Protein 5JXL (pdb70)

Nearest PDB structures (foldseek):
  5jxl-assembly1_A-1  TM=1.001E+00  e=0.000E+00  Campylobacter jejuni subsp. jejuni 81116
  5az4-assembly4_D  TM=7.753E-01  e=3.774E-95  Campylobacter jejuni
  7cgo-assembly1_DQ  TM=7.565E-01  e=6.227E-22  Salmonella enterica subsp. enterica serovar Typhimurium str. LT2
  7nvg-assembly1_q2  TM=7.091E-01  e=1.002E-09  Salmonella enterica subsp. enterica serovar Typhimurium
  7cbm-assembly1_S  TM=6.917E-01  e=1.172E-09  Salmonella enterica subsp. enterica serovar Typhimurium str. LT2

B-factor: mean 70.0, std 0.0, range [70.0, 70.0]

InterPro domains:
  IPR001444 Flagellar basal body rod protein, N-terminal [PF00460] (7-34)
  IPR010930 Flagellar basal-body/hook protein, C-terminal domain [PF06429] (806-849)
  IPR011491 Flagellar hook protein FlgE, D2 domain [PF07559] (609-729)
  IPR012835 Flagellar hook FlgE [TIGR02489] (1-851)
  IPR020013 Flagellar hook-basal body protein, FlgE/F/G [TIGR03506] (3-324)
  IPR020013 Flagellar hook-basal body protein, FlgE/F/G [TIGR03506] (607-832)
  IPR037058 Flagellar hook protein FlgE superfamily [G3DSA:2.60.98.20] (575-730)
  IPR037925 Flagellar hook-basal body protein, FlgE/F/G-like [SSF117143] (90-280)
  IPR037925 Flagellar hook-basal body protein, FlgE/F/G-like [SSF117143] (528-811)
  IPR053967 Flagellar hook protein FlgE/F/G-like, D1 domain [PF22692] (94-155)

Radius of gyration: 58.25 Å; Cα contacts (8 Å, |Δi|>4): 1998; chains: 1; bounding box: 127×55×197 Å

Structure (mmCIF, N/CA/C/O backbone):
data_5JXL
#
_entry.id   5JXL
#
_cell.length_a   1
_cell.length_b   1
_cell.length_c   1
_cell.angle_alpha   90.00
_cell.angle_beta   90.00
_cell.angle_gamma   90.00
#
_symmetry.space_group_name_H-M   'P 1'
#
loop_
_atom_site.group_PDB
_atom_site.id
_atom_site.type_symbol
_atom_site.label_atom_id
_atom_site.label_alt_id
_atom_site.label_comp_id
_atom_site.label_asym_id
_atom_site.label_entity_id
_atom_site.label_seq_id
_atom_site.pdbx_PDB_ins_code
_atom_site.Cartn_x
_atom_site.Cartn_y
_atom_site.Cartn_z
_atom_site.occupancy
_atom_site.B_iso_or_equiv
_atom_site.auth_seq_id
_atom_site.auth_comp_id
_atom_site.auth_asym_id
_atom_site.auth_atom_id
_atom_site.pdbx_PDB_model_num
ATOM 1 N N . MET A 1 1 ? 10.425 21.590 -79.838 1.00 70.00 1 MET A N 1
ATOM 2 C CA . MET A 1 1 ? 11.874 21.707 -79.928 1.00 70.00 1 MET A CA 1
ATOM 3 C C . MET A 1 1 ? 12.447 22.650 -78.879 1.00 70.00 1 MET A C 1
ATOM 4 O O . MET A 1 1 ? 13.327 22.272 -78.116 1.00 70.00 1 MET A O 1
ATOM 9 N N . ARG A 1 2 ? 11.953 23.880 -78.851 1.00 70.00 2 ARG A N 1
ATOM 10 C CA . ARG A 1 2 ? 12.411 24.882 -77.895 1.00 70.00 2 ARG A CA 1
ATOM 11 C C . ARG A 1 2 ? 12.076 24.504 -76.454 1.00 70.00 2 ARG A C 1
ATOM 12 O O . ARG A 1 2 ? 12.909 24.580 -75.529 1.00 70.00 2 ARG A O 1
ATOM 20 N N . SER A 1 3 ? 10.838 24.066 -76.281 1.00 70.00 3 SER A N 1
ATOM 21 C CA . SER A 1 3 ? 10.334 23.687 -74.979 1.00 70.00 3 SER A CA 1
ATOM 22 C C . SER A 1 3 ? 11.075 22.476 -74.457 1.00 70.00 3 SER A C 1
ATOM 23 O O . SER A 1 3 ? 11.173 22.273 -73.254 1.00 70.00 3 SER A O 1
ATOM 26 N N . LEU A 1 4 ? 11.586 21.662 -75.369 1.00 70.00 4 LEU A N 1
ATOM 27 C CA . LEU A 1 4 ? 12.375 20.515 -74.972 1.00 70.00 4 LEU A CA 1
ATOM 28 C C . LEU A 1 4 ? 13.666 20.960 -74.310 1.00 70.00 4 LEU A C 1
ATOM 29 O O . LEU A 1 4 ? 14.079 20.401 -73.293 1.00 70.00 4 LEU A O 1
ATOM 34 N N . TRP A 1 5 ? 14.298 21.984 -74.863 1.00 70.00 5 TRP A N 1
ATOM 35 C CA . TRP A 1 5 ? 15.542 22.439 -74.278 1.00 70.00 5 TRP A CA 1
ATOM 36 C C . TRP A 1 5 ? 15.297 23.091 -72.939 1.00 70.00 5 TRP A C 1
ATOM 37 O O . TRP A 1 5 ? 16.013 22.821 -71.972 1.00 70.00 5 TRP A O 1
ATOM 48 N N . SER A 1 6 ? 14.276 23.933 -72.858 1.00 70.00 6 SER A N 1
ATOM 49 C CA . SER A 1 6 ? 14.019 24.572 -71.575 1.00 70.00 6 SER A CA 1
ATOM 50 C C . SER A 1 6 ? 13.667 23.521 -70.530 1.00 70.00 6 SER A C 1
ATOM 51 O O . SER A 1 6 ? 14.060 23.609 -69.355 1.00 70.00 6 SER A O 1
ATOM 54 N N . GLY A 1 7 ? 12.971 22.489 -70.986 1.00 70.00 7 GLY A N 1
ATOM 55 C CA . GLY A 1 7 ? 12.517 21.445 -70.098 1.00 70.00 7 GLY A CA 1
ATOM 56 C C . GLY A 1 7 ? 13.647 20.604 -69.555 1.00 70.00 7 GLY A C 1
ATOM 57 O O . GLY A 1 7 ? 13.653 20.280 -68.376 1.00 70.00 7 GLY A O 1
ATOM 58 N N . VAL A 1 8 ? 14.612 20.255 -70.396 1.00 70.00 8 VAL A N 1
ATOM 59 C CA . VAL A 1 8 ? 15.755 19.509 -69.890 1.00 70.00 8 VAL A CA 1
ATOM 60 C C . VAL A 1 8 ? 16.593 20.411 -68.984 1.00 70.00 8 VAL A C 1
ATOM 61 O O . VAL A 1 8 ? 17.224 19.947 -68.022 1.00 70.00 8 VAL A O 1
ATOM 65 N N . SER A 1 9 ? 16.560 21.712 -69.263 1.00 70.00 9 SER A N 1
ATOM 66 C CA . SER A 1 9 ? 17.293 22.667 -68.447 1.00 70.00 9 SER A CA 1
ATOM 67 C C . SER A 1 9 ? 16.825 22.658 -67.011 1.00 70.00 9 SER A C 1
ATOM 68 O O . SER A 1 9 ? 17.627 22.528 -66.074 1.00 70.00 9 SER A O 1
ATOM 71 N N . GLY A 1 10 ? 15.514 22.756 -66.834 1.00 70.00 10 GLY A N 1
ATOM 72 C CA . GLY A 1 10 ? 14.981 22.779 -65.486 1.00 70.00 10 GLY A CA 1
ATOM 73 C C . GLY A 1 10 ? 15.282 21.472 -64.788 1.00 70.00 10 GLY A C 1
ATOM 74 O O . GLY A 1 10 ? 15.465 21.410 -63.565 1.00 70.00 10 GLY A O 1
ATOM 75 N N . LEU A 1 11 ? 15.366 20.422 -65.588 1.00 70.00 11 LEU A N 1
ATOM 76 C CA . LEU A 1 11 ? 15.551 19.091 -65.066 1.00 70.00 11 LEU A CA 1
ATOM 77 C C . LEU A 1 11 ? 16.931 18.965 -64.435 1.00 70.00 11 LEU A C 1
ATOM 78 O O . LEU A 1 11 ? 17.057 18.571 -63.268 1.00 70.00 11 LEU A O 1
ATOM 83 N N . GLN A 1 12 ? 17.973 19.337 -65.176 1.00 70.00 12 GLN A N 1
ATOM 84 C CA . GLN A 1 12 ? 19.308 19.262 -64.586 1.00 70.00 12 GLN A CA 1
ATOM 85 C C . GLN A 1 12 ? 19.465 20.265 -63.456 1.00 70.00 12 GLN A C 1
ATOM 86 O O . GLN A 1 12 ? 20.227 20.024 -62.520 1.00 70.00 12 GLN A O 1
ATOM 92 N N . ALA A 1 13 ? 18.744 21.381 -63.523 1.00 70.00 13 ALA A N 1
ATOM 93 C CA . ALA A 1 13 ? 18.829 22.349 -62.435 1.00 70.00 13 ALA A CA 1
ATOM 94 C C . ALA A 1 13 ? 18.367 21.714 -61.131 1.00 70.00 13 ALA A C 1
ATOM 95 O O . ALA A 1 13 ? 19.069 21.761 -60.104 1.00 70.00 13 ALA A O 1
ATOM 97 N N . HIS A 1 14 ? 17.198 21.086 -61.179 1.00 70.00 14 HIS A N 1
ATOM 98 C CA . HIS A 1 14 ? 16.676 20.421 -59.996 1.00 70.00 14 HIS A CA 1
ATOM 99 C C . HIS A 1 14 ? 17.574 19.279 -59.557 1.00 70.00 14 HIS A C 1
ATOM 100 O O . HIS A 1 14 ? 17.684 18.994 -58.366 1.00 70.00 14 HIS A O 1
ATOM 107 N N . GLN A 1 15 ? 18.241 18.647 -60.514 1.00 70.00 15 GLN A N 1
ATOM 108 C CA . GLN A 1 15 ? 19.232 17.642 -60.161 1.00 70.00 15 GLN A CA 1
ATOM 109 C C . GLN A 1 15 ? 20.323 18.237 -59.282 1.00 70.00 15 GLN A C 1
ATOM 110 O O . GLN A 1 15 ? 20.668 17.688 -58.223 1.00 70.00 15 GLN A O 1
ATOM 116 N N . VAL A 1 16 ? 20.833 19.390 -59.698 1.00 70.00 16 VAL A N 1
ATOM 117 C CA . VAL A 1 16 ? 21.906 20.032 -58.958 1.00 70.00 16 VAL A CA 1
ATOM 118 C C . VAL A 1 16 ? 21.457 20.416 -57.568 1.00 70.00 16 VAL A C 1
ATOM 119 O O . VAL A 1 16 ? 22.215 20.294 -56.615 1.00 70.00 16 VAL A O 1
ATOM 123 N N . ALA A 1 17 ? 20.212 20.855 -57.437 1.00 70.00 17 ALA A N 1
ATOM 124 C CA . ALA A 1 17 ? 19.721 21.188 -56.103 1.00 70.00 17 ALA A CA 1
ATOM 125 C C . ALA A 1 17 ? 19.615 19.940 -55.230 1.00 70.00 17 ALA A C 1
ATOM 126 O O . ALA A 1 17 ? 19.923 19.958 -54.024 1.00 70.00 17 ALA A O 1
ATOM 128 N N . MET A 1 18 ? 19.211 18.842 -55.855 1.00 70.00 18 MET A N 1
ATOM 129 C CA . MET A 1 18 ? 19.075 17.591 -55.132 1.00 70.00 18 MET A CA 1
ATOM 130 C C . MET A 1 18 ? 20.404 17.106 -54.597 1.00 70.00 18 MET A C 1
ATOM 131 O O . MET A 1 18 ? 20.463 16.546 -53.511 1.00 70.00 18 MET A O 1
ATOM 136 N N . ASP A 1 19 ? 21.481 17.339 -55.338 1.00 70.00 19 ASP A N 1
ATOM 137 C CA . ASP A 1 19 ? 22.778 16.874 -54.858 1.00 70.00 19 ASP A CA 1
ATOM 138 C C . ASP A 1 19 ? 23.206 17.575 -53.580 1.00 70.00 19 ASP A C 1
ATOM 139 O O . ASP A 1 19 ? 23.680 16.944 -52.633 1.00 70.00 19 ASP A O 1
ATOM 144 N N . VAL A 1 20 ? 23.013 18.884 -53.547 1.00 70.00 20 VAL A N 1
ATOM 145 C CA . VAL A 1 20 ? 23.430 19.667 -52.400 1.00 70.00 20 VAL A CA 1
ATOM 146 C C . VAL A 1 20 ? 22.593 19.284 -51.203 1.00 70.00 20 VAL A C 1
ATOM 147 O O . VAL A 1 20 ? 23.108 19.098 -50.091 1.00 70.00 20 VAL A O 1
ATOM 151 N N . GLU A 1 21 ? 21.297 19.120 -51.440 1.00 70.00 21 GLU A N 1
ATOM 152 C CA . GLU A 1 21 ? 20.420 18.715 -50.355 1.00 70.00 21 GLU A CA 1
ATOM 153 C C . GLU A 1 21 ? 20.781 17.341 -49.816 1.00 70.00 21 GLU A C 1
ATOM 154 O O . GLU A 1 21 ? 20.708 17.078 -48.604 1.00 70.00 21 GLU A O 1
ATOM 160 N N . GLY A 1 22 ? 21.220 16.484 -50.726 1.00 70.00 22 GLY A N 1
ATOM 161 C CA . GLY A 1 22 ? 21.590 15.135 -50.372 1.00 70.00 22 GLY A CA 1
ATOM 162 C C . GLY A 1 22 ? 22.816 15.161 -49.501 1.00 70.00 22 GLY A C 1
ATOM 163 O O . GLY A 1 22 ? 22.919 14.383 -48.563 1.00 70.00 22 GLY A O 1
ATOM 164 N N . ASN A 1 23 ? 23.735 16.078 -49.781 1.00 70.00 23 ASN A N 1
ATOM 165 C CA . ASN A 1 23 ? 24.898 16.218 -48.918 1.00 70.00 23 ASN A CA 1
ATOM 166 C C . ASN A 1 23 ? 24.531 16.702 -47.537 1.00 70.00 23 ASN A C 1
ATOM 167 O O . ASN A 1 23 ? 24.954 16.113 -46.533 1.00 70.00 23 ASN A O 1
ATOM 172 N N . ASN A 1 24 ? 23.723 17.756 -47.489 1.00 70.00 24 ASN A N 1
ATOM 173 C CA . ASN A 1 24 ? 23.305 18.301 -46.206 1.00 70.00 24 ASN A CA 1
ATOM 174 C C . ASN A 1 24 ? 22.688 17.255 -45.311 1.00 70.00 24 ASN A C 1
ATOM 175 O O . ASN A 1 24 ? 23.045 17.147 -44.147 1.00 70.00 24 ASN A O 1
ATOM 180 N N . ILE A 1 25 ? 21.748 16.485 -45.841 1.00 70.00 25 ILE A N 1
ATOM 181 C CA . ILE A 1 25 ? 21.182 15.424 -45.025 1.00 70.00 25 ILE A CA 1
ATOM 182 C C . ILE A 1 25 ? 22.208 14.343 -44.730 1.00 70.00 25 ILE A C 1
ATOM 183 O O . ILE A 1 25 ? 22.208 13.757 -43.652 1.00 70.00 25 ILE A O 1
ATOM 188 N N . SER A 1 26 ? 23.110 14.108 -45.674 1.00 70.00 26 SER A N 1
ATOM 189 C CA . SER A 1 26 ? 24.049 13.006 -45.538 1.00 70.00 26 SER A CA 1
ATOM 190 C C . SER A 1 26 ? 24.973 13.196 -44.366 1.00 70.00 26 SER A C 1
ATOM 191 O O . SER A 1 26 ? 25.329 12.232 -43.705 1.00 70.00 26 SER A O 1
ATOM 194 N N . ASN A 1 27 ? 25.357 14.431 -44.081 1.00 70.00 27 ASN A N 1
ATOM 195 C CA . ASN A 1 27 ? 26.216 14.610 -42.919 1.00 70.00 27 ASN A CA 1
ATOM 196 C C . ASN A 1 27 ? 25.617 15.521 -41.861 1.00 70.00 27 ASN A C 1
ATOM 197 O O . ASN A 1 27 ? 26.126 16.588 -41.553 1.00 70.00 27 ASN A O 1
ATOM 202 N N . VAL A 1 28 ? 24.501 15.057 -41.321 1.00 70.00 28 VAL A N 1
ATOM 203 C CA . VAL A 1 28 ? 24.021 15.460 -40.016 1.00 70.00 28 VAL A CA 1
ATOM 204 C C . VAL A 1 28 ? 25.010 14.849 -39.034 1.00 70.00 28 VAL A C 1
ATOM 205 O O . VAL A 1 28 ? 25.722 13.918 -39.401 1.00 70.00 28 VAL A O 1
ATOM 209 N N . ASN A 1 29 ? 25.111 15.410 -37.832 1.00 70.00 29 ASN A N 1
ATOM 210 C CA . ASN A 1 29 ? 25.888 14.833 -36.732 1.00 70.00 29 ASN A CA 1
ATOM 211 C C . ASN A 1 29 ? 27.378 15.096 -36.823 1.00 70.00 29 ASN A C 1
ATOM 212 O O . ASN A 1 29 ? 28.058 15.110 -35.804 1.00 70.00 29 ASN A O 1
ATOM 217 N N . THR A 1 30 ? 27.901 15.281 -38.028 1.00 70.00 30 THR A N 1
ATOM 218 C CA . THR A 1 30 ? 29.296 15.661 -38.145 1.00 70.00 30 THR A CA 1
ATOM 219 C C . THR A 1 30 ? 29.491 17.017 -37.489 1.00 70.00 30 THR A C 1
ATOM 220 O O . THR A 1 30 ? 28.696 17.929 -37.676 1.00 70.00 30 THR A O 1
ATOM 224 N N . THR A 1 31 ? 30.533 17.126 -36.675 1.00 70.00 31 THR A N 1
ATOM 225 C CA . THR A 1 31 ? 30.767 18.337 -35.905 1.00 70.00 31 THR A CA 1
ATOM 226 C C . THR A 1 31 ? 31.210 19.496 -36.777 1.00 70.00 31 THR A C 1
ATOM 227 O O . THR A 1 31 ? 32.014 19.330 -37.686 1.00 70.00 31 THR A O 1
ATOM 231 N N . GLY A 1 32 ? 30.686 20.678 -36.490 1.00 70.00 32 GLY A N 1
ATOM 232 C CA . GLY A 1 32 ? 31.180 21.886 -37.113 1.00 70.00 32 GLY A CA 1
ATOM 233 C C . GLY A 1 32 ? 30.671 22.110 -38.517 1.00 70.00 32 GLY A C 1
ATOM 234 O O . GLY A 1 32 ? 31.107 23.028 -39.196 1.00 70.00 32 GLY A O 1
ATOM 235 N N . PHE A 1 33 ? 29.759 21.265 -38.967 1.00 70.00 33 PHE A N 1
ATOM 236 C CA . PHE A 1 33 ? 29.234 21.397 -40.314 1.00 70.00 33 PHE A CA 1
ATOM 237 C C . PHE A 1 33 ? 28.287 22.578 -40.462 1.00 70.00 33 PHE A C 1
ATOM 238 O O . PHE A 1 33 ? 27.529 22.892 -39.553 1.00 70.00 33 PHE A O 1
ATOM 246 N N . LYS A 1 34 ? 28.335 23.216 -41.626 1.00 70.00 34 LYS A N 1
ATOM 247 C CA . LYS A 1 34 ? 27.449 24.323 -41.965 1.00 70.00 34 LYS A CA 1
ATOM 248 C C . LYS A 1 34 ? 26.794 24.050 -43.306 1.00 70.00 34 LYS A C 1
ATOM 249 O O . LYS A 1 34 ? 27.480 23.864 -44.302 1.00 70.00 34 LYS A O 1
ATOM 255 N N . TYR A 1 35 ? 25.468 24.008 -43.340 1.00 70.00 35 TYR A N 1
ATOM 256 C CA . TYR A 1 35 ? 24.785 23.568 -44.548 1.00 70.00 35 TYR A CA 1
ATOM 257 C C . TYR A 1 35 ? 24.734 24.643 -45.622 1.00 70.00 35 TYR A C 1
ATOM 258 O O . TYR A 1 35 ? 24.818 25.829 -45.331 1.00 70.00 35 TYR A O 1
ATOM 267 N N . SER A 1 36 ? 24.599 24.211 -46.870 1.00 70.00 36 SER A N 1
ATOM 268 C CA . SER A 1 36 ? 24.514 25.121 -48.003 1.00 70.00 36 SER A CA 1
ATOM 269 C C . SER A 1 36 ? 23.168 25.027 -48.702 1.00 70.00 36 SER A C 1
ATOM 270 O O . SER A 1 36 ? 22.365 24.151 -48.395 1.00 70.00 36 SER A O 1
ATOM 273 N N . ARG A 1 37 ? 22.918 25.927 -49.649 1.00 70.00 37 ARG A N 1
ATOM 274 C CA . ARG A 1 37 ? 21.709 25.826 -50.465 1.00 70.00 37 ARG A CA 1
ATOM 275 C C . ARG A 1 37 ? 21.893 26.353 -51.882 1.00 70.00 37 ARG A C 1
ATOM 276 O O . ARG A 1 37 ? 22.654 27.290 -52.117 1.00 70.00 37 ARG A O 1
ATOM 284 N N . ALA A 1 38 ? 21.196 25.722 -52.821 1.00 70.00 38 ALA A N 1
ATOM 285 C CA . ALA A 1 38 ? 21.246 26.083 -54.232 1.00 70.00 38 ALA A CA 1
ATOM 286 C C . ALA A 1 38 ? 20.394 27.301 -54.547 1.00 70.00 38 ALA A C 1
ATOM 287 O O . ALA A 1 38 ? 19.423 27.574 -53.850 1.00 70.00 38 ALA A O 1
ATOM 289 N N . ASP A 1 39 ? 20.737 28.015 -55.615 1.00 70.00 39 ASP A N 1
ATOM 290 C CA . ASP A 1 39 ? 19.979 29.192 -56.029 1.00 70.00 39 ASP A CA 1
ATOM 291 C C . ASP A 1 39 ? 19.786 29.244 -57.539 1.00 70.00 39 ASP A C 1
ATOM 292 O O . ASP A 1 39 ? 20.696 28.923 -58.290 1.00 70.00 39 ASP A O 1
ATOM 297 N N . PHE A 1 40 ? 18.609 29.675 -57.983 1.00 70.00 40 PHE A N 1
ATOM 298 C CA . PHE A 1 40 ? 18.274 29.657 -59.403 1.00 70.00 40 PHE A CA 1
ATOM 299 C C . PHE A 1 40 ? 18.066 31.039 -60.002 1.00 70.00 40 PHE A C 1
ATOM 300 O O . PHE A 1 40 ? 17.630 31.959 -59.321 1.00 70.00 40 PHE A O 1
ATOM 308 N N . GLY A 1 41 ? 18.356 31.167 -61.291 1.00 70.00 41 GLY A N 1
ATOM 309 C CA . GLY A 1 41 ? 18.109 32.399 -62.015 1.00 70.00 41 GLY A CA 1
ATOM 310 C C . GLY A 1 41 ? 17.789 32.125 -63.469 1.00 70.00 41 GLY A C 1
ATOM 311 O O . GLY A 1 41 ? 18.329 31.195 -64.057 1.00 70.00 41 GLY A O 1
ATOM 312 N N . THR A 1 42 ? 16.913 32.933 -64.052 1.00 70.00 42 THR A N 1
ATOM 313 C CA . THR A 1 42 ? 16.444 32.701 -65.412 1.00 70.00 42 THR A CA 1
ATOM 314 C C . THR A 1 42 ? 17.505 32.928 -66.480 1.00 70.00 42 THR A C 1
ATOM 315 O O . THR A 1 42 ? 18.364 33.787 -66.339 1.00 70.00 42 THR A O 1
ATOM 319 N N . MET A 1 43 ? 17.431 32.144 -67.549 1.00 70.00 43 MET A N 1
ATOM 320 C CA . MET A 1 43 ? 18.281 32.320 -68.720 1.00 70.00 43 MET A CA 1
ATOM 321 C C . MET A 1 43 ? 17.795 33.487 -69.573 1.00 70.00 43 MET A C 1
ATOM 322 O O . MET A 1 43 ? 16.636 33.884 -69.483 1.00 70.00 43 MET A O 1
ATOM 327 N N . PHE A 1 44 ? 18.688 34.031 -70.396 1.00 70.00 44 PHE A N 1
ATOM 328 C CA . PHE A 1 44 ? 18.367 35.164 -71.259 1.00 70.00 44 PHE A CA 1
ATOM 329 C C . PHE A 1 44 ? 17.192 34.841 -72.166 1.00 70.00 44 PHE A C 1
ATOM 330 O O . PHE A 1 44 ? 17.095 33.747 -72.697 1.00 70.00 44 PHE A O 1
ATOM 338 N N . SER A 1 45 ? 16.299 35.805 -72.338 1.00 70.00 45 SER A N 1
ATOM 339 C CA . SER A 1 45 ? 15.095 35.611 -73.127 1.00 70.00 45 SER A CA 1
ATOM 340 C C . SER A 1 45 ? 15.207 36.179 -74.528 1.00 70.00 45 SER A C 1
ATOM 341 O O . SER A 1 45 ? 15.636 37.312 -74.699 1.00 70.00 45 SER A O 1
ATOM 344 N N . GLN A 1 46 ? 14.806 35.406 -75.529 1.00 70.00 46 GLN A N 1
ATOM 345 C CA . GLN A 1 46 ? 14.701 35.931 -76.888 1.00 70.00 46 GLN A CA 1
ATOM 346 C C . GLN A 1 46 ? 13.603 36.965 -77.001 1.00 70.00 46 GLN A C 1
ATOM 347 O O . GLN A 1 46 ? 12.505 36.731 -76.528 1.00 70.00 46 GLN A O 1
ATOM 353 N N . THR A 1 47 ? 13.878 38.082 -77.665 1.00 70.00 47 THR A N 1
ATOM 354 C CA . THR A 1 47 ? 12.874 39.128 -77.835 1.00 70.00 47 THR A CA 1
ATOM 355 C C . THR A 1 47 ? 12.466 39.250 -79.286 1.00 70.00 47 THR A C 1
ATOM 356 O O . THR A 1 47 ? 13.156 39.886 -80.073 1.00 70.00 47 THR A O 1
ATOM 360 N N . VAL A 1 48 ? 11.344 38.644 -79.637 1.00 70.00 48 VAL A N 1
ATOM 361 C CA . VAL A 1 48 ? 10.889 38.635 -81.013 1.00 70.00 48 VAL A CA 1
ATOM 362 C C . VAL A 1 48 ? 10.541 40.032 -81.516 1.00 70.00 48 VAL A C 1
ATOM 363 O O . VAL A 1 48 ? 10.738 40.342 -82.687 1.00 70.00 48 VAL A O 1
ATOM 367 N N . LYS A 1 49 ? 10.056 40.889 -80.628 1.00 70.00 49 LYS A N 1
ATOM 368 C CA . LYS A 1 49 ? 9.682 42.239 -81.021 1.00 70.00 49 LYS A CA 1
ATOM 369 C C . LYS A 1 49 ? 9.936 43.263 -79.925 1.00 70.00 49 LYS A C 1
ATOM 370 O O . LYS A 1 49 ? 10.101 42.919 -78.763 1.00 70.00 49 LYS A O 1
ATOM 376 N N . ILE A 1 50 ? 9.965 44.528 -80.315 1.00 70.00 50 ILE A N 1
ATOM 377 C CA . ILE A 1 50 ? 10.256 45.626 -79.408 1.00 70.00 50 ILE A CA 1
ATOM 378 C C . ILE A 1 50 ? 8.970 46.316 -78.955 1.00 70.00 50 ILE A C 1
ATOM 379 O O . ILE A 1 50 ? 7.995 46.362 -79.699 1.00 70.00 50 ILE A O 1
ATOM 384 N N . ALA A 1 51 ? 8.966 46.844 -77.734 1.00 70.00 51 ALA A N 1
ATOM 385 C CA . ALA A 1 51 ? 7.859 47.657 -77.245 1.00 70.00 51 ALA A CA 1
ATOM 386 C C . ALA A 1 51 ? 7.811 48.991 -77.972 1.00 70.00 51 ALA A C 1
ATOM 387 O O . ALA A 1 51 ? 8.837 49.495 -78.413 1.00 70.00 51 ALA A O 1
ATOM 389 N N . THR A 1 52 ? 6.618 49.562 -78.099 1.00 70.00 52 THR A N 1
ATOM 390 C CA . THR A 1 52 ? 6.437 50.790 -78.872 1.00 70.00 52 THR A CA 1
ATOM 391 C C . THR A 1 52 ? 5.525 51.812 -78.205 1.00 70.00 52 THR A C 1
ATOM 392 O O . THR A 1 52 ? 4.506 51.459 -77.624 1.00 70.00 52 THR A O 1
ATOM 396 N N . ALA A 1 53 ? 5.895 53.084 -78.321 1.00 70.00 53 ALA A N 1
ATOM 397 C CA . ALA A 1 53 ? 5.103 54.191 -77.799 1.00 70.00 53 ALA A CA 1
ATOM 398 C C . ALA A 1 53 ? 3.884 54.464 -78.671 1.00 70.00 53 ALA A C 1
ATOM 399 O O . ALA A 1 53 ? 3.903 54.184 -79.864 1.00 70.00 53 ALA A O 1
ATOM 401 N N . PRO A 1 54 ? 2.814 55.004 -78.073 1.00 70.00 54 PRO A N 1
ATOM 402 C CA . PRO A 1 54 ? 1.618 55.323 -78.853 1.00 70.00 54 PRO A CA 1
ATOM 403 C C . PRO A 1 54 ? 1.907 56.339 -79.940 1.00 70.00 54 PRO A C 1
ATOM 404 O O . PRO A 1 54 ? 2.690 57.253 -79.714 1.00 70.00 54 PRO A O 1
ATOM 408 N N . THR A 1 55 ? 1.273 56.193 -81.095 1.00 70.00 55 THR A N 1
ATOM 409 C CA . THR A 1 55 ? 1.561 57.060 -82.231 1.00 70.00 55 THR A CA 1
ATOM 410 C C . THR A 1 55 ? 0.320 57.632 -82.896 1.00 70.00 55 THR A C 1
ATOM 411 O O . THR A 1 55 ? -0.328 58.527 -82.358 1.00 70.00 55 THR A O 1
ATOM 415 N N . ASP A 1 56 ? 0.001 57.121 -84.080 1.00 70.00 56 ASP A N 1
ATOM 416 C CA . ASP A 1 56 ? -1.081 57.672 -84.882 1.00 70.00 56 ASP A CA 1
ATOM 417 C C . ASP A 1 56 ? -2.440 57.121 -84.490 1.00 70.00 56 ASP A C 1
ATOM 418 O O . ASP A 1 56 ? -3.047 56.361 -85.238 1.00 70.00 56 ASP A O 1
ATOM 423 N N . GLY A 1 57 ? -2.924 57.521 -83.320 1.00 70.00 57 GLY A N 1
ATOM 424 C CA . GLY A 1 57 ? -4.233 57.099 -82.866 1.00 70.00 57 GLY A CA 1
ATOM 425 C C . GLY A 1 57 ? -4.229 55.713 -82.255 1.00 70.00 57 GLY A C 1
ATOM 426 O O . GLY A 1 57 ? -5.283 55.126 -82.021 1.00 70.00 57 GLY A O 1
ATOM 427 N N . ARG A 1 58 ? -3.040 55.178 -82.010 1.00 70.00 58 ARG A N 1
ATOM 428 C CA . ARG A 1 58 ? -2.920 53.876 -81.381 1.00 70.00 58 ARG A CA 1
ATOM 429 C C . ARG A 1 58 ? -2.331 54.026 -79.992 1.00 70.00 58 ARG A C 1
ATOM 430 O O . ARG A 1 58 ? -1.737 55.050 -79.680 1.00 70.00 58 ARG A O 1
ATOM 438 N N . GLY A 1 59 ? -2.513 53.013 -79.154 1.00 70.00 59 GLY A N 1
ATOM 439 C CA . GLY A 1 59 ? -1.870 52.980 -77.856 1.00 70.00 59 GLY A CA 1
ATOM 440 C C . GLY A 1 59 ? -0.504 52.333 -77.946 1.00 70.00 59 GLY A C 1
ATOM 441 O O . GLY A 1 59 ? -0.056 51.974 -79.030 1.00 70.00 59 GLY A O 1
ATOM 442 N N . GLY A 1 60 ? 0.155 52.167 -76.806 1.00 70.00 60 GLY A N 1
ATOM 443 C CA . GLY A 1 60 ? 1.460 51.537 -76.773 1.00 70.00 60 GLY A CA 1
ATOM 444 C C . GLY A 1 60 ? 1.333 50.032 -76.861 1.00 70.00 60 GLY A C 1
ATOM 445 O O . GLY A 1 60 ? 0.224 49.506 -76.902 1.00 70.00 60 GLY A O 1
ATOM 446 N N . SER A 1 61 ? 2.461 49.331 -76.902 1.00 70.00 61 SER A N 1
ATOM 447 C CA . SER A 1 61 ? 2.433 47.875 -76.986 1.00 70.00 61 SER A CA 1
ATOM 448 C C . SER A 1 61 ? 3.562 47.237 -76.198 1.00 70.00 61 SER A C 1
ATOM 449 O O . SER A 1 61 ? 4.674 47.752 -76.158 1.00 70.00 61 SER A O 1
ATOM 452 N N . ASN A 1 62 ? 3.263 46.105 -75.577 1.00 70.00 62 ASN A N 1
ATOM 453 C CA . ASN A 1 62 ? 4.213 45.414 -74.731 1.00 70.00 62 ASN A CA 1
ATOM 454 C C . ASN A 1 62 ? 5.273 44.703 -75.552 1.00 70.00 62 ASN A C 1
ATOM 455 O O . ASN A 1 62 ? 5.003 44.274 -76.667 1.00 70.00 62 ASN A O 1
ATOM 460 N N . PRO A 1 63 ? 6.488 44.581 -75.007 1.00 70.00 63 PRO A N 1
ATOM 461 C CA . PRO A 1 63 ? 7.542 43.809 -75.666 1.00 70.00 63 PRO A CA 1
ATOM 462 C C . PRO A 1 63 ? 7.134 42.350 -75.776 1.00 70.00 63 PRO A C 1
ATOM 463 O O . PRO A 1 63 ? 6.444 41.859 -74.893 1.00 70.00 63 PRO A O 1
ATOM 467 N N . LEU A 1 64 ? 7.550 41.666 -76.834 1.00 70.00 64 LEU A N 1
ATOM 468 C CA . LEU A 1 64 ? 7.073 40.313 -77.085 1.00 70.00 64 LEU A CA 1
ATOM 469 C C . LEU A 1 64 ? 8.216 39.314 -77.001 1.00 70.00 64 LEU A C 1
ATOM 470 O O . LEU A 1 64 ? 8.628 38.757 -78.010 1.00 70.00 64 LEU A O 1
ATOM 475 N N . GLN A 1 65 ? 8.764 39.101 -75.811 1.00 70.00 65 GLN A N 1
ATOM 476 C CA . GLN A 1 65 ? 9.856 38.154 -75.695 1.00 70.00 65 GLN A CA 1
ATOM 477 C C . GLN A 1 65 ? 9.326 36.821 -75.211 1.00 70.00 65 GLN A C 1
ATOM 478 O O . GLN A 1 65 ? 8.297 36.764 -74.554 1.00 70.00 65 GLN A O 1
ATOM 484 N N . ILE A 1 66 ? 10.027 35.748 -75.546 1.00 70.00 66 ILE A N 1
ATOM 485 C CA . ILE A 1 66 ? 9.613 34.423 -75.115 1.00 70.00 66 ILE A CA 1
ATOM 486 C C . ILE A 1 66 ? 10.095 34.122 -73.707 1.00 70.00 66 ILE A C 1
ATOM 487 O O . ILE A 1 66 ? 9.312 34.155 -72.763 1.00 70.00 66 ILE A O 1
ATOM 492 N N . GLY A 1 67 ? 11.383 33.844 -73.557 1.00 70.00 67 GLY A N 1
ATOM 493 C CA . GLY A 1 67 ? 11.919 33.463 -72.267 1.00 70.00 67 GLY A CA 1
ATOM 494 C C . GLY A 1 67 ? 12.172 31.977 -72.211 1.00 70.00 67 GLY A C 1
ATOM 495 O O . GLY A 1 67 ? 11.235 31.184 -72.225 1.00 70.00 67 GLY A O 1
ATOM 496 N N . LEU A 1 68 ? 13.439 31.596 -72.128 1.00 70.00 68 LEU A N 1
ATOM 497 C CA . LEU A 1 68 ? 13.817 30.201 -72.299 1.00 70.00 68 LEU A CA 1
ATOM 498 C C . LEU A 1 68 ? 14.783 29.665 -71.245 1.00 70.00 68 LEU A C 1
ATOM 499 O O . LEU A 1 68 ? 15.925 30.075 -71.172 1.00 70.00 68 LEU A O 1
ATOM 504 N N . GLY A 1 69 ? 14.297 28.762 -70.402 1.00 70.00 69 GLY A N 1
ATOM 505 C CA . GLY A 1 69 ? 15.160 28.010 -69.510 1.00 70.00 69 GLY A CA 1
ATOM 506 C C . GLY A 1 69 ? 15.491 28.626 -68.166 1.00 70.00 69 GLY A C 1
ATOM 507 O O . GLY A 1 69 ? 15.199 29.786 -67.910 1.00 70.00 69 GLY A O 1
ATOM 508 N N . VAL A 1 70 ? 16.130 27.822 -67.320 1.00 70.00 70 VAL A N 1
ATOM 509 C CA . VAL A 1 70 ? 16.475 28.170 -65.946 1.00 70.00 70 VAL A CA 1
ATOM 510 C C . VAL A 1 70 ? 17.805 27.510 -65.607 1.00 70.00 70 VAL A C 1
ATOM 511 O O . VAL A 1 70 ? 18.097 26.431 -66.103 1.00 70.00 70 VAL A O 1
ATOM 515 N N . SER A 1 71 ? 18.611 28.146 -64.765 1.00 70.00 71 SER A N 1
ATOM 516 C CA . SER A 1 71 ? 19.929 27.621 -64.437 1.00 70.00 71 SER A CA 1
ATOM 517 C C . SER A 1 71 ? 20.384 28.049 -63.050 1.00 70.00 71 SER A C 1
ATOM 518 O O . SER A 1 71 ? 19.821 28.970 -62.470 1.00 70.00 71 SER A O 1
ATOM 521 N N . VAL A 1 72 ? 21.405 27.381 -62.525 1.00 70.00 72 VAL A N 1
ATOM 522 C CA . VAL A 1 72 ? 21.876 27.646 -61.169 1.00 70.00 72 VAL A CA 1
ATOM 523 C C . VAL A 1 72 ? 22.844 28.817 -61.073 1.00 70.00 72 VAL A C 1
ATOM 524 O O . VAL A 1 72 ? 23.936 28.774 -61.629 1.00 70.00 72 VAL A O 1
ATOM 528 N N . SER A 1 73 ? 22.452 29.850 -60.340 1.00 70.00 73 SER A N 1
ATOM 529 C CA . SER A 1 73 ? 23.296 31.024 -60.185 1.00 70.00 73 SER A CA 1
ATOM 530 C C . SER A 1 73 ? 24.429 30.787 -59.201 1.00 70.00 73 SER A C 1
ATOM 531 O O . SER A 1 73 ? 25.582 31.082 -59.502 1.00 70.00 73 SER A O 1
ATOM 534 N N . SER A 1 74 ? 24.099 30.253 -58.030 1.00 70.00 74 SER A N 1
ATOM 535 C CA . SER A 1 74 ? 25.107 30.007 -57.008 1.00 70.00 74 SER A CA 1
ATOM 536 C C . SER A 1 74 ? 24.616 29.162 -55.845 1.00 70.00 74 SER A C 1
ATOM 537 O O . SER A 1 74 ? 23.427 29.117 -55.559 1.00 70.00 74 SER A O 1
ATOM 540 N N . THR A 1 75 ? 25.545 28.488 -55.178 1.00 70.00 75 THR A N 1
ATOM 541 C CA . THR A 1 75 ? 25.285 27.926 -53.861 1.00 70.00 75 THR A CA 1
ATOM 542 C C . THR A 1 75 ? 25.633 28.976 -52.823 1.00 70.00 75 THR A C 1
ATOM 543 O O . THR A 1 75 ? 26.407 29.883 -53.105 1.00 70.00 75 THR A O 1
ATOM 547 N N . THR A 1 76 ? 25.064 28.873 -51.628 1.00 70.00 76 THR A N 1
ATOM 548 C CA . THR A 1 76 ? 25.534 29.697 -50.518 1.00 70.00 76 THR A CA 1
ATOM 549 C C . THR A 1 76 ? 25.681 28.853 -49.263 1.00 70.00 76 THR A C 1
ATOM 550 O O . THR A 1 76 ? 24.789 28.074 -48.931 1.00 70.00 76 THR A O 1
ATOM 554 N N . ARG A 1 77 ? 26.814 28.988 -48.581 1.00 70.00 77 ARG A N 1
ATOM 555 C CA . ARG A 1 77 ? 26.990 28.380 -47.272 1.00 70.00 77 ARG A CA 1
ATOM 556 C C . ARG A 1 77 ? 26.285 29.244 -46.245 1.00 70.00 77 ARG A C 1
ATOM 557 O O . ARG A 1 77 ? 26.146 30.443 -46.446 1.00 70.00 77 ARG A O 1
ATOM 565 N N . ILE A 1 78 ? 25.843 28.653 -45.144 1.00 70.00 78 ILE A N 1
ATOM 566 C CA . ILE A 1 78 ? 25.194 29.416 -44.089 1.00 70.00 78 ILE A CA 1
ATOM 567 C C . ILE A 1 78 ? 25.860 29.143 -42.750 1.00 70.00 78 ILE A C 1
ATOM 568 O O . ILE A 1 78 ? 26.078 27.995 -42.398 1.00 70.00 78 ILE A O 1
ATOM 573 N N . HIS A 1 79 ? 26.166 30.196 -41.999 1.00 70.00 79 HIS A N 1
ATOM 574 C CA . HIS A 1 79 ? 26.967 30.060 -40.783 1.00 70.00 79 HIS A CA 1
ATOM 575 C C . HIS A 1 79 ? 26.282 30.431 -39.471 1.00 70.00 79 HIS A C 1
ATOM 576 O O . HIS A 1 79 ? 26.846 31.171 -38.676 1.00 70.00 79 HIS A O 1
ATOM 583 N N . SER A 1 80 ? 25.079 29.931 -39.233 1.00 70.00 80 SER A N 1
ATOM 584 C CA . SER A 1 80 ? 24.468 30.091 -37.923 1.00 70.00 80 SER A CA 1
ATOM 585 C C . SER A 1 80 ? 25.113 29.150 -36.913 1.00 70.00 80 SER A C 1
ATOM 586 O O . SER A 1 80 ? 25.615 28.094 -37.276 1.00 70.00 80 SER A O 1
ATOM 589 N N . GLN A 1 81 ? 25.116 29.552 -35.650 1.00 70.00 81 GLN A N 1
ATOM 590 C CA . GLN A 1 81 ? 25.717 28.761 -34.584 1.00 70.00 81 GLN A CA 1
ATOM 591 C C . GLN A 1 81 ? 24.982 27.445 -34.375 1.00 70.00 81 GLN A C 1
ATOM 592 O O . GLN A 1 81 ? 23.757 27.401 -34.420 1.00 70.00 81 GLN A O 1
ATOM 598 N N . GLY A 1 82 ? 25.732 26.370 -34.150 1.00 70.00 82 GLY A N 1
ATOM 599 C CA . GLY A 1 82 ? 25.141 25.063 -33.912 1.00 70.00 82 GLY A CA 1
ATOM 600 C C . GLY A 1 82 ? 24.877 24.753 -32.453 1.00 70.00 82 GLY A C 1
ATOM 601 O O . GLY A 1 82 ? 25.306 25.487 -31.571 1.00 70.00 82 GLY A O 1
ATOM 602 N N . SER A 1 83 ? 24.167 23.659 -32.198 1.00 70.00 83 SER A N 1
ATOM 603 C CA . SER A 1 83 ? 23.935 23.216 -30.830 1.00 70.00 83 SER A CA 1
ATOM 604 C C . SER A 1 83 ? 25.175 22.539 -30.267 1.00 70.00 83 SER A C 1
ATOM 605 O O . SER A 1 83 ? 25.979 21.984 -31.008 1.00 70.00 83 SER A O 1
ATOM 608 N N . VAL A 1 84 ? 25.319 22.589 -28.950 1.00 70.00 84 VAL A N 1
ATOM 609 C CA . VAL A 1 84 ? 26.493 22.060 -28.270 1.00 70.00 84 VAL A CA 1
ATOM 610 C C . VAL A 1 84 ? 26.140 20.813 -27.474 1.00 70.00 84 VAL A C 1
ATOM 611 O O . VAL A 1 84 ? 25.025 20.699 -26.977 1.00 70.00 84 VAL A O 1
ATOM 615 N N . GLN A 1 85 ? 27.068 19.869 -27.357 1.00 70.00 85 GLN A N 1
ATOM 616 C CA . GLN A 1 85 ? 26.920 18.847 -26.332 1.00 70.00 85 GLN A CA 1
ATOM 617 C C . GLN A 1 85 ? 28.224 18.672 -25.576 1.00 70.00 85 GLN A C 1
ATOM 618 O O . GLN A 1 85 ? 29.307 18.827 -26.132 1.00 70.00 85 GLN A O 1
ATOM 624 N N . THR A 1 86 ? 28.109 18.356 -24.295 1.00 70.00 86 THR A N 1
ATOM 625 C CA . THR A 1 86 ? 29.275 18.121 -23.464 1.00 70.00 86 THR A CA 1
ATOM 626 C C . THR A 1 86 ? 29.900 16.776 -23.768 1.00 70.00 86 THR A C 1
ATOM 627 O O . THR A 1 86 ? 29.232 15.869 -24.249 1.00 70.00 86 THR A O 1
ATOM 631 N N . THR A 1 87 ? 31.194 16.659 -23.506 1.00 70.00 87 THR A N 1
ATOM 632 C CA . THR A 1 87 ? 31.875 15.379 -23.607 1.00 70.00 87 THR A CA 1
ATOM 633 C C . THR A 1 87 ? 32.639 15.121 -22.319 1.00 70.00 87 THR A C 1
ATOM 634 O O . THR A 1 87 ? 32.559 15.915 -21.386 1.00 70.00 87 THR A O 1
ATOM 638 N N . ASP A 1 88 ? 33.369 14.013 -22.254 1.00 70.00 88 ASP A N 1
ATOM 639 C CA . ASP A 1 88 ? 34.167 13.722 -21.070 1.00 70.00 88 ASP A CA 1
ATOM 640 C C . ASP A 1 88 ? 35.652 13.958 -21.291 1.00 70.00 88 ASP A C 1
ATOM 641 O O . ASP A 1 88 ? 36.455 13.784 -20.381 1.00 70.00 88 ASP A O 1
ATOM 646 N N . LYS A 1 89 ? 36.016 14.350 -22.503 1.00 70.00 89 LYS A N 1
ATOM 647 C CA . LYS A 1 89 ? 37.406 14.632 -22.811 1.00 70.00 89 LYS A CA 1
ATOM 648 C C . LYS A 1 89 ? 37.671 16.119 -22.613 1.00 70.00 89 LYS A C 1
ATOM 649 O O . LYS A 1 89 ? 37.009 16.947 -23.220 1.00 70.00 89 LYS A O 1
ATOM 655 N N . ASN A 1 90 ? 38.621 16.458 -21.750 1.00 70.00 90 ASN A N 1
ATOM 656 C CA . ASN A 1 90 ? 38.875 17.855 -21.415 1.00 70.00 90 ASN A CA 1
ATOM 657 C C . ASN A 1 90 ? 39.380 18.683 -22.576 1.00 70.00 90 ASN A C 1
ATOM 658 O O . ASN A 1 90 ? 39.124 19.876 -22.653 1.00 70.00 90 ASN A O 1
ATOM 663 N N . THR A 1 91 ? 40.095 18.042 -23.485 1.00 70.00 91 THR A N 1
ATOM 664 C CA . THR A 1 91 ? 40.761 18.755 -24.559 1.00 70.00 91 THR A CA 1
ATOM 665 C C . THR A 1 91 ? 39.984 18.761 -25.873 1.00 70.00 91 THR A C 1
ATOM 666 O O . THR A 1 91 ? 40.468 18.293 -26.895 1.00 70.00 91 THR A O 1
ATOM 670 N N . ASP A 1 92 ? 38.783 19.325 -25.852 1.00 70.00 92 ASP A N 1
ATOM 671 C CA . ASP A 1 92 ? 37.971 19.387 -27.059 1.00 70.00 92 ASP A CA 1
ATOM 672 C C . ASP A 1 92 ? 37.072 20.616 -27.099 1.00 70.00 92 ASP A C 1
ATOM 673 O O . ASP A 1 92 ? 35.856 20.506 -27.116 1.00 70.00 92 ASP A O 1
ATOM 678 N N . VAL A 1 93 ? 37.679 21.790 -27.129 1.00 70.00 93 VAL A N 1
ATOM 679 C CA . VAL A 1 93 ? 36.930 23.035 -27.060 1.00 70.00 93 VAL A CA 1
ATOM 680 C C . VAL A 1 93 ? 36.063 23.299 -28.280 1.00 70.00 93 VAL A C 1
ATOM 681 O O . VAL A 1 93 ? 36.346 22.821 -29.371 1.00 70.00 93 VAL A O 1
ATOM 685 N N . ALA A 1 94 ? 34.990 24.053 -28.075 1.00 70.00 94 ALA A N 1
ATOM 686 C CA . ALA A 1 94 ? 34.160 24.532 -29.170 1.00 70.00 94 ALA A CA 1
ATOM 687 C C . ALA A 1 94 ? 33.931 26.022 -29.006 1.00 70.00 94 ALA A C 1
ATOM 688 O O . ALA A 1 94 ? 33.519 26.468 -27.939 1.00 70.00 94 ALA A O 1
ATOM 690 N N . ILE A 1 95 ? 34.204 26.795 -30.052 1.00 70.00 95 ILE A N 1
ATOM 691 C CA . ILE A 1 95 ? 34.157 28.242 -29.938 1.00 70.00 95 ILE A CA 1
ATOM 692 C C . ILE A 1 95 ? 32.705 28.658 -29.803 1.00 70.00 95 ILE A C 1
ATOM 693 O O . ILE A 1 95 ? 31.815 27.968 -30.288 1.00 70.00 95 ILE A O 1
ATOM 698 N N . ASN A 1 96 ? 32.461 29.772 -29.128 1.00 70.00 96 ASN A N 1
ATOM 699 C CA . ASN A 1 96 ? 31.098 30.179 -28.831 1.00 70.00 96 ASN A CA 1
ATOM 700 C C . ASN A 1 96 ? 30.774 31.552 -29.381 1.00 70.00 96 ASN A C 1
ATOM 701 O O . ASN A 1 96 ? 30.416 32.458 -28.640 1.00 70.00 96 ASN A O 1
ATOM 706 N N . GLY A 1 97 ? 30.900 31.702 -30.690 1.00 70.00 97 GLY A N 1
ATOM 707 C CA . GLY A 1 97 ? 30.612 32.967 -31.328 1.00 70.00 97 GLY A CA 1
ATOM 708 C C . GLY A 1 97 ? 31.067 32.982 -32.768 1.00 70.00 97 GLY A C 1
ATOM 709 O O . GLY A 1 97 ? 30.306 32.643 -33.667 1.00 70.00 97 GLY A O 1
ATOM 710 N N . ASP A 1 98 ? 32.320 33.358 -32.987 1.00 70.00 98 ASP A N 1
ATOM 711 C CA . ASP A 1 98 ? 32.840 33.508 -34.335 1.00 70.00 98 ASP A CA 1
ATOM 712 C C . ASP A 1 98 ? 34.354 33.323 -34.339 1.00 70.00 98 ASP A C 1
ATOM 713 O O . ASP A 1 98 ? 35.000 33.423 -33.302 1.00 70.00 98 ASP A O 1
ATOM 718 N N . GLY A 1 99 ? 34.914 33.053 -35.510 1.00 70.00 99 GLY A N 1
ATOM 719 C CA . GLY A 1 99 ? 36.332 32.790 -35.631 1.00 70.00 99 GLY A CA 1
ATOM 720 C C . GLY A 1 99 ? 36.624 31.310 -35.707 1.00 70.00 99 GLY A C 1
ATOM 721 O O . GLY A 1 99 ? 35.810 30.496 -35.294 1.00 70.00 99 GLY A O 1
ATOM 722 N N . PHE A 1 100 ? 37.788 30.963 -36.240 1.00 70.00 100 PHE A N 1
ATOM 723 C CA . PHE A 1 100 ? 38.106 29.577 -36.548 1.00 70.00 100 PHE A CA 1
ATOM 724 C C . PHE A 1 100 ? 39.429 29.161 -35.918 1.00 70.00 100 PHE A C 1
ATOM 725 O O . PHE A 1 100 ? 40.245 30.009 -35.579 1.00 70.00 100 PHE A O 1
ATOM 733 N N . PHE A 1 101 ? 39.630 27.857 -35.743 1.00 70.00 101 PHE A N 1
ATOM 734 C CA . PHE A 1 101 ? 40.940 27.299 -35.406 1.00 70.00 101 PHE A CA 1
ATOM 735 C C . PHE A 1 101 ? 41.861 27.263 -36.618 1.00 70.00 101 PHE A C 1
ATOM 736 O O . PHE A 1 101 ? 41.399 27.048 -37.732 1.00 70.00 101 PHE A O 1
ATOM 744 N N . MET A 1 102 ? 43.162 27.439 -36.414 1.00 70.00 102 MET A N 1
ATOM 745 C CA . MET A 1 102 ? 44.115 27.250 -37.503 1.00 70.00 102 MET A CA 1
ATOM 746 C C . MET A 1 102 ? 44.816 25.911 -37.383 1.00 70.00 102 MET A C 1
ATOM 747 O O . MET A 1 102 ? 45.059 25.436 -36.282 1.00 70.00 102 MET A O 1
ATOM 752 N N . VAL A 1 103 ? 45.151 25.308 -38.516 1.00 70.00 103 VAL A N 1
ATOM 753 C CA . VAL A 1 103 ? 45.982 24.111 -38.536 1.00 70.00 103 VAL A CA 1
ATOM 754 C C . VAL A 1 103 ? 46.909 24.190 -39.728 1.00 70.00 103 VAL A C 1
ATOM 755 O O . VAL A 1 103 ? 46.681 24.979 -40.637 1.00 70.00 103 VAL A O 1
ATOM 759 N N . SER A 1 104 ? 47.959 23.384 -39.723 1.00 70.00 104 SER A N 1
ATOM 760 C CA . SER A 1 104 ? 48.836 23.304 -40.873 1.00 70.00 104 SER A CA 1
ATOM 761 C C . SER A 1 104 ? 49.579 21.994 -40.881 1.00 70.00 104 SER A C 1
ATOM 762 O O . SER A 1 104 ? 49.879 21.437 -39.833 1.00 70.00 104 SER A O 1
ATOM 765 N N . ASP A 1 105 ? 49.868 21.505 -42.075 1.00 70.00 105 ASP A N 1
ATOM 766 C CA . ASP A 1 105 ? 50.617 20.276 -42.237 1.00 70.00 105 ASP A CA 1
ATOM 767 C C . ASP A 1 105 ? 52.111 20.517 -42.092 1.00 70.00 105 ASP A C 1
ATOM 768 O O . ASP A 1 105 ? 52.890 19.581 -41.946 1.00 70.00 105 ASP A O 1
ATOM 773 N N . ASP A 1 106 ? 52.504 21.785 -42.114 1.00 70.00 106 ASP A N 1
ATOM 774 C CA . ASP A 1 106 ? 53.913 22.148 -42.126 1.00 70.00 106 ASP A CA 1
ATOM 775 C C . ASP A 1 106 ? 54.328 22.916 -40.891 1.00 70.00 106 ASP A C 1
ATOM 776 O O . ASP A 1 106 ? 53.965 22.569 -39.770 1.00 70.00 106 ASP A O 1
ATOM 781 N N . GLY A 1 107 ? 55.118 23.958 -41.116 1.00 70.00 107 GLY A N 1
ATOM 782 C CA . GLY A 1 107 ? 55.492 24.877 -40.065 1.00 70.00 107 GLY A CA 1
ATOM 783 C C . GLY A 1 107 ? 54.455 25.967 -39.925 1.00 70.00 107 GLY A C 1
ATOM 784 O O . GLY A 1 107 ? 54.590 26.862 -39.097 1.00 70.00 107 GLY A O 1
ATOM 785 N N . GLY A 1 108 ? 53.410 25.889 -40.739 1.00 70.00 108 GLY A N 1
ATOM 786 C CA . GLY A 1 108 ? 52.357 26.883 -40.703 1.00 70.00 108 GLY A CA 1
ATOM 787 C C . GLY A 1 108 ? 52.270 27.727 -41.955 1.00 70.00 108 GLY A C 1
ATOM 788 O O . GLY A 1 108 ? 51.541 28.718 -41.997 1.00 70.00 108 GLY A O 1
ATOM 789 N N . LEU A 1 109 ? 53.009 27.335 -42.983 1.00 70.00 109 LEU A N 1
ATOM 790 C CA . LEU A 1 109 ? 53.006 28.074 -44.233 1.00 70.00 109 LEU A CA 1
ATOM 791 C C . LEU A 1 109 ? 51.646 28.037 -44.925 1.00 70.00 109 LEU A C 1
ATOM 792 O O . LEU A 1 109 ? 51.297 28.949 -45.668 1.00 70.00 109 LEU A O 1
ATOM 797 N N . THR A 1 110 ? 50.879 26.984 -44.670 1.00 70.00 110 THR A N 1
ATOM 798 C CA . THR A 1 110 ? 49.580 26.814 -45.309 1.00 70.00 110 THR A CA 1
ATOM 799 C C . THR A 1 110 ? 48.488 26.532 -44.293 1.00 70.00 110 THR A C 1
ATOM 800 O O . THR A 1 110 ? 48.132 25.380 -44.070 1.00 70.00 110 THR A O 1
ATOM 804 N N . ASN A 1 111 ? 47.955 27.578 -43.680 1.00 70.00 111 ASN A N 1
ATOM 805 C CA . ASN A 1 111 ? 46.935 27.403 -42.663 1.00 70.00 111 ASN A CA 1
ATOM 806 C C . ASN A 1 111 ? 45.599 26.937 -43.219 1.00 70.00 111 ASN A C 1
ATOM 807 O O . ASN A 1 111 ? 45.227 27.290 -44.331 1.00 70.00 111 ASN A O 1
ATOM 812 N N . TYR A 1 112 ? 44.884 26.141 -42.434 1.00 70.00 112 TYR A N 1
ATOM 813 C CA . TYR A 1 112 ? 43.525 25.741 -42.763 1.00 70.00 112 TYR A CA 1
ATOM 814 C C . TYR A 1 112 ? 42.627 26.035 -41.587 1.00 70.00 112 TYR A C 1
ATOM 815 O O . TYR A 1 112 ? 43.026 25.856 -40.443 1.00 70.00 112 TYR A O 1
ATOM 824 N N . LEU A 1 113 ? 41.411 26.482 -41.862 1.00 70.00 113 LEU A N 1
ATOM 825 C CA . LEU A 1 113 ? 40.523 26.902 -40.792 1.00 70.00 113 LEU A CA 1
ATOM 826 C C . LEU A 1 113 ? 39.406 25.898 -40.547 1.00 70.00 113 LEU A C 1
ATOM 827 O O . LEU A 1 113 ? 38.864 25.330 -41.486 1.00 70.00 113 LEU A O 1
ATOM 832 N N . THR A 1 114 ? 39.070 25.688 -39.276 1.00 70.00 114 THR A N 1
ATOM 833 C CA . THR A 1 114 ? 38.047 24.723 -38.876 1.00 70.00 114 THR A CA 1
ATOM 834 C C . THR A 1 114 ? 37.263 25.198 -37.670 1.00 70.00 114 THR A C 1
ATOM 835 O O . THR A 1 114 ? 37.751 26.008 -36.889 1.00 70.00 114 THR A O 1
ATOM 839 N N . ARG A 1 115 ? 36.047 24.691 -37.510 1.00 70.00 115 ARG A N 1
ATOM 840 C CA . ARG A 1 115 ? 35.302 24.927 -36.283 1.00 70.00 115 ARG A CA 1
ATOM 841 C C . ARG A 1 115 ? 35.176 23.667 -35.446 1.00 70.00 115 ARG A C 1
ATOM 842 O O . ARG A 1 115 ? 34.685 23.711 -34.326 1.00 70.00 115 ARG A O 1
ATOM 850 N N . SER A 1 116 ? 35.615 22.543 -35.996 1.00 70.00 116 SER A N 1
ATOM 851 C CA . SER A 1 116 ? 35.656 21.300 -35.241 1.00 70.00 116 SER A CA 1
ATOM 852 C C . SER A 1 116 ? 36.809 21.331 -34.255 1.00 70.00 116 SER A C 1
ATOM 853 O O . SER A 1 116 ? 37.799 22.014 -34.485 1.00 70.00 116 SER A O 1
ATOM 856 N N . GLY A 1 117 ? 36.691 20.595 -33.158 1.00 70.00 117 GLY A N 1
ATOM 857 C CA . GLY A 1 117 ? 37.741 20.600 -32.158 1.00 70.00 117 GLY A CA 1
ATOM 858 C C . GLY A 1 117 ? 37.924 19.304 -31.400 1.00 70.00 117 GLY A C 1
ATOM 859 O O . GLY A 1 117 ? 37.662 19.237 -30.206 1.00 70.00 117 GLY A O 1
ATOM 860 N N . ASP A 1 118 ? 38.384 18.272 -32.093 1.00 70.00 118 ASP A N 1
ATOM 861 C CA . ASP A 1 118 ? 38.693 17.007 -31.447 1.00 70.00 118 ASP A CA 1
ATOM 862 C C . ASP A 1 118 ? 40.174 16.900 -31.173 1.00 70.00 118 ASP A C 1
ATOM 863 O O . ASP A 1 118 ? 40.813 15.936 -31.579 1.00 70.00 118 ASP A O 1
ATOM 868 N N . PHE A 1 119 ? 40.722 17.891 -30.490 1.00 70.00 119 PHE A N 1
ATOM 869 C CA . PHE A 1 119 ? 42.157 17.949 -30.274 1.00 70.00 119 PHE A CA 1
ATOM 870 C C . PHE A 1 119 ? 42.630 16.885 -29.295 1.00 70.00 119 PHE A C 1
ATOM 871 O O . PHE A 1 119 ? 41.908 16.524 -28.374 1.00 70.00 119 PHE A O 1
ATOM 879 N N . LYS A 1 120 ? 43.843 16.379 -29.503 1.00 70.00 120 LYS A N 1
ATOM 880 C CA . LYS A 1 120 ? 44.384 15.324 -28.655 1.00 70.00 120 LYS A CA 1
ATOM 881 C C . LYS A 1 120 ? 45.898 15.201 -28.794 1.00 70.00 120 LYS A C 1
ATOM 882 O O . LYS A 1 120 ? 46.450 15.466 -29.856 1.00 70.00 120 LYS A O 1
ATOM 888 N N . LEU A 1 121 ? 46.569 14.824 -27.710 1.00 70.00 121 LEU A N 1
ATOM 889 C CA . LEU A 1 121 ? 48.012 14.604 -27.738 1.00 70.00 121 LEU A CA 1
ATOM 890 C C . LEU A 1 121 ? 48.405 13.287 -28.379 1.00 70.00 121 LEU A C 1
ATOM 891 O O . LEU A 1 121 ? 47.661 12.315 -28.325 1.00 70.00 121 LEU A O 1
ATOM 896 N N . ASP A 1 122 ? 49.590 13.257 -28.973 1.00 70.00 122 ASP A N 1
ATOM 897 C CA . ASP A 1 122 ? 50.157 12.019 -29.481 1.00 70.00 122 ASP A CA 1
ATOM 898 C C . ASP A 1 122 ? 51.122 11.427 -28.473 1.00 70.00 122 ASP A C 1
ATOM 899 O O . ASP A 1 122 ? 51.259 11.938 -27.366 1.00 70.00 122 ASP A O 1
ATOM 904 N N . ALA A 1 123 ? 51.786 10.342 -28.852 1.00 70.00 123 ALA A N 1
ATOM 905 C CA . ALA A 1 123 ? 52.842 9.797 -28.018 1.00 70.00 123 ALA A CA 1
ATOM 906 C C . ALA A 1 123 ? 53.941 10.835 -27.920 1.00 70.00 123 ALA A C 1
ATOM 907 O O . ALA A 1 123 ? 54.637 10.949 -26.914 1.00 70.00 123 ALA A O 1
ATOM 909 N N . TYR A 1 124 ? 54.078 11.601 -28.990 1.00 70.00 124 TYR A N 1
ATOM 910 C CA . TYR A 1 124 ? 54.993 12.723 -29.043 1.00 70.00 124 TYR A CA 1
ATOM 911 C C . TYR A 1 124 ? 54.260 13.973 -28.603 1.00 70.00 124 TYR A C 1
ATOM 912 O O . TYR A 1 124 ? 53.043 13.956 -28.457 1.00 70.00 124 TYR A O 1
ATOM 921 N N . GLY A 1 125 ? 54.989 15.057 -28.382 1.00 70.00 125 GLY A N 1
ATOM 922 C CA . GLY A 1 125 ? 54.402 16.212 -27.730 1.00 70.00 125 GLY A CA 1
ATOM 923 C C . GLY A 1 125 ? 53.395 17.026 -28.517 1.00 70.00 125 GLY A C 1
ATOM 924 O O . GLY A 1 125 ? 52.593 17.743 -27.928 1.00 70.00 125 GLY A O 1
ATOM 925 N N . ASN A 1 126 ? 53.428 16.909 -29.838 1.00 70.00 126 ASN A N 1
ATOM 926 C CA . ASN A 1 126 ? 52.593 17.725 -30.713 1.00 70.00 126 ASN A CA 1
ATOM 927 C C . ASN A 1 126 ? 51.102 17.543 -30.467 1.00 70.00 126 ASN A C 1
ATOM 928 O O . ASN A 1 126 ? 50.651 16.453 -30.163 1.00 70.00 126 ASN A O 1
ATOM 933 N N . PHE A 1 127 ? 50.348 18.629 -30.600 1.00 70.00 127 PHE A N 1
ATOM 934 C CA . PHE A 1 127 ? 48.960 18.678 -30.158 1.00 70.00 127 PHE A CA 1
ATOM 935 C C . PHE A 1 127 ? 48.028 18.611 -31.363 1.00 70.00 127 PHE A C 1
ATOM 936 O O . PHE A 1 127 ? 47.789 19.610 -32.025 1.00 70.00 127 PHE A O 1
ATOM 944 N N . VAL A 1 128 ? 47.501 17.422 -31.638 1.00 70.00 128 VAL A N 1
ATOM 945 C CA . VAL A 1 128 ? 46.946 17.099 -32.951 1.00 70.00 128 VAL A CA 1
ATOM 946 C C . VAL A 1 128 ? 45.443 16.833 -32.950 1.00 70.00 128 VAL A C 1
ATOM 947 O O . VAL A 1 128 ? 44.918 16.266 -31.997 1.00 70.00 128 VAL A O 1
ATOM 951 N N . ASN A 1 129 ? 44.752 17.229 -34.018 1.00 70.00 129 ASN A N 1
ATOM 952 C CA . ASN A 1 129 ? 43.353 16.855 -34.201 1.00 70.00 129 ASN A CA 1
ATOM 953 C C . ASN A 1 129 ? 43.212 15.471 -34.824 1.00 70.00 129 ASN A C 1
ATOM 954 O O . ASN A 1 129 ? 44.148 14.679 -34.803 1.00 70.00 129 ASN A O 1
ATOM 959 N N . ASN A 1 130 ? 42.042 15.172 -35.373 1.00 70.00 130 ASN A N 1
ATOM 960 C CA . ASN A 1 130 ? 41.874 13.942 -36.138 1.00 70.00 130 ASN A CA 1
ATOM 961 C C . ASN A 1 130 ? 42.690 13.960 -37.416 1.00 70.00 130 ASN A C 1
ATOM 962 O O . ASN A 1 130 ? 42.682 14.946 -38.148 1.00 70.00 130 ASN A O 1
ATOM 967 N N . ALA A 1 131 ? 43.370 12.857 -37.694 1.00 70.00 131 ALA A N 1
ATOM 968 C CA . ALA A 1 131 ? 44.101 12.693 -38.943 1.00 70.00 131 ALA A CA 1
ATOM 969 C C . ALA A 1 131 ? 45.115 13.794 -39.237 1.00 70.00 131 ALA A C 1
ATOM 970 O O . ALA A 1 131 ? 44.889 14.635 -40.101 1.00 70.00 131 ALA A O 1
ATOM 972 N N . GLY A 1 132 ? 46.226 13.793 -38.513 1.00 70.00 132 GLY A N 1
ATOM 973 C CA . GLY A 1 132 ? 47.401 14.519 -38.950 1.00 70.00 132 GLY A CA 1
ATOM 974 C C . GLY A 1 132 ? 47.729 15.898 -38.413 1.00 70.00 132 GLY A C 1
ATOM 975 O O . GLY A 1 132 ? 48.648 16.045 -37.619 1.00 70.00 132 GLY A O 1
ATOM 976 N N . PHE A 1 133 ? 46.991 16.907 -38.852 1.00 70.00 133 PHE A N 1
ATOM 977 C CA . PHE A 1 133 ? 47.451 18.288 -38.752 1.00 70.00 133 PHE A CA 1
ATOM 978 C C . PHE A 1 133 ? 47.651 18.779 -37.328 1.00 70.00 133 PHE A C 1
ATOM 979 O O . PHE A 1 133 ? 46.896 18.430 -36.431 1.00 70.00 133 PHE A O 1
ATOM 987 N N . VAL A 1 134 ? 48.685 19.591 -37.134 1.00 70.00 134 VAL A N 1
ATOM 988 C CA . VAL A 1 134 ? 49.024 20.129 -35.824 1.00 70.00 134 VAL A CA 1
ATOM 989 C C . VAL A 1 134 ? 48.480 21.530 -35.628 1.00 70.00 134 VAL A C 1
ATOM 990 O O . VAL A 1 134 ? 48.792 22.429 -36.399 1.00 70.00 134 VAL A O 1
ATOM 994 N N . VAL A 1 135 ? 47.683 21.727 -34.588 1.00 70.00 135 VAL A N 1
ATOM 995 C CA . VAL A 1 135 ? 47.053 23.019 -34.378 1.00 70.00 135 VAL A CA 1
ATOM 996 C C . VAL A 1 135 ? 48.067 24.110 -34.046 1.00 70.00 135 VAL A C 1
ATOM 997 O O . VAL A 1 135 ? 48.997 23.898 -33.282 1.00 70.00 135 VAL A O 1
ATOM 1001 N N . GLN A 1 136 ? 47.877 25.274 -34.652 1.00 70.00 136 GLN A N 1
ATOM 1002 C CA . GLN A 1 136 ? 48.731 26.435 -34.454 1.00 70.00 136 GLN A CA 1
ATOM 1003 C C . GLN A 1 136 ? 48.462 27.151 -33.140 1.00 70.00 136 GLN A C 1
ATOM 1004 O O . GLN A 1 136 ? 47.384 27.034 -32.573 1.00 70.00 136 GLN A O 1
ATOM 1010 N N . GLY A 1 137 ? 49.452 27.890 -32.658 1.00 70.00 137 GLY A N 1
ATOM 1011 C CA . GLY A 1 137 ? 49.342 28.636 -31.419 1.00 70.00 137 GLY A CA 1
ATOM 1012 C C . GLY A 1 137 ? 50.745 28.936 -30.954 1.00 70.00 137 GLY A C 1
ATOM 1013 O O . GLY A 1 137 ? 51.650 29.020 -31.775 1.00 70.00 137 GLY A O 1
ATOM 1014 N N . TRP A 1 138 ? 50.953 29.086 -29.652 1.00 70.00 138 TRP A N 1
ATOM 1015 C CA . TRP A 1 138 ? 52.320 29.286 -29.181 1.00 70.00 138 TRP A CA 1
ATOM 1016 C C . TRP A 1 138 ? 52.649 28.791 -27.777 1.00 70.00 138 TRP A C 1
ATOM 1017 O O . TRP A 1 138 ? 51.814 28.775 -26.874 1.00 70.00 138 TRP A O 1
ATOM 1028 N N . ASN A 1 139 ? 53.911 28.397 -27.638 1.00 70.00 139 ASN A N 1
ATOM 1029 C CA . ASN A 1 139 ? 54.440 27.671 -26.495 1.00 70.00 139 ASN A CA 1
ATOM 1030 C C . ASN A 1 139 ? 55.031 28.577 -25.422 1.00 70.00 139 ASN A C 1
ATOM 1031 O O . ASN A 1 139 ? 55.375 29.719 -25.703 1.00 70.00 139 ASN A O 1
ATOM 1036 N N . ILE A 1 140 ? 55.147 28.080 -24.194 1.00 70.00 140 ILE A N 1
ATOM 1037 C CA . ILE A 1 140 ? 55.732 28.880 -23.119 1.00 70.00 140 ILE A CA 1
ATOM 1038 C C . ILE A 1 140 ? 57.250 28.906 -23.151 1.00 70.00 140 ILE A C 1
ATOM 1039 O O . ILE A 1 140 ? 57.890 27.981 -23.643 1.00 70.00 140 ILE A O 1
ATOM 1044 N N . ASN A 1 141 ? 57.813 29.977 -22.608 1.00 70.00 141 ASN A N 1
ATOM 1045 C CA . ASN A 1 141 ? 59.250 30.091 -22.413 1.00 70.00 141 ASN A CA 1
ATOM 1046 C C . ASN A 1 141 ? 59.648 29.860 -20.966 1.00 70.00 141 ASN A C 1
ATOM 1047 O O . ASN A 1 141 ? 59.339 30.674 -20.098 1.00 70.00 141 ASN A O 1
ATOM 1052 N N . TRP A 1 142 ? 60.348 28.761 -20.706 1.00 70.00 142 TRP A N 1
ATOM 1053 C CA . TRP A 1 142 ? 60.656 28.382 -19.335 1.00 70.00 142 TRP A CA 1
ATOM 1054 C C . TRP A 1 142 ? 61.562 29.344 -18.606 1.00 70.00 142 TRP A C 1
ATOM 1055 O O . TRP A 1 142 ? 61.540 29.403 -17.380 1.00 70.00 142 TRP A O 1
ATOM 1066 N N . ASP A 1 143 ? 62.371 30.083 -19.347 1.00 70.00 143 ASP A N 1
ATOM 1067 C CA . ASP A 1 143 ? 63.260 31.034 -18.713 1.00 70.00 143 ASP A CA 1
ATOM 1068 C C . ASP A 1 143 ? 62.438 32.097 -17.994 1.00 70.00 143 ASP A C 1
ATOM 1069 O O . ASP A 1 143 ? 62.818 32.568 -16.927 1.00 70.00 143 ASP A O 1
ATOM 1074 N N . ASP A 1 144 ? 61.293 32.447 -18.569 1.00 70.00 144 ASP A N 1
ATOM 1075 C CA . ASP A 1 144 ? 60.431 33.467 -17.982 1.00 70.00 144 ASP A CA 1
ATOM 1076 C C . ASP A 1 144 ? 59.179 32.904 -17.328 1.00 70.00 144 ASP A C 1
ATOM 1077 O O . ASP A 1 144 ? 58.493 33.613 -16.598 1.00 70.00 144 ASP A O 1
ATOM 1082 N N . GLN A 1 145 ? 58.901 31.632 -17.593 1.00 70.00 145 GLN A N 1
ATOM 1083 C CA . GLN A 1 145 ? 57.663 30.983 -17.180 1.00 70.00 145 GLN A CA 1
ATOM 1084 C C . GLN A 1 145 ? 56.471 31.706 -17.797 1.00 70.00 145 GLN A C 1
ATOM 1085 O O . GLN A 1 145 ? 55.408 31.759 -17.190 1.00 70.00 145 GLN A O 1
ATOM 1091 N N . THR A 1 146 ? 56.638 32.266 -18.993 1.00 70.00 146 THR A N 1
ATOM 1092 C CA . THR A 1 146 ? 55.593 33.112 -19.574 1.00 70.00 146 THR A CA 1
ATOM 1093 C C . THR A 1 146 ? 55.287 32.823 -21.035 1.00 70.00 146 THR A C 1
ATOM 1094 O O . THR A 1 146 ? 56.189 32.597 -21.838 1.00 70.00 146 THR A O 1
ATOM 1098 N N . ILE A 1 147 ? 54.002 32.850 -21.374 1.00 70.00 147 ILE A N 1
ATOM 1099 C CA . ILE A 1 147 ? 53.556 32.770 -22.759 1.00 70.00 147 ILE A CA 1
ATOM 1100 C C . ILE A 1 147 ? 53.811 34.108 -23.448 1.00 70.00 147 ILE A C 1
ATOM 1101 O O . ILE A 1 147 ? 53.744 35.155 -22.811 1.00 70.00 147 ILE A O 1
ATOM 1106 N N . ASP A 1 148 ? 54.092 34.081 -24.746 1.00 70.00 148 ASP A N 1
ATOM 1107 C CA . ASP A 1 148 ? 54.428 35.303 -25.467 1.00 70.00 148 ASP A CA 1
ATOM 1108 C C . ASP A 1 148 ? 53.539 35.480 -26.686 1.00 70.00 148 ASP A C 1
ATOM 1109 O O . ASP A 1 148 ? 53.964 35.222 -27.807 1.00 70.00 148 ASP A O 1
ATOM 1114 N N . SER A 1 149 ? 52.317 35.942 -26.469 1.00 70.00 149 SER A N 1
ATOM 1115 C CA . SER A 1 149 ? 51.280 35.877 -27.489 1.00 70.00 149 SER A CA 1
ATOM 1116 C C . SER A 1 149 ? 51.541 36.699 -28.742 1.00 70.00 149 SER A C 1
ATOM 1117 O O . SER A 1 149 ? 51.027 36.380 -29.811 1.00 70.00 149 SER A O 1
ATOM 1120 N N . SER A 1 150 ? 52.333 37.752 -28.612 1.00 70.00 150 SER A N 1
ATOM 1121 C CA . SER A 1 150 ? 52.449 38.765 -29.657 1.00 70.00 150 SER A CA 1
ATOM 1122 C C . SER A 1 150 ? 53.010 38.284 -30.991 1.00 70.00 150 SER A C 1
ATOM 1123 O O . SER A 1 150 ? 52.688 38.836 -32.034 1.00 70.00 150 SER A O 1
ATOM 1126 N N . ARG A 1 151 ? 53.853 37.264 -30.958 1.00 70.00 151 ARG A N 1
ATOM 1127 C CA . ARG A 1 151 ? 54.517 36.791 -32.166 1.00 70.00 151 ARG A CA 1
ATOM 1128 C C . ARG A 1 151 ? 53.694 35.777 -32.957 1.00 70.00 151 ARG A C 1
ATOM 1129 O O . ARG A 1 151 ? 52.674 35.287 -32.481 1.00 70.00 151 ARG A O 1
ATOM 1137 N N . THR A 1 152 ? 54.138 35.476 -34.174 1.00 70.00 152 THR A N 1
ATOM 1138 C CA . THR A 1 152 ? 53.418 34.554 -35.041 1.00 70.00 152 THR A CA 1
ATOM 1139 C C . THR A 1 152 ? 53.356 33.161 -34.442 1.00 70.00 152 THR A C 1
ATOM 1140 O O . THR A 1 152 ? 54.305 32.712 -33.803 1.00 70.00 152 THR A O 1
ATOM 1144 N N . PRO A 1 153 ? 52.228 32.475 -34.641 1.00 70.00 153 PRO A N 1
ATOM 1145 C CA . PRO A 1 153 ? 52.007 31.133 -34.109 1.00 70.00 153 PRO A CA 1
ATOM 1146 C C . PRO A 1 153 ? 52.968 30.090 -34.657 1.00 70.00 153 PRO A C 1
ATOM 1147 O O . PRO A 1 153 ? 53.354 30.162 -35.816 1.00 70.00 153 PRO A O 1
ATOM 1151 N N . GLN A 1 154 ? 53.344 29.131 -33.820 1.00 70.00 154 GLN A N 1
ATOM 1152 C CA . GLN A 1 154 ? 54.082 27.959 -34.267 1.00 70.00 154 GLN A CA 1
ATOM 1153 C C . GLN A 1 154 ? 53.212 26.744 -34.042 1.00 70.00 154 GLN A C 1
ATOM 1154 O O . GLN A 1 154 ? 52.095 26.867 -33.557 1.00 70.00 154 GLN A O 1
ATOM 1160 N N . ASN A 1 155 ? 53.716 25.569 -34.387 1.00 70.00 155 ASN A N 1
ATOM 1161 C CA . ASN A 1 155 ? 53.058 24.353 -33.955 1.00 70.00 155 ASN A CA 1
ATOM 1162 C C . ASN A 1 155 ? 53.128 24.255 -32.449 1.00 70.00 155 ASN A C 1
ATOM 1163 O O . ASN A 1 155 ? 54.158 24.558 -31.859 1.00 70.00 155 ASN A O 1
ATOM 1168 N N . ILE A 1 156 ? 52.038 23.845 -31.820 1.00 70.00 156 ILE A N 1
ATOM 1169 C CA . ILE A 1 156 ? 52.073 23.586 -30.395 1.00 70.00 156 ILE A CA 1
ATOM 1170 C C . ILE A 1 156 ? 52.922 22.357 -30.139 1.00 70.00 156 ILE A C 1
ATOM 1171 O O . ILE A 1 156 ? 52.832 21.380 -30.870 1.00 70.00 156 ILE A O 1
ATOM 1176 N N . PHE A 1 157 ? 53.752 22.402 -29.106 1.00 70.00 157 PHE A N 1
ATOM 1177 C CA . PHE A 1 157 ? 54.545 21.242 -28.749 1.00 70.00 157 PHE A CA 1
ATOM 1178 C C . PHE A 1 157 ? 54.651 21.103 -27.251 1.00 70.00 157 PHE A C 1
ATOM 1179 O O . PHE A 1 157 ? 55.385 21.838 -26.600 1.00 70.00 157 PHE A O 1
ATOM 1187 N N . ILE A 1 158 ? 53.908 20.151 -26.709 1.00 70.00 158 ILE A N 1
ATOM 1188 C CA . ILE A 1 158 ? 53.922 19.895 -25.284 1.00 70.00 158 ILE A CA 1
ATOM 1189 C C . ILE A 1 158 ? 54.522 18.529 -25.044 1.00 70.00 158 ILE A C 1
ATOM 1190 O O . ILE A 1 158 ? 53.800 17.539 -25.005 1.00 70.00 158 ILE A O 1
ATOM 1195 N N . ASP A 1 159 ? 55.839 18.469 -24.890 1.00 70.00 159 ASP A N 1
ATOM 1196 C CA . ASP A 1 159 ? 56.508 17.191 -24.730 1.00 70.00 159 ASP A CA 1
ATOM 1197 C C . ASP A 1 159 ? 55.983 16.526 -23.480 1.00 70.00 159 ASP A C 1
ATOM 1198 O O . ASP A 1 159 ? 56.005 17.122 -22.417 1.00 70.00 159 ASP A O 1
ATOM 1203 N N . PRO A 1 160 ? 55.522 15.278 -23.599 1.00 70.00 160 PRO A N 1
ATOM 1204 C CA . PRO A 1 160 ? 54.831 14.606 -22.496 1.00 70.00 160 PRO A CA 1
ATOM 1205 C C . PRO A 1 160 ? 55.691 14.500 -21.249 1.00 70.00 160 PRO A C 1
ATOM 1206 O O . PRO A 1 160 ? 55.169 14.505 -20.141 1.00 70.00 160 PRO A O 1
ATOM 1210 N N . GLY A 1 161 ? 56.998 14.397 -21.431 1.00 70.00 161 GLY A N 1
ATOM 1211 C CA . GLY A 1 161 ? 57.899 14.331 -20.303 1.00 70.00 161 GLY A CA 1
ATOM 1212 C C . GLY A 1 161 ? 58.520 15.673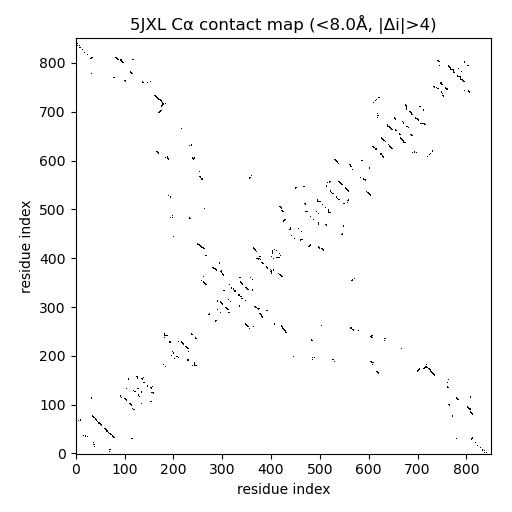 -19.983 1.00 70.00 161 GLY A C 1
ATOM 1213 O O . GLY A 1 161 ? 59.742 15.800 -19.960 1.00 70.00 161 GLY A O 1
ATOM 1214 N N . MET A 1 162 ? 57.689 16.681 -19.741 1.00 70.00 162 MET A N 1
ATOM 1215 C CA . MET A 1 162 ? 58.215 17.975 -19.352 1.00 70.00 162 MET A CA 1
ATOM 1216 C C . MET A 1 162 ? 58.928 17.808 -18.037 1.00 70.00 162 MET A C 1
ATOM 1217 O O . MET A 1 162 ? 58.525 17.006 -17.201 1.00 70.00 162 MET A O 1
ATOM 1222 N N . HIS A 1 163 ? 60.005 18.555 -17.862 1.00 70.00 163 HIS A N 1
ATOM 1223 C CA . HIS A 1 163 ? 60.800 18.449 -16.663 1.00 70.00 163 HIS A CA 1
ATOM 1224 C C . HIS A 1 163 ? 61.230 19.824 -16.212 1.00 70.00 163 HIS A C 1
ATOM 1225 O O . HIS A 1 163 ? 61.884 20.548 -16.953 1.00 70.00 163 HIS A O 1
ATOM 1232 N N . ILE A 1 164 ? 60.851 20.194 -14.999 1.00 70.00 164 ILE A N 1
ATOM 1233 C CA . ILE A 1 164 ? 61.267 21.472 -14.457 1.00 70.00 164 ILE A CA 1
ATOM 1234 C C . ILE A 1 164 ? 62.511 21.311 -13.607 1.00 70.00 164 ILE A C 1
ATOM 1235 O O . ILE A 1 164 ? 62.499 20.588 -12.615 1.00 70.00 164 ILE A O 1
ATOM 1240 N N . PRO A 1 165 ? 63.597 21.976 -14.000 1.00 70.00 165 PRO A N 1
ATOM 1241 C CA . PRO A 1 165 ? 64.782 21.989 -13.143 1.00 70.00 165 PRO A CA 1
ATOM 1242 C C . PRO A 1 165 ? 64.475 22.670 -11.821 1.00 70.00 165 PRO A C 1
ATOM 1243 O O . PRO A 1 165 ? 63.697 23.618 -11.797 1.00 70.00 165 PRO A O 1
ATOM 1247 N N . ALA A 1 166 ? 65.073 22.193 -10.739 1.00 70.00 166 ALA A N 1
ATOM 1248 C CA . ALA A 1 166 ? 64.840 22.789 -9.433 1.00 70.00 166 ALA A CA 1
ATOM 1249 C C . ALA A 1 166 ? 65.443 24.178 -9.364 1.00 70.00 166 ALA A C 1
ATOM 1250 O O . ALA A 1 166 ? 66.529 24.411 -9.882 1.00 70.00 166 ALA A O 1
ATOM 1252 N N . ALA A 1 167 ? 64.744 25.097 -8.716 1.00 70.00 167 ALA A N 1
ATOM 1253 C CA . ALA A 1 167 ? 65.277 26.436 -8.539 1.00 70.00 167 ALA A CA 1
ATOM 1254 C C . ALA A 1 167 ? 66.090 26.523 -7.260 1.00 70.00 167 ALA A C 1
ATOM 1255 O O . ALA A 1 167 ? 65.614 26.181 -6.183 1.00 70.00 167 ALA A O 1
ATOM 1257 N N . LYS A 1 168 ? 67.325 26.982 -7.393 1.00 70.00 168 LYS A N 1
ATOM 1258 C CA . LYS A 1 168 ? 68.193 27.211 -6.255 1.00 70.00 168 LYS A CA 1
ATOM 1259 C C . LYS A 1 168 ? 67.626 28.312 -5.384 1.00 70.00 168 LYS A C 1
ATOM 1260 O O . LYS A 1 168 ? 67.165 29.327 -5.895 1.00 70.00 168 LYS A O 1
ATOM 1266 N N . SER A 1 169 ? 67.652 28.128 -4.074 1.00 70.00 169 SER A N 1
ATOM 1267 C CA . SER A 1 169 ? 67.329 29.229 -3.186 1.00 70.00 169 SER A CA 1
ATOM 1268 C C . SER A 1 169 ? 68.473 30.213 -3.259 1.00 70.00 169 SER A C 1
ATOM 1269 O O . SER A 1 169 ? 69.623 29.805 -3.331 1.00 70.00 169 SER A O 1
ATOM 1272 N N . THR A 1 170 ? 68.179 31.505 -3.247 1.00 70.00 170 THR A N 1
ATOM 1273 C CA . THR A 1 170 ? 69.241 32.497 -3.363 1.00 70.00 170 THR A CA 1
ATOM 1274 C C . THR A 1 170 ? 69.223 33.491 -2.221 1.00 70.00 170 THR A C 1
ATOM 1275 O O . THR A 1 170 ? 70.181 34.232 -2.021 1.00 70.00 170 THR A O 1
ATOM 1279 N N . GLU A 1 171 ? 68.128 33.508 -1.472 1.00 70.00 171 GLU A N 1
ATOM 1280 C CA . GLU A 1 171 ? 67.954 34.486 -0.410 1.00 70.00 171 GLU A CA 1
ATOM 1281 C C . GLU A 1 171 ? 67.267 33.850 0.776 1.00 70.00 171 GLU A C 1
ATOM 1282 O O . GLU A 1 171 ? 66.517 32.894 0.616 1.00 70.00 171 GLU A O 1
ATOM 1288 N N . VAL A 1 172 ? 67.527 34.371 1.969 1.00 70.00 172 VAL A N 1
ATOM 1289 C CA . VAL A 1 172 ? 66.882 33.869 3.174 1.00 70.00 172 VAL A CA 1
ATOM 1290 C C . VAL A 1 172 ? 66.467 35.033 4.068 1.00 70.00 172 VAL A C 1
ATOM 1291 O O . VAL A 1 172 ? 67.217 35.990 4.237 1.00 70.00 172 VAL A O 1
ATOM 1295 N N . ALA A 1 173 ? 65.277 34.947 4.653 1.00 70.00 173 ALA A N 1
ATOM 1296 C CA . ALA A 1 173 ? 64.766 36.032 5.476 1.00 70.00 173 ALA A CA 1
ATOM 1297 C C . ALA A 1 173 ? 64.285 35.551 6.841 1.00 70.00 173 ALA A C 1
ATOM 1298 O O . ALA A 1 173 ? 63.811 34.428 6.981 1.00 70.00 173 ALA A O 1
ATOM 1300 N N . ILE A 1 174 ? 64.403 36.425 7.837 1.00 70.00 174 ILE A N 1
ATOM 1301 C CA . ILE A 1 174 ? 64.006 36.139 9.214 1.00 70.00 174 ILE A CA 1
ATOM 1302 C C . ILE A 1 174 ? 63.485 37.388 9.912 1.00 70.00 174 ILE A C 1
ATOM 1303 O O . ILE A 1 174 ? 63.956 38.487 9.640 1.00 70.00 174 ILE A O 1
ATOM 1308 N N . LYS A 1 175 ? 62.512 37.235 10.807 1.00 70.00 175 LYS A N 1
ATOM 1309 C CA . LYS A 1 175 ? 62.198 38.323 11.721 1.00 70.00 175 LYS A CA 1
ATOM 1310 C C . LYS A 1 175 ? 62.102 37.781 13.147 1.00 70.00 175 LYS A C 1
ATOM 1311 O O . LYS A 1 175 ? 61.390 36.827 13.412 1.00 70.00 175 LYS A O 1
ATOM 1317 N N . ALA A 1 176 ? 62.847 38.376 14.070 1.00 70.00 176 ALA A N 1
ATOM 1318 C CA . ALA A 1 176 ? 62.921 37.820 15.413 1.00 70.00 176 ALA A CA 1
ATOM 1319 C C . ALA A 1 176 ? 63.261 38.850 16.474 1.00 70.00 176 ALA A C 1
ATOM 1320 O O . ALA A 1 176 ? 64.103 39.718 16.268 1.00 70.00 176 ALA A O 1
ATOM 1322 N N . ASN A 1 177 ? 62.587 38.753 17.613 1.00 70.00 177 ASN A N 1
ATOM 1323 C CA . ASN A 1 177 ? 62.942 39.546 18.777 1.00 70.00 177 ASN A CA 1
ATOM 1324 C C . ASN A 1 177 ? 64.109 38.917 19.510 1.00 70.00 177 ASN A C 1
ATOM 1325 O O . ASN A 1 177 ? 64.304 37.713 19.439 1.00 70.00 177 ASN A O 1
ATOM 1330 N N . LEU A 1 178 ? 64.888 39.726 20.213 1.00 70.00 178 LEU A N 1
ATOM 1331 C CA . LEU A 1 178 ? 65.976 39.203 21.030 1.00 70.00 178 LEU A CA 1
ATOM 1332 C C . LEU A 1 178 ? 66.030 39.907 22.375 1.00 70.00 178 LEU A C 1
ATOM 1333 O O . LEU A 1 178 ? 66.221 41.117 22.434 1.00 70.00 178 LEU A O 1
ATOM 1338 N N . ASN A 1 179 ? 65.875 39.161 23.462 1.00 70.00 179 ASN A N 1
ATOM 1339 C CA . ASN A 1 179 ? 65.743 39.809 24.757 1.00 70.00 179 ASN A CA 1
ATOM 1340 C C . ASN A 1 179 ? 67.063 40.320 25.296 1.00 70.00 179 ASN A C 1
ATOM 1341 O O . ASN A 1 179 ? 67.903 39.575 25.790 1.00 70.00 179 ASN A O 1
ATOM 1346 N N . SER A 1 180 ? 67.222 41.628 25.182 1.00 70.00 180 SER A N 1
ATOM 1347 C CA . SER A 1 180 ? 68.363 42.327 25.733 1.00 70.00 180 SER A CA 1
ATOM 1348 C C . SER A 1 180 ? 68.176 42.558 27.223 1.00 70.00 180 SER A C 1
ATOM 1349 O O . SER A 1 180 ? 69.089 42.990 27.917 1.00 70.00 180 SER A O 1
ATOM 1352 N N . GLY A 1 181 ? 66.988 42.242 27.715 1.00 70.00 181 GLY A N 1
ATOM 1353 C CA . GLY A 1 181 ? 66.617 42.571 29.074 1.00 70.00 181 GLY A CA 1
ATOM 1354 C C . GLY A 1 181 ? 67.192 41.636 30.112 1.00 70.00 181 GLY A C 1
ATOM 1355 O O . GLY A 1 181 ? 67.990 40.759 29.801 1.00 70.00 181 GLY A O 1
ATOM 1356 N N . LEU A 1 182 ? 66.795 41.854 31.358 1.00 70.00 182 LEU A N 1
ATOM 1357 C CA . LEU A 1 182 ? 67.404 41.200 32.504 1.00 70.00 182 LEU A CA 1
ATOM 1358 C C . LEU A 1 182 ? 66.859 39.824 32.865 1.00 70.00 182 LEU A C 1
ATOM 1359 O O . LEU A 1 182 ? 67.403 39.163 33.742 1.00 70.00 182 LEU A O 1
ATOM 1364 N N . ASN A 1 183 ? 65.796 39.380 32.210 1.00 70.00 183 ASN A N 1
ATOM 1365 C CA . ASN A 1 183 ? 65.142 38.161 32.664 1.00 70.00 183 ASN A CA 1
ATOM 1366 C C . ASN A 1 183 ? 65.025 37.055 31.634 1.00 70.00 183 ASN A C 1
ATOM 1367 O O . ASN A 1 183 ? 63.927 36.672 31.255 1.00 70.00 183 ASN A O 1
ATOM 1372 N N . ILE A 1 184 ? 66.156 36.527 31.197 1.00 70.00 184 ILE A N 1
ATOM 1373 C CA . ILE A 1 184 ? 66.127 35.345 30.361 1.00 70.00 184 ILE A CA 1
ATOM 1374 C C . ILE A 1 184 ? 65.753 34.165 31.245 1.00 70.00 184 ILE A C 1
ATOM 1375 O O . ILE A 1 184 ? 65.964 34.195 32.457 1.00 70.00 184 ILE A O 1
ATOM 1380 N N . GLY A 1 185 ? 65.171 33.136 30.651 1.00 70.00 185 GLY A N 1
ATOM 1381 C CA . GLY A 1 185 ? 64.853 31.942 31.400 1.00 70.00 185 GLY A CA 1
ATOM 1382 C C . GLY A 1 185 ? 65.223 30.713 30.608 1.00 70.00 185 GLY A C 1
ATOM 1383 O O . GLY A 1 185 ? 64.529 30.355 29.658 1.00 70.00 185 GLY A O 1
ATOM 1384 N N . THR A 1 186 ? 66.320 30.070 30.994 1.00 70.00 186 THR A N 1
ATOM 1385 C CA . THR A 1 186 ? 66.804 28.865 30.324 1.00 70.00 186 THR A CA 1
ATOM 1386 C C . THR A 1 186 ? 66.982 29.077 28.833 1.00 70.00 186 THR A C 1
ATOM 1387 O O . THR A 1 186 ? 66.852 28.146 28.045 1.00 70.00 186 THR A O 1
ATOM 1391 N N . SER A 1 187 ? 67.271 30.313 28.452 1.00 70.00 187 SER A N 1
ATOM 1392 C CA . SER A 1 187 ? 67.618 30.634 27.082 1.00 70.00 187 SER A CA 1
ATOM 1393 C C . SER A 1 187 ? 69.075 31.038 27.063 1.00 70.00 187 SER A C 1
ATOM 1394 O O . SER A 1 187 ? 69.467 31.966 26.363 1.00 70.00 187 SER A O 1
ATOM 1397 N N . SER A 1 188 ? 69.875 30.331 27.849 1.00 70.00 188 SER A N 1
ATOM 1398 C CA . SER A 1 188 ? 71.213 30.781 28.177 1.00 70.00 188 SER A CA 1
ATOM 1399 C C . SER A 1 188 ? 72.297 30.059 27.408 1.00 70.00 188 SER A C 1
ATOM 1400 O O . SER A 1 188 ? 72.057 29.441 26.377 1.00 70.00 188 SER A O 1
ATOM 1403 N N . ARG A 1 189 ? 73.507 30.169 27.936 1.00 70.00 189 ARG A N 1
ATOM 1404 C CA . ARG A 1 189 ? 74.643 29.378 27.509 1.00 70.00 189 ARG A CA 1
ATOM 1405 C C . ARG A 1 189 ? 75.679 29.494 28.609 1.00 70.00 189 ARG A C 1
ATOM 1406 O O . ARG A 1 189 ? 75.708 30.485 29.316 1.00 70.00 189 ARG A O 1
ATOM 1414 N N . ASN A 1 190 ? 76.526 28.489 28.763 1.00 70.00 190 ASN A N 1
ATOM 1415 C CA . ASN A 1 190 ? 77.618 28.580 29.713 1.00 70.00 190 ASN A CA 1
ATOM 1416 C C . ASN A 1 190 ? 78.658 29.594 29.262 1.00 70.00 190 ASN A C 1
ATOM 1417 O O . ASN A 1 190 ? 78.852 29.796 28.068 1.00 70.00 190 ASN A O 1
ATOM 1422 N N . LEU A 1 191 ? 79.318 30.230 30.221 1.00 70.00 191 LEU A N 1
ATOM 1423 C CA . LEU A 1 191 ? 80.368 31.198 29.935 1.00 70.00 191 LEU A CA 1
ATOM 1424 C C . LEU A 1 191 ? 81.556 30.498 29.285 1.00 70.00 191 LEU A C 1
ATOM 1425 O O . LEU A 1 191 ? 81.766 29.308 29.497 1.00 70.00 191 LEU A O 1
ATOM 1430 N N . TYR A 1 192 ? 82.311 31.223 28.469 1.00 70.00 192 TYR A N 1
ATOM 1431 C CA . TYR A 1 192 ? 83.437 30.648 27.734 1.00 70.00 192 TYR A CA 1
ATOM 1432 C C . TYR A 1 192 ? 84.588 30.206 28.636 1.00 70.00 192 TYR A C 1
ATOM 1433 O O . TYR A 1 192 ? 84.897 30.864 29.619 1.00 70.00 192 TYR A O 1
ATOM 1442 N N . ALA A 1 193 ? 85.230 29.098 28.287 1.00 70.00 193 ALA A N 1
ATOM 1443 C CA . ALA A 1 193 ? 86.356 28.577 29.062 1.00 70.00 193 ALA A CA 1
ATOM 1444 C C . ALA A 1 193 ? 87.600 29.456 28.950 1.00 70.00 193 ALA A C 1
ATOM 1445 O O . ALA A 1 193 ? 87.820 30.088 27.921 1.00 70.00 193 ALA A O 1
ATOM 1447 N N . LEU A 1 194 ? 88.415 29.487 30.004 1.00 70.00 194 LEU A N 1
ATOM 1448 C CA . LEU A 1 194 ? 89.665 30.250 29.984 1.00 70.00 194 LEU A CA 1
ATOM 1449 C C . LEU A 1 194 ? 90.873 29.488 30.515 1.00 70.00 194 LEU A C 1
ATOM 1450 O O . LEU A 1 194 ? 91.332 29.728 31.628 1.00 70.00 194 LEU A O 1
ATOM 1455 N N . ASP A 1 195 ? 91.387 28.569 29.707 1.00 70.00 195 ASP A N 1
ATOM 1456 C CA . ASP A 1 195 ? 92.604 27.845 30.046 1.00 70.00 195 ASP A CA 1
ATOM 1457 C C . ASP A 1 195 ? 93.822 28.758 30.063 1.00 70.00 195 ASP A C 1
ATOM 1458 O O . ASP A 1 195 ? 94.748 28.550 30.841 1.00 70.00 195 ASP A O 1
ATOM 1463 N N . SER A 1 196 ? 93.807 29.780 29.211 1.00 70.00 196 SER A N 1
ATOM 1464 C CA . SER A 1 196 ? 95.005 30.572 28.959 1.00 70.00 196 SER A CA 1
ATOM 1465 C C . SER A 1 196 ? 95.471 31.281 30.208 1.00 70.00 196 SER A C 1
ATOM 1466 O O . SER A 1 196 ? 94.663 31.717 31.025 1.00 70.00 196 SER A O 1
ATOM 1469 N N . VAL A 1 197 ? 96.784 31.371 30.363 1.00 70.00 197 VAL A N 1
ATOM 1470 C CA . VAL A 1 197 ? 97.349 32.169 31.426 1.00 70.00 197 VAL A CA 1
ATOM 1471 C C . VAL A 1 197 ? 97.074 33.637 31.125 1.00 70.00 197 VAL A C 1
ATOM 1472 O O . VAL A 1 197 ? 96.611 34.370 31.997 1.00 70.00 197 VAL A O 1
ATOM 1476 N N . HIS A 1 198 ? 97.331 34.041 29.883 1.00 70.00 198 HIS A N 1
ATOM 1477 C CA . HIS A 1 198 ? 96.918 35.336 29.356 1.00 70.00 198 HIS A CA 1
ATOM 1478 C C . HIS A 1 198 ? 97.336 35.484 27.900 1.00 70.00 198 HIS A C 1
ATOM 1479 O O . HIS A 1 198 ? 98.473 35.843 27.614 1.00 70.00 198 HIS A O 1
ATOM 1486 N N . GLY A 1 199 ? 96.413 35.227 26.982 1.00 70.00 199 GLY A N 1
ATOM 1487 C CA . GLY A 1 199 ? 96.724 35.333 25.571 1.00 70.00 199 GLY A CA 1
ATOM 1488 C C . GLY A 1 199 ? 97.523 34.154 25.063 1.00 70.00 199 GLY A C 1
ATOM 1489 O O . GLY A 1 199 ? 98.203 34.242 24.043 1.00 70.00 199 GLY A O 1
ATOM 1490 N N . TRP A 1 200 ? 97.450 33.051 25.797 1.00 70.00 200 TRP A N 1
ATOM 1491 C CA . TRP A 1 200 ? 98.187 31.843 25.459 1.00 70.00 200 TRP A CA 1
ATOM 1492 C C . TRP A 1 200 ? 97.402 30.575 25.684 1.00 70.00 200 TRP A C 1
ATOM 1493 O O . TRP A 1 200 ? 97.231 30.154 26.819 1.00 70.00 200 TRP A O 1
ATOM 1504 N N . ASN A 1 201 ? 96.953 29.938 24.612 1.00 70.00 201 ASN A N 1
ATOM 1505 C CA . ASN A 1 201 ? 96.394 28.611 24.766 1.00 70.00 201 ASN A CA 1
ATOM 1506 C C . ASN A 1 201 ? 97.488 27.697 25.277 1.00 70.00 201 ASN A C 1
ATOM 1507 O O . ASN A 1 201 ? 98.643 27.834 24.889 1.00 70.00 201 ASN A O 1
ATOM 1512 N N . THR A 1 202 ? 97.141 26.794 26.180 1.00 70.00 202 THR A N 1
ATOM 1513 C CA . THR A 1 202 ? 98.115 25.836 26.662 1.00 70.00 202 THR A CA 1
ATOM 1514 C C . THR A 1 202 ? 98.028 24.567 25.839 1.00 70.00 202 THR A C 1
ATOM 1515 O O . THR A 1 202 ? 98.952 23.760 25.834 1.00 70.00 202 THR A O 1
ATOM 1519 N N . LYS A 1 203 ? 96.907 24.394 25.147 1.00 70.00 203 LYS A N 1
ATOM 1520 C CA . LYS A 1 203 ? 96.755 23.288 24.215 1.00 70.00 203 LYS A CA 1
ATOM 1521 C C . LYS A 1 203 ? 97.676 23.544 23.046 1.00 70.00 203 LYS A C 1
ATOM 1522 O O . LYS A 1 203 ? 98.843 23.157 23.062 1.00 70.00 203 LYS A O 1
ATOM 1528 N N . THR A 1 204 ? 97.140 24.199 22.025 1.00 70.00 204 THR A N 1
ATOM 1529 C CA . THR A 1 204 ? 97.984 24.789 21.011 1.00 70.00 204 THR A CA 1
ATOM 1530 C C . THR A 1 204 ? 98.786 25.819 21.758 1.00 70.00 204 THR A C 1
ATOM 1531 O O . THR A 1 204 ? 98.229 26.558 22.550 1.00 70.00 204 THR A O 1
ATOM 1535 N N . GLN A 1 205 ? 100.084 25.887 21.526 1.00 70.00 205 GLN A N 1
ATOM 1536 C CA . GLN A 1 205 ? 100.877 26.821 22.302 1.00 70.00 205 GLN A CA 1
ATOM 1537 C C . GLN A 1 205 ? 101.181 28.086 21.533 1.00 70.00 205 GLN A C 1
ATOM 1538 O O . GLN A 1 205 ? 102.068 28.838 21.897 1.00 70.00 205 GLN A O 1
ATOM 1544 N N . ARG A 1 206 ? 100.452 28.312 20.451 1.00 70.00 206 ARG A N 1
ATOM 1545 C CA . ARG A 1 206 ? 100.553 29.578 19.749 1.00 70.00 206 ARG A CA 1
ATOM 1546 C C . ARG A 1 206 ? 100.016 30.706 20.620 1.00 70.00 206 ARG A C 1
ATOM 1547 O O . ARG A 1 206 ? 99.064 30.522 21.370 1.00 70.00 206 ARG A O 1
ATOM 1555 N N . ALA A 1 207 ? 100.640 31.869 20.523 1.00 70.00 207 ALA A N 1
ATOM 1556 C CA . ALA A 1 207 ? 100.206 33.028 21.281 1.00 70.00 207 ALA A CA 1
ATOM 1557 C C . ALA A 1 207 ? 99.168 33.828 20.526 1.00 70.00 207 ALA A C 1
ATOM 1558 O O . ALA A 1 207 ? 99.510 34.690 19.722 1.00 70.00 207 ALA A O 1
ATOM 1560 N N . GLU A 1 208 ? 97.898 33.544 20.774 1.00 70.00 208 GLU A N 1
ATOM 1561 C CA . GLU A 1 208 ? 96.843 34.407 20.274 1.00 70.00 208 GLU A CA 1
ATOM 1562 C C . GLU A 1 208 ? 96.116 35.058 21.434 1.00 70.00 208 GLU A C 1
ATOM 1563 O O . GLU A 1 208 ? 95.452 34.395 22.226 1.00 70.00 208 GLU A O 1
ATOM 1569 N N . ASP A 1 209 ? 96.277 36.371 21.530 1.00 70.00 209 ASP A N 1
ATOM 1570 C CA . ASP A 1 209 ? 95.742 37.134 22.643 1.00 70.00 209 ASP A CA 1
ATOM 1571 C C . ASP A 1 209 ? 94.232 37.272 22.577 1.00 70.00 209 ASP A C 1
ATOM 1572 O O . ASP A 1 209 ? 93.647 37.374 21.507 1.00 70.00 209 ASP A O 1
ATOM 1577 N N . GLU A 1 210 ? 93.621 37.279 23.749 1.00 70.00 210 GLU A N 1
ATOM 1578 C CA . GLU A 1 210 ? 92.179 37.290 23.894 1.00 70.00 210 GLU A CA 1
ATOM 1579 C C . GLU A 1 210 ? 91.648 38.728 23.868 1.00 70.00 210 GLU A C 1
ATOM 1580 O O . GLU A 1 210 ? 92.439 39.666 23.783 1.00 70.00 210 GLU A O 1
ATOM 1586 N N . ASN A 1 211 ? 90.322 38.880 23.886 1.00 70.00 211 ASN A N 1
ATOM 1587 C CA . ASN A 1 211 ? 89.623 40.167 23.952 1.00 70.00 211 ASN A CA 1
ATOM 1588 C C . ASN A 1 211 ? 89.597 40.895 22.623 1.00 70.00 211 ASN A C 1
ATOM 1589 O O . ASN A 1 211 ? 89.155 42.036 22.542 1.00 70.00 211 ASN A O 1
ATOM 1594 N N . ASP A 1 212 ? 90.060 40.227 21.577 1.00 70.00 212 ASP A N 1
ATOM 1595 C CA . ASP A 1 212 ? 90.161 40.844 20.267 1.00 70.00 212 ASP A CA 1
ATOM 1596 C C . ASP A 1 212 ? 88.801 41.121 19.642 1.00 70.00 212 ASP A C 1
ATOM 1597 O O . ASP A 1 212 ? 88.679 41.987 18.778 1.00 70.00 212 ASP A O 1
ATOM 1602 N N . THR A 1 213 ? 87.789 40.382 20.090 1.00 70.00 213 THR A N 1
ATOM 1603 C CA . THR A 1 213 ? 86.468 40.386 19.466 1.00 70.00 213 THR A CA 1
ATOM 1604 C C . THR A 1 213 ? 86.674 40.028 17.993 1.00 70.00 213 THR A C 1
ATOM 1605 O O . THR A 1 213 ? 86.121 40.641 17.085 1.00 70.00 213 THR A O 1
ATOM 1609 N N . GLY A 1 214 ? 87.518 39.028 17.784 1.00 70.00 214 GLY A N 1
ATOM 1610 C CA . GLY A 1 214 ? 87.859 38.541 16.466 1.00 70.00 214 GLY A CA 1
ATOM 1611 C C . GLY A 1 214 ? 88.816 37.395 16.680 1.00 70.00 214 GLY A C 1
ATOM 1612 O O . GLY A 1 214 ? 89.223 37.147 17.815 1.00 70.00 214 GLY A O 1
ATOM 1613 N N . THR A 1 215 ? 89.183 36.705 15.606 1.00 70.00 215 THR A N 1
ATOM 1614 C CA . THR A 1 215 ? 90.036 35.518 15.688 1.00 70.00 215 THR A CA 1
ATOM 1615 C C . THR A 1 215 ? 89.492 34.537 16.711 1.00 70.00 215 THR A C 1
ATOM 1616 O O . THR A 1 215 ? 90.245 33.986 17.510 1.00 70.00 215 THR A O 1
ATOM 1620 N N . THR A 1 216 ? 88.179 34.339 16.690 1.00 70.00 216 THR A N 1
ATOM 1621 C CA . THR A 1 216 ? 87.531 33.427 17.615 1.00 70.00 216 THR A CA 1
ATOM 1622 C C . THR A 1 216 ? 88.127 32.051 17.413 1.00 70.00 216 THR A C 1
ATOM 1623 O O . THR A 1 216 ? 88.424 31.665 16.286 1.00 70.00 216 THR A O 1
ATOM 1627 N N . GLN A 1 217 ? 88.328 31.313 18.495 1.00 70.00 217 GLN A N 1
ATOM 1628 C CA . GLN A 1 217 ? 89.012 30.042 18.363 1.00 70.00 217 GLN A CA 1
ATOM 1629 C C . GLN A 1 217 ? 88.307 28.873 19.037 1.00 70.00 217 GLN A C 1
ATOM 1630 O O . GLN A 1 217 ? 87.677 29.001 20.084 1.00 70.00 217 GLN A O 1
ATOM 1636 N N . PHE A 1 218 ? 88.439 27.729 18.379 1.00 70.00 218 PHE A N 1
ATOM 1637 C CA . PHE A 1 218 ? 87.631 26.542 18.600 1.00 70.00 218 PHE A CA 1
ATOM 1638 C C . PHE A 1 218 ? 88.375 25.413 19.289 1.00 70.00 218 PHE A C 1
ATOM 1639 O O . PHE A 1 218 ? 89.596 25.443 19.400 1.00 70.00 218 PHE A O 1
ATOM 1647 N N . TYR A 1 219 ? 87.629 24.418 19.754 1.00 70.00 219 TYR A N 1
ATOM 1648 C CA . TYR A 1 219 ? 88.230 23.180 20.226 1.00 70.00 219 TYR A CA 1
ATOM 1649 C C . TYR A 1 219 ? 87.188 22.072 20.138 1.00 70.00 219 TYR A C 1
ATOM 1650 O O . TYR A 1 219 ? 85.991 22.333 20.268 1.00 70.00 219 TYR A O 1
ATOM 1659 N N . THR A 1 220 ? 87.632 20.845 19.886 1.00 70.00 220 THR A N 1
ATOM 1660 C CA . THR A 1 220 ? 86.754 19.691 20.009 1.00 70.00 220 THR A CA 1
ATOM 1661 C C . THR A 1 220 ? 86.413 19.458 21.474 1.00 70.00 220 THR A C 1
ATOM 1662 O O . THR A 1 220 ? 87.283 19.531 22.336 1.00 70.00 220 THR A O 1
ATOM 1666 N N . THR A 1 221 ? 85.152 19.151 21.755 1.00 70.00 221 THR A N 1
ATOM 1667 C CA . THR A 1 221 ? 84.699 19.075 23.138 1.00 70.00 221 THR A CA 1
ATOM 1668 C C . THR A 1 221 ? 84.788 17.669 23.705 1.00 70.00 221 THR A C 1
ATOM 1669 O O . THR A 1 221 ? 85.232 16.741 23.030 1.00 70.00 221 THR A O 1
ATOM 1673 N N . SER A 1 222 ? 84.357 17.521 24.953 1.00 70.00 222 SER A N 1
ATOM 1674 C CA . SER A 1 222 ? 84.422 16.244 25.645 1.00 70.00 222 SER A CA 1
ATOM 1675 C C . SER A 1 222 ? 83.576 15.202 24.925 1.00 70.00 222 SER A C 1
ATOM 1676 O O . SER A 1 222 ? 83.836 14.005 25.018 1.00 70.00 222 SER A O 1
ATOM 1679 N N . LYS A 1 223 ? 82.558 15.659 24.210 1.00 70.00 223 LYS A N 1
ATOM 1680 C CA . LYS A 1 223 ? 81.823 14.777 23.325 1.00 70.00 223 LYS A CA 1
ATOM 1681 C C . LYS A 1 223 ? 82.559 14.702 22.000 1.00 70.00 223 LYS A C 1
ATOM 1682 O O . LYS A 1 223 ? 83.517 13.946 21.860 1.00 70.00 223 LYS A O 1
ATOM 1688 N N . ASN A 1 224 ? 82.122 15.499 21.034 1.00 70.00 224 ASN A N 1
ATOM 1689 C CA . ASN A 1 224 ? 82.831 15.590 19.766 1.00 70.00 224 ASN A CA 1
ATOM 1690 C C . ASN A 1 224 ? 82.542 16.899 19.043 1.00 70.00 224 ASN A C 1
ATOM 1691 O O . ASN A 1 224 ? 83.215 17.246 18.075 1.00 70.00 224 ASN A O 1
ATOM 1696 N N . SER A 1 225 ? 81.539 17.624 19.520 1.00 70.00 225 SER A N 1
ATOM 1697 C CA . SER A 1 225 ? 81.132 18.869 18.889 1.00 70.00 225 SER A CA 1
ATOM 1698 C C . SER A 1 225 ? 82.225 19.918 18.982 1.00 70.00 225 SER A C 1
ATOM 1699 O O . SER A 1 225 ? 82.968 19.963 19.954 1.00 70.00 225 SER A O 1
ATOM 1702 N N . VAL A 1 226 ? 82.335 20.749 17.955 1.00 70.00 226 VAL A N 1
ATOM 1703 C CA . VAL A 1 226 ? 83.292 21.843 17.964 1.00 70.00 226 VAL A CA 1
ATOM 1704 C C . VAL A 1 226 ? 82.702 23.051 18.672 1.00 70.00 226 VAL A C 1
ATOM 1705 O O . VAL A 1 226 ? 81.581 23.439 18.371 1.00 70.00 226 VAL A O 1
ATOM 1709 N N . GLU A 1 227 ? 83.441 23.657 19.599 1.00 70.00 227 GLU A N 1
ATOM 1710 C CA . GLU A 1 227 ? 82.925 24.855 20.266 1.00 70.00 227 GLU A CA 1
ATOM 1711 C C . GLU A 1 227 ? 83.956 25.923 20.617 1.00 70.00 227 GLU A C 1
ATOM 1712 O O . GLU A 1 227 ? 85.162 25.684 20.618 1.00 70.00 227 GLU A O 1
ATOM 1718 N N . VAL A 1 228 ? 83.436 27.115 20.892 1.00 70.00 228 VAL A N 1
ATOM 1719 C CA . VAL A 1 228 ? 84.227 28.300 21.205 1.00 70.00 228 VAL A CA 1
ATOM 1720 C C . VAL A 1 228 ? 84.968 28.190 22.537 1.00 70.00 228 VAL A C 1
ATOM 1721 O O . VAL A 1 228 ? 84.455 27.630 23.502 1.00 70.00 228 VAL A O 1
ATOM 1725 N N . THR A 1 229 ? 86.180 28.731 22.575 1.00 70.00 229 THR A N 1
ATOM 1726 C CA . THR A 1 229 ? 86.974 28.772 23.790 1.00 70.00 229 THR A CA 1
ATOM 1727 C C . THR A 1 229 ? 87.791 30.057 23.845 1.00 70.00 229 THR A C 1
ATOM 1728 O O . THR A 1 229 ? 87.997 30.705 22.821 1.00 70.00 229 THR A O 1
ATOM 1732 N N . GLU A 1 230 ? 88.237 30.425 25.042 1.00 70.00 230 GLU A N 1
ATOM 1733 C CA . GLU A 1 230 ? 89.105 31.583 25.237 1.00 70.00 230 GLU A CA 1
ATOM 1734 C C . GLU A 1 230 ? 88.539 32.897 24.722 1.00 70.00 230 GLU A C 1
ATOM 1735 O O . GLU A 1 230 ? 89.208 33.600 23.972 1.00 70.00 230 GLU A O 1
ATOM 1741 N N . LYS A 1 231 ? 87.313 33.230 25.103 1.00 70.00 231 LYS A N 1
ATOM 1742 C CA . LYS A 1 231 ? 86.764 34.532 24.749 1.00 70.00 231 LYS A CA 1
ATOM 1743 C C . LYS A 1 231 ? 86.310 35.324 25.964 1.00 70.00 231 LYS A C 1
ATOM 1744 O O . LYS A 1 231 ? 85.420 34.902 26.694 1.00 70.00 231 LYS A O 1
ATOM 1750 N N . GLY A 1 232 ? 86.927 36.481 26.171 1.00 70.00 232 GLY A N 1
ATOM 1751 C CA . GLY A 1 232 ? 86.549 37.355 27.265 1.00 70.00 232 GLY A CA 1
ATOM 1752 C C . GLY A 1 232 ? 85.218 38.018 27.000 1.00 70.00 232 GLY A C 1
ATOM 1753 O O . GLY A 1 232 ? 84.823 38.188 25.851 1.00 70.00 232 GLY A O 1
ATOM 1754 N N . VAL A 1 233 ? 84.529 38.410 28.063 1.00 70.00 233 VAL A N 1
ATOM 1755 C CA . VAL A 1 233 ? 83.181 38.940 27.946 1.00 70.00 233 VAL A CA 1
ATOM 1756 C C . VAL A 1 233 ? 83.066 40.177 28.834 1.00 70.00 233 VAL A C 1
ATOM 1757 O O . VAL A 1 233 ? 83.761 40.283 29.836 1.00 70.00 233 VAL A O 1
ATOM 1761 N N . ASP A 1 234 ? 82.169 41.089 28.475 1.00 70.00 234 ASP A N 1
ATOM 1762 C CA . ASP A 1 234 ? 82.120 42.429 29.045 1.00 70.00 234 ASP A CA 1
ATOM 1763 C C . ASP A 1 234 ? 81.922 42.406 30.551 1.00 70.00 234 ASP A C 1
ATOM 1764 O O . ASP A 1 234 ? 82.257 43.366 31.235 1.00 70.00 234 ASP A O 1
ATOM 1769 N N . ALA A 1 235 ? 81.356 41.311 31.045 1.00 70.00 235 ALA A N 1
ATOM 1770 C CA . ALA A 1 235 ? 81.025 41.117 32.457 1.00 70.00 235 ALA A CA 1
ATOM 1771 C C . ALA A 1 235 ? 79.800 41.924 32.839 1.00 70.00 235 ALA A C 1
ATOM 1772 O O . ALA A 1 235 ? 79.190 41.688 33.875 1.00 70.00 235 ALA A O 1
ATOM 1774 N N . GLY A 1 236 ? 79.435 42.875 31.992 1.00 70.00 236 GLY A N 1
ATOM 1775 C CA . GLY A 1 236 ? 78.199 43.602 32.171 1.00 70.00 236 GLY A CA 1
ATOM 1776 C C . GLY A 1 236 ? 77.055 42.833 31.551 1.00 70.00 236 GLY A C 1
ATOM 1777 O O . GLY A 1 236 ? 75.902 43.238 31.648 1.00 70.00 236 GLY A O 1
ATOM 1778 N N . ALA A 1 237 ? 77.379 41.720 30.903 1.00 70.00 237 ALA A N 1
ATOM 1779 C CA . ALA A 1 237 ? 76.373 40.896 30.249 1.00 70.00 237 ALA A CA 1
ATOM 1780 C C . ALA A 1 237 ? 76.049 39.647 31.049 1.00 70.00 237 ALA A C 1
ATOM 1781 O O . ALA A 1 237 ? 75.157 38.887 30.690 1.00 70.00 237 ALA A O 1
ATOM 1783 N N . LEU A 1 238 ? 76.772 39.444 32.139 1.00 70.00 238 LEU A N 1
ATOM 1784 C CA . LEU A 1 238 ? 76.660 38.216 32.907 1.00 70.00 238 LEU A CA 1
ATOM 1785 C C . LEU A 1 238 ? 75.298 38.018 33.554 1.00 70.00 238 LEU A C 1
ATOM 1786 O O . LEU A 1 238 ? 74.715 38.953 34.092 1.00 70.00 238 LEU A O 1
ATOM 1791 N N . PHE A 1 239 ? 74.814 36.781 33.515 1.00 70.00 239 PHE A N 1
ATOM 1792 C CA . PHE A 1 239 ? 73.570 36.388 34.162 1.00 70.00 239 PHE A CA 1
ATOM 1793 C C . PHE A 1 239 ? 73.859 35.216 35.083 1.00 70.00 239 PHE A C 1
ATOM 1794 O O . PHE A 1 239 ? 74.743 34.421 34.804 1.00 70.00 239 PHE A O 1
ATOM 1802 N N . ASN A 1 240 ? 73.131 35.099 36.184 1.00 70.00 240 ASN A N 1
ATOM 1803 C CA . ASN A 1 240 ? 73.341 33.964 37.074 1.00 70.00 240 ASN A CA 1
ATOM 1804 C C . ASN A 1 240 ? 72.634 32.719 36.569 1.00 70.00 240 ASN A C 1
ATOM 1805 O O . ASN A 1 240 ? 72.182 32.674 35.430 1.00 70.00 240 ASN A O 1
ATOM 1810 N N . ALA A 1 241 ? 72.548 31.702 37.415 1.00 70.00 241 ALA A N 1
ATOM 1811 C CA . ALA A 1 241 ? 71.908 30.455 37.029 1.00 70.00 241 ALA A CA 1
ATOM 1812 C C . ALA A 1 241 ? 70.419 30.638 36.759 1.00 70.00 241 ALA A C 1
ATOM 1813 O O . ALA A 1 241 ? 69.834 29.911 35.963 1.00 70.00 241 ALA A O 1
ATOM 1815 N N . ASN A 1 242 ? 69.813 31.614 37.427 1.00 70.00 242 ASN A N 1
ATOM 1816 C CA . ASN A 1 242 ? 68.387 31.880 37.286 1.00 70.00 242 ASN A CA 1
ATOM 1817 C C . ASN A 1 242 ? 68.083 32.692 36.046 1.00 70.00 242 ASN A C 1
ATOM 1818 O O . ASN A 1 242 ? 66.931 32.857 35.665 1.00 70.00 242 ASN A O 1
ATOM 1823 N N . GLY A 1 243 ? 69.128 33.208 35.422 1.00 70.00 243 GLY A N 1
ATOM 1824 C CA . GLY A 1 243 ? 68.965 33.994 34.220 1.00 70.00 243 GLY A CA 1
ATOM 1825 C C . GLY A 1 243 ? 68.671 35.452 34.496 1.00 70.00 243 GLY A C 1
ATOM 1826 O O . GLY A 1 243 ? 68.522 36.242 33.569 1.00 70.00 243 GLY A O 1
ATOM 1827 N N . THR A 1 244 ? 68.583 35.817 35.767 1.00 70.00 244 THR A N 1
ATOM 1828 C CA . THR A 1 244 ? 68.487 37.223 36.120 1.00 70.00 244 THR A CA 1
ATOM 1829 C C . THR A 1 244 ? 69.796 37.930 35.820 1.00 70.00 244 THR A C 1
ATOM 1830 O O . THR A 1 244 ? 70.869 37.360 35.988 1.00 70.00 244 THR A O 1
ATOM 1834 N N . GLY A 1 245 ? 69.700 39.168 35.361 1.00 70.00 245 GLY A N 1
ATOM 1835 C CA . GLY A 1 245 ? 70.869 39.995 35.150 1.00 70.00 245 GLY A CA 1
ATOM 1836 C C . GLY A 1 245 ? 71.538 40.400 36.442 1.00 70.00 245 GLY A C 1
ATOM 1837 O O . GLY A 1 245 ? 70.866 40.810 37.383 1.00 70.00 245 GLY A O 1
ATOM 1838 N N . LEU A 1 246 ? 72.858 40.269 36.503 1.00 70.00 246 LEU A N 1
ATOM 1839 C CA . LEU A 1 246 ? 73.608 40.815 37.623 1.00 70.00 246 LEU A CA 1
ATOM 1840 C C . LEU A 1 246 ? 73.545 42.333 37.592 1.00 70.00 246 LEU A C 1
ATOM 1841 O O . LEU A 1 246 ? 73.631 42.990 38.626 1.00 70.00 246 LEU A O 1
ATOM 1846 N N . ASN A 1 247 ? 73.396 42.875 36.388 1.00 70.00 247 ASN A N 1
ATOM 1847 C CA . ASN A 1 247 ? 73.185 44.302 36.180 1.00 70.00 247 ASN A CA 1
ATOM 1848 C C . ASN A 1 247 ? 74.289 45.162 36.778 1.00 70.00 247 ASN A C 1
ATOM 1849 O O . ASN A 1 247 ? 74.032 46.228 37.330 1.00 70.00 247 ASN A O 1
ATOM 1854 N N . LEU A 1 248 ? 75.523 44.694 36.673 1.00 70.00 248 LEU A N 1
ATOM 1855 C CA . LEU A 1 248 ? 76.647 45.415 37.236 1.00 70.00 248 LEU A CA 1
ATOM 1856 C C . LEU A 1 248 ? 76.831 46.720 36.470 1.00 70.00 248 LEU A C 1
ATOM 1857 O O . LEU A 1 248 ? 76.655 46.745 35.258 1.00 70.00 248 LEU A O 1
ATOM 1862 N N . ARG A 1 249 ? 77.193 47.798 37.159 1.00 70.00 249 ARG A N 1
ATOM 1863 C CA . ARG A 1 249 ? 77.358 49.101 36.510 1.00 70.00 249 ARG A CA 1
ATOM 1864 C C . ARG A 1 249 ? 78.462 49.962 37.091 1.00 70.00 249 ARG A C 1
ATOM 1865 O O . ARG A 1 249 ? 78.897 49.757 38.221 1.00 70.00 249 ARG A O 1
ATOM 1873 N N . ASP A 1 250 ? 78.893 50.939 36.298 1.00 70.00 250 ASP A N 1
ATOM 1874 C CA . ASP A 1 250 ? 79.724 52.042 36.768 1.00 70.00 250 ASP A CA 1
ATOM 1875 C C . ASP A 1 250 ? 80.992 51.610 37.478 1.00 70.00 250 ASP A C 1
ATOM 1876 O O . ASP A 1 250 ? 81.771 50.822 36.957 1.00 70.00 250 ASP A O 1
ATOM 1881 N N . GLY A 1 251 ? 81.179 52.148 38.676 1.00 70.00 251 GLY A N 1
ATOM 1882 C CA . GLY A 1 251 ? 82.361 51.899 39.470 1.00 70.00 251 GLY A CA 1
ATOM 1883 C C . GLY A 1 251 ? 82.181 50.856 40.554 1.00 70.00 251 GLY A C 1
ATOM 1884 O O . GLY A 1 251 ? 82.932 50.837 41.524 1.00 70.00 251 GLY A O 1
ATOM 1885 N N . GLN A 1 252 ? 81.180 49.998 40.413 1.00 70.00 252 GLN A N 1
ATOM 1886 C CA . GLN A 1 252 ? 80.937 48.946 41.395 1.00 70.00 252 GLN A CA 1
ATOM 1887 C C . GLN A 1 252 ? 82.046 47.894 41.413 1.00 70.00 252 GLN A C 1
ATOM 1888 O O . GLN A 1 252 ? 82.727 47.687 40.412 1.00 70.00 252 GLN A O 1
ATOM 1894 N N . GLY A 1 253 ? 82.236 47.246 42.559 1.00 70.00 253 GLY A N 1
ATOM 1895 C CA . GLY A 1 253 ? 83.281 46.246 42.709 1.00 70.00 253 GLY A CA 1
ATOM 1896 C C . GLY A 1 253 ? 83.199 45.437 43.991 1.00 70.00 253 GLY A C 1
ATOM 1897 O O . GLY A 1 253 ? 82.192 45.481 44.687 1.00 70.00 253 GLY A O 1
ATOM 1898 N N . ILE A 1 254 ? 84.256 44.694 44.306 1.00 70.00 254 ILE A N 1
ATOM 1899 C CA . ILE A 1 254 ? 84.237 43.801 45.461 1.00 70.00 254 ILE A CA 1
ATOM 1900 C C . ILE A 1 254 ? 85.544 43.746 46.241 1.00 70.00 254 ILE A C 1
ATOM 1901 O O . ILE A 1 254 ? 86.608 43.571 45.661 1.00 70.00 254 ILE A O 1
ATOM 1906 N N . TRP A 1 255 ? 85.467 43.903 47.557 1.00 70.00 255 TRP A N 1
ATOM 1907 C CA . TRP A 1 255 ? 86.605 43.627 48.422 1.00 70.00 255 TRP A CA 1
ATOM 1908 C C . TRP A 1 255 ? 86.905 42.145 48.468 1.00 70.00 255 TRP A C 1
ATOM 1909 O O . TRP A 1 255 ? 85.994 41.341 48.615 1.00 70.00 255 TRP A O 1
ATOM 1920 N N . VAL A 1 256 ? 88.180 41.773 48.397 1.00 70.00 256 VAL A N 1
ATOM 1921 C CA . VAL A 1 256 ? 88.546 40.359 48.391 1.00 70.00 256 VAL A CA 1
ATOM 1922 C C . VAL A 1 256 ? 89.797 40.094 49.213 1.00 70.00 256 VAL A C 1
ATOM 1923 O O . VAL A 1 256 ? 90.892 40.481 48.820 1.00 70.00 256 VAL A O 1
ATOM 1927 N N . SER A 1 257 ? 89.643 39.428 50.350 1.00 70.00 257 SER A N 1
ATOM 1928 C CA . SER A 1 257 ? 90.790 39.126 51.198 1.00 70.00 257 SER A CA 1
ATOM 1929 C C . SER A 1 257 ? 91.253 37.694 51.018 1.00 70.00 257 SER A C 1
ATOM 1930 O O . SER A 1 257 ? 90.452 36.769 51.014 1.00 70.00 257 SER A O 1
ATOM 1933 N N . TYR A 1 258 ? 92.559 37.522 50.885 1.00 70.00 258 TYR A N 1
ATOM 1934 C CA . TYR A 1 258 ? 93.144 36.212 50.686 1.00 70.00 258 TYR A CA 1
ATOM 1935 C C . TYR A 1 258 ? 93.607 35.621 52.008 1.00 70.00 258 TYR A C 1
ATOM 1936 O O . TYR A 1 258 ? 93.768 34.412 52.136 1.00 70.00 258 TYR A O 1
ATOM 1945 N N . ALA A 1 259 ? 93.820 36.483 52.992 1.00 70.00 259 ALA A N 1
ATOM 1946 C CA . ALA A 1 259 ? 94.193 36.041 54.327 1.00 70.00 259 ALA A CA 1
ATOM 1947 C C . ALA A 1 259 ? 93.926 37.133 55.350 1.00 70.00 259 ALA A C 1
ATOM 1948 O O . ALA A 1 259 ? 93.933 38.314 55.028 1.00 70.00 259 ALA A O 1
ATOM 1950 N N . ASP A 1 260 ? 93.686 36.725 56.588 1.00 70.00 260 ASP A N 1
ATOM 1951 C CA . ASP A 1 260 ? 93.348 37.662 57.647 1.00 70.00 260 ASP A CA 1
ATOM 1952 C C . ASP A 1 260 ? 94.499 38.581 58.023 1.00 70.00 260 ASP A C 1
ATOM 1953 O O . ASP A 1 260 ? 95.643 38.154 58.128 1.00 70.00 260 ASP A O 1
ATOM 1958 N N . ALA A 1 261 ? 94.181 39.853 58.225 1.00 70.00 261 ALA A N 1
ATOM 1959 C CA . ALA A 1 261 ? 95.184 40.827 58.619 1.00 70.00 261 ALA A CA 1
ATOM 1960 C C . ALA A 1 261 ? 95.686 40.515 60.012 1.00 70.00 261 ALA A C 1
ATOM 1961 O O . ALA A 1 261 ? 94.920 40.103 60.876 1.00 70.00 261 ALA A O 1
ATOM 1963 N N . LYS A 1 262 ? 96.974 40.726 60.233 1.00 70.00 262 LYS A N 1
ATOM 1964 C CA . LYS A 1 262 ? 97.569 40.410 61.520 1.00 70.00 262 LYS A CA 1
ATOM 1965 C C . LYS A 1 262 ? 98.829 41.226 61.771 1.00 70.00 262 LYS A C 1
ATOM 1966 O O . LYS A 1 262 ? 99.588 41.520 60.852 1.00 70.00 262 LYS A O 1
ATOM 1972 N N . PHE A 1 263 ? 99.039 41.589 63.027 1.00 70.00 263 PHE A N 1
ATOM 1973 C CA . PHE A 1 263 ? 100.252 42.265 63.438 1.00 70.00 263 PHE A CA 1
ATOM 1974 C C . PHE A 1 263 ? 100.446 42.023 64.916 1.00 70.00 263 PHE A C 1
ATOM 1975 O O . PHE A 1 263 ? 99.496 41.713 65.627 1.00 70.00 263 PHE A O 1
ATOM 1983 N N . THR A 1 264 ? 101.676 42.153 65.384 1.00 70.00 264 THR A N 1
ATOM 1984 C CA . THR A 1 264 ? 101.932 41.965 66.795 1.00 70.00 264 THR A CA 1
ATOM 1985 C C . THR A 1 264 ? 102.937 42.991 67.275 1.00 70.00 264 THR A C 1
ATOM 1986 O O . THR A 1 264 ? 103.849 43.374 66.549 1.00 70.00 264 THR A O 1
ATOM 1990 N N . THR A 1 265 ? 102.750 43.440 68.505 1.00 70.00 265 THR A N 1
ATOM 1991 C CA . THR A 1 265 ? 103.694 44.319 69.158 1.00 70.00 265 THR A CA 1
ATOM 1992 C C . THR A 1 265 ? 105.029 43.592 69.259 1.00 70.00 265 THR A C 1
ATOM 1993 O O . THR A 1 265 ? 105.067 42.365 69.331 1.00 70.00 265 THR A O 1
ATOM 1997 N N . ASP A 1 266 ? 106.130 44.328 69.219 1.00 70.00 266 ASP A N 1
ATOM 1998 C CA . ASP A 1 266 ? 107.433 43.679 69.153 1.00 70.00 266 ASP A CA 1
ATOM 1999 C C . ASP A 1 266 ? 108.357 44.055 70.303 1.00 70.00 266 ASP A C 1
ATOM 2000 O O . ASP A 1 266 ? 109.051 45.064 70.239 1.00 70.00 266 ASP A O 1
ATOM 2005 N N . ARG A 1 267 ? 108.371 43.236 71.350 1.00 70.00 267 ARG A N 1
ATOM 2006 C CA . ARG A 1 267 ? 109.300 43.447 72.453 1.00 70.00 267 ARG A CA 1
ATOM 2007 C C . ARG A 1 267 ? 110.738 43.224 72.007 1.00 70.00 267 ARG A C 1
ATOM 2008 O O . ARG A 1 267 ? 111.015 42.336 71.202 1.00 70.00 267 ARG A O 1
ATOM 2016 N N . ALA A 1 268 ? 111.653 44.038 72.522 1.00 70.00 268 ALA A N 1
ATOM 2017 C CA . ALA A 1 268 ? 113.072 43.777 72.349 1.00 70.00 268 ALA A CA 1
ATOM 2018 C C . ALA A 1 268 ? 113.474 42.632 73.264 1.00 70.00 268 ALA A C 1
ATOM 2019 O O . ALA A 1 268 ? 112.898 42.463 74.337 1.00 70.00 268 ALA A O 1
ATOM 2021 N N . ASN A 1 269 ? 114.460 41.850 72.847 1.00 70.00 269 ASN A N 1
ATOM 2022 C CA . ASN A 1 269 ? 114.893 40.695 73.626 1.00 70.00 269 ASN A CA 1
ATOM 2023 C C . ASN A 1 269 ? 115.508 41.056 74.976 1.00 70.00 269 ASN A C 1
ATOM 2024 O O . ASN A 1 269 ? 115.496 40.250 75.901 1.00 70.00 269 ASN A O 1
ATOM 2029 N N . GLY A 1 270 ? 116.050 42.263 75.087 1.00 70.00 270 GLY A N 1
ATOM 2030 C CA . GLY A 1 270 ? 116.674 42.687 76.328 1.00 70.00 270 GLY A CA 1
ATOM 2031 C C . GLY A 1 270 ? 115.695 43.173 77.378 1.00 70.00 270 GLY A C 1
ATOM 2032 O O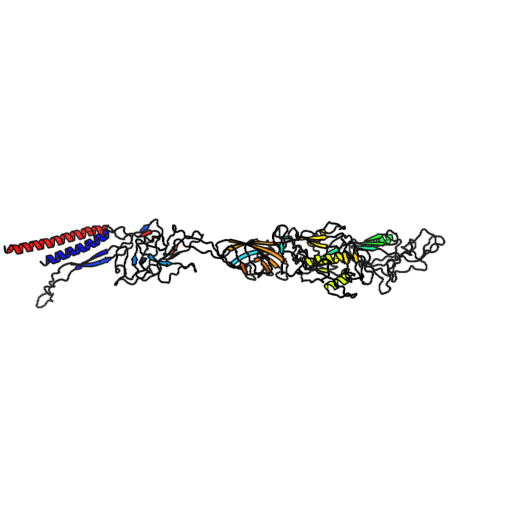 . GLY A 1 270 ? 116.051 43.345 78.543 1.00 70.00 270 GLY A O 1
ATOM 2033 N N . ALA A 1 271 ? 114.454 43.392 76.963 1.00 70.00 271 ALA A N 1
ATOM 2034 C CA . ALA A 1 271 ? 113.425 43.943 77.838 1.00 70.00 271 ALA A CA 1
ATOM 2035 C C . ALA A 1 271 ? 112.895 42.929 78.841 1.00 70.00 271 ALA A C 1
ATOM 2036 O O . ALA A 1 271 ? 112.994 41.722 78.629 1.00 70.00 271 ALA A O 1
ATOM 2038 N N . ASN A 1 272 ? 112.343 43.435 79.938 1.00 70.00 272 ASN A N 1
ATOM 2039 C CA . ASN A 1 272 ? 111.621 42.602 80.887 1.00 70.00 272 ASN A CA 1
ATOM 2040 C C . ASN A 1 272 ? 110.238 43.151 81.195 1.00 70.00 272 ASN A C 1
ATOM 2041 O O . ASN A 1 272 ? 110.024 44.358 81.219 1.00 70.00 272 ASN A O 1
ATOM 2046 N N . VAL A 1 273 ? 109.301 42.243 81.431 1.00 70.00 273 VAL A N 1
ATOM 2047 C CA . VAL A 1 273 ? 107.949 42.602 81.826 1.00 70.00 273 VAL A CA 1
ATOM 2048 C C . VAL A 1 273 ? 107.966 43.242 83.210 1.00 70.00 273 VAL A C 1
ATOM 2049 O O . VAL A 1 273 ? 108.803 42.896 84.038 1.00 70.00 273 VAL A O 1
ATOM 2053 N N . PHE A 1 274 ? 107.065 44.191 83.452 1.00 70.00 274 PHE A N 1
ATOM 2054 C CA . PHE A 1 274 ? 106.967 44.816 84.764 1.00 70.00 274 PHE A CA 1
ATOM 2055 C C . PHE A 1 274 ? 106.623 43.791 85.832 1.00 70.00 274 PHE A C 1
ATOM 2056 O O . PHE A 1 274 ? 105.801 42.909 85.613 1.00 70.00 274 PHE A O 1
ATOM 2064 N N . ASP A 1 275 ? 107.249 43.930 86.995 1.00 70.00 275 ASP A N 1
ATOM 2065 C CA . ASP A 1 275 ? 107.189 42.909 88.035 1.00 70.00 275 ASP A CA 1
ATOM 2066 C C . ASP A 1 275 ? 106.840 43.486 89.397 1.00 70.00 275 ASP A C 1
ATOM 2067 O O . ASP A 1 275 ? 107.720 43.672 90.234 1.00 70.00 275 ASP A O 1
ATOM 2072 N N . PRO A 1 276 ? 105.549 43.761 89.629 1.00 70.00 276 PRO A N 1
ATOM 2073 C CA . PRO A 1 276 ? 105.079 44.381 90.871 1.00 70.00 276 PRO A CA 1
ATOM 2074 C C . PRO A 1 276 ? 105.432 43.561 92.104 1.00 70.00 276 PRO A C 1
ATOM 2075 O O . PRO A 1 276 ? 105.633 44.131 93.173 1.00 70.00 276 PRO A O 1
ATOM 2079 N N . ASN A 1 277 ? 105.494 42.242 91.956 1.00 70.00 277 ASN A N 1
ATOM 2080 C CA . ASN A 1 277 ? 105.758 41.361 93.086 1.00 70.00 277 ASN A CA 1
ATOM 2081 C C . ASN A 1 277 ? 107.105 41.583 93.772 1.00 70.00 277 ASN A C 1
ATOM 2082 O O . ASN A 1 277 ? 107.206 41.481 94.993 1.00 70.00 277 ASN A O 1
ATOM 2087 N N . LEU A 1 278 ? 108.137 41.889 92.995 1.00 70.00 278 LEU A N 1
ATOM 2088 C CA . LEU A 1 278 ? 109.476 42.022 93.557 1.00 70.00 278 LEU A CA 1
ATOM 2089 C C . LEU A 1 278 ? 109.693 43.386 94.206 1.00 70.00 278 LEU A C 1
ATOM 2090 O O . LEU A 1 278 ? 108.991 44.350 93.907 1.00 70.00 278 LEU A O 1
ATOM 2095 N N . THR A 1 279 ? 110.668 43.446 95.109 1.00 70.00 279 THR A N 1
ATOM 2096 C CA . THR A 1 279 ? 110.905 44.633 95.918 1.00 70.00 279 THR A CA 1
ATOM 2097 C C . THR A 1 279 ? 112.183 45.387 95.583 1.00 70.00 279 THR A C 1
ATOM 2098 O O . THR A 1 279 ? 112.697 46.117 96.428 1.00 70.00 279 THR A O 1
ATOM 2102 N N . VAL A 1 280 ? 112.710 45.206 94.377 1.00 70.00 280 VAL A N 1
ATOM 2103 C CA . VAL A 1 280 ? 113.937 45.898 93.999 1.00 70.00 280 VAL A CA 1
ATOM 2104 C C . VAL A 1 280 ? 113.697 47.397 94.062 1.00 70.00 280 VAL A C 1
ATOM 2105 O O . VAL A 1 280 ? 112.629 47.869 93.685 1.00 70.00 280 VAL A O 1
ATOM 2109 N N . ALA A 1 281 ? 114.685 48.137 94.553 1.00 70.00 281 ALA A N 1
ATOM 2110 C CA . ALA A 1 281 ? 114.523 49.562 94.815 1.00 70.00 281 ALA A CA 1
ATOM 2111 C C . ALA A 1 281 ? 114.193 50.339 93.549 1.00 70.00 281 ALA A C 1
ATOM 2112 O O . ALA A 1 281 ? 113.510 51.354 93.605 1.00 70.00 281 ALA A O 1
ATOM 2114 N N . GLN A 1 282 ? 114.670 49.854 92.410 1.00 70.00 282 GLN A N 1
ATOM 2115 C CA . GLN A 1 282 ? 114.333 50.460 91.132 1.00 70.00 282 GLN A CA 1
ATOM 2116 C C . GLN A 1 282 ? 114.491 49.496 89.979 1.00 70.00 282 GLN A C 1
ATOM 2117 O O . GLN A 1 282 ? 115.605 49.148 89.603 1.00 70.00 282 GLN A O 1
ATOM 2123 N N . GLN A 1 283 ? 113.370 49.065 89.417 1.00 70.00 283 GLN A N 1
ATOM 2124 C CA . GLN A 1 283 ? 113.398 48.253 88.215 1.00 70.00 283 GLN A CA 1
ATOM 2125 C C . GLN A 1 283 ? 113.932 49.075 87.056 1.00 70.00 283 GLN A C 1
ATOM 2126 O O . GLN A 1 283 ? 113.608 50.252 86.918 1.00 70.00 283 GLN A O 1
ATOM 2132 N N . ASN A 1 284 ? 114.739 48.443 86.217 1.00 70.00 284 ASN A N 1
ATOM 2133 C CA . ASN A 1 284 ? 115.396 49.151 85.135 1.00 70.00 284 ASN A CA 1
ATOM 2134 C C . ASN A 1 284 ? 114.468 49.428 83.972 1.00 70.00 284 ASN A C 1
ATOM 2135 O O . ASN A 1 284 ? 113.375 49.960 84.144 1.00 70.00 284 ASN A O 1
ATOM 2140 N N . ASN A 1 285 ? 114.911 49.050 82.781 1.00 70.00 285 ASN A N 1
ATOM 2141 C CA . ASN A 1 285 ? 114.216 49.420 81.562 1.00 70.00 285 ASN A CA 1
ATOM 2142 C C . ASN A 1 285 ? 113.069 48.472 81.254 1.00 70.00 285 ASN A C 1
ATOM 2143 O O . ASN A 1 285 ? 112.879 48.060 80.111 1.00 70.00 285 ASN A O 1
ATOM 2148 N N . VAL A 1 286 ? 112.308 48.129 82.285 1.00 70.00 286 VAL A N 1
ATOM 2149 C CA . VAL A 1 286 ? 111.187 47.223 82.129 1.00 70.00 286 VAL A CA 1
ATOM 2150 C C . VAL A 1 286 ? 110.080 47.879 81.330 1.00 70.00 286 VAL A C 1
ATOM 2151 O O . VAL A 1 286 ? 109.947 49.102 81.321 1.00 70.00 286 VAL A O 1
ATOM 2155 N N . ILE A 1 287 ? 109.310 47.060 80.629 1.00 70.00 287 ILE A N 1
ATOM 2156 C CA . ILE A 1 287 ? 108.101 47.534 79.990 1.00 70.00 287 ILE A CA 1
ATOM 2157 C C . ILE A 1 287 ? 107.066 47.778 81.075 1.00 70.00 287 ILE A C 1
ATOM 2158 O O . ILE A 1 287 ? 107.104 47.141 82.124 1.00 70.00 287 ILE A O 1
ATOM 2163 N N . PHE A 1 288 ? 106.148 48.703 80.830 1.00 70.00 288 PHE A N 1
ATOM 2164 C CA . PHE A 1 288 ? 105.194 49.112 81.847 1.00 70.00 288 PHE A CA 1
ATOM 2165 C C . PHE A 1 288 ? 103.846 49.442 81.228 1.00 70.00 288 PHE A C 1
ATOM 2166 O O . PHE A 1 288 ? 103.776 50.089 80.192 1.00 70.00 288 PHE A O 1
ATOM 2174 N N . TRP A 1 289 ? 102.773 48.999 81.871 1.00 70.00 289 TRP A N 1
ATOM 2175 C CA . TRP A 1 289 ? 101.432 49.209 81.342 1.00 70.00 289 TRP A CA 1
ATOM 2176 C C . TRP A 1 289 ? 100.480 49.825 82.344 1.00 70.00 289 TRP A C 1
ATOM 2177 O O . TRP A 1 289 ? 99.305 49.470 82.385 1.00 70.00 289 TRP A O 1
ATOM 2188 N N . GLY A 1 290 ? 100.978 50.745 83.153 1.00 70.00 290 GLY A N 1
ATOM 2189 C CA . GLY A 1 290 ? 100.120 51.409 84.107 1.00 70.00 290 GLY A CA 1
ATOM 2190 C C . GLY A 1 290 ? 100.043 50.648 85.406 1.00 70.00 290 GLY A C 1
ATOM 2191 O O . GLY A 1 290 ? 100.413 49.479 85.489 1.00 70.00 290 GLY A O 1
ATOM 2192 N N . ASN A 1 291 ? 99.535 51.324 86.422 1.00 70.00 291 ASN A N 1
ATOM 2193 C CA . ASN A 1 291 ? 99.494 50.785 87.764 1.00 70.00 291 ASN A CA 1
ATOM 2194 C C . ASN A 1 291 ? 98.542 51.622 88.588 1.00 70.00 291 ASN A C 1
ATOM 2195 O O . ASN A 1 291 ? 98.254 52.757 88.222 1.00 70.00 291 ASN A O 1
ATOM 2200 N N . LYS A 1 292 ? 98.101 51.086 89.722 1.00 70.00 292 LYS A N 1
ATOM 2201 C CA . LYS A 1 292 ? 97.171 51.797 90.585 1.00 70.00 292 LYS A CA 1
ATOM 2202 C C . LYS A 1 292 ? 97.776 53.130 90.973 1.00 70.00 292 LYS A C 1
ATOM 2203 O O . LYS A 1 292 ? 97.066 54.099 91.211 1.00 70.00 292 LYS A O 1
ATOM 2209 N N . ASP A 1 293 ? 99.100 53.166 91.026 1.00 70.00 293 ASP A N 1
ATOM 2210 C CA . ASP A 1 293 ? 99.820 54.379 91.345 1.00 70.00 293 ASP A CA 1
ATOM 2211 C C . ASP A 1 293 ? 99.954 55.263 90.117 1.00 70.00 293 ASP A C 1
ATOM 2212 O O . ASP A 1 293 ? 99.866 56.483 90.211 1.00 70.00 293 ASP A O 1
ATOM 2217 N N . ILE A 1 294 ? 100.155 54.640 88.960 1.00 70.00 294 ILE A N 1
ATOM 2218 C CA . ILE A 1 294 ? 100.574 55.385 87.783 1.00 70.00 294 ILE A CA 1
ATOM 2219 C C . ILE A 1 294 ? 99.705 55.160 86.553 1.00 70.00 294 ILE A C 1
ATOM 2220 O O . ILE A 1 294 ? 99.547 54.036 86.085 1.00 70.00 294 ILE A O 1
ATOM 2225 N N . ALA A 1 295 ? 99.144 56.245 86.037 1.00 70.00 295 ALA A N 1
ATOM 2226 C CA . ALA A 1 295 ? 98.431 56.221 84.770 1.00 70.00 295 ALA A CA 1
ATOM 2227 C C . ALA A 1 295 ? 99.407 56.145 83.612 1.00 70.00 295 ALA A C 1
ATOM 2228 O O . ALA A 1 295 ? 100.537 56.613 83.717 1.00 70.00 295 ALA A O 1
ATOM 2230 N N . VAL A 1 296 ? 98.974 55.565 82.500 1.00 70.00 296 VAL A N 1
ATOM 2231 C CA . VAL A 1 296 ? 99.764 55.637 81.281 1.00 70.00 296 VAL A CA 1
ATOM 2232 C C . VAL A 1 296 ? 98.938 56.095 80.087 1.00 70.00 296 VAL A C 1
ATOM 2233 O O . VAL A 1 296 ? 97.878 55.556 79.799 1.00 70.00 296 VAL A O 1
ATOM 2237 N N . THR A 1 297 ? 99.436 57.120 79.410 1.00 70.00 297 THR A N 1
ATOM 2238 C CA . THR A 1 297 ? 98.836 57.619 78.182 1.00 70.00 297 THR A CA 1
ATOM 2239 C C . THR A 1 297 ? 99.075 56.651 77.034 1.00 70.00 297 THR A C 1
ATOM 2240 O O . THR A 1 297 ? 100.031 55.880 77.060 1.00 70.00 297 THR A O 1
ATOM 2244 N N . LEU A 1 298 ? 98.205 56.683 76.030 1.00 70.00 298 LEU A N 1
ATOM 2245 C CA . LEU A 1 298 ? 98.377 55.827 74.861 1.00 70.00 298 LEU A CA 1
ATOM 2246 C C . LEU A 1 298 ? 97.851 56.420 73.562 1.00 70.00 298 LEU A C 1
ATOM 2247 O O . LEU A 1 298 ? 97.124 55.765 72.830 1.00 70.00 298 LEU A O 1
ATOM 2252 N N . ASP A 1 299 ? 98.262 57.641 73.249 1.00 70.00 299 ASP A N 1
ATOM 2253 C CA . ASP A 1 299 ? 97.774 58.290 72.044 1.00 70.00 299 ASP A CA 1
ATOM 2254 C C . ASP A 1 299 ? 98.138 57.435 70.840 1.00 70.00 299 ASP A C 1
ATOM 2255 O O . ASP A 1 299 ? 99.267 56.973 70.719 1.00 70.00 299 ASP A O 1
ATOM 2260 N N . ILE A 1 300 ? 97.168 57.219 69.960 1.00 70.00 300 ILE A N 1
ATOM 2261 C CA . ILE A 1 300 ? 97.354 56.332 68.820 1.00 70.00 300 ILE A CA 1
ATOM 2262 C C . ILE A 1 300 ? 96.237 56.536 67.800 1.00 70.00 300 ILE A C 1
ATOM 2263 O O . ILE A 1 300 ? 95.139 56.960 68.149 1.00 70.00 300 ILE A O 1
ATOM 2268 N N . ASN A 1 301 ? 96.523 56.242 66.539 1.00 70.00 301 ASN A N 1
ATOM 2269 C CA . ASN A 1 301 ? 95.538 56.380 65.484 1.00 70.00 301 ASN A CA 1
ATOM 2270 C C . ASN A 1 301 ? 95.595 55.244 64.483 1.00 70.00 301 ASN A C 1
ATOM 2271 O O . ASN A 1 301 ? 96.411 55.264 63.566 1.00 70.00 301 ASN A O 1
ATOM 2276 N N . LEU A 1 302 ? 94.733 54.248 64.651 1.00 70.00 302 LEU A N 1
ATOM 2277 C CA . LEU A 1 302 ? 94.672 53.165 63.680 1.00 70.00 302 LEU A CA 1
ATOM 2278 C C . LEU A 1 302 ? 93.408 53.252 62.829 1.00 70.00 302 LEU A C 1
ATOM 2279 O O . LEU A 1 302 ? 92.311 53.474 63.335 1.00 70.00 302 LEU A O 1
ATOM 2284 N N . ASN A 1 303 ? 93.595 53.085 61.524 1.00 70.00 303 ASN A N 1
ATOM 2285 C CA . ASN A 1 303 ? 92.534 53.202 60.538 1.00 70.00 303 ASN A CA 1
ATOM 2286 C C . ASN A 1 303 ? 91.792 54.528 60.601 1.00 70.00 303 ASN A C 1
ATOM 2287 O O . ASN A 1 303 ? 90.626 54.613 60.227 1.00 70.00 303 ASN A O 1
ATOM 2292 N N . GLY A 1 304 ? 92.472 55.564 61.074 1.00 70.00 304 GLY A N 1
ATOM 2293 C CA . GLY A 1 304 ? 91.932 56.912 61.052 1.00 70.00 304 GLY A CA 1
ATOM 2294 C C . GLY A 1 304 ? 91.041 57.263 62.227 1.00 70.00 304 GLY A C 1
ATOM 2295 O O . GLY A 1 304 ? 90.581 58.395 62.348 1.00 70.00 304 GLY A O 1
ATOM 2296 N N . VAL A 1 305 ? 90.803 56.296 63.100 1.00 70.00 305 VAL A N 1
ATOM 2297 C CA . VAL A 1 305 ? 90.013 56.542 64.294 1.00 70.00 305 VAL A CA 1
ATOM 2298 C C . VAL A 1 305 ? 90.932 56.693 65.484 1.00 70.00 305 VAL A C 1
ATOM 2299 O O . VAL A 1 305 ? 91.460 55.712 65.995 1.00 70.00 305 VAL A O 1
ATOM 2303 N N . ARG A 1 306 ? 91.131 57.932 65.911 1.00 70.00 306 ARG A N 1
ATOM 2304 C CA . ARG A 1 306 ? 92.079 58.218 66.974 1.00 70.00 306 ARG A CA 1
ATOM 2305 C C . ARG A 1 306 ? 91.657 57.599 68.297 1.00 70.00 306 ARG A C 1
ATOM 2306 O O . ARG A 1 306 ? 90.500 57.680 68.691 1.00 70.00 306 ARG A O 1
ATOM 2314 N N . ILE A 1 307 ? 92.613 56.981 68.979 1.00 70.00 307 ILE A N 1
ATOM 2315 C CA . ILE A 1 307 ? 92.385 56.440 70.308 1.00 70.00 307 ILE A CA 1
ATOM 2316 C C . ILE A 1 307 ? 93.220 57.189 71.331 1.00 70.00 307 ILE A C 1
ATOM 2317 O O . ILE A 1 307 ? 94.442 57.257 71.227 1.00 70.00 307 ILE A O 1
ATOM 2322 N N . GLN A 1 308 ? 92.545 57.749 72.324 1.00 70.00 308 GLN A N 1
ATOM 2323 C CA . GLN A 1 308 ? 93.204 58.547 73.339 1.00 70.00 308 GLN A CA 1
ATOM 2324 C C . GLN A 1 308 ? 92.666 58.247 74.718 1.00 70.00 308 GLN A C 1
ATOM 2325 O O . GLN A 1 308 ? 91.454 58.222 74.928 1.00 70.00 308 GLN A O 1
ATOM 2331 N N . ASN A 1 309 ? 93.570 58.018 75.661 1.00 70.00 309 ASN A N 1
ATOM 2332 C CA . ASN A 1 309 ? 93.177 57.876 77.049 1.00 70.00 309 ASN A CA 1
ATOM 2333 C C . ASN A 1 309 ? 94.375 58.023 77.966 1.00 70.00 309 ASN A C 1
ATOM 2334 O O . ASN A 1 309 ? 95.505 57.761 77.564 1.00 70.00 309 ASN A O 1
ATOM 2339 N N . ASP A 1 310 ? 94.131 58.444 79.198 1.00 70.00 310 ASP A N 1
ATOM 2340 C CA . ASP A 1 310 ? 95.215 58.614 80.152 1.00 70.00 310 ASP A CA 1
ATOM 2341 C C . ASP A 1 310 ? 94.793 58.270 81.572 1.00 70.00 310 ASP A C 1
ATOM 2342 O O . ASP A 1 310 ? 95.267 58.872 82.532 1.00 70.00 310 ASP A O 1
ATOM 2347 N N . ASN A 1 311 ? 93.888 57.312 81.701 1.00 70.00 311 ASN A N 1
ATOM 2348 C CA . ASN A 1 311 ? 93.538 56.786 83.008 1.00 70.00 311 ASN A CA 1
ATOM 2349 C C . ASN A 1 311 ? 93.905 55.314 83.088 1.00 70.00 311 ASN A C 1
ATOM 2350 O O . ASN A 1 311 ? 93.469 54.602 83.989 1.00 70.00 311 ASN A O 1
ATOM 2355 N N . ILE A 1 312 ? 94.711 54.860 82.135 1.00 70.00 312 ILE A N 1
ATOM 2356 C CA . ILE A 1 312 ? 95.036 53.445 82.026 1.00 70.00 312 ILE A CA 1
ATOM 2357 C C . ILE A 1 312 ? 95.739 52.954 83.282 1.00 70.00 312 ILE A C 1
ATOM 2358 O O . ILE A 1 312 ? 96.583 53.648 83.844 1.00 70.00 312 ILE A O 1
ATOM 2363 N N . ARG A 1 313 ? 95.371 51.760 83.726 1.00 70.00 313 ARG A N 1
ATOM 2364 C CA . ARG A 1 313 ? 95.928 51.183 84.935 1.00 70.00 313 ARG A CA 1
ATOM 2365 C C . ARG A 1 313 ? 96.555 49.831 84.669 1.00 70.00 313 ARG A C 1
ATOM 2366 O O . ARG A 1 313 ? 97.410 49.375 85.423 1.00 70.00 313 ARG A O 1
ATOM 2374 N N . SER A 1 314 ? 96.116 49.189 83.597 1.00 70.00 314 SER A N 1
ATOM 2375 C CA . SER A 1 314 ? 96.625 47.882 83.220 1.00 70.00 314 SER A CA 1
ATOM 2376 C C . SER A 1 314 ? 96.419 47.681 81.736 1.00 70.00 314 SER A C 1
ATOM 2377 O O . SER A 1 314 ? 95.547 48.308 81.144 1.00 70.00 314 SER A O 1
ATOM 2380 N N . LEU A 1 315 ? 97.209 46.801 81.133 1.00 70.00 315 LEU A N 1
ATOM 2381 C CA . LEU A 1 315 ? 97.182 46.655 79.684 1.00 70.00 315 LEU A CA 1
ATOM 2382 C C . LEU A 1 315 ? 95.818 46.199 79.197 1.00 70.00 315 LEU A C 1
ATOM 2383 O O . LEU A 1 315 ? 95.395 46.548 78.098 1.00 70.00 315 LEU A O 1
ATOM 2388 N N . ASP A 1 316 ? 95.126 45.422 80.019 1.00 70.00 316 ASP A N 1
ATOM 2389 C CA . ASP A 1 316 ? 93.833 44.900 79.619 1.00 70.00 316 ASP A CA 1
ATOM 2390 C C . ASP A 1 316 ? 92.805 46.006 79.453 1.00 70.00 316 ASP A C 1
ATOM 2391 O O . ASP A 1 316 ? 91.907 45.899 78.628 1.00 70.00 316 ASP A O 1
ATOM 2396 N N . GLU A 1 317 ? 92.935 47.071 80.235 1.00 70.00 317 GLU A N 1
ATOM 2397 C CA . GLU A 1 317 ? 92.055 48.212 80.043 1.00 70.00 317 GLU A CA 1
ATOM 2398 C C . GLU A 1 317 ? 92.317 48.834 78.691 1.00 70.00 317 GLU A C 1
ATOM 2399 O O . GLU A 1 317 ? 91.400 49.323 78.034 1.00 70.00 317 GLU A O 1
ATOM 2405 N N . ALA A 1 318 ? 93.577 48.813 78.273 1.00 70.00 318 ALA A N 1
ATOM 2406 C CA . ALA A 1 318 ? 93.907 49.302 76.951 1.00 70.00 318 ALA A CA 1
ATOM 2407 C C . ALA A 1 318 ? 93.270 48.399 75.919 1.00 70.00 318 ALA A C 1
ATOM 2408 O O . ALA A 1 318 ? 92.784 48.863 74.896 1.00 70.00 318 ALA A O 1
ATOM 2410 N N . ILE A 1 319 ? 93.235 47.106 76.215 1.00 70.00 319 ILE A N 1
ATOM 2411 C CA . ILE A 1 319 ? 92.678 46.149 75.274 1.00 70.00 319 ILE A CA 1
ATOM 2412 C C . ILE A 1 319 ? 91.193 46.380 75.098 1.00 70.00 319 ILE A C 1
ATOM 2413 O O . ILE A 1 319 ? 90.674 46.368 73.983 1.00 70.00 319 ILE A O 1
ATOM 2418 N N . ALA A 1 320 ? 90.513 46.621 76.208 1.00 70.00 320 ALA A N 1
ATOM 2419 C CA . ALA A 1 320 ? 89.080 46.830 76.170 1.00 70.00 320 ALA A CA 1
ATOM 2420 C C . ALA A 1 320 ? 88.768 48.129 75.455 1.00 70.00 320 ALA A C 1
ATOM 2421 O O . ALA A 1 320 ? 87.946 48.174 74.535 1.00 70.00 320 ALA A O 1
ATOM 2423 N N . TYR A 1 321 ? 89.465 49.181 75.862 1.00 70.00 321 TYR A N 1
ATOM 2424 C CA . TYR A 1 321 ? 89.188 50.507 75.347 1.00 70.00 321 TYR A CA 1
ATOM 2425 C C . TYR A 1 321 ? 89.476 50.561 73.856 1.00 70.00 321 TYR A C 1
ATOM 2426 O O . TYR A 1 321 ? 88.812 51.282 73.119 1.00 70.00 321 TYR A O 1
ATOM 2435 N N . ILE A 1 322 ? 90.462 49.792 73.413 1.00 70.00 322 ILE A N 1
ATOM 2436 C CA . ILE A 1 322 ? 90.703 49.662 71.985 1.00 70.00 322 ILE A CA 1
ATOM 2437 C C . ILE A 1 322 ? 89.584 48.872 71.327 1.00 70.00 322 ILE A C 1
ATOM 2438 O O . ILE A 1 322 ? 89.144 49.202 70.230 1.00 70.00 322 ILE A O 1
ATOM 2443 N N . ASN A 1 323 ? 89.097 47.846 72.014 1.00 70.00 323 ASN A N 1
ATOM 2444 C CA . ASN A 1 323 ? 88.057 47.003 71.442 1.00 70.00 323 ASN A CA 1
ATOM 2445 C C . ASN A 1 323 ? 86.748 47.748 71.270 1.00 70.00 323 ASN A C 1
ATOM 2446 O O . ASN A 1 323 ? 85.899 47.344 70.485 1.00 70.00 323 ASN A O 1
ATOM 2451 N N . THR A 1 324 ? 86.583 48.834 72.013 1.00 70.00 324 THR A N 1
ATOM 2452 C CA . THR A 1 324 ? 85.376 49.642 71.900 1.00 70.00 324 THR A CA 1
ATOM 2453 C C . THR A 1 324 ? 85.225 50.288 70.527 1.00 70.00 324 THR A C 1
ATOM 2454 O O . THR A 1 324 ? 84.115 50.581 70.096 1.00 70.00 324 THR A O 1
ATOM 2458 N N . PHE A 1 325 ? 86.338 50.527 69.847 1.00 70.00 325 PHE A N 1
ATOM 2459 C CA . PHE A 1 325 ? 86.306 51.209 68.560 1.00 70.00 325 PHE A CA 1
ATOM 2460 C C . PHE A 1 325 ? 86.139 50.272 67.372 1.00 70.00 325 PHE A C 1
ATOM 2461 O O . PHE A 1 325 ? 86.128 50.718 66.229 1.00 70.00 325 PHE A O 1
ATOM 2469 N N . THR A 1 326 ? 86.021 48.976 67.632 1.00 70.00 326 THR A N 1
ATOM 2470 C CA . THR A 1 326 ? 86.021 48.000 66.552 1.00 70.00 326 THR A CA 1
ATOM 2471 C C . THR A 1 326 ? 84.809 48.108 65.632 1.00 70.00 326 THR A C 1
ATOM 2472 O O . THR A 1 326 ? 84.877 47.692 64.481 1.00 70.00 326 THR A O 1
ATOM 2476 N N . ALA A 1 327 ? 83.708 48.672 66.118 1.00 70.00 327 ALA A N 1
ATOM 2477 C CA . ALA A 1 327 ? 82.508 48.763 65.294 1.00 70.00 327 ALA A CA 1
ATOM 2478 C C . ALA A 1 327 ? 82.014 50.194 65.194 1.00 70.00 327 ALA A C 1
ATOM 2479 O O . ALA A 1 327 ? 82.102 50.943 66.160 1.00 70.00 327 ALA A O 1
ATOM 2481 N N . PRO A 1 328 ? 81.485 50.576 64.022 1.00 70.00 328 PRO A N 1
ATOM 2482 C CA . PRO A 1 328 ? 80.951 51.929 63.842 1.00 70.00 328 PRO A CA 1
ATOM 2483 C C . PRO A 1 328 ? 79.776 52.182 64.759 1.00 70.00 328 PRO A C 1
ATOM 2484 O O . PRO A 1 328 ? 78.993 51.271 65.010 1.00 70.00 328 PRO A O 1
ATOM 2488 N N . THR A 1 329 ? 79.642 53.405 65.246 1.00 70.00 329 THR A N 1
ATOM 2489 C CA . THR A 1 329 ? 78.507 53.736 66.085 1.00 70.00 329 THR A CA 1
ATOM 2490 C C . THR A 1 329 ? 77.548 54.622 65.310 1.00 70.00 329 THR A C 1
ATOM 2491 O O . THR A 1 329 ? 77.640 54.722 64.089 1.00 70.00 329 THR A O 1
ATOM 2495 N N . ASP A 1 330 ? 76.633 55.265 66.026 1.00 70.00 330 ASP A N 1
ATOM 2496 C CA . ASP A 1 330 ? 75.645 56.135 65.411 1.00 70.00 330 ASP A CA 1
ATOM 2497 C C . ASP A 1 330 ? 76.335 57.276 64.692 1.00 70.00 330 ASP A C 1
ATOM 2498 O O . ASP A 1 330 ? 75.801 57.855 63.749 1.00 70.00 330 ASP A O 1
ATOM 2503 N N . THR A 1 331 ? 77.538 57.582 65.160 1.00 70.00 331 THR A N 1
ATOM 2504 C CA . THR A 1 331 ? 78.297 58.721 64.693 1.00 70.00 331 THR A CA 1
ATOM 2505 C C . THR A 1 331 ? 79.658 58.301 64.167 1.00 70.00 331 THR A C 1
ATOM 2506 O O . THR A 1 331 ? 79.886 58.207 62.965 1.00 70.00 331 THR A O 1
ATOM 2510 N N . ARG A 1 332 ? 80.552 58.043 65.109 1.00 70.00 332 ARG A N 1
ATOM 2511 C CA . ARG A 1 332 ? 81.937 57.690 64.842 1.00 70.00 332 ARG A CA 1
ATOM 2512 C C . ARG A 1 332 ? 82.083 56.405 64.032 1.00 70.00 332 ARG A C 1
ATOM 2513 O O . ARG A 1 332 ? 81.314 55.462 64.208 1.00 70.00 332 ARG A O 1
ATOM 2521 N N . ASP A 1 333 ? 83.066 56.380 63.136 1.00 70.00 333 ASP A N 1
ATOM 2522 C CA . ASP A 1 333 ? 83.389 55.180 62.373 1.00 70.00 333 ASP A CA 1
ATOM 2523 C C . ASP A 1 333 ? 84.054 54.112 63.228 1.00 70.00 333 ASP A C 1
ATOM 2524 O O . ASP A 1 333 ? 84.717 54.420 64.213 1.00 70.00 333 ASP A O 1
ATOM 2529 N N . GLY A 1 334 ? 83.862 52.855 62.850 1.00 70.00 334 GLY A N 1
ATOM 2530 C CA . GLY A 1 334 ? 84.551 51.758 63.498 1.00 70.00 334 GLY A CA 1
ATOM 2531 C C . GLY A 1 334 ? 85.745 51.335 62.674 1.00 70.00 334 GLY A C 1
ATOM 2532 O O . GLY A 1 334 ? 85.800 51.598 61.477 1.00 70.00 334 GLY A O 1
ATOM 2533 N N . THR A 1 335 ? 86.707 50.680 63.309 1.00 70.00 335 THR A N 1
ATOM 2534 C CA . THR A 1 335 ? 87.905 50.247 62.609 1.00 70.00 335 THR A CA 1
ATOM 2535 C C . THR A 1 335 ? 87.826 48.811 62.116 1.00 70.00 335 THR A C 1
ATOM 2536 O O . THR A 1 335 ? 88.360 48.475 61.064 1.00 70.00 335 THR A O 1
ATOM 2540 N N . GLY A 1 336 ? 87.166 47.964 62.893 1.00 70.00 336 GLY A N 1
ATOM 2541 C CA . GLY A 1 336 ? 87.020 46.567 62.539 1.00 70.00 336 GLY A CA 1
ATOM 2542 C C . GLY A 1 336 ? 88.165 45.732 63.067 1.00 70.00 336 GLY A C 1
ATOM 2543 O O . GLY A 1 336 ? 88.056 44.513 63.178 1.00 70.00 336 GLY A O 1
ATOM 2544 N N . VAL A 1 337 ? 89.267 46.393 63.397 1.00 70.00 337 VAL A N 1
ATOM 2545 C CA . VAL A 1 337 ? 90.419 45.722 63.977 1.00 70.00 337 VAL A CA 1
ATOM 2546 C C . VAL A 1 337 ? 90.088 45.247 65.383 1.00 70.00 337 VAL A C 1
ATOM 2547 O O . VAL A 1 337 ? 89.413 45.934 66.139 1.00 70.00 337 VAL A O 1
ATOM 2551 N N . LYS A 1 338 ? 90.574 44.063 65.724 1.00 70.00 338 LYS A N 1
ATOM 2552 C CA . LYS A 1 338 ? 90.323 43.456 67.016 1.00 70.00 338 LYS A CA 1
ATOM 2553 C C . LYS A 1 338 ? 91.630 43.219 67.747 1.00 70.00 338 LYS A C 1
ATOM 2554 O O . LYS A 1 338 ? 92.467 42.433 67.300 1.00 70.00 338 LYS A O 1
ATOM 2560 N N . ALA A 1 339 ? 91.827 43.930 68.848 1.00 70.00 339 ALA A N 1
ATOM 2561 C CA . ALA A 1 339 ? 93.004 43.725 69.675 1.00 70.00 339 ALA A CA 1
ATOM 2562 C C . ALA A 1 339 ? 92.830 42.494 70.540 1.00 70.00 339 ALA A C 1
ATOM 2563 O O . ALA A 1 339 ? 91.715 42.175 70.942 1.00 70.00 339 ALA A O 1
ATOM 2565 N N . VAL A 1 340 ? 93.929 41.815 70.845 1.00 70.00 340 VAL A N 1
ATOM 2566 C CA . VAL A 1 340 ? 93.888 40.670 71.745 1.00 70.00 340 VAL A CA 1
ATOM 2567 C C . VAL A 1 340 ? 95.117 40.720 72.631 1.00 70.00 340 VAL A C 1
ATOM 2568 O O . VAL A 1 340 ? 96.170 41.155 72.188 1.00 70.00 340 VAL A O 1
ATOM 2572 N N . LYS A 1 341 ? 94.994 40.302 73.886 1.00 70.00 341 LYS A N 1
ATOM 2573 C CA . LYS A 1 341 ? 96.156 40.263 74.759 1.00 70.00 341 LYS A CA 1
ATOM 2574 C C . LYS A 1 341 ? 97.207 39.322 74.200 1.00 70.00 341 LYS A C 1
ATOM 2575 O O . LYS A 1 341 ? 96.896 38.215 73.773 1.00 70.00 341 LYS A O 1
ATOM 2581 N N . LYS A 1 342 ? 98.453 39.772 74.203 1.00 70.00 342 LYS A N 1
ATOM 2582 C CA . LYS A 1 342 ? 99.555 38.947 73.749 1.00 70.00 342 LYS A CA 1
ATOM 2583 C C . LYS A 1 342 ? 99.809 37.883 74.806 1.00 70.00 342 LYS A C 1
ATOM 2584 O O . LYS A 1 342 ? 99.650 38.143 75.996 1.00 70.00 342 LYS A O 1
ATOM 2590 N N . ALA A 1 343 ? 100.191 36.688 74.376 1.00 70.00 343 ALA A N 1
ATOM 2591 C CA . ALA A 1 343 ? 100.313 35.557 75.290 1.00 70.00 343 ALA A CA 1
ATOM 2592 C C . ALA A 1 343 ? 101.405 35.762 76.333 1.00 70.00 343 ALA A C 1
ATOM 2593 O O . ALA A 1 343 ? 101.302 35.276 77.455 1.00 70.00 343 ALA A O 1
ATOM 2595 N N . ASP A 1 344 ? 102.448 36.486 75.953 1.00 70.00 344 ASP A N 1
ATOM 2596 C CA . ASP A 1 344 ? 103.571 36.741 76.844 1.00 70.00 344 ASP A CA 1
ATOM 2597 C C . ASP A 1 344 ? 103.128 37.584 78.033 1.00 70.00 344 ASP A C 1
ATOM 2598 O O . ASP A 1 344 ? 103.683 37.486 79.124 1.00 70.00 344 ASP A O 1
ATOM 2603 N N . GLY A 1 345 ? 102.099 38.393 77.818 1.00 70.00 345 GLY A N 1
ATOM 2604 C CA . GLY A 1 345 ? 101.731 39.421 78.768 1.00 70.00 345 GLY A CA 1
ATOM 2605 C C . GLY A 1 345 ? 102.569 40.649 78.488 1.00 70.00 345 GLY A C 1
ATOM 2606 O O . GLY A 1 345 ? 102.516 41.636 79.213 1.00 70.00 345 GLY A O 1
ATOM 2607 N N . SER A 1 346 ? 103.358 40.572 77.425 1.00 70.00 346 SER A N 1
ATOM 2608 C CA . SER A 1 346 ? 104.235 41.664 77.040 1.00 70.00 346 SER A CA 1
ATOM 2609 C C . SER A 1 346 ? 103.505 42.836 76.392 1.00 70.00 346 SER A C 1
ATOM 2610 O O . SER A 1 346 ? 103.758 43.991 76.729 1.00 70.00 346 SER A O 1
ATOM 2613 N N . GLY A 1 347 ? 102.594 42.545 75.469 1.00 70.00 347 GLY A N 1
ATOM 2614 C CA . GLY A 1 347 ? 101.947 43.596 74.706 1.00 70.00 347 GLY A CA 1
ATOM 2615 C C . GLY A 1 347 ? 100.629 43.219 74.061 1.00 70.00 347 GLY A C 1
ATOM 2616 O O . GLY A 1 347 ? 99.792 42.570 74.680 1.00 70.00 347 GLY A O 1
ATOM 2617 N N . ILE A 1 348 ? 100.445 43.635 72.812 1.00 70.00 348 ILE A N 1
ATOM 2618 C CA . ILE A 1 348 ? 99.184 43.446 72.112 1.00 70.00 348 ILE A CA 1
ATOM 2619 C C . ILE A 1 348 ? 99.353 42.674 70.812 1.00 70.00 348 ILE A C 1
ATOM 2620 O O . ILE A 1 348 ? 100.318 42.879 70.082 1.00 70.00 348 ILE A O 1
ATOM 2625 N N . GLU A 1 349 ? 98.406 41.786 70.532 1.00 70.00 349 GLU A N 1
ATOM 2626 C CA . GLU A 1 349 ? 98.319 41.115 69.247 1.00 70.00 349 GLU A CA 1
ATOM 2627 C C . GLU A 1 349 ? 97.131 41.661 68.474 1.00 70.00 349 GLU A C 1
ATOM 2628 O O . GLU A 1 349 ? 95.983 41.363 68.803 1.00 70.00 349 GLU A O 1
ATOM 2634 N N . PHE A 1 350 ? 97.403 42.488 67.473 1.00 70.00 350 PHE A N 1
ATOM 2635 C CA . PHE A 1 350 ? 96.347 43.025 66.629 1.00 70.00 350 PHE A CA 1
ATOM 2636 C C . PHE A 1 350 ? 95.941 42.029 65.564 1.00 70.00 350 PHE A C 1
ATOM 2637 O O . PHE A 1 350 ? 96.796 41.456 64.889 1.00 70.00 350 PHE A O 1
ATOM 2645 N N . VAL A 1 351 ? 94.637 41.836 65.392 1.00 70.00 351 VAL A N 1
ATOM 2646 C CA . VAL A 1 351 ? 94.168 40.911 64.371 1.00 70.00 351 VAL A CA 1
ATOM 2647 C C . VAL A 1 351 ? 92.866 41.393 63.750 1.00 70.00 351 VAL A C 1
ATOM 2648 O O . VAL A 1 351 ? 91.982 41.896 64.434 1.00 70.00 351 VAL A O 1
ATOM 2652 N N . ASN A 1 352 ? 92.760 41.246 62.436 1.00 70.00 352 ASN A N 1
ATOM 2653 C CA . ASN A 1 352 ? 91.580 41.698 61.728 1.00 70.00 352 ASN A CA 1
ATOM 2654 C C . ASN A 1 352 ? 91.085 40.648 60.749 1.00 70.00 352 ASN A C 1
ATOM 2655 O O . ASN A 1 352 ? 91.822 40.181 59.885 1.00 70.00 352 ASN A O 1
ATOM 2660 N N . ASN A 1 353 ? 89.816 40.302 60.889 1.00 70.00 353 ASN A N 1
ATOM 2661 C CA . ASN A 1 353 ? 89.173 39.325 60.032 1.00 70.00 353 ASN A CA 1
ATOM 2662 C C . ASN A 1 353 ? 88.738 39.942 58.712 1.00 70.00 353 ASN A C 1
ATOM 2663 O O . ASN A 1 353 ? 88.283 39.236 57.814 1.00 70.00 353 ASN A O 1
ATOM 2668 N N . ASN A 1 354 ? 88.881 41.265 58.632 1.00 70.00 354 ASN A N 1
ATOM 2669 C CA . ASN A 1 354 ? 88.420 42.117 57.525 1.00 70.00 354 ASN A CA 1
ATOM 2670 C C . ASN A 1 354 ? 87.324 41.513 56.656 1.00 70.00 354 ASN A C 1
ATOM 2671 O O . ASN A 1 354 ? 87.415 41.486 55.432 1.00 70.00 354 ASN A O 1
ATOM 2676 N N . ALA A 1 355 ? 86.281 41.033 57.321 1.00 70.00 355 ALA A N 1
ATOM 2677 C CA . ALA A 1 355 ? 85.111 40.498 56.652 1.00 70.00 355 ALA A CA 1
ATOM 2678 C C . ALA A 1 355 ? 83.927 41.396 56.914 1.00 70.00 355 ALA A C 1
ATOM 2679 O O . ALA A 1 355 ? 82.810 41.105 56.500 1.00 70.00 355 ALA A O 1
ATOM 2681 N N . ASP A 1 356 ? 84.183 42.483 57.627 1.00 70.00 356 ASP A N 1
ATOM 2682 C CA . ASP A 1 356 ? 83.126 43.373 58.070 1.00 70.00 356 ASP A CA 1
ATOM 2683 C C . ASP A 1 356 ? 83.131 44.673 57.287 1.00 70.00 356 ASP A C 1
ATOM 2684 O O . ASP A 1 356 ? 84.141 45.043 56.695 1.00 70.00 356 ASP A O 1
ATOM 2689 N N . GLY A 1 357 ? 81.996 45.358 57.269 1.00 70.00 357 GLY A N 1
ATOM 2690 C CA . GLY A 1 357 ? 81.933 46.678 56.678 1.00 70.00 357 GLY A CA 1
ATOM 2691 C C . GLY A 1 357 ? 82.048 46.623 55.173 1.00 70.00 357 GLY A C 1
ATOM 2692 O O . GLY A 1 357 ? 81.860 45.572 54.568 1.00 70.00 357 GLY A O 1
ATOM 2693 N N . THR A 1 358 ? 82.383 47.756 54.567 1.00 70.00 358 THR A N 1
ATOM 2694 C CA . THR A 1 358 ? 82.448 47.838 53.119 1.00 70.00 358 THR A CA 1
ATOM 2695 C C . THR A 1 358 ? 83.217 49.049 52.608 1.00 70.00 358 THR A C 1
ATOM 2696 O O . THR A 1 358 ? 83.112 49.400 51.437 1.00 70.00 358 THR A O 1
ATOM 2700 N N . THR A 1 359 ? 84.001 49.675 53.478 1.00 70.00 359 THR A N 1
ATOM 2701 C CA . THR A 1 359 ? 84.790 50.843 53.096 1.00 70.00 359 THR A CA 1
ATOM 2702 C C . THR A 1 359 ? 86.269 50.608 53.367 1.00 70.00 359 THR A C 1
ATOM 2703 O O . THR A 1 359 ? 86.651 49.556 53.866 1.00 70.00 359 THR A O 1
ATOM 2707 N N . ASP A 1 360 ? 87.103 51.588 53.038 1.00 70.00 360 ASP A N 1
ATOM 2708 C CA . ASP A 1 360 ? 88.540 51.440 53.222 1.00 70.00 360 ASP A CA 1
ATOM 2709 C C . ASP A 1 360 ? 88.946 51.262 54.676 1.00 70.00 360 ASP A C 1
ATOM 2710 O O . ASP A 1 360 ? 89.885 50.530 54.975 1.00 70.00 360 ASP A O 1
ATOM 2715 N N . ASN A 1 361 ? 88.250 51.938 55.579 1.00 70.00 361 ASN A N 1
ATOM 2716 C CA . ASN A 1 361 ? 88.634 51.913 56.982 1.00 70.00 361 ASN A CA 1
ATOM 2717 C C . ASN A 1 361 ? 88.421 50.564 57.653 1.00 70.00 361 ASN A C 1
ATOM 2718 O O . ASN A 1 361 ? 89.125 50.219 58.597 1.00 70.00 361 ASN A O 1
ATOM 2723 N N . MET A 1 362 ? 87.443 49.808 57.172 1.00 70.00 362 MET A N 1
ATOM 2724 C CA . MET A 1 362 ? 87.109 48.527 57.781 1.00 70.00 362 MET A CA 1
ATOM 2725 C C . MET A 1 362 ? 88.069 47.428 57.369 1.00 70.00 362 MET A C 1
ATOM 2726 O O . MET A 1 362 ? 88.114 46.370 57.984 1.00 70.00 362 MET A O 1
ATOM 2731 N N . LYS A 1 363 ? 88.841 47.680 56.324 1.00 70.00 363 LYS A N 1
ATOM 2732 C CA . LYS A 1 363 ? 89.701 46.648 55.776 1.00 70.00 363 LYS A CA 1
ATOM 2733 C C . LYS A 1 363 ? 91.178 46.847 56.075 1.00 70.00 363 LYS A C 1
ATOM 2734 O O . LYS A 1 363 ? 91.662 47.972 56.149 1.00 70.00 363 LYS A O 1
ATOM 2740 N N . ASN A 1 364 ? 91.879 45.728 56.242 1.00 70.00 364 ASN A N 1
ATOM 2741 C CA . ASN A 1 364 ? 93.317 45.695 56.482 1.00 70.00 364 ASN A CA 1
ATOM 2742 C C . ASN A 1 364 ? 93.713 46.412 57.764 1.00 70.00 364 ASN A C 1
ATOM 2743 O O . ASN A 1 364 ? 92.882 47.037 58.412 1.00 70.00 364 ASN A O 1
ATOM 2748 N N . ILE A 1 365 ? 94.977 46.298 58.147 1.00 70.00 365 ILE A N 1
ATOM 2749 C CA . ILE A 1 365 ? 95.461 46.974 59.345 1.00 70.00 365 ILE A CA 1
ATOM 2750 C C . ILE A 1 365 ? 96.360 48.148 59.003 1.00 70.00 365 ILE A C 1
ATOM 2751 O O . ILE A 1 365 ? 97.255 48.031 58.170 1.00 70.00 365 ILE A O 1
ATOM 2756 N N . ASP A 1 366 ? 96.122 49.276 59.656 1.00 70.00 366 ASP A N 1
ATOM 2757 C CA . ASP A 1 366 ? 97.019 50.418 59.564 1.00 70.00 366 ASP A CA 1
ATOM 2758 C C . ASP A 1 366 ? 97.096 51.074 60.927 1.00 70.00 366 ASP A C 1
ATOM 2759 O O . ASP A 1 366 ? 96.096 51.144 61.631 1.00 70.00 366 ASP A O 1
ATOM 2764 N N . LEU A 1 367 ? 98.270 51.567 61.303 1.00 70.00 367 LEU A N 1
ATOM 2765 C CA . LEU A 1 367 ? 98.444 52.025 62.672 1.00 70.00 367 LEU A CA 1
ATOM 2766 C C . LEU A 1 367 ? 99.627 52.959 62.878 1.00 70.00 367 LEU A C 1
ATOM 2767 O O . LEU A 1 367 ? 100.770 52.521 62.927 1.00 70.00 367 LEU A O 1
ATOM 2772 N N . THR A 1 368 ? 99.341 54.250 62.993 1.00 70.00 368 THR A N 1
ATOM 2773 C CA . THR A 1 368 ? 100.312 55.212 63.487 1.00 70.00 368 THR A CA 1
ATOM 2774 C C . THR A 1 368 ? 100.428 55.034 64.986 1.00 70.00 368 THR A C 1
ATOM 2775 O O . THR A 1 368 ? 99.502 54.537 65.616 1.00 70.00 368 THR A O 1
ATOM 2779 N N . VAL A 1 369 ? 101.560 55.412 65.563 1.00 70.00 369 VAL A N 1
ATOM 2780 C CA . VAL A 1 369 ? 101.688 55.375 67.013 1.00 70.00 369 VAL A CA 1
ATOM 2781 C C . VAL A 1 369 ? 102.084 56.762 67.535 1.00 70.00 369 VAL A C 1
ATOM 2782 O O . VAL A 1 369 ? 103.253 57.098 67.692 1.00 70.00 369 VAL A O 1
ATOM 2786 N N . ASN A 1 370 ? 101.066 57.565 67.814 1.00 70.00 370 ASN A N 1
ATOM 2787 C CA . ASN A 1 370 ? 101.239 58.986 68.082 1.00 70.00 370 ASN A CA 1
ATOM 2788 C C . ASN A 1 370 ? 102.070 59.280 69.312 1.00 70.00 370 ASN A C 1
ATOM 2789 O O . ASN A 1 370 ? 102.103 58.486 70.246 1.00 70.00 370 ASN A O 1
ATOM 2794 N N . VAL A 1 371 ? 102.753 60.421 69.296 1.00 70.00 371 VAL A N 1
ATOM 2795 C CA . VAL A 1 371 ? 103.580 60.828 70.421 1.00 70.00 371 VAL A CA 1
ATOM 2796 C C . VAL A 1 371 ? 102.726 60.887 71.677 1.00 70.00 371 VAL A C 1
ATOM 2797 O O . VAL A 1 371 ? 101.614 61.401 71.671 1.00 70.00 371 VAL A O 1
ATOM 2801 N N . GLY A 1 372 ? 103.267 60.346 72.758 1.00 70.00 372 GLY A N 1
ATOM 2802 C CA . GLY A 1 372 ? 102.498 60.086 73.952 1.00 70.00 372 GLY A CA 1
ATOM 2803 C C . GLY A 1 372 ? 102.916 58.699 74.372 1.00 70.00 372 GLY A C 1
ATOM 2804 O O . GLY A 1 372 ? 104.073 58.493 74.721 1.00 70.00 372 GLY A O 1
ATOM 2805 N N . ASN A 1 373 ? 101.995 57.746 74.315 1.00 70.00 373 ASN A N 1
ATOM 2806 C CA . ASN A 1 373 ? 102.346 56.352 74.532 1.00 70.00 373 ASN A CA 1
ATOM 2807 C C . ASN A 1 373 ? 103.137 56.100 75.792 1.00 70.00 373 ASN A C 1
ATOM 2808 O O . ASN A 1 373 ? 104.206 55.505 75.744 1.00 70.00 373 ASN A O 1
ATOM 2813 N N . SER A 1 374 ? 102.628 56.561 76.922 1.00 70.00 374 SER A N 1
ATOM 2814 C CA . SER A 1 374 ? 103.196 56.137 78.184 1.00 70.00 374 SER A CA 1
ATOM 2815 C C . SER A 1 374 ? 102.940 54.642 78.312 1.00 70.00 374 SER A C 1
ATOM 2816 O O . SER A 1 374 ? 103.597 53.947 79.080 1.00 70.00 374 SER A O 1
ATOM 2819 N N . ALA A 1 375 ? 101.977 54.161 77.533 1.00 70.00 375 ALA A N 1
ATOM 2820 C CA . ALA A 1 375 ? 101.717 52.740 77.383 1.00 70.00 375 ALA A CA 1
ATOM 2821 C C . ALA A 1 375 ? 102.702 52.143 76.393 1.00 70.00 375 ALA A C 1
ATOM 2822 O O . ALA A 1 375 ? 102.575 50.994 75.986 1.00 70.00 375 ALA A O 1
ATOM 2824 N N . GLY A 1 376 ? 103.694 52.938 76.013 1.00 70.00 376 GLY A N 1
ATOM 2825 C CA . GLY A 1 376 ? 104.729 52.498 75.096 1.00 70.00 376 GLY A CA 1
ATOM 2826 C C . GLY A 1 376 ? 105.760 51.701 75.858 1.00 70.00 376 GLY A C 1
ATOM 2827 O O . GLY A 1 376 ? 106.772 51.272 75.307 1.00 70.00 376 GLY A O 1
ATOM 2828 N N . GLU A 1 377 ? 105.495 51.542 77.150 1.00 70.00 377 GLU A N 1
ATOM 2829 C CA . GLU A 1 377 ? 106.136 50.557 78.015 1.00 70.00 377 GLU A CA 1
ATOM 2830 C C . GLU A 1 377 ? 107.663 50.497 77.915 1.00 70.00 377 GLU A C 1
ATOM 2831 O O . GLU A 1 377 ? 108.242 49.485 77.528 1.00 70.00 377 GLU A O 1
ATOM 2837 N N . ARG A 1 378 ? 108.310 51.595 78.280 1.00 70.00 378 ARG A N 1
ATOM 2838 C CA . ARG A 1 378 ? 109.759 51.617 78.416 1.00 70.00 378 ARG A CA 1
ATOM 2839 C C . ARG A 1 378 ? 110.169 52.737 79.354 1.00 70.00 378 ARG A C 1
ATOM 2840 O O . ARG A 1 378 ? 110.536 53.824 78.912 1.00 70.00 378 ARG A O 1
ATOM 2848 N N . ASN A 1 379 ? 110.088 52.478 80.655 1.00 70.00 379 ASN A N 1
ATOM 2849 C CA . ASN A 1 379 ? 110.457 53.475 81.649 1.00 70.00 379 ASN A CA 1
ATOM 2850 C C . ASN A 1 379 ? 110.937 52.849 82.943 1.00 70.00 379 ASN A C 1
ATOM 2851 O O . ASN A 1 379 ? 110.313 51.924 83.461 1.00 70.00 379 ASN A O 1
ATOM 2856 N N . THR A 1 380 ? 112.053 53.348 83.460 1.00 70.00 380 THR A N 1
ATOM 2857 C CA . THR A 1 380 ? 112.498 52.962 84.788 1.00 70.00 380 THR A CA 1
ATOM 2858 C C . THR A 1 380 ? 111.539 53.536 85.811 1.00 70.00 380 THR A C 1
ATOM 2859 O O . THR A 1 380 ? 111.143 54.691 85.708 1.00 70.00 380 THR A O 1
ATOM 2863 N N . ILE A 1 381 ? 111.182 52.734 86.804 1.00 70.00 381 ILE A N 1
ATOM 2864 C CA . ILE A 1 381 ? 110.338 53.190 87.899 1.00 70.00 381 ILE A CA 1
A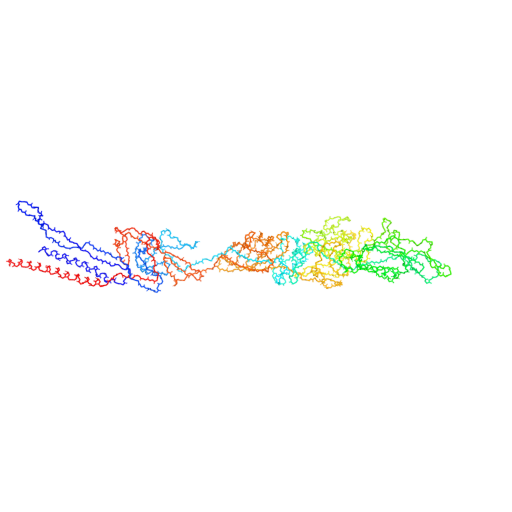TOM 2865 C C . ILE A 1 381 ? 110.782 52.492 89.167 1.00 70.00 381 ILE A C 1
ATOM 2866 O O . ILE A 1 381 ? 111.457 51.467 89.105 1.00 70.00 381 ILE A O 1
ATOM 2871 N N . ASN A 1 382 ? 110.402 53.033 90.319 1.00 70.00 382 ASN A N 1
ATOM 2872 C CA . ASN A 1 382 ? 110.992 52.562 91.564 1.00 70.00 382 ASN A CA 1
ATOM 2873 C C . ASN A 1 382 ? 110.016 52.268 92.701 1.00 70.00 382 ASN A C 1
ATOM 2874 O O . ASN A 1 382 ? 108.953 52.884 92.814 1.00 70.00 382 ASN A O 1
ATOM 2879 N N . TYR A 1 383 ? 110.406 51.301 93.529 1.00 70.00 383 TYR A N 1
ATOM 2880 C CA . TYR A 1 383 ? 109.614 50.818 94.656 1.00 70.00 383 TYR A CA 1
ATOM 2881 C C . TYR A 1 383 ? 110.031 51.434 95.979 1.00 70.00 383 TYR A C 1
ATOM 2882 O O . TYR A 1 383 ? 111.184 51.824 96.132 1.00 70.00 383 TYR A O 1
ATOM 2891 N N . ASN A 1 384 ? 109.056 51.539 96.888 1.00 70.00 384 ASN A N 1
ATOM 2892 C CA . ASN A 1 384 ? 109.171 51.948 98.300 1.00 70.00 384 ASN A CA 1
ATOM 2893 C C . ASN A 1 384 ? 110.162 53.145 98.472 1.00 70.00 384 ASN A C 1
ATOM 2894 O O . ASN A 1 384 ? 110.392 53.825 97.477 1.00 70.00 384 ASN A O 1
ATOM 2899 N N . ALA A 1 385 ? 110.707 53.518 99.642 1.00 70.00 385 ALA A N 1
ATOM 2900 C CA . ALA A 1 385 ? 110.619 52.924 100.978 1.00 70.00 385 ALA A CA 1
ATOM 2901 C C . ALA A 1 385 ? 109.228 52.949 101.584 1.00 70.00 385 ALA A C 1
ATOM 2902 O O . ALA A 1 385 ? 108.385 53.765 101.211 1.00 70.00 385 ALA A O 1
ATOM 2904 N N . ASN A 1 386 ? 109.006 51.998 102.488 1.00 70.00 386 ASN A N 1
ATOM 2905 C CA . ASN A 1 386 ? 107.787 51.893 103.277 1.00 70.00 386 ASN A CA 1
ATOM 2906 C C . ASN A 1 386 ? 106.597 51.505 102.419 1.00 70.00 386 ASN A C 1
ATOM 2907 O O . ASN A 1 386 ? 106.725 50.700 101.498 1.00 70.00 386 ASN A O 1
ATOM 2912 N N . THR A 1 387 ? 105.442 52.087 102.722 1.00 70.00 387 THR A N 1
ATOM 2913 C CA . THR A 1 387 ? 104.210 51.745 102.030 1.00 70.00 387 THR A CA 1
ATOM 2914 C C . THR A 1 387 ? 104.324 52.053 100.544 1.00 70.00 387 THR A C 1
ATOM 2915 O O . THR A 1 387 ? 104.895 53.076 100.161 1.00 70.00 387 THR A O 1
ATOM 2919 N N . GLY A 1 388 ? 103.800 51.144 99.719 1.00 70.00 388 GLY A N 1
ATOM 2920 C CA . GLY A 1 388 ? 103.922 51.245 98.277 1.00 70.00 388 GLY A CA 1
ATOM 2921 C C . GLY A 1 388 ? 105.387 51.454 97.973 1.00 70.00 388 GLY A C 1
ATOM 2922 O O . GLY A 1 388 ? 106.225 50.756 98.537 1.00 70.00 388 GLY A O 1
ATOM 2923 N N . VAL A 1 389 ? 105.720 52.402 97.102 1.00 70.00 389 VAL A N 1
ATOM 2924 C CA . VAL A 1 389 ? 104.803 53.065 96.181 1.00 70.00 389 VAL A CA 1
ATOM 2925 C C . VAL A 1 389 ? 105.547 53.165 94.871 1.00 70.00 389 VAL A C 1
ATOM 2926 O O . VAL A 1 389 ? 106.541 53.880 94.788 1.00 70.00 389 VAL A O 1
ATOM 2930 N N . PHE A 1 390 ? 105.097 52.448 93.852 1.00 70.00 390 PHE A N 1
ATOM 2931 C CA . PHE A 1 390 ? 105.771 52.537 92.569 1.00 70.00 390 PHE A CA 1
ATOM 2932 C C . PHE A 1 390 ? 105.674 53.950 92.016 1.00 70.00 390 PHE A C 1
ATOM 2933 O O . PHE A 1 390 ? 104.604 54.552 92.014 1.00 70.00 390 PHE A O 1
ATOM 2941 N N . SER A 1 391 ? 106.802 54.475 91.548 1.00 70.00 391 SER A N 1
ATOM 2942 C CA . SER A 1 391 ? 106.848 55.853 91.077 1.00 70.00 391 SER A CA 1
ATOM 2943 C C . SER A 1 391 ? 107.698 56.006 89.823 1.00 70.00 391 SER A C 1
ATOM 2944 O O . SER A 1 391 ? 108.663 55.270 89.643 1.00 70.00 391 SER A O 1
ATOM 2947 N N . PRO A 1 392 ? 107.348 56.970 88.953 1.00 70.00 392 PRO A N 1
ATOM 2948 C CA . PRO A 1 392 ? 108.208 57.272 87.807 1.00 70.00 392 PRO A CA 1
ATOM 2949 C C . PRO A 1 392 ? 109.556 57.780 88.274 1.00 70.00 392 PRO A C 1
ATOM 2950 O O . PRO A 1 392 ? 109.623 58.491 89.273 1.00 70.00 392 PRO A O 1
ATOM 2954 N N . GLN A 1 393 ? 110.615 57.444 87.555 1.00 70.00 393 GLN A N 1
ATOM 2955 C CA . GLN A 1 393 ? 111.941 57.864 87.968 1.00 70.00 393 GLN A CA 1
ATOM 2956 C C . GLN A 1 393 ? 112.220 59.266 87.468 1.00 70.00 393 GLN A C 1
ATOM 2957 O O . GLN A 1 393 ? 112.761 59.453 86.381 1.00 70.00 393 GLN A O 1
ATOM 2963 N N . GLY A 1 394 ? 111.845 60.253 88.271 1.00 70.00 394 GLY A N 1
ATOM 2964 C CA . GLY A 1 394 ? 111.927 61.635 87.848 1.00 70.00 394 GLY A CA 1
ATOM 2965 C C . GLY A 1 394 ? 110.791 61.906 86.890 1.00 70.00 394 GLY A C 1
ATOM 2966 O O . GLY A 1 394 ? 110.789 61.406 85.768 1.00 70.00 394 GLY A O 1
ATOM 2967 N N . GLY A 1 395 ? 109.818 62.692 87.336 1.00 70.00 395 GLY A N 1
ATOM 2968 C CA . GLY A 1 395 ? 108.635 62.943 86.539 1.00 70.00 395 GLY A CA 1
ATOM 2969 C C . GLY A 1 395 ? 108.951 63.569 85.195 1.00 70.00 395 GLY A C 1
ATOM 2970 O O . GLY A 1 395 ? 109.706 64.535 85.114 1.00 70.00 395 GLY A O 1
ATOM 2971 N N . ASN A 1 396 ? 108.374 63.014 84.134 1.00 70.00 396 ASN A N 1
ATOM 2972 C CA . ASN A 1 396 ? 107.480 61.868 84.247 1.00 70.00 396 ASN A CA 1
ATOM 2973 C C . ASN A 1 396 ? 108.036 60.649 83.524 1.00 70.00 396 ASN A C 1
ATOM 2974 O O . ASN A 1 396 ? 109.249 60.458 83.440 1.00 70.00 396 ASN A O 1
ATOM 2979 N N . LEU A 1 397 ? 107.139 59.814 83.019 1.00 70.00 397 LEU A N 1
ATOM 2980 C CA . LEU A 1 397 ? 107.523 58.728 82.133 1.00 70.00 397 LEU A CA 1
ATOM 2981 C C . LEU A 1 397 ? 107.851 59.297 80.757 1.00 70.00 397 LEU A C 1
ATOM 2982 O O . LEU A 1 397 ? 107.309 60.327 80.365 1.00 70.00 397 LEU A O 1
ATOM 2987 N N . THR A 1 398 ? 108.739 58.637 80.027 1.00 70.00 398 THR A N 1
ATOM 2988 C CA . THR A 1 398 ? 109.086 59.075 78.680 1.00 70.00 398 THR A CA 1
ATOM 2989 C C . THR A 1 398 ? 107.925 58.854 77.719 1.00 70.00 398 THR A C 1
ATOM 2990 O O . THR A 1 398 ? 107.094 57.979 77.941 1.00 70.00 398 THR A O 1
ATOM 2994 N N . THR A 1 399 ? 107.855 59.656 76.662 1.00 70.00 399 THR A N 1
ATOM 2995 C CA . THR A 1 399 ? 106.801 59.496 75.666 1.00 70.00 399 THR A CA 1
ATOM 2996 C C . THR A 1 399 ? 107.231 58.623 74.499 1.00 70.00 399 THR A C 1
ATOM 2997 O O . THR A 1 399 ? 108.314 58.043 74.509 1.00 70.00 399 THR A O 1
ATOM 3001 N N . ALA A 1 400 ? 106.365 58.532 73.496 1.00 70.00 400 ALA A N 1
ATOM 3002 C CA . ALA A 1 400 ? 106.627 57.698 72.332 1.00 70.00 400 ALA A CA 1
ATOM 3003 C C . ALA A 1 400 ? 107.843 58.157 71.549 1.00 70.00 400 ALA A C 1
ATOM 3004 O O . ALA A 1 400 ? 108.591 57.337 71.023 1.00 70.00 400 ALA A O 1
ATOM 3006 N N . GLN A 1 401 ? 108.048 59.470 71.505 1.00 70.00 401 GLN A N 1
ATOM 3007 C CA . GLN A 1 401 ? 109.102 60.066 70.694 1.00 70.00 401 GLN A CA 1
ATOM 3008 C C . GLN A 1 401 ? 109.024 59.610 69.247 1.00 70.00 401 GLN A C 1
ATOM 3009 O O . GLN A 1 401 ? 107.944 59.493 68.678 1.00 70.00 401 GLN A O 1
ATOM 3015 N N . ASN A 1 402 ? 110.188 59.375 68.655 1.00 70.00 402 ASN A N 1
ATOM 3016 C CA . ASN A 1 402 ? 110.279 58.860 67.298 1.00 70.00 402 ASN A CA 1
ATOM 3017 C C . ASN A 1 402 ? 110.237 57.336 67.257 1.00 70.00 402 ASN A C 1
ATOM 3018 O O . ASN A 1 402 ? 110.217 56.730 66.188 1.00 70.00 402 ASN A O 1
ATOM 3023 N N . ASP A 1 403 ? 110.240 56.722 68.432 1.00 70.00 403 ASP A N 1
ATOM 3024 C CA . ASP A 1 403 ? 109.864 55.324 68.565 1.00 70.00 403 ASP A CA 1
ATOM 3025 C C . ASP A 1 403 ? 108.349 55.244 68.376 1.00 70.00 403 ASP A C 1
ATOM 3026 O O . ASP A 1 403 ? 107.686 56.227 68.693 1.00 70.00 403 ASP A O 1
ATOM 3031 N N . THR A 1 404 ? 107.737 54.152 67.892 1.00 70.00 404 THR A N 1
ATOM 3032 C CA . THR A 1 404 ? 108.169 52.739 67.802 1.00 70.00 404 THR A CA 1
ATOM 3033 C C . THR A 1 404 ? 108.615 52.240 69.160 1.00 70.00 404 THR A C 1
ATOM 3034 O O . THR A 1 404 ? 109.645 51.580 69.281 1.00 70.00 404 THR A O 1
ATOM 3038 N N . ASP A 1 405 ? 107.835 52.575 70.181 1.00 70.00 405 ASP A N 1
ATOM 3039 C CA . ASP A 1 405 ? 108.141 52.137 71.528 1.00 70.00 405 ASP A CA 1
ATOM 3040 C C . ASP A 1 405 ? 108.161 50.626 71.545 1.00 70.00 405 ASP A C 1
ATOM 3041 O O . ASP A 1 405 ? 108.964 50.007 72.240 1.00 70.00 405 ASP A O 1
ATOM 3046 N N . TRP A 1 406 ? 107.282 50.041 70.742 1.00 70.00 406 TRP A N 1
ATOM 3047 C CA . TRP A 1 406 ? 107.211 48.600 70.628 1.00 70.00 406 TRP A CA 1
ATOM 3048 C C . TRP A 1 406 ? 107.299 48.145 69.180 1.00 70.00 406 TRP A C 1
ATOM 3049 O O . TRP A 1 406 ? 107.577 46.981 68.909 1.00 70.00 406 TRP A O 1
ATOM 3060 N N . ILE A 1 407 ? 107.038 49.052 68.248 1.00 70.00 407 ILE A N 1
ATOM 3061 C CA . ILE A 1 407 ? 107.234 48.736 66.844 1.00 70.00 407 ILE A CA 1
ATOM 3062 C C . ILE A 1 407 ? 108.709 48.455 66.621 1.00 70.00 407 ILE A C 1
ATOM 3063 O O . ILE A 1 407 ? 109.563 49.161 67.150 1.00 70.00 407 ILE A O 1
ATOM 3068 N N . ALA A 1 408 ? 109.009 47.430 65.835 1.00 70.00 408 ALA A N 1
ATOM 3069 C CA . ALA A 1 408 ? 110.386 47.005 65.648 1.00 70.00 408 ALA A CA 1
ATOM 3070 C C . ALA A 1 408 ? 111.092 47.881 64.629 1.00 70.00 408 ALA A C 1
ATOM 3071 O O . ALA A 1 408 ? 111.211 47.517 63.463 1.00 70.00 408 ALA A O 1
ATOM 3073 N N . GLY A 1 409 ? 111.559 49.040 65.075 1.00 70.00 409 GLY A N 1
ATOM 3074 C CA . GLY A 1 409 ? 112.264 49.960 64.207 1.00 70.00 409 GLY A CA 1
ATOM 3075 C C . GLY A 1 409 ? 112.458 51.306 64.868 1.00 70.00 409 GLY A C 1
ATOM 3076 O O . GLY A 1 409 ? 112.186 51.463 66.055 1.00 70.00 409 GLY A O 1
ATOM 3077 N N . ALA A 1 410 ? 112.952 52.270 64.100 1.00 70.00 410 ALA A N 1
ATOM 3078 C CA . ALA A 1 410 ? 113.071 53.651 64.555 1.00 70.00 410 ALA A CA 1
ATOM 3079 C C . ALA A 1 410 ? 113.064 54.571 63.345 1.00 70.00 410 ALA A C 1
ATOM 3080 O O . ALA A 1 410 ? 113.565 54.201 62.287 1.00 70.00 410 ALA A O 1
ATOM 3082 N N . ALA A 1 411 ? 112.500 55.764 63.496 1.00 70.00 411 ALA A N 1
ATOM 3083 C CA . ALA A 1 411 ? 112.414 56.699 62.375 1.00 70.00 411 ALA A CA 1
ATOM 3084 C C . ALA A 1 411 ? 112.230 58.131 62.843 1.00 70.00 411 ALA A C 1
ATOM 3085 O O . ALA A 1 411 ? 111.103 58.579 63.032 1.00 70.00 411 ALA A O 1
ATOM 3087 N N . GLN A 1 412 ? 113.334 58.852 63.018 1.00 70.00 412 GLN A N 1
ATOM 3088 C CA . GLN A 1 412 ? 113.266 60.192 63.595 1.00 70.00 412 GLN A CA 1
ATOM 3089 C C . GLN A 1 412 ? 112.546 61.197 62.709 1.00 70.00 412 GLN A C 1
ATOM 3090 O O . GLN A 1 412 ? 111.953 62.152 63.212 1.00 70.00 412 GLN A O 1
ATOM 3096 N N . ALA A 1 413 ? 112.600 60.988 61.399 1.00 70.00 413 ALA A N 1
ATOM 3097 C CA . ALA A 1 413 ? 112.013 61.939 60.469 1.00 70.00 413 ALA A CA 1
ATOM 3098 C C . ALA A 1 413 ? 110.506 62.046 60.661 1.00 70.00 413 ALA A C 1
ATOM 3099 O O . ALA A 1 413 ? 109.807 61.039 60.767 1.00 70.00 413 ALA A O 1
ATOM 3101 N N . GLY A 1 414 ? 110.017 63.277 60.712 1.00 70.00 414 GLY A N 1
ATOM 3102 C CA . GLY A 1 414 ? 108.592 63.546 60.708 1.00 70.00 414 GLY A CA 1
ATOM 3103 C C . GLY A 1 414 ? 107.780 62.934 61.832 1.00 70.00 414 GLY A C 1
ATOM 3104 O O . GLY A 1 414 ? 108.216 62.851 62.979 1.00 70.00 414 GLY A O 1
ATOM 3105 N N . GLN A 1 415 ? 106.584 62.493 61.466 1.00 70.00 415 GLN A N 1
ATOM 3106 C CA . GLN A 1 415 ? 105.601 61.956 62.397 1.00 70.00 415 GLN A CA 1
ATOM 3107 C C . GLN A 1 415 ? 106.060 60.600 62.902 1.00 70.00 415 GLN A C 1
ATOM 3108 O O . GLN A 1 415 ? 106.915 59.971 62.283 1.00 70.00 415 GLN A O 1
ATOM 3114 N N . PRO A 1 416 ? 105.530 60.161 64.052 1.00 70.00 416 PRO A N 1
ATOM 3115 C CA . PRO A 1 416 ? 105.954 58.865 64.583 1.00 70.00 416 PRO A CA 1
ATOM 3116 C C . PRO A 1 416 ? 105.638 57.717 63.634 1.00 70.00 416 PRO A C 1
ATOM 3117 O O . PRO A 1 416 ? 104.626 57.733 62.940 1.00 70.00 416 PRO A O 1
ATOM 3121 N N . GLN A 1 417 ? 106.525 56.733 63.616 1.00 70.00 417 GLN A N 1
ATOM 3122 C CA . GLN A 1 417 ? 106.506 55.657 62.636 1.00 70.00 417 GLN A CA 1
ATOM 3123 C C . GLN A 1 417 ? 105.286 54.753 62.724 1.00 70.00 417 GLN A C 1
ATOM 3124 O O . GLN A 1 417 ? 104.800 54.458 63.809 1.00 70.00 417 GLN A O 1
ATOM 3130 N N . ASN A 1 418 ? 104.802 54.313 61.568 1.00 70.00 418 ASN A N 1
ATOM 3131 C CA . ASN A 1 418 ? 103.626 53.459 61.507 1.00 70.00 418 ASN A CA 1
ATOM 3132 C C . ASN A 1 418 ? 103.809 52.206 60.663 1.00 70.00 418 ASN A C 1
ATOM 3133 O O . ASN A 1 418 ? 104.172 52.274 59.495 1.00 70.00 418 ASN A O 1
ATOM 3138 N N . VAL A 1 419 ? 103.558 51.051 61.264 1.00 70.00 419 VAL A N 1
ATOM 3139 C CA . VAL A 1 419 ? 103.533 49.811 60.508 1.00 70.00 419 VAL A CA 1
ATOM 3140 C C . VAL A 1 419 ? 102.245 49.751 59.703 1.00 70.00 419 VAL A C 1
ATOM 3141 O O . VAL A 1 419 ? 101.233 50.316 60.107 1.00 70.00 419 VAL A O 1
ATOM 3145 N N . LYS A 1 420 ? 102.280 49.081 58.559 1.00 70.00 420 LYS A N 1
ATOM 3146 C CA . LYS A 1 420 ? 101.072 48.875 57.781 1.00 70.00 420 LYS A CA 1
ATOM 3147 C C . LYS A 1 420 ? 101.172 47.552 57.047 1.00 70.00 420 LYS A C 1
ATOM 3148 O O . LYS A 1 420 ? 102.235 47.192 56.554 1.00 70.00 420 LYS A O 1
ATOM 3154 N N . VAL A 1 421 ? 100.063 46.827 56.972 1.00 70.00 421 VAL A N 1
ATOM 3155 C CA . VAL A 1 421 ? 100.100 45.472 56.446 1.00 70.00 421 VAL A CA 1
ATOM 3156 C C . VAL A 1 421 ? 98.859 45.101 55.627 1.00 70.00 421 VAL A C 1
ATOM 3157 O O . VAL A 1 421 ? 97.751 44.985 56.142 1.00 70.00 421 VAL A O 1
ATOM 3161 N N . VAL A 1 422 ? 99.071 44.934 54.327 1.00 70.00 422 VAL A N 1
ATOM 3162 C CA . VAL A 1 422 ? 97.988 44.709 53.383 1.00 70.00 422 VAL A CA 1
ATOM 3163 C C . VAL A 1 422 ? 97.722 43.234 53.155 1.00 70.00 422 VAL A C 1
ATOM 3164 O O . VAL A 1 422 ? 98.652 42.452 52.980 1.00 70.00 422 VAL A O 1
ATOM 3168 N N . THR A 1 423 ? 96.452 42.853 53.152 1.00 70.00 423 THR A N 1
ATOM 3169 C CA . THR A 1 423 ? 96.079 41.486 52.827 1.00 70.00 423 THR A CA 1
ATOM 3170 C C . THR A 1 423 ? 94.839 41.436 51.952 1.00 70.00 423 THR A C 1
ATOM 3171 O O . THR A 1 423 ? 94.564 40.421 51.322 1.00 70.00 423 THR A O 1
ATOM 3175 N N . ALA A 1 424 ? 94.093 42.532 51.909 1.00 70.00 424 ALA A N 1
ATOM 3176 C CA . ALA A 1 424 ? 92.863 42.568 51.129 1.00 70.00 424 ALA A CA 1
ATOM 3177 C C . ALA A 1 424 ? 92.839 43.709 50.124 1.00 70.00 424 ALA A C 1
ATOM 3178 O O . ALA A 1 424 ? 92.877 44.876 50.499 1.00 70.00 424 ALA A O 1
ATOM 3180 N N . HIS A 1 425 ? 92.764 43.359 48.848 1.00 70.00 425 HIS A N 1
ATOM 3181 C CA . HIS A 1 425 ? 92.718 44.338 47.776 1.00 70.00 425 HIS A CA 1
ATOM 3182 C C . HIS A 1 425 ? 91.287 44.560 47.315 1.00 70.00 425 HIS A C 1
ATOM 3183 O O . HIS A 1 425 ? 90.401 43.789 47.657 1.00 70.00 425 HIS A O 1
ATOM 3190 N N . LYS A 1 426 ? 91.062 45.616 46.540 1.00 70.00 426 LYS A N 1
ATOM 3191 C CA . LYS A 1 426 ? 89.743 45.882 45.978 1.00 70.00 426 LYS A CA 1
ATOM 3192 C C . LYS A 1 426 ? 89.786 45.921 44.457 1.00 70.00 426 LYS A C 1
ATOM 3193 O O . LYS A 1 426 ? 90.839 46.142 43.865 1.00 70.00 426 LYS A O 1
ATOM 3199 N N . TYR A 1 427 ? 88.634 45.705 43.832 1.00 70.00 427 TYR A N 1
ATOM 3200 C CA . TYR A 1 427 ? 88.539 45.552 42.384 1.00 70.00 427 TYR A CA 1
ATOM 3201 C C . TYR A 1 427 ? 87.344 46.343 41.892 1.00 70.00 427 TYR A C 1
ATOM 3202 O O . TYR A 1 427 ? 86.319 46.364 42.559 1.00 70.00 427 TYR A O 1
ATOM 3211 N N . ILE A 1 428 ? 87.447 46.987 40.735 1.00 70.00 428 ILE A N 1
ATOM 3212 C CA . ILE A 1 428 ? 86.332 47.796 40.244 1.00 70.00 428 ILE A CA 1
ATOM 3213 C C . ILE A 1 428 ? 86.128 47.748 38.731 1.00 70.00 428 ILE A C 1
ATOM 3214 O O . ILE A 1 428 ? 87.065 47.879 37.957 1.00 70.00 428 ILE A O 1
ATOM 3219 N N . TYR A 1 429 ? 84.878 47.551 38.333 1.00 70.00 429 TYR A N 1
ATOM 3220 C CA . TYR A 1 429 ? 84.461 47.513 36.937 1.00 70.00 429 TYR A CA 1
ATOM 3221 C C . TYR A 1 429 ? 84.410 48.888 36.281 1.00 70.00 429 TYR A C 1
ATOM 3222 O O . TYR A 1 429 ? 84.272 49.893 36.965 1.00 70.00 429 TYR A O 1
ATOM 3231 N N . SER A 1 430 ? 84.549 48.929 34.958 1.00 70.00 430 SER A N 1
ATOM 3232 C CA . SER A 1 430 ? 84.335 50.156 34.193 1.00 70.00 430 SER A CA 1
ATOM 3233 C C . SER A 1 430 ? 83.994 49.823 32.746 1.00 70.00 430 SER A C 1
ATOM 3234 O O . SER A 1 430 ? 84.583 48.918 32.164 1.00 70.00 430 SER A O 1
ATOM 3237 N N . SER A 1 431 ? 83.053 50.559 32.165 1.00 70.00 431 SER A N 1
ATOM 3238 C CA . SER A 1 431 ? 82.555 50.247 30.826 1.00 70.00 431 SER A CA 1
ATOM 3239 C C . SER A 1 431 ? 83.621 50.405 29.746 1.00 70.00 431 SER A C 1
ATOM 3240 O O . SER A 1 431 ? 83.617 49.692 28.744 1.00 70.00 431 SER A O 1
ATOM 3243 N N . ASN A 1 432 ? 84.532 51.343 29.959 1.00 70.00 432 ASN A N 1
ATOM 3244 C CA . ASN A 1 432 ? 85.581 51.628 28.993 1.00 70.00 432 ASN A CA 1
ATOM 3245 C C . ASN A 1 432 ? 86.583 50.492 28.906 1.00 70.00 432 ASN A C 1
ATOM 3246 O O . ASN A 1 432 ? 86.776 49.767 29.877 1.00 70.00 432 ASN A O 1
ATOM 3251 N N . PRO A 1 433 ? 87.212 50.320 27.735 1.00 70.00 433 PRO A N 1
ATOM 3252 C CA . PRO A 1 433 ? 88.230 49.276 27.607 1.00 70.00 433 PRO A CA 1
ATOM 3253 C C . PRO A 1 433 ? 89.399 49.549 28.534 1.00 70.00 433 PRO A C 1
ATOM 3254 O O . PRO A 1 433 ? 89.745 50.707 28.747 1.00 70.00 433 PRO A O 1
ATOM 3258 N N . VAL A 1 434 ? 89.994 48.499 29.083 1.00 70.00 434 VAL A N 1
ATOM 3259 C CA . VAL A 1 434 ? 91.083 48.655 30.036 1.00 70.00 434 VAL A CA 1
ATOM 3260 C C . VAL A 1 434 ? 92.181 47.638 29.805 1.00 70.00 434 VAL A C 1
ATOM 3261 O O . VAL A 1 434 ? 92.008 46.457 30.090 1.00 70.00 434 VAL A O 1
ATOM 3265 N N . THR A 1 435 ? 93.309 48.098 29.280 1.00 70.00 435 THR A N 1
ATOM 3266 C CA . THR A 1 435 ? 94.474 47.243 29.117 1.00 70.00 435 THR A CA 1
ATOM 3267 C C . THR A 1 435 ? 95.154 47.006 30.463 1.00 70.00 435 THR A C 1
ATOM 3268 O O . THR A 1 435 ? 95.054 47.826 31.372 1.00 70.00 435 THR A O 1
ATOM 3272 N N . ILE A 1 436 ? 95.839 45.876 30.588 1.00 70.00 436 ILE A N 1
ATOM 3273 C CA . ILE A 1 436 ? 96.492 45.510 31.839 1.00 70.00 436 ILE A CA 1
ATOM 3274 C C . ILE A 1 436 ? 97.980 45.281 31.638 1.00 70.00 436 ILE A C 1
ATOM 3275 O O . ILE A 1 436 ? 98.382 44.627 30.681 1.00 70.00 436 ILE A O 1
ATOM 3280 N N . PRO A 1 437 ? 98.804 45.816 32.550 1.00 70.00 437 PRO A N 1
ATOM 3281 C CA . PRO A 1 437 ? 100.254 45.629 32.497 1.00 70.00 437 PRO A CA 1
ATOM 3282 C C . PRO A 1 437 ? 100.652 44.164 32.578 1.00 70.00 437 PRO A C 1
ATOM 3283 O O . PRO A 1 437 ? 100.496 43.539 33.624 1.00 70.00 437 PRO A O 1
ATOM 3287 N N . PRO A 1 438 ? 101.155 43.620 31.465 1.00 70.00 438 PRO A N 1
ATOM 3288 C CA . PRO A 1 438 ? 101.575 42.228 31.314 1.00 70.00 438 PRO A CA 1
ATOM 3289 C C . PRO A 1 438 ? 102.760 41.877 32.192 1.00 70.00 438 PRO A C 1
ATOM 3290 O O . PRO A 1 438 ? 103.607 42.737 32.422 1.00 70.00 438 PRO A O 1
ATOM 3294 N N . MET A 1 439 ? 102.827 40.639 32.667 1.00 70.00 439 MET A N 1
ATOM 3295 C CA . MET A 1 439 ? 104.047 40.161 33.299 1.00 70.00 439 MET A CA 1
ATOM 3296 C C . MET A 1 439 ? 104.280 38.678 33.072 1.00 70.00 439 MET A C 1
ATOM 3297 O O . MET A 1 439 ? 103.387 37.950 32.651 1.00 70.00 439 MET A O 1
ATOM 3302 N N . ILE A 1 440 ? 105.502 38.246 33.356 1.00 70.00 440 ILE A N 1
ATOM 3303 C CA . ILE A 1 440 ? 105.922 36.872 33.142 1.00 70.00 440 ILE A CA 1
ATOM 3304 C C . ILE A 1 440 ? 105.142 35.894 34.011 1.00 70.00 440 ILE A C 1
ATOM 3305 O O . ILE A 1 440 ? 104.783 36.205 35.141 1.00 70.00 440 ILE A O 1
ATOM 3310 N N . ASN A 1 441 ? 104.872 34.714 33.466 1.00 70.00 441 ASN A N 1
ATOM 3311 C CA . ASN A 1 441 ? 104.254 33.641 34.222 1.00 70.00 441 ASN A CA 1
ATOM 3312 C C . ASN A 1 441 ? 105.176 32.438 34.150 1.00 70.00 441 ASN A C 1
ATOM 3313 O O . ASN A 1 441 ? 105.821 32.217 33.130 1.00 70.00 441 ASN A O 1
ATOM 3318 N N . PRO A 1 442 ? 105.234 31.636 35.215 1.00 70.00 442 PRO A N 1
ATOM 3319 C CA . PRO A 1 442 ? 106.137 30.485 35.164 1.00 70.00 442 PRO A CA 1
ATOM 3320 C C . PRO A 1 442 ? 105.559 29.309 34.396 1.00 70.00 442 PRO A C 1
ATOM 3321 O O . PRO A 1 442 ? 105.850 28.167 34.729 1.00 70.00 442 PRO A O 1
ATOM 3325 N N . ASP A 1 443 ? 104.758 29.592 33.377 1.00 70.00 443 ASP A N 1
ATOM 3326 C CA . ASP A 1 443 ? 104.121 28.552 32.582 1.00 70.00 443 ASP A CA 1
ATOM 3327 C C . ASP A 1 443 ? 104.325 28.818 31.098 1.00 70.00 443 ASP A C 1
ATOM 3328 O O . ASP A 1 443 ? 105.335 28.431 30.517 1.00 70.00 443 ASP A O 1
ATOM 3333 N N . GLY A 1 444 ? 103.353 29.481 30.485 1.00 70.00 444 GLY A N 1
ATOM 3334 C CA . GLY A 1 444 ? 103.474 29.884 29.101 1.00 70.00 444 GLY A CA 1
ATOM 3335 C C . GLY A 1 444 ? 104.080 31.267 28.995 1.00 70.00 444 GLY A C 1
ATOM 3336 O O . GLY A 1 444 ? 104.591 31.805 29.975 1.00 70.00 444 GLY A O 1
ATOM 3337 N N . GLY A 1 445 ? 104.035 31.833 27.794 1.00 70.00 445 GLY A N 1
ATOM 3338 C CA . GLY A 1 445 ? 104.510 33.187 27.550 1.00 70.00 445 GLY A CA 1
ATOM 3339 C C . GLY A 1 445 ? 105.978 33.462 27.829 1.00 70.00 445 GLY A C 1
ATOM 3340 O O . GLY A 1 445 ? 106.323 34.566 28.243 1.00 70.00 445 GLY A O 1
ATOM 3341 N N . PRO A 1 446 ? 106.855 32.473 27.596 1.00 70.00 446 PRO A N 1
ATOM 3342 C CA . PRO A 1 446 ? 108.238 32.622 28.055 1.00 70.00 446 PRO A CA 1
ATOM 3343 C C . PRO A 1 446 ? 108.956 33.760 27.332 1.00 70.00 446 PRO A C 1
ATOM 3344 O O . PRO A 1 446 ? 108.575 34.047 26.200 1.00 70.00 446 PRO A O 1
ATOM 3348 N N . ALA A 1 447 ? 109.933 34.416 27.958 1.00 70.00 447 ALA A N 1
ATOM 3349 C CA . ALA A 1 447 ? 110.420 34.079 29.292 1.00 70.00 447 ALA A CA 1
ATOM 3350 C C . ALA A 1 447 ? 110.988 35.315 29.963 1.00 70.00 447 ALA A C 1
ATOM 3351 O O . ALA A 1 447 ? 110.614 36.439 29.641 1.00 70.00 447 ALA A O 1
ATOM 3353 N N . PHE A 1 448 ? 111.916 35.100 30.885 1.00 70.00 448 PHE A N 1
ATOM 3354 C CA . PHE A 1 448 ? 112.499 36.192 31.640 1.00 70.00 448 PHE A CA 1
ATOM 3355 C C . PHE A 1 448 ? 114.003 36.271 31.441 1.00 70.00 448 PHE A C 1
ATOM 3356 O O . PHE A 1 448 ? 114.755 35.533 32.071 1.00 70.00 448 PHE A O 1
ATOM 3364 N N . GLN A 1 449 ? 114.443 37.159 30.559 1.00 70.00 449 GLN A N 1
ATOM 3365 C CA . GLN A 1 449 ? 115.868 37.422 30.420 1.00 70.00 449 GLN A CA 1
ATOM 3366 C C . GLN A 1 449 ? 116.333 38.368 31.522 1.00 70.00 449 GLN A C 1
ATOM 3367 O O . GLN A 1 449 ? 115.777 39.443 31.705 1.00 70.00 449 GLN A O 1
ATOM 3373 N N . PRO A 1 450 ? 117.353 37.942 32.274 1.00 70.00 450 PRO A N 1
ATOM 3374 C CA . PRO A 1 450 ? 117.806 38.547 33.529 1.00 70.00 450 PRO A CA 1
ATOM 3375 C C . PRO A 1 450 ? 118.246 40.007 33.468 1.00 70.00 450 PRO A C 1
ATOM 3376 O O . PRO A 1 450 ? 117.993 40.725 34.433 1.00 70.00 450 PRO A O 1
ATOM 3380 N N . ASN A 1 451 ? 118.864 40.432 32.368 1.00 70.00 451 ASN A N 1
ATOM 3381 C CA . ASN A 1 451 ? 119.628 41.682 32.342 1.00 70.00 451 ASN A CA 1
ATOM 3382 C C . ASN A 1 451 ? 120.561 41.743 33.543 1.00 70.00 451 ASN A C 1
ATOM 3383 O O . ASN A 1 451 ? 120.187 42.261 34.593 1.00 70.00 451 ASN A O 1
ATOM 3388 N N . ASN A 1 452 ? 121.770 41.216 33.361 1.00 70.00 452 ASN A N 1
ATOM 3389 C CA . ASN A 1 452 ? 122.782 41.103 34.410 1.00 70.00 452 ASN A CA 1
ATOM 3390 C C . ASN A 1 452 ? 122.727 42.179 35.494 1.00 70.00 452 ASN A C 1
ATOM 3391 O O . ASN A 1 452 ? 123.144 43.319 35.294 1.00 70.00 452 ASN A O 1
ATOM 3396 N N . GLY A 1 453 ? 122.178 41.802 36.642 1.00 70.00 453 GLY A N 1
ATOM 3397 C CA . GLY A 1 453 ? 122.032 42.718 37.753 1.00 70.00 453 GLY A CA 1
ATOM 3398 C C . GLY A 1 453 ? 120.876 43.677 37.566 1.00 70.00 453 GLY A C 1
ATOM 3399 O O . GLY A 1 453 ? 119.875 43.594 38.270 1.00 70.00 453 GLY A O 1
ATOM 3400 N N . ASN A 1 454 ? 121.012 44.588 36.609 1.00 70.00 454 ASN A N 1
ATOM 3401 C CA . ASN A 1 454 ? 120.033 45.656 36.429 1.00 70.00 454 ASN A CA 1
ATOM 3402 C C . ASN A 1 454 ? 118.648 45.174 36.015 1.00 70.00 454 ASN A C 1
ATOM 3403 O O . ASN A 1 454 ? 118.501 44.321 35.147 1.00 70.00 454 ASN A O 1
ATOM 3408 N N . ARG A 1 455 ? 117.635 45.750 36.649 1.00 70.00 455 ARG A N 1
ATOM 3409 C CA . ARG A 1 455 ? 116.244 45.350 36.463 1.00 70.00 455 ARG A CA 1
ATOM 3410 C C . ARG A 1 455 ? 115.590 45.455 35.076 1.00 70.00 455 ARG A C 1
ATOM 3411 O O . ARG A 1 455 ? 114.902 44.525 34.666 1.00 70.00 455 ARG A O 1
ATOM 3419 N N . PRO A 1 456 ? 115.786 46.579 34.361 1.00 70.00 456 PRO A N 1
ATOM 3420 C CA . PRO A 1 456 ? 114.701 47.059 33.493 1.00 70.00 456 PRO A CA 1
ATOM 3421 C C . PRO A 1 456 ? 114.185 46.098 32.428 1.00 70.00 456 PRO A C 1
ATOM 3422 O O . PRO A 1 456 ? 112.977 46.090 32.217 1.00 70.00 456 PRO A O 1
ATOM 3426 N N . THR A 1 457 ? 115.048 45.298 31.812 1.00 70.00 457 THR A N 1
ATOM 3427 C CA . THR A 1 457 ? 114.618 44.257 30.871 1.00 70.00 457 THR A CA 1
ATOM 3428 C C . THR A 1 457 ? 113.483 44.652 29.900 1.00 70.00 457 THR A C 1
ATOM 3429 O O . THR A 1 457 ? 113.325 45.821 29.543 1.00 70.00 457 THR A O 1
ATOM 3433 N N . ASP A 1 458 ? 112.728 43.652 29.453 1.00 70.00 458 ASP A N 1
ATOM 3434 C CA . ASP A 1 458 ? 111.476 43.852 28.717 1.00 70.00 458 ASP A CA 1
ATOM 3435 C C . ASP A 1 458 ? 110.321 44.143 29.675 1.00 70.00 458 ASP A C 1
ATOM 3436 O O . ASP A 1 458 ? 110.330 43.674 30.810 1.00 70.00 458 ASP A O 1
ATOM 3441 N N . PRO A 1 459 ? 109.317 44.913 29.223 1.00 70.00 459 PRO A N 1
ATOM 3442 C CA . PRO A 1 459 ? 108.246 45.340 30.129 1.00 70.00 459 PRO A CA 1
ATOM 3443 C C . PRO A 1 459 ? 107.476 44.197 30.779 1.00 70.00 459 PRO A C 1
ATOM 3444 O O . PRO A 1 459 ? 107.079 44.313 31.939 1.00 70.00 459 PRO A O 1
ATOM 3448 N N . ALA A 1 460 ? 107.281 43.103 30.052 1.00 70.00 460 ALA A N 1
ATOM 3449 C CA . ALA A 1 460 ? 106.592 41.956 30.614 1.00 70.00 460 ALA A CA 1
ATOM 3450 C C . ALA A 1 460 ? 107.460 41.343 31.692 1.00 70.00 460 ALA A C 1
ATOM 3451 O O . ALA A 1 460 ? 106.970 40.748 32.641 1.00 70.00 460 ALA A O 1
ATOM 3453 N N . SER A 1 461 ? 108.765 41.496 31.533 1.00 70.00 461 SER A N 1
ATOM 3454 C CA . SER A 1 461 ? 109.707 41.024 32.529 1.00 70.00 461 SER A CA 1
ATOM 3455 C C . SER A 1 461 ? 110.026 42.117 33.542 1.00 70.00 461 SER A C 1
ATOM 3456 O O . SER A 1 461 ? 110.389 41.834 34.685 1.00 70.00 461 SER A O 1
ATOM 3459 N N . ALA A 1 462 ? 109.867 43.367 33.127 1.00 70.00 462 ALA A N 1
ATOM 3460 C CA . ALA A 1 462 ? 110.090 44.489 34.026 1.00 70.00 462 ALA A CA 1
ATOM 3461 C C . ALA A 1 462 ? 109.050 44.508 35.128 1.00 70.00 462 ALA A C 1
ATOM 3462 O O . ALA A 1 462 ? 109.380 44.682 36.297 1.00 70.00 462 ALA A O 1
ATOM 3464 N N . ASN A 1 463 ? 107.791 44.319 34.755 1.00 70.00 463 ASN A N 1
ATOM 3465 C CA . ASN A 1 463 ? 106.730 44.245 35.745 1.00 70.00 463 ASN A CA 1
ATOM 3466 C C . ASN A 1 463 ? 106.924 43.058 36.664 1.00 70.00 463 ASN A C 1
ATOM 3467 O O . ASN A 1 463 ? 106.618 43.123 37.850 1.00 70.00 463 ASN A O 1
ATOM 3472 N N . TYR A 1 464 ? 107.444 41.972 36.106 1.00 70.00 464 TYR A N 1
ATOM 3473 C CA . TYR A 1 464 ? 107.734 40.783 36.888 1.00 70.00 464 TYR A CA 1
ATOM 3474 C C . TYR A 1 464 ? 108.857 41.047 37.875 1.00 70.00 464 TYR A C 1
ATOM 3475 O O . TYR A 1 464 ? 108.927 40.413 38.926 1.00 70.00 464 TYR A O 1
ATOM 3484 N N . TRP A 1 465 ? 109.747 41.973 37.534 1.00 70.00 465 TRP A N 1
ATOM 3485 C CA . TRP A 1 465 ? 110.856 42.283 38.420 1.00 70.00 465 TRP A CA 1
ATOM 3486 C C . TRP A 1 465 ? 110.328 43.019 39.637 1.00 70.00 465 TRP A C 1
ATOM 3487 O O . TRP A 1 465 ? 110.582 42.626 40.770 1.00 70.00 465 TRP A O 1
ATOM 3498 N N . ASP A 1 466 ? 109.553 44.070 39.387 1.00 70.00 466 ASP A N 1
ATOM 3499 C CA . ASP A 1 466 ? 108.997 44.889 40.457 1.00 70.00 466 ASP A CA 1
ATOM 3500 C C . ASP A 1 466 ? 108.024 44.096 41.301 1.00 70.00 466 ASP A C 1
ATOM 3501 O O . ASP A 1 466 ? 107.845 44.373 42.483 1.00 70.00 466 ASP A O 1
ATOM 3506 N N . ALA A 1 467 ? 107.390 43.110 40.681 1.00 70.00 467 ALA A N 1
ATOM 3507 C CA . ALA A 1 467 ? 106.366 42.327 41.348 1.00 70.00 467 ALA A CA 1
ATOM 3508 C C . ALA A 1 467 ? 106.937 41.554 42.519 1.00 70.00 467 ALA A C 1
ATOM 3509 O O . ALA A 1 467 ? 106.240 41.277 43.488 1.00 70.00 467 ALA A O 1
ATOM 3511 N N . ILE A 1 468 ? 108.211 41.205 42.426 1.00 70.00 468 ILE A N 1
ATOM 3512 C CA . ILE A 1 468 ? 108.819 40.356 43.433 1.00 70.00 468 ILE A CA 1
ATOM 3513 C C . ILE A 1 468 ? 109.319 41.223 44.589 1.00 70.00 468 ILE A C 1
ATOM 3514 O O . ILE A 1 468 ? 109.764 40.722 45.619 1.00 70.00 468 ILE A O 1
ATOM 3519 N N . GLN A 1 469 ? 109.217 42.536 44.435 1.00 70.00 469 GLN A N 1
ATOM 3520 C CA . GLN A 1 469 ? 109.196 43.396 45.611 1.00 70.00 469 GLN A CA 1
ATOM 3521 C C . GLN A 1 469 ? 107.753 43.529 46.076 1.00 70.00 469 GLN A C 1
ATOM 3522 O O . GLN A 1 469 ? 106.956 42.611 45.904 1.00 70.00 469 GLN A O 1
ATOM 3528 N N . GLY A 1 470 ? 107.415 44.665 46.667 1.00 70.00 470 GLY A N 1
ATOM 3529 C CA . GLY A 1 470 ? 106.084 44.860 47.209 1.00 70.00 470 GLY A CA 1
ATOM 3530 C C . GLY A 1 470 ? 105.169 45.669 46.317 1.00 70.00 470 GLY A C 1
ATOM 3531 O O . GLY A 1 470 ? 104.163 46.201 46.778 1.00 70.00 470 GLY A O 1
ATOM 3532 N N . SER A 1 471 ? 105.514 45.766 45.039 1.00 70.00 471 SER A N 1
ATOM 3533 C CA . SER A 1 471 ? 104.823 46.680 44.142 1.00 70.00 471 SER A CA 1
ATOM 3534 C C . SER A 1 471 ? 103.339 46.374 43.998 1.00 70.00 471 SER A C 1
ATOM 3535 O O . SER A 1 471 ? 102.537 47.276 43.776 1.00 70.00 471 SER A O 1
ATOM 3538 N N . LEU A 1 472 ? 102.968 45.106 44.111 1.00 70.00 472 LEU A N 1
ATOM 3539 C CA . LEU A 1 472 ? 101.556 44.746 44.056 1.00 70.00 472 LEU A CA 1
ATOM 3540 C C . LEU A 1 472 ? 100.893 44.752 45.425 1.00 70.00 472 LEU A C 1
ATOM 3541 O O . LEU A 1 472 ? 99.688 44.562 45.531 1.00 70.00 472 LEU A O 1
ATOM 3546 N N . LYS A 1 473 ? 101.675 44.994 46.467 1.00 70.00 473 LYS A N 1
ATOM 3547 C CA . LYS A 1 473 ? 101.130 45.058 47.815 1.00 70.00 473 LYS A CA 1
ATOM 3548 C C . LYS A 1 473 ? 100.464 46.399 48.056 1.00 70.00 473 LYS A C 1
ATOM 3549 O O . LYS A 1 473 ? 99.876 46.632 49.109 1.00 70.00 473 LYS A O 1
ATOM 3555 N N . ASN A 1 474 ? 100.575 47.286 47.077 1.00 70.00 474 ASN A N 1
ATOM 3556 C CA . ASN A 1 474 ? 100.004 48.616 47.191 1.00 70.00 474 ASN A CA 1
ATOM 3557 C C . ASN A 1 474 ? 98.500 48.569 47.366 1.00 70.00 474 ASN A C 1
ATOM 3558 O O . ASN A 1 474 ? 97.844 47.629 46.935 1.00 70.00 474 ASN A O 1
ATOM 3563 N N . THR A 1 475 ? 97.966 49.571 48.045 1.00 70.00 475 THR A N 1
ATOM 3564 C CA . THR A 1 475 ? 96.545 49.619 48.325 1.00 70.00 475 THR A CA 1
ATOM 3565 C C . THR A 1 475 ? 95.784 50.295 47.193 1.00 70.00 475 THR A C 1
ATOM 3566 O O . THR A 1 475 ? 94.631 50.682 47.352 1.00 70.00 475 THR A O 1
ATOM 3570 N N . THR A 1 476 ? 96.442 50.441 46.051 1.00 70.00 476 THR A N 1
ATOM 3571 C CA . THR A 1 476 ? 95.818 51.039 44.880 1.00 70.00 476 THR A CA 1
ATOM 3572 C C . THR A 1 476 ? 94.643 50.210 44.397 1.00 70.00 476 THR A C 1
ATOM 3573 O O . THR A 1 476 ? 94.666 48.984 44.457 1.00 70.00 476 THR A O 1
ATOM 3577 N N . GLU A 1 477 ? 93.610 50.894 43.925 1.00 70.00 477 GLU A N 1
ATOM 3578 C CA . GLU A 1 477 ? 92.447 50.245 43.336 1.00 70.00 477 GLU A CA 1
ATOM 3579 C C . GLU A 1 477 ? 92.807 49.546 42.023 1.00 70.00 477 GLU A C 1
ATOM 3580 O O . GLU A 1 477 ? 93.671 50.016 41.288 1.00 70.00 477 GLU A O 1
ATOM 3586 N N . ARG A 1 478 ? 92.140 48.430 41.730 1.00 70.00 478 ARG A N 1
ATOM 3587 C CA . ARG A 1 478 ? 92.428 47.652 40.523 1.00 70.00 478 ARG A CA 1
ATOM 3588 C C . ARG A 1 478 ? 91.217 47.468 39.608 1.00 70.00 478 ARG A C 1
ATOM 3589 O O . ARG A 1 478 ? 90.298 46.723 39.926 1.00 70.00 478 ARG A O 1
ATOM 3597 N N . THR A 1 479 ? 91.233 48.156 38.471 1.00 70.00 479 THR A N 1
ATOM 3598 C CA . THR A 1 479 ? 90.129 48.141 37.510 1.00 70.00 479 THR A CA 1
ATOM 3599 C C . THR A 1 479 ? 90.074 46.903 36.627 1.00 70.00 479 THR A C 1
ATOM 3600 O O . THR A 1 479 ? 91.091 46.262 36.389 1.00 70.00 479 THR A O 1
ATOM 3604 N N . PHE A 1 480 ? 88.885 46.581 36.126 1.00 70.00 480 PHE A N 1
ATOM 3605 C CA . PHE A 1 480 ? 88.740 45.476 35.189 1.00 70.00 480 PHE A CA 1
ATOM 3606 C C . PHE A 1 480 ? 87.514 45.659 34.313 1.00 70.00 480 PHE A C 1
ATOM 3607 O O . PHE A 1 480 ? 86.629 46.446 34.629 1.00 70.00 480 PHE A O 1
ATOM 3615 N N . ARG A 1 481 ? 87.458 44.917 33.215 1.00 70.00 481 ARG A N 1
ATOM 3616 C CA . ARG A 1 481 ? 86.274 44.912 32.369 1.00 70.00 481 ARG A CA 1
ATOM 3617 C C . ARG A 1 481 ? 85.912 43.513 31.889 1.00 70.00 481 ARG A C 1
ATOM 3618 O O . ARG A 1 481 ? 84.954 42.918 32.371 1.00 70.00 481 ARG A O 1
ATOM 3626 N N . THR A 1 482 ? 86.669 42.997 30.929 1.00 70.00 482 THR A N 1
ATOM 3627 C CA . THR A 1 482 ? 86.453 41.641 30.454 1.00 70.00 482 THR A CA 1
ATOM 3628 C C . THR A 1 482 ? 86.804 40.679 31.571 1.00 70.00 482 THR A C 1
ATOM 3629 O O . THR A 1 482 ? 87.634 40.988 32.417 1.00 70.00 482 THR A O 1
ATOM 3633 N N . THR A 1 483 ? 86.165 39.520 31.589 1.00 70.00 483 THR A N 1
ATOM 3634 C CA . THR A 1 483 ? 86.341 38.596 32.695 1.00 70.00 483 THR A CA 1
ATOM 3635 C C . THR A 1 483 ? 87.773 38.094 32.825 1.00 70.00 483 THR A C 1
ATOM 3636 O O . THR A 1 483 ? 88.264 37.862 33.935 1.00 70.00 483 THR A O 1
ATOM 3640 N N . GLU A 1 484 ? 88.454 37.950 31.697 1.00 70.00 484 GLU A N 1
ATOM 3641 C CA . GLU A 1 484 ? 89.803 37.414 31.719 1.00 70.00 484 GLU A CA 1
ATOM 3642 C C . GLU A 1 484 ? 90.712 38.382 32.468 1.00 70.00 484 GLU A C 1
ATOM 3643 O O . GLU A 1 484 ? 91.686 37.972 33.115 1.00 70.00 484 GLU A O 1
ATOM 3649 N N . ASP A 1 485 ? 90.366 39.665 32.405 1.00 70.00 485 ASP A N 1
ATOM 3650 C CA . ASP A 1 485 ? 91.057 40.673 33.190 1.00 70.00 485 ASP A CA 1
ATOM 3651 C C . ASP A 1 485 ? 90.943 40.290 34.644 1.00 70.00 485 ASP A C 1
ATOM 3652 O O . ASP A 1 485 ? 91.923 40.295 35.390 1.00 70.00 485 ASP A O 1
ATOM 3657 N N . LEU A 1 486 ? 89.731 39.914 35.026 1.00 70.00 486 LEU A N 1
ATOM 3658 C CA . LEU A 1 486 ? 89.435 39.662 36.417 1.00 70.00 486 LEU A CA 1
ATOM 3659 C C . LEU A 1 486 ? 90.165 38.433 36.920 1.00 70.00 486 LEU A C 1
ATOM 3660 O O . LEU A 1 486 ? 90.771 38.475 37.990 1.00 70.00 486 LEU A O 1
ATOM 3665 N N . ARG A 1 487 ? 90.142 37.347 36.154 1.00 70.00 487 ARG A N 1
ATOM 3666 C CA . ARG A 1 487 ? 90.850 36.165 36.621 1.00 70.00 487 ARG A CA 1
ATOM 3667 C C . ARG A 1 487 ? 92.348 36.412 36.695 1.00 70.00 487 ARG A C 1
ATOM 3668 O O . ARG A 1 487 ? 92.989 36.036 37.677 1.00 70.00 487 ARG A O 1
ATOM 3676 N N . GLU A 1 488 ? 92.911 37.068 35.682 1.00 70.00 488 GLU A N 1
ATOM 3677 C CA . GLU A 1 488 ? 94.354 37.246 35.677 1.00 70.00 488 GLU A CA 1
ATOM 3678 C C . GLU A 1 488 ? 94.769 38.111 36.836 1.00 70.00 488 GLU A C 1
ATOM 3679 O O . GLU A 1 488 ? 95.803 37.891 37.462 1.00 70.00 488 GLU A O 1
ATOM 3685 N N . LEU A 1 489 ? 93.915 39.068 37.149 1.00 70.00 489 LEU A N 1
ATOM 3686 C CA . LEU A 1 489 ? 94.249 40.048 38.149 1.00 70.00 489 LEU A CA 1
ATOM 3687 C C . LEU A 1 489 ? 94.140 39.405 39.532 1.00 70.00 489 LEU A C 1
ATOM 3688 O O . LEU A 1 489 ? 94.999 39.617 40.404 1.00 70.00 489 LEU A O 1
ATOM 3693 N N . LEU A 1 490 ? 93.115 38.576 39.717 1.00 70.00 490 LEU A N 1
ATOM 3694 C CA . LEU A 1 490 ? 92.985 37.831 40.960 1.00 70.00 490 LEU A CA 1
ATOM 3695 C C . LEU A 1 490 ? 94.173 36.920 41.163 1.00 70.00 490 LEU A C 1
ATOM 3696 O O . LEU A 1 490 ? 94.635 36.744 42.283 1.00 70.00 490 LEU A O 1
ATOM 3701 N N . GLN A 1 491 ? 94.677 36.348 40.078 1.00 70.00 491 GLN A N 1
ATOM 3702 C CA . GLN A 1 491 ? 95.841 35.483 40.178 1.00 70.00 491 GLN A CA 1
ATOM 3703 C C . GLN A 1 491 ? 97.071 36.286 40.584 1.00 70.00 491 GLN A C 1
ATOM 3704 O O . GLN A 1 491 ? 97.865 35.856 41.431 1.00 70.00 491 GLN A O 1
ATOM 3710 N N . ARG A 1 492 ? 97.190 37.482 40.014 1.00 70.00 492 ARG A N 1
ATOM 3711 C CA . ARG A 1 492 ? 98.302 38.366 40.324 1.00 70.00 492 ARG A CA 1
ATOM 3712 C C . ARG A 1 492 ? 98.358 38.622 41.808 1.00 70.00 492 ARG A C 1
ATOM 3713 O O . ARG A 1 492 ? 99.362 38.354 42.476 1.00 70.00 492 ARG A O 1
ATOM 3721 N N . ASP A 1 493 ? 97.249 39.142 42.318 1.00 70.00 493 ASP A N 1
ATOM 3722 C CA . ASP A 1 493 ? 97.190 39.524 43.712 1.00 70.00 493 ASP A CA 1
ATOM 3723 C C . ASP A 1 493 ? 97.311 38.338 44.636 1.00 70.00 493 ASP A C 1
ATOM 3724 O O . ASP A 1 493 ? 97.886 38.442 45.710 1.00 70.00 493 ASP A O 1
ATOM 3729 N N . ALA A 1 494 ? 96.760 37.207 44.220 1.00 70.00 494 ALA A N 1
ATOM 3730 C CA . ALA A 1 494 ? 96.811 36.023 45.054 1.00 70.00 494 ALA A CA 1
ATOM 3731 C C . ALA A 1 494 ? 98.242 35.573 45.216 1.00 70.00 494 ALA A C 1
ATOM 3732 O O . ALA A 1 494 ? 98.632 35.089 46.271 1.00 70.00 494 ALA A O 1
ATOM 3734 N N . ARG A 1 495 ? 99.031 35.748 44.166 1.00 70.00 495 ARG A N 1
ATOM 3735 C CA . ARG A 1 495 ? 100.409 35.298 44.218 1.00 70.00 495 ARG A CA 1
ATOM 3736 C C . ARG A 1 495 ? 101.349 36.267 44.907 1.00 70.00 495 ARG A C 1
ATOM 3737 O O . ARG A 1 495 ? 102.195 35.855 45.695 1.00 70.00 495 ARG A O 1
ATOM 3745 N N . TYR A 1 496 ? 101.219 37.552 44.603 1.00 70.00 496 TYR A N 1
ATOM 3746 C CA . TYR A 1 496 ? 102.241 38.503 45.015 1.00 70.00 496 TYR A CA 1
ATOM 3747 C C . TYR A 1 496 ? 101.709 39.590 45.937 1.00 70.00 496 TYR A C 1
ATOM 3748 O O . TYR A 1 496 ? 102.459 40.452 46.380 1.00 70.00 496 TYR A O 1
ATOM 3757 N N . GLY A 1 497 ? 100.417 39.548 46.228 1.00 70.00 497 GLY A N 1
ATOM 3758 C CA . GLY A 1 497 ? 99.760 40.671 46.865 1.00 70.00 497 GLY A CA 1
ATOM 3759 C C . GLY A 1 497 ? 99.399 40.604 48.336 1.00 70.00 497 GLY A C 1
ATOM 3760 O O . GLY A 1 497 ? 98.600 41.419 48.792 1.00 70.00 497 GLY A O 1
ATOM 3761 N N . VAL A 1 498 ? 99.951 39.656 49.088 1.00 70.00 498 VAL A N 1
ATOM 3762 C CA . VAL A 1 498 ? 99.552 39.517 50.488 1.00 70.00 498 VAL A CA 1
ATOM 3763 C C . VAL A 1 498 ? 100.730 39.307 51.441 1.00 70.00 498 VAL A C 1
ATOM 3764 O O . VAL A 1 498 ? 101.679 38.600 51.117 1.00 70.00 498 VAL A O 1
ATOM 3768 N N . ASP A 1 499 ? 100.659 39.927 52.618 1.00 70.00 499 ASP A N 1
ATOM 3769 C CA . ASP A 1 499 ? 101.626 39.688 53.687 1.00 70.00 499 ASP A CA 1
ATOM 3770 C C . ASP A 1 499 ? 101.212 38.517 54.571 1.00 70.00 499 ASP A C 1
ATOM 3771 O O . ASP A 1 499 ? 100.624 38.720 55.628 1.00 70.00 499 ASP A O 1
ATOM 3776 N N . TYR A 1 500 ? 101.510 37.297 54.145 1.00 70.00 500 TYR A N 1
ATOM 3777 C CA . TYR A 1 500 ? 101.152 36.122 54.933 1.00 70.00 500 TYR A CA 1
ATOM 3778 C C . TYR A 1 500 ? 101.880 36.054 56.271 1.00 70.00 500 TYR A C 1
ATOM 3779 O O . TYR A 1 500 ? 101.342 35.544 57.249 1.00 70.00 500 TYR A O 1
ATOM 3788 N N . ASN A 1 501 ? 103.102 36.569 56.312 1.00 70.00 501 ASN A N 1
ATOM 3789 C CA . ASN A 1 501 ? 103.921 36.475 57.512 1.00 70.00 501 ASN A CA 1
ATOM 3790 C C . ASN A 1 501 ? 103.375 37.281 58.679 1.00 70.00 501 ASN A C 1
ATOM 3791 O O . ASN A 1 501 ? 103.648 36.972 59.833 1.00 70.00 501 ASN A O 1
ATOM 3796 N N . GLY A 1 502 ? 102.598 38.314 58.381 1.00 70.00 502 GLY A N 1
ATOM 3797 C CA . GLY A 1 502 ? 102.229 39.279 59.396 1.00 70.00 502 GLY A CA 1
ATOM 3798 C C . GLY A 1 502 ? 103.385 40.221 59.671 1.00 70.00 502 GLY A C 1
ATOM 3799 O O . GLY A 1 502 ? 103.571 40.677 60.796 1.00 70.00 502 GLY A O 1
ATOM 3800 N N . SER A 1 503 ? 104.168 40.507 58.637 1.00 70.00 503 SER A N 1
ATOM 3801 C CA . SER A 1 503 ? 105.324 41.388 58.770 1.00 70.00 503 SER A CA 1
ATOM 3802 C C . SER A 1 503 ? 104.936 42.861 58.717 1.00 70.00 503 SER A C 1
ATOM 3803 O O . SER A 1 503 ? 104.851 43.521 59.747 1.00 70.00 503 SER A O 1
ATOM 3806 N N . GLY A 1 504 ? 104.708 43.378 57.516 1.00 70.00 504 GLY A N 1
ATOM 3807 C CA . GLY A 1 504 ? 104.249 44.745 57.363 1.00 70.00 504 GLY A CA 1
ATOM 3808 C C . GLY A 1 504 ? 105.180 45.656 56.594 1.00 70.00 504 GLY A C 1
ATOM 3809 O O . GLY A 1 504 ? 106.382 45.427 56.536 1.00 70.00 504 GLY A O 1
ATOM 3810 N N . ILE A 1 505 ? 104.608 46.696 55.999 1.00 70.00 505 ILE A N 1
ATOM 3811 C CA . ILE A 1 505 ? 105.357 47.660 55.205 1.00 70.00 505 ILE A CA 1
ATOM 3812 C C . ILE A 1 505 ? 106.335 48.501 56.025 1.00 70.00 505 ILE A C 1
ATOM 3813 O O . ILE A 1 505 ? 107.407 48.838 55.536 1.00 70.00 505 ILE A O 1
ATOM 3818 N N . ILE A 1 506 ? 105.961 48.789 57.275 1.00 70.00 506 ILE A N 1
ATOM 3819 C CA . ILE A 1 506 ? 106.604 49.762 58.188 1.00 70.00 506 ILE A CA 1
ATOM 3820 C C . ILE A 1 506 ? 106.962 51.102 57.527 1.00 70.00 506 ILE A C 1
ATOM 3821 O O . ILE A 1 506 ? 107.622 51.159 56.494 1.00 70.00 506 ILE A O 1
ATOM 3826 N N . ASP A 1 507 ? 106.506 52.172 58.175 1.00 70.00 507 ASP A N 1
ATOM 3827 C CA . ASP A 1 507 ? 106.531 53.554 57.678 1.00 70.00 507 ASP A CA 1
ATOM 3828 C C . ASP A 1 507 ? 106.742 53.746 56.169 1.00 70.00 507 ASP A C 1
ATOM 3829 O O . ASP A 1 507 ? 105.796 53.629 55.390 1.00 70.00 507 ASP A O 1
ATOM 3834 N N . ASN A 1 508 ? 107.970 54.043 55.765 1.00 70.00 508 ASN A N 1
ATOM 3835 C CA . ASN A 1 508 ? 108.268 54.393 54.387 1.00 70.00 508 ASN A CA 1
ATOM 3836 C C . ASN A 1 508 ? 108.065 53.237 53.430 1.00 70.00 508 ASN A C 1
ATOM 3837 O O . ASN A 1 508 ? 108.219 52.075 53.800 1.00 70.00 508 ASN A O 1
ATOM 3842 N N . ALA A 1 509 ? 107.709 53.565 52.197 1.00 70.00 509 ALA A N 1
ATOM 3843 C CA . ALA A 1 509 ? 107.503 52.557 51.171 1.00 70.00 509 ALA A CA 1
ATOM 3844 C C . ALA A 1 509 ? 108.823 52.153 50.531 1.00 70.00 509 ALA A C 1
ATOM 3845 O O . ALA A 1 509 ? 109.255 52.745 49.544 1.00 70.00 509 ALA A O 1
ATOM 3847 N N . THR A 1 510 ? 109.453 51.127 51.094 1.00 70.00 510 THR A N 1
ATOM 3848 C CA . THR A 1 510 ? 110.741 50.652 50.607 1.00 70.00 510 THR A CA 1
ATOM 3849 C C . THR A 1 510 ? 110.701 49.147 50.375 1.00 70.00 510 THR A C 1
ATOM 3850 O O . THR A 1 510 ? 111.227 48.379 51.177 1.00 70.00 510 THR A O 1
ATOM 3854 N N . PRO A 1 511 ? 110.072 48.722 49.270 1.00 70.00 511 PRO A N 1
ATOM 3855 C CA . PRO A 1 511 ? 109.806 47.315 48.971 1.00 70.00 511 PRO A CA 1
ATOM 3856 C C . PRO A 1 511 ? 111.069 46.476 48.800 1.00 70.00 511 PRO A C 1
ATOM 3857 O O . PRO A 1 511 ? 112.067 46.967 48.275 1.00 70.00 511 PRO A O 1
ATOM 3861 N N . THR A 1 512 ? 111.007 45.220 49.234 1.00 70.00 512 THR A N 1
ATOM 3862 C CA . THR A 1 512 ? 112.129 44.288 49.158 1.00 70.00 512 THR A CA 1
ATOM 3863 C C . THR A 1 512 ? 111.623 42.870 48.939 1.00 70.00 512 THR A C 1
ATOM 3864 O O . THR A 1 512 ? 110.431 42.604 49.073 1.00 70.00 512 THR A O 1
ATOM 3868 N N . PHE A 1 513 ? 112.529 41.963 48.596 1.00 70.00 513 PHE A N 1
ATOM 3869 C CA . PHE A 1 513 ? 112.183 40.552 48.472 1.00 70.00 513 PHE A CA 1
ATOM 3870 C C . PHE A 1 513 ? 111.822 39.945 49.818 1.00 70.00 513 PHE A C 1
ATOM 3871 O O . PHE A 1 513 ? 112.419 40.284 50.835 1.00 70.00 513 PHE A O 1
ATOM 3879 N N . ASP A 1 514 ? 110.871 39.016 49.815 1.00 70.00 514 ASP A N 1
ATOM 3880 C CA . ASP A 1 514 ? 110.389 38.420 51.056 1.00 70.00 514 ASP A CA 1
ATOM 3881 C C . ASP A 1 514 ? 110.337 36.897 51.029 1.00 70.00 514 ASP A C 1
ATOM 3882 O O . ASP A 1 514 ? 110.255 36.275 49.971 1.00 70.00 514 ASP A O 1
ATOM 3887 N N . ALA A 1 515 ? 110.382 36.310 52.218 1.00 70.00 515 ALA A N 1
ATOM 3888 C CA . ALA A 1 515 ? 110.252 34.872 52.379 1.00 70.00 515 ALA A CA 1
ATOM 3889 C C . ALA A 1 515 ? 109.246 34.541 53.487 1.00 70.00 515 ALA A C 1
ATOM 3890 O O . ALA A 1 515 ? 109.631 34.179 54.596 1.00 70.00 515 ALA A O 1
ATOM 3892 N N . ASN A 1 516 ? 107.958 34.658 53.181 1.00 70.00 516 ASN A N 1
ATOM 3893 C CA . ASN A 1 516 ? 107.514 35.003 51.842 1.00 70.00 516 ASN A CA 1
ATOM 3894 C C . ASN A 1 516 ? 106.221 35.800 51.800 1.00 70.00 516 ASN A C 1
ATOM 3895 O O . ASN A 1 516 ? 105.419 35.773 52.729 1.00 70.00 516 ASN A O 1
ATOM 3900 N N . ASP A 1 517 ? 106.061 36.555 50.723 1.00 70.00 517 ASP A N 1
ATOM 3901 C CA . ASP A 1 517 ? 104.755 36.997 50.287 1.00 70.00 517 ASP A CA 1
ATOM 3902 C C . ASP A 1 517 ? 104.359 36.083 49.144 1.00 70.00 517 ASP A C 1
ATOM 3903 O O . ASP A 1 517 ? 103.187 35.941 48.806 1.00 70.00 517 ASP A O 1
ATOM 3908 N N . ILE A 1 518 ? 105.376 35.468 48.552 1.00 70.00 518 ILE A N 1
ATOM 3909 C CA . ILE A 1 518 ? 105.221 34.668 47.350 1.00 70.00 518 ILE A CA 1
ATOM 3910 C C . ILE A 1 518 ? 104.448 33.385 47.600 1.00 70.00 518 ILE A C 1
ATOM 3911 O O . ILE A 1 518 ? 104.652 32.712 48.607 1.00 70.00 518 ILE A O 1
ATOM 3916 N N . ASN A 1 519 ? 103.570 33.050 46.664 1.00 70.00 519 ASN A N 1
ATOM 3917 C CA . ASN A 1 519 ? 102.841 31.794 46.692 1.00 70.00 519 ASN A CA 1
ATOM 3918 C C . ASN A 1 519 ? 102.537 31.384 45.262 1.00 70.00 519 ASN A C 1
ATOM 3919 O O . ASN A 1 519 ? 101.391 31.398 44.829 1.00 70.00 519 ASN A O 1
ATOM 3924 N N . GLN A 1 520 ? 103.587 31.021 44.538 1.00 70.00 520 GLN A N 1
ATOM 3925 C CA . GLN A 1 520 ? 103.555 30.958 43.084 1.00 70.00 520 GLN A CA 1
ATOM 3926 C C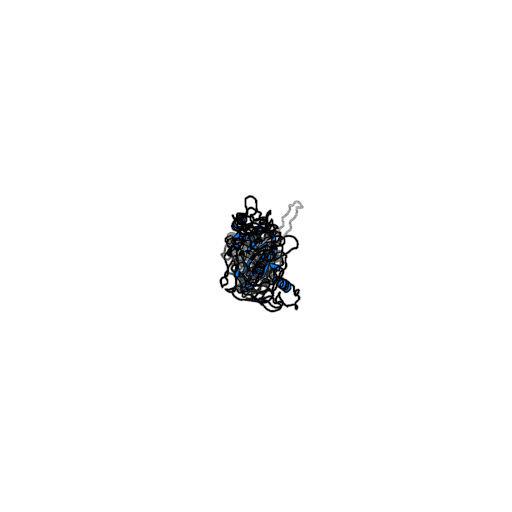 . GLN A 1 520 ? 102.609 29.907 42.499 1.00 70.00 520 GLN A C 1
ATOM 3927 O O . GLN A 1 520 ? 102.100 30.067 41.392 1.00 70.00 520 GLN A O 1
ATOM 3933 N N . ALA A 1 521 ? 102.355 28.847 43.252 1.00 70.00 521 ALA A N 1
ATOM 3934 C CA . ALA A 1 521 ? 101.665 27.684 42.708 1.00 70.00 521 ALA A CA 1
ATOM 3935 C C . ALA A 1 521 ? 100.170 27.911 42.531 1.00 70.00 521 ALA A C 1
ATOM 3936 O O . ALA A 1 521 ? 99.483 27.087 41.936 1.00 70.00 521 ALA A O 1
ATOM 3938 N N . VAL A 1 522 ? 99.667 29.017 43.061 1.00 70.00 522 VAL A N 1
ATOM 3939 C CA . VAL A 1 522 ? 98.247 29.337 42.978 1.00 70.00 522 VAL A CA 1
ATOM 3940 C C . VAL A 1 522 ? 97.789 29.436 41.526 1.00 70.00 522 VAL A C 1
ATOM 3941 O O . VAL A 1 522 ? 98.540 29.902 40.674 1.00 70.00 522 VAL A O 1
ATOM 3945 N N . LYS A 1 523 ? 96.576 28.969 41.232 1.00 70.00 523 LYS A N 1
ATOM 3946 C CA . LYS A 1 523 ? 96.028 29.117 39.885 1.00 70.00 523 LYS A CA 1
ATOM 3947 C C . LYS A 1 523 ? 94.556 29.503 39.876 1.00 70.00 523 LYS A C 1
ATOM 3948 O O . LYS A 1 523 ? 93.782 29.047 40.714 1.00 70.00 523 LYS A O 1
ATOM 3954 N N . VAL A 1 524 ? 94.176 30.329 38.904 1.00 70.00 524 VAL A N 1
ATOM 3955 C CA . VAL A 1 524 ? 92.784 30.725 38.711 1.00 70.00 524 VAL A CA 1
ATOM 3956 C C . VAL A 1 524 ? 92.342 30.437 37.284 1.00 70.00 524 VAL A C 1
ATOM 3957 O O . VAL A 1 524 ? 92.963 30.898 36.333 1.00 70.00 524 VAL A O 1
ATOM 3961 N N . VAL A 1 525 ? 91.255 29.687 37.142 1.00 70.00 525 VAL A N 1
ATOM 3962 C CA . VAL A 1 525 ? 90.857 29.115 35.861 1.00 70.00 525 VAL A CA 1
ATOM 3963 C C . VAL A 1 525 ? 89.364 29.342 35.661 1.00 70.00 525 VAL A C 1
ATOM 3964 O O . VAL A 1 525 ? 88.655 29.631 36.615 1.00 70.00 525 VAL A O 1
ATOM 3968 N N . VAL A 1 526 ? 88.883 29.245 34.428 1.00 70.00 526 VAL A N 1
ATOM 3969 C CA . VAL A 1 526 ? 87.451 29.256 34.184 1.00 70.00 526 VAL A CA 1
ATOM 3970 C C . VAL A 1 526 ? 87.008 27.958 33.520 1.00 70.00 526 VAL A C 1
ATOM 3971 O O . VAL A 1 526 ? 87.322 27.717 32.358 1.00 70.00 526 VAL A O 1
ATOM 3975 N N . THR A 1 527 ? 86.284 27.123 34.256 1.00 70.00 527 THR A N 1
ATOM 3976 C CA . THR A 1 527 ? 85.768 25.868 33.715 1.00 70.00 527 THR A CA 1
ATOM 3977 C C . THR A 1 527 ? 84.621 26.103 32.745 1.00 70.00 527 THR A C 1
ATOM 3978 O O . THR A 1 527 ? 83.924 27.109 32.834 1.00 70.00 527 THR A O 1
ATOM 3982 N N . GLU A 1 528 ? 84.416 25.160 31.832 1.00 70.00 528 GLU A N 1
ATOM 3983 C CA . GLU A 1 528 ? 83.422 25.312 30.777 1.00 70.00 528 GLU A CA 1
ATOM 3984 C C . GLU A 1 528 ? 82.015 25.373 31.352 1.00 70.00 528 GLU A C 1
ATOM 3985 O O . GLU A 1 528 ? 81.093 25.849 30.699 1.00 70.00 528 GLU A O 1
ATOM 3991 N N . ASN A 1 529 ? 81.851 24.883 32.574 1.00 70.00 529 ASN A N 1
ATOM 3992 C CA . ASN A 1 529 ? 80.590 25.031 33.281 1.00 70.00 529 ASN A CA 1
ATOM 3993 C C . ASN A 1 529 ? 80.293 26.498 33.523 1.00 70.00 529 ASN A C 1
ATOM 3994 O O . ASN A 1 529 ? 79.148 26.889 33.724 1.00 70.00 529 ASN A O 1
ATOM 3999 N N . GLY A 1 530 ? 81.341 27.308 33.494 1.00 70.00 530 GLY A N 1
ATOM 4000 C CA . GLY A 1 530 ? 81.209 28.731 33.706 1.00 70.00 530 GLY A CA 1
ATOM 4001 C C . GLY A 1 530 ? 81.680 29.124 35.084 1.00 70.00 530 GLY A C 1
ATOM 4002 O O . GLY A 1 530 ? 81.876 30.299 35.366 1.00 70.00 530 GLY A O 1
ATOM 4003 N N . ASN A 1 531 ? 81.861 28.143 35.953 1.00 70.00 531 ASN A N 1
ATOM 4004 C CA . ASN A 1 531 ? 82.375 28.424 37.278 1.00 70.00 531 ASN A CA 1
ATOM 4005 C C . ASN A 1 531 ? 83.829 28.861 37.229 1.00 70.00 531 ASN A C 1
ATOM 4006 O O . ASN A 1 531 ? 84.618 28.305 36.473 1.00 70.00 531 ASN A O 1
ATOM 4011 N N . PHE A 1 532 ? 84.182 29.860 38.031 1.00 70.00 532 PHE A N 1
ATOM 4012 C CA . PHE A 1 532 ? 85.584 30.148 38.301 1.00 70.00 532 PHE A CA 1
ATOM 4013 C C . PHE A 1 532 ? 86.153 29.048 39.169 1.00 70.00 532 PHE A C 1
ATOM 4014 O O . PHE A 1 532 ? 85.415 28.361 39.862 1.00 70.00 532 PHE A O 1
ATOM 4022 N N . ALA A 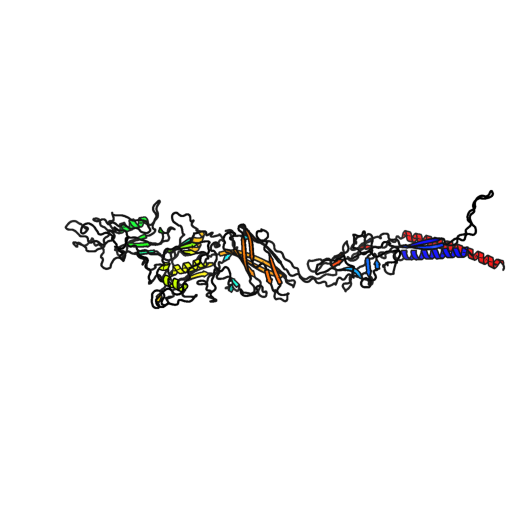1 533 ? 87.463 28.860 39.113 1.00 70.00 533 ALA A N 1
ATOM 4023 C CA . ALA A 1 533 ? 88.116 27.878 39.958 1.00 70.00 533 ALA A CA 1
ATOM 4024 C C . ALA A 1 533 ? 89.432 28.415 40.481 1.00 70.00 533 ALA A C 1
ATOM 4025 O O . ALA A 1 533 ? 90.178 29.064 39.756 1.00 70.00 533 ALA A O 1
ATOM 4027 N N . ILE A 1 534 ? 89.714 28.137 41.744 1.00 70.00 534 ILE A N 1
ATOM 4028 C CA . ILE A 1 534 ? 90.992 28.489 42.338 1.00 70.00 534 ILE A CA 1
ATOM 4029 C C . ILE A 1 534 ? 91.637 27.270 42.960 1.00 70.00 534 ILE A C 1
ATOM 4030 O O . ILE A 1 534 ? 91.005 26.548 43.724 1.00 70.00 534 ILE A O 1
ATOM 4035 N N . SER A 1 535 ? 92.902 27.043 42.630 1.00 70.00 535 SER A N 1
ATOM 4036 C CA . SER A 1 535 ? 93.602 25.872 43.128 1.00 70.00 535 SER A CA 1
ATOM 4037 C C . SER A 1 535 ? 94.928 26.232 43.761 1.00 70.00 535 SER A C 1
ATOM 4038 O O . SER A 1 535 ? 95.588 27.191 43.355 1.00 70.00 535 SER A O 1
ATOM 4041 N N . ASN A 1 536 ? 95.313 25.429 44.745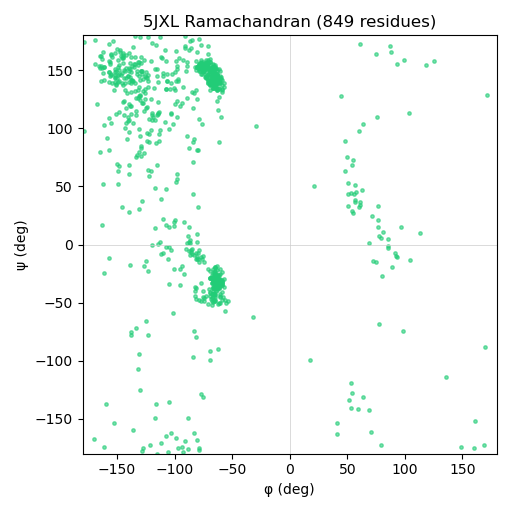 1.00 70.00 536 ASN A N 1
ATOM 4042 C CA . ASN A 1 536 ? 96.521 25.649 45.521 1.00 70.00 536 ASN A CA 1
ATOM 4043 C C . ASN A 1 536 ? 97.358 24.379 45.576 1.00 70.00 536 ASN A C 1
ATOM 4044 O O . ASN A 1 536 ? 97.264 23.607 46.526 1.00 70.00 536 ASN A O 1
ATOM 4049 N N . ALA A 1 537 ? 98.176 24.169 44.552 1.00 70.00 537 ALA A N 1
ATOM 4050 C CA . ALA A 1 537 ? 98.987 22.965 44.457 1.00 70.00 537 ALA A CA 1
ATOM 4051 C C . ALA A 1 537 ? 100.049 22.915 45.545 1.00 70.00 537 ALA A C 1
ATOM 4052 O O . ALA A 1 537 ? 100.552 23.946 45.985 1.00 70.00 537 ALA A O 1
ATOM 4054 N N . ASN A 1 538 ? 100.385 21.706 45.978 1.00 70.00 538 ASN A N 1
ATOM 4055 C CA . ASN A 1 538 ? 101.379 21.509 47.020 1.00 70.00 538 ASN A CA 1
ATOM 4056 C C . ASN A 1 538 ? 102.771 21.749 46.450 1.00 70.00 538 ASN A C 1
ATOM 4057 O O . ASN A 1 538 ? 103.746 21.921 47.176 1.00 70.00 538 ASN A O 1
ATOM 4062 N N . GLU A 1 539 ? 102.846 21.769 45.128 1.00 70.00 539 GLU A N 1
ATOM 4063 C CA . GLU A 1 539 ? 104.112 21.850 44.420 1.00 70.00 539 GLU A CA 1
ATOM 4064 C C . GLU A 1 539 ? 104.854 23.145 44.706 1.00 70.00 539 GLU A C 1
ATOM 4065 O O . GLU A 1 539 ? 104.239 24.188 44.915 1.00 70.00 539 GLU A O 1
ATOM 4071 N N . THR A 1 540 ? 106.179 23.068 44.742 1.00 70.00 540 THR A N 1
ATOM 4072 C CA . THR A 1 540 ? 107.007 24.255 44.895 1.00 70.00 540 THR A CA 1
ATOM 4073 C C . THR A 1 540 ? 107.301 24.882 43.545 1.00 70.00 540 THR A C 1
ATOM 4074 O O . THR A 1 540 ? 107.053 24.278 42.506 1.00 70.00 540 THR A O 1
ATOM 4078 N N . SER A 1 541 ? 107.828 26.099 43.569 1.00 70.00 541 SER A N 1
ATOM 4079 C CA . SER A 1 541 ? 108.188 26.801 42.346 1.00 70.00 541 SER A CA 1
ATOM 4080 C C . SER A 1 541 ? 109.625 27.297 42.405 1.00 70.00 541 SER A C 1
ATOM 4081 O O . SER A 1 541 ? 110.349 27.018 43.358 1.00 70.00 541 SER A O 1
ATOM 4084 N N . THR A 1 542 ? 110.034 28.036 41.380 1.00 70.00 542 THR A N 1
ATOM 4085 C CA . THR A 1 542 ? 111.380 28.586 41.328 1.00 70.00 542 THR A CA 1
ATOM 4086 C C . THR A 1 542 ? 111.367 30.009 40.795 1.00 70.00 542 THR A C 1
ATOM 4087 O O . THR A 1 542 ? 110.497 30.378 40.013 1.00 70.00 542 THR A O 1
ATOM 4091 N N . ILE A 1 543 ? 112.334 30.805 41.228 1.00 70.00 543 ILE A N 1
ATOM 4092 C CA . ILE A 1 543 ? 112.467 32.171 40.747 1.00 70.00 543 ILE A CA 1
ATOM 4093 C C . ILE A 1 543 ? 113.769 32.337 39.982 1.00 70.00 543 ILE A C 1
ATOM 4094 O O . ILE A 1 543 ? 114.845 32.295 40.570 1.00 70.00 543 ILE A O 1
ATOM 4099 N N . PRO A 1 544 ? 113.675 32.536 38.667 1.00 70.00 544 PRO A N 1
ATOM 4100 C CA . PRO A 1 544 ? 114.872 32.640 37.834 1.00 70.00 544 PRO A CA 1
ATOM 4101 C C . PRO A 1 544 ? 115.737 33.834 38.197 1.00 70.00 544 PRO A C 1
ATOM 4102 O O . PRO A 1 544 ? 115.219 34.873 38.595 1.00 70.00 544 PRO A O 1
ATOM 4106 N N . ALA A 1 545 ? 117.048 33.672 38.085 1.00 70.00 545 ALA A N 1
ATOM 4107 C CA . ALA A 1 545 ? 117.964 34.796 38.166 1.00 70.00 545 ALA A CA 1
ATOM 4108 C C . ALA A 1 545 ? 117.854 35.629 36.891 1.00 70.00 545 ALA A C 1
ATOM 4109 O O . ALA A 1 545 ? 117.669 35.068 35.814 1.00 70.00 545 ALA A O 1
ATOM 4111 N N . ASN A 1 546 ? 117.973 36.951 36.986 1.00 70.00 546 ASN A N 1
ATOM 4112 C CA . ASN A 1 546 ? 118.167 37.668 38.237 1.00 70.00 546 ASN A CA 1
ATOM 4113 C C . ASN A 1 546 ? 116.923 38.422 38.675 1.00 70.00 546 ASN A C 1
ATOM 4114 O O . ASN A 1 546 ? 117.006 39.600 39.016 1.00 70.00 546 ASN A O 1
ATOM 4119 N N . ALA A 1 547 ? 115.770 37.763 38.644 1.00 70.00 547 ALA A N 1
ATOM 4120 C CA . ALA A 1 547 ? 114.553 38.384 39.146 1.00 70.00 547 ALA A CA 1
ATOM 4121 C C . ALA A 1 547 ? 114.727 38.655 40.630 1.00 70.00 547 ALA A C 1
ATOM 4122 O O . ALA A 1 547 ? 115.264 37.818 41.355 1.00 70.00 547 ALA A O 1
ATOM 4124 N N . GLY A 1 548 ? 114.266 39.811 41.087 1.00 70.00 548 GLY A N 1
ATOM 4125 C CA . GLY A 1 548 ? 114.651 40.282 42.401 1.00 70.00 548 GLY A CA 1
ATOM 4126 C C . GLY A 1 548 ? 116.151 40.522 42.375 1.00 70.00 548 GLY A C 1
ATOM 4127 O O . GLY A 1 548 ? 116.605 41.186 41.444 1.00 70.00 548 GLY A O 1
ATOM 4128 N N . ALA A 1 549 ? 116.951 40.035 43.333 1.00 70.00 549 ALA A N 1
ATOM 4129 C CA . ALA A 1 549 ? 116.588 39.299 44.557 1.00 70.00 549 ALA A CA 1
ATOM 4130 C C . ALA A 1 549 ? 115.844 37.976 44.352 1.00 70.00 549 ALA A C 1
ATOM 4131 O O . ALA A 1 549 ? 114.625 37.946 44.209 1.00 70.00 549 ALA A O 1
ATOM 4133 N N . GLY A 1 550 ? 116.584 36.872 44.393 1.00 70.00 550 GLY A N 1
ATOM 4134 C CA . GLY A 1 550 ? 118.018 36.906 44.607 1.00 70.00 550 GLY A CA 1
ATOM 4135 C C . GLY A 1 550 ? 118.835 36.982 43.332 1.00 70.00 550 GLY A C 1
ATOM 4136 O O . GLY A 1 550 ? 118.290 37.001 42.230 1.00 70.00 550 GLY A O 1
ATOM 4137 N N . ALA A 1 551 ? 120.153 37.028 43.491 1.00 70.00 551 ALA A N 1
ATOM 4138 C CA . ALA A 1 551 ? 121.065 36.983 42.357 1.00 70.00 551 ALA A CA 1
ATOM 4139 C C . ALA A 1 551 ? 121.016 35.631 41.662 1.00 70.00 551 ALA A C 1
ATOM 4140 O O . ALA A 1 551 ? 121.268 35.534 40.467 1.00 70.00 551 ALA A O 1
ATOM 4142 N N . GLY A 1 552 ? 120.705 34.588 42.423 1.00 70.00 552 GLY A N 1
ATOM 4143 C CA . GLY A 1 552 ? 120.615 33.245 41.880 1.00 70.00 552 GLY A CA 1
ATOM 4144 C C . GLY A 1 552 ? 119.196 32.709 41.887 1.00 70.00 552 GLY A C 1
ATOM 4145 O O . GLY A 1 552 ? 118.245 33.444 42.149 1.00 70.00 552 GLY A O 1
ATOM 4146 N N . ALA A 1 553 ? 119.053 31.422 41.590 1.00 70.00 553 ALA A N 1
ATOM 4147 C CA . ALA A 1 553 ? 117.749 30.771 41.627 1.00 70.00 553 ALA A CA 1
ATOM 4148 C C . ALA A 1 553 ? 117.275 30.610 43.064 1.00 70.00 553 ALA A C 1
ATOM 4149 O O . ALA A 1 553 ? 118.085 30.531 43.984 1.00 70.00 553 ALA A O 1
ATOM 4151 N N . ALA A 1 554 ? 115.961 30.566 43.253 1.00 70.00 554 ALA A N 1
ATOM 4152 C CA . ALA A 1 554 ? 115.387 30.385 44.579 1.00 70.00 554 ALA A CA 1
ATOM 4153 C C . ALA A 1 554 ? 114.067 29.637 44.489 1.00 70.00 554 ALA A C 1
ATOM 4154 O O . ALA A 1 554 ? 113.381 29.710 43.476 1.00 70.00 554 ALA A O 1
ATOM 4156 N N . THR A 1 555 ? 113.711 28.924 45.552 1.00 70.00 555 THR A N 1
ATOM 4157 C CA . THR A 1 555 ? 112.502 28.109 45.542 1.00 70.00 555 THR A CA 1
ATOM 4158 C C . THR A 1 555 ? 111.553 28.469 46.673 1.00 70.00 555 THR A C 1
ATOM 4159 O O . THR A 1 555 ? 111.981 28.760 47.786 1.00 70.00 555 THR A O 1
ATOM 4163 N N . THR A 1 556 ? 110.258 28.421 46.390 1.00 70.00 556 THR A N 1
ATOM 4164 C CA . THR A 1 556 ? 109.255 28.813 47.367 1.00 70.00 556 THR A CA 1
ATOM 4165 C C . THR A 1 556 ? 108.321 27.672 47.753 1.00 70.00 556 THR A C 1
ATOM 4166 O O . THR A 1 556 ? 107.835 26.932 46.899 1.00 70.00 556 THR A O 1
ATOM 4170 N N . ASN A 1 557 ? 108.086 27.540 49.052 1.00 70.00 557 ASN A N 1
ATOM 4171 C CA . ASN A 1 557 ? 107.065 26.646 49.572 1.00 70.00 557 ASN A CA 1
ATOM 4172 C C . ASN A 1 557 ? 105.695 27.302 49.544 1.00 70.00 557 ASN A C 1
ATOM 4173 O O . ASN A 1 557 ? 105.542 28.431 49.997 1.00 70.00 557 ASN A O 1
ATOM 4178 N N . PRO A 1 558 ? 104.695 26.601 49.000 1.00 70.00 558 PRO A N 1
ATOM 4179 C CA . PRO A 1 558 ? 103.320 27.099 48.951 1.00 70.00 558 PRO A CA 1
ATOM 4180 C C . PRO A 1 558 ? 102.742 27.298 50.345 1.00 70.00 558 PRO A C 1
ATOM 4181 O O . PRO A 1 558 ? 103.088 26.541 51.249 1.00 70.00 558 PRO A O 1
ATOM 4185 N N . LYS A 1 559 ? 101.878 28.294 50.518 1.00 70.00 559 LYS A N 1
ATOM 4186 C CA . LYS A 1 559 ? 101.331 28.594 51.832 1.00 70.00 559 LYS A CA 1
ATOM 4187 C C . LYS A 1 559 ? 99.808 28.674 51.811 1.00 70.00 559 LYS A C 1
ATOM 4188 O O . LYS A 1 559 ? 99.217 29.073 50.813 1.00 70.00 559 LYS A O 1
ATOM 4194 N N . ASN A 1 560 ? 99.186 28.309 52.929 1.00 70.00 560 ASN A N 1
ATOM 4195 C CA . ASN A 1 560 ? 97.736 28.236 53.046 1.00 70.00 560 ASN A CA 1
ATOM 4196 C C . ASN A 1 560 ? 97.047 29.584 52.911 1.00 70.00 560 ASN A C 1
ATOM 4197 O O . ASN A 1 560 ? 97.630 30.622 53.203 1.00 70.00 560 ASN A O 1
ATOM 4202 N N . MET A 1 561 ? 95.798 29.558 52.458 1.00 70.00 561 MET A N 1
ATOM 4203 C CA . MET A 1 561 ? 95.037 30.776 52.218 1.00 70.00 561 MET A CA 1
ATOM 4204 C C . MET A 1 561 ? 93.651 30.683 52.837 1.00 70.00 561 MET A C 1
ATOM 4205 O O . MET A 1 561 ? 93.139 29.590 53.065 1.00 70.00 561 MET A O 1
ATOM 4210 N N . SER A 1 562 ? 93.044 31.831 53.107 1.00 70.00 562 SER A N 1
ATOM 4211 C CA . SER A 1 562 ? 91.707 31.864 53.685 1.00 70.00 562 SER A CA 1
ATOM 4212 C C . SER A 1 562 ? 90.893 32.994 53.077 1.00 70.00 562 SER A C 1
ATOM 4213 O O . SER A 1 562 ? 90.909 34.114 53.580 1.00 70.00 562 SER A O 1
ATOM 4216 N N . PHE A 1 563 ? 90.183 32.697 51.995 1.00 70.00 563 PHE A N 1
ATOM 4217 C CA . PHE A 1 563 ? 89.453 33.718 51.267 1.00 70.00 563 PHE A CA 1
ATOM 4218 C C . PHE A 1 563 ? 88.321 34.257 52.096 1.00 70.00 563 PHE A C 1
ATOM 4219 O O . PHE A 1 563 ? 87.803 33.567 52.961 1.00 70.00 563 PHE A O 1
ATOM 4227 N N . ASN A 1 564 ? 87.964 35.509 51.849 1.00 70.00 564 ASN A N 1
ATOM 4228 C CA . ASN A 1 564 ? 86.798 36.099 52.476 1.00 70.00 564 ASN A CA 1
ATOM 4229 C C . ASN A 1 564 ? 86.388 37.329 51.676 1.00 70.00 564 ASN A C 1
ATOM 4230 O O . ASN A 1 564 ? 87.242 38.070 51.201 1.00 70.00 564 ASN A O 1
ATOM 4235 N N . ILE A 1 565 ? 85.087 37.545 51.516 1.00 70.00 565 ILE A N 1
ATOM 4236 C CA . ILE A 1 565 ? 84.594 38.467 50.492 1.00 70.00 565 ILE A CA 1
ATOM 4237 C C . ILE A 1 565 ? 83.375 39.279 50.923 1.00 70.00 565 ILE A C 1
ATOM 4238 O O . ILE A 1 565 ? 82.473 38.755 51.565 1.00 70.00 565 ILE A O 1
ATOM 4243 N N . THR A 1 566 ? 83.358 40.561 50.568 1.00 70.00 566 THR A N 1
ATOM 4244 C CA . THR A 1 566 ? 82.249 41.444 50.911 1.00 70.00 566 THR A CA 1
ATOM 4245 C C . THR A 1 566 ? 81.742 42.207 49.695 1.00 70.00 566 THR A C 1
ATOM 4246 O O . THR A 1 566 ? 81.387 41.609 48.685 1.00 70.00 566 THR A O 1
ATOM 4250 N N . ALA A 1 567 ? 81.703 43.531 49.798 1.00 70.00 567 ALA A N 1
ATOM 4251 C CA . ALA A 1 567 ? 81.248 44.376 48.697 1.00 70.00 567 ALA A CA 1
ATOM 4252 C C . ALA A 1 567 ? 81.846 45.770 48.803 1.00 70.00 567 ALA A C 1
ATOM 4253 O O . ALA A 1 567 ? 82.060 46.274 49.899 1.00 70.00 567 ALA A O 1
ATOM 4255 N N . TYR A 1 568 ? 82.133 46.388 47.664 1.00 70.00 568 TYR A N 1
ATOM 4256 C CA . TYR A 1 568 ? 82.720 47.722 47.667 1.00 70.00 568 TYR A CA 1
ATOM 4257 C C . TYR A 1 568 ? 81.711 48.819 47.968 1.00 70.00 568 TYR A C 1
ATOM 4258 O O . TYR A 1 568 ? 80.549 48.726 47.582 1.00 70.00 568 TYR A O 1
ATOM 4267 N N . SER A 1 569 ? 82.178 49.869 48.637 1.00 70.00 569 SER A N 1
ATOM 4268 C CA . SER A 1 569 ? 81.387 51.071 48.874 1.00 70.00 569 SER A CA 1
ATOM 4269 C C . SER A 1 569 ? 82.280 52.202 49.378 1.00 70.00 569 SER A C 1
ATOM 4270 O O . SER A 1 569 ? 82.948 52.063 50.397 1.00 70.00 569 SER A O 1
ATOM 4273 N N . ASN A 1 570 ? 82.307 53.315 48.656 1.00 70.00 570 ASN A N 1
ATOM 4274 C CA . ASN A 1 570 ? 83.126 54.454 49.056 1.00 70.00 570 ASN A CA 1
ATOM 4275 C C . ASN A 1 570 ? 82.510 55.248 50.196 1.00 70.00 570 ASN A C 1
ATOM 4276 O O . ASN A 1 570 ? 81.293 55.257 50.369 1.00 70.00 570 ASN A O 1
ATOM 4281 N N . LYS A 1 571 ? 83.357 55.905 50.983 1.00 70.00 571 LYS A N 1
ATOM 4282 C CA . LYS A 1 571 ? 82.882 56.800 52.030 1.00 70.00 571 LYS A CA 1
ATOM 4283 C C . LYS A 1 571 ? 82.235 58.038 51.441 1.00 70.00 571 LYS A C 1
ATOM 4284 O O . LYS A 1 571 ? 82.752 58.613 50.484 1.00 70.00 571 LYS A O 1
ATOM 4290 N N . GLN A 1 572 ? 81.117 58.451 52.032 1.00 70.00 572 GLN A N 1
ATOM 4291 C CA . GLN A 1 572 ? 80.385 59.637 51.593 1.00 70.00 572 GLN A CA 1
ATOM 4292 C C . GLN A 1 572 ? 80.112 59.614 50.098 1.00 70.00 572 GLN A C 1
ATOM 4293 O O . GLN A 1 572 ? 80.096 60.657 49.448 1.00 70.00 572 GLN A O 1
ATOM 4299 N N . GLY A 1 573 ? 79.910 58.423 49.556 1.00 70.00 573 GLY A N 1
ATOM 4300 C CA . GLY A 1 573 ? 79.737 58.276 48.127 1.00 70.00 573 GLY A CA 1
ATOM 4301 C C . GLY A 1 573 ? 78.346 57.834 47.744 1.00 70.00 573 GLY A C 1
ATOM 4302 O O . GLY A 1 573 ? 77.495 57.611 48.603 1.00 70.00 573 GLY A O 1
ATOM 4303 N N . THR A 1 574 ? 78.117 57.714 46.444 1.00 70.00 574 THR A N 1
ATOM 4304 C CA . THR A 1 574 ? 76.800 57.375 45.938 1.00 70.00 574 THR A CA 1
ATOM 4305 C C . THR A 1 574 ? 76.754 56.019 45.253 1.00 70.00 574 THR A C 1
ATOM 4306 O O . THR A 1 574 ? 75.707 55.623 44.743 1.00 70.00 574 THR A O 1
ATOM 4310 N N . VAL A 1 575 ? 77.878 55.313 45.209 1.00 70.00 575 VAL A N 1
ATOM 4311 C CA . VAL A 1 575 ? 77.876 54.001 44.574 1.00 70.00 575 VAL A CA 1
ATOM 4312 C C . VAL A 1 575 ? 76.986 53.054 45.366 1.00 70.00 575 VAL A C 1
ATOM 4313 O O . VAL A 1 575 ? 77.024 53.018 46.594 1.00 70.00 575 VAL A O 1
ATOM 4317 N N . SER A 1 576 ? 76.164 52.301 44.651 1.00 70.00 576 SER A N 1
ATOM 4318 C CA . SER A 1 576 ? 75.257 51.368 45.292 1.00 70.00 576 SER A CA 1
ATOM 4319 C C . SER A 1 576 ? 75.842 49.971 45.303 1.00 70.00 576 SER A C 1
ATOM 4320 O O . SER A 1 576 ? 76.468 49.544 44.336 1.00 70.00 576 SER A O 1
ATOM 4323 N N . THR A 1 577 ? 75.636 49.260 46.402 1.00 70.00 577 THR A N 1
ATOM 4324 C CA . THR A 1 577 ? 76.109 47.894 46.516 1.00 70.00 577 THR A CA 1
ATOM 4325 C C . THR A 1 577 ? 75.390 47.027 45.491 1.00 70.00 577 THR A C 1
ATOM 4326 O O . THR A 1 577 ? 74.204 47.210 45.251 1.00 70.00 577 THR A O 1
ATOM 4330 N N . ASN A 1 578 ? 76.106 46.094 44.880 1.00 70.00 578 ASN A N 1
ATOM 4331 C CA . ASN A 1 578 ? 75.508 45.193 43.905 1.00 70.00 578 ASN A CA 1
ATOM 4332 C C . ASN A 1 578 ? 75.573 43.763 44.401 1.00 70.00 578 ASN A C 1
ATOM 4333 O O . ASN A 1 578 ? 76.516 43.038 44.105 1.00 70.00 578 ASN A O 1
ATOM 4338 N N . ASP A 1 579 ? 74.558 43.367 45.159 1.00 70.00 579 ASP A N 1
ATOM 4339 C CA . ASP A 1 579 ? 74.583 42.114 45.902 1.00 70.00 579 ASP A CA 1
ATOM 4340 C C . ASP A 1 579 ? 74.628 40.837 45.069 1.00 70.00 579 ASP A C 1
ATOM 4341 O O . ASP A 1 579 ? 75.244 39.856 45.478 1.00 70.00 579 ASP A O 1
ATOM 4346 N N . ALA A 1 580 ? 73.986 40.845 43.908 1.00 70.00 580 ALA A N 1
ATOM 4347 C CA . ALA A 1 580 ? 73.863 39.630 43.109 1.00 70.00 580 ALA A CA 1
ATOM 4348 C C . ALA A 1 580 ? 75.208 39.145 42.585 1.00 70.00 580 ALA A C 1
ATOM 4349 O O . ALA A 1 580 ? 75.406 37.952 42.372 1.00 70.00 580 ALA A O 1
ATOM 4351 N N . PHE A 1 581 ? 76.124 40.081 42.377 1.00 70.00 581 PHE A N 1
ATOM 4352 C CA . PHE A 1 581 ? 77.461 39.791 41.879 1.00 70.00 581 PHE A CA 1
ATOM 4353 C C . PHE A 1 581 ? 78.360 39.348 43.036 1.00 70.00 581 PHE A C 1
ATOM 4354 O O . PHE A 1 581 ? 79.143 38.375 42.954 1.00 70.00 581 PHE A O 1
ATOM 4362 N N . THR A 1 582 ? 78.178 40.026 44.158 1.00 70.00 582 THR A N 1
ATOM 4363 C CA . THR A 1 582 ? 78.963 39.734 45.336 1.00 70.00 582 THR A CA 1
ATOM 4364 C C . THR A 1 582 ? 78.655 38.347 45.837 1.00 70.00 582 THR A C 1
ATOM 4365 O O . THR A 1 582 ? 79.414 37.803 46.612 1.00 70.00 582 THR A O 1
ATOM 4369 N N . LYS A 1 583 ? 77.519 37.797 45.426 1.00 70.00 583 LYS A N 1
ATOM 4370 C CA . LYS A 1 583 ? 77.126 36.463 45.848 1.00 70.00 583 LYS A CA 1
ATOM 4371 C C . LYS A 1 583 ? 77.870 35.387 45.057 1.00 70.00 583 LYS A C 1
ATOM 4372 O O . LYS A 1 583 ? 78.476 34.447 45.637 1.00 70.00 583 LYS A O 1
ATOM 4378 N N . ILE A 1 584 ? 77.879 35.557 43.737 1.00 70.00 584 ILE A N 1
ATOM 4379 C CA . ILE A 1 584 ? 78.529 34.587 42.878 1.00 70.00 584 ILE A CA 1
ATOM 4380 C C . ILE A 1 584 ? 79.982 34.557 43.266 1.00 70.00 584 ILE A C 1
ATOM 4381 O O . ILE A 1 584 ? 80.625 33.520 43.167 1.00 70.00 584 ILE A O 1
ATOM 4386 N N . PHE A 1 585 ? 80.511 35.682 43.737 1.00 70.00 585 PHE A N 1
ATOM 4387 C CA . PHE A 1 585 ? 81.829 35.585 44.349 1.00 70.00 585 PHE A CA 1
ATOM 4388 C C . PHE A 1 585 ? 81.802 35.231 45.829 1.00 70.00 585 PHE A C 1
ATOM 4389 O O . PHE A 1 585 ? 82.831 34.905 46.401 1.00 70.00 585 PHE A O 1
ATOM 4397 N N . LYS A 1 586 ? 80.624 35.232 46.437 1.00 70.00 586 LYS A N 1
ATOM 4398 C CA . LYS A 1 586 ? 80.522 35.049 47.882 1.00 70.00 586 LYS A CA 1
ATOM 4399 C C . LYS A 1 586 ? 80.740 33.591 48.156 1.00 70.00 586 LYS A C 1
ATOM 4400 O O . LYS A 1 586 ? 80.942 33.180 49.292 1.00 70.00 586 LYS A O 1
ATOM 4406 N N . ALA A 1 587 ? 80.700 32.804 47.091 1.00 70.00 587 ALA A N 1
ATOM 4407 C CA . ALA A 1 587 ? 80.893 31.361 47.236 1.00 70.00 587 ALA A CA 1
ATOM 4408 C C . ALA A 1 587 ? 82.261 30.944 47.818 1.00 70.00 587 ALA A C 1
ATOM 4409 O O . ALA A 1 587 ? 82.392 29.830 48.319 1.00 70.00 587 ALA A O 1
ATOM 4411 N N . PHE A 1 588 ? 83.271 31.808 47.742 1.00 70.00 588 PHE A N 1
ATOM 4412 C CA . PHE A 1 588 ? 84.637 31.425 48.130 1.00 70.00 588 PHE A CA 1
ATOM 4413 C C . PHE A 1 588 ? 85.023 31.602 49.603 1.00 70.00 588 PHE A C 1
ATOM 4414 O O . PHE A 1 588 ? 86.183 31.411 49.953 1.00 70.00 588 PHE A O 1
ATOM 4422 N N . ASP A 1 589 ? 84.075 31.950 50.463 1.00 70.00 589 ASP A N 1
ATOM 4423 C CA . ASP A 1 589 ? 84.402 32.488 51.787 1.00 70.00 589 ASP A CA 1
ATOM 4424 C C . ASP A 1 589 ? 85.157 31.567 52.750 1.00 70.00 589 ASP A C 1
ATOM 4425 O O . ASP A 1 589 ? 85.717 32.042 53.729 1.00 70.00 589 ASP A O 1
ATOM 4430 N N . GLY A 1 590 ? 85.149 30.263 52.521 1.00 70.00 590 GLY A N 1
ATOM 4431 C CA . GLY A 1 590 ? 85.798 29.361 53.459 1.00 70.00 590 GLY A CA 1
ATOM 4432 C C . GLY A 1 590 ? 87.310 29.339 53.337 1.00 70.00 590 GLY A C 1
ATOM 4433 O O . GLY A 1 590 ? 87.859 29.941 52.425 1.00 70.00 590 GLY A O 1
ATOM 4434 N N . PRO A 1 591 ? 87.996 28.663 54.273 1.00 70.00 591 PRO A N 1
ATOM 4435 C CA . PRO A 1 591 ? 89.436 28.372 54.234 1.00 70.00 591 PRO A CA 1
ATOM 4436 C C . PRO A 1 591 ? 89.856 27.449 53.093 1.00 70.00 591 PRO A C 1
ATOM 4437 O O . PRO A 1 591 ? 89.095 26.567 52.714 1.00 70.00 591 PRO A O 1
ATOM 4441 N N . LEU A 1 592 ? 91.060 27.651 52.567 1.00 70.00 592 LEU A N 1
ATOM 4442 C CA . LEU A 1 592 ? 91.622 26.753 51.565 1.00 70.00 592 LEU A CA 1
ATOM 4443 C C . LEU A 1 592 ? 92.974 26.208 52.001 1.00 70.00 592 LEU A C 1
ATOM 4444 O O . LEU A 1 592 ? 94.003 26.857 51.826 1.00 70.00 592 LEU A O 1
ATOM 4449 N N . VAL A 1 593 ? 92.962 25.015 52.579 1.00 70.00 593 VAL A N 1
ATOM 4450 C CA . VAL A 1 593 ? 94.179 24.321 52.967 1.00 70.00 593 VAL A CA 1
ATOM 4451 C C . VAL A 1 593 ? 94.870 23.815 51.711 1.00 70.00 593 VAL A C 1
ATOM 4452 O O . VAL A 1 593 ? 94.209 23.581 50.703 1.00 70.00 593 VAL A O 1
ATOM 4456 N N . ILE A 1 594 ? 96.190 23.657 51.752 1.00 70.00 594 ILE A N 1
ATOM 4457 C CA . ILE A 1 594 ? 96.907 23.063 50.633 1.00 70.00 594 ILE A CA 1
ATOM 4458 C C . ILE A 1 594 ? 96.377 21.664 50.367 1.00 70.00 594 ILE A C 1
ATOM 4459 O O . ILE A 1 594 ? 96.215 20.876 51.294 1.00 70.00 594 ILE A O 1
ATOM 4464 N N . GLY A 1 595 ? 96.121 21.345 49.103 1.00 70.00 595 GLY A N 1
ATOM 4465 C CA . GLY A 1 595 ? 95.553 20.052 48.768 1.00 70.00 595 GLY A CA 1
ATOM 4466 C C . GLY A 1 595 ? 94.894 19.995 47.406 1.00 70.00 595 GLY A C 1
ATOM 4467 O O . GLY A 1 595 ? 94.935 20.957 46.642 1.00 70.00 595 GLY A O 1
ATOM 4468 N N . ASN A 1 596 ? 94.277 18.859 47.104 1.00 70.00 596 ASN A N 1
ATOM 4469 C CA . ASN A 1 596 ? 93.725 18.616 45.781 1.00 70.00 596 ASN A CA 1
ATOM 4470 C C . ASN A 1 596 ? 92.341 19.210 45.564 1.00 70.00 596 ASN A C 1
ATOM 4471 O O . ASN A 1 596 ? 91.827 19.202 44.448 1.00 70.00 596 ASN A O 1
ATOM 4476 N N . GLN A 1 597 ? 91.728 19.706 46.628 1.00 70.00 597 GLN A N 1
ATOM 4477 C CA . GLN A 1 597 ? 90.434 20.359 46.495 1.00 70.00 597 GLN A CA 1
ATOM 4478 C C . GLN A 1 597 ? 90.553 21.674 45.741 1.00 70.00 597 GLN A C 1
ATOM 4479 O O . GLN A 1 597 ? 91.548 22.381 45.863 1.00 70.00 597 GLN A O 1
ATOM 4485 N N . ILE A 1 598 ? 89.532 21.991 44.957 1.00 70.00 598 ILE A N 1
ATOM 4486 C CA . ILE A 1 598 ? 89.517 23.212 44.168 1.00 70.00 598 ILE A CA 1
ATOM 4487 C C . ILE A 1 598 ? 88.189 23.917 44.324 1.00 70.00 598 ILE A C 1
ATOM 4488 O O . ILE A 1 598 ? 87.159 23.390 43.922 1.00 70.00 598 ILE A O 1
ATOM 4493 N N . LYS A 1 599 ? 88.201 25.106 44.908 1.00 70.00 599 LYS A N 1
ATOM 4494 C CA . LYS A 1 599 ? 86.965 25.848 45.095 1.00 70.00 599 LYS A CA 1
ATOM 4495 C C . LYS A 1 599 ? 86.428 26.430 43.802 1.00 70.00 599 LYS A C 1
ATOM 4496 O O . LYS A 1 599 ? 87.181 26.681 42.868 1.00 70.00 599 LYS A O 1
ATOM 4502 N N . GLU A 1 600 ? 85.116 26.636 43.757 1.00 70.00 600 GLU A N 1
ATOM 4503 C CA . GLU A 1 600 ? 84.471 27.212 42.585 1.00 70.00 600 GLU A CA 1
ATOM 4504 C C . GLU A 1 600 ? 83.424 28.258 42.945 1.00 70.00 600 GLU A C 1
ATOM 4505 O O . GLU A 1 600 ? 82.841 28.223 44.024 1.00 70.00 600 GLU A O 1
ATOM 4511 N N . SER A 1 601 ? 83.194 29.191 42.026 1.00 70.00 601 SER A N 1
ATOM 4512 C CA . SER A 1 601 ? 82.191 30.228 42.215 1.00 70.00 601 SER A CA 1
ATOM 4513 C C . SER A 1 601 ? 80.797 29.662 42.013 1.00 70.00 601 SER A C 1
ATOM 4514 O O . SER A 1 601 ? 80.460 28.621 42.569 1.00 70.00 601 SER A O 1
ATOM 4517 N N . GLU A 1 602 ? 79.981 30.337 41.210 1.00 70.00 602 GLU A N 1
ATOM 4518 C CA . GLU A 1 602 ? 78.578 29.955 41.120 1.00 70.00 602 GLU A CA 1
ATOM 4519 C C . GLU A 1 602 ? 77.978 29.990 39.723 1.00 70.00 602 GLU A C 1
ATOM 4520 O O . GLU A 1 602 ? 77.025 30.727 39.488 1.00 70.00 602 GLU A O 1
ATOM 4526 N N . GLN A 1 603 ? 78.529 29.202 38.805 1.00 70.00 603 GLN A N 1
ATOM 4527 C CA . GLN A 1 603 ? 77.856 28.919 37.539 1.00 70.00 603 GLN A CA 1
ATOM 4528 C C . GLN A 1 603 ? 77.453 30.178 36.768 1.00 70.00 603 GLN A C 1
ATOM 4529 O O . GLN A 1 603 ? 76.273 30.493 36.662 1.00 70.00 603 GLN A O 1
ATOM 4535 N N . LEU A 1 604 ? 78.430 30.925 36.267 1.00 70.00 604 LEU A N 1
ATOM 4536 C CA . LEU A 1 604 ? 78.135 32.052 35.386 1.00 70.00 604 LEU A CA 1
ATOM 4537 C C . LEU A 1 604 ? 77.600 31.591 34.047 1.00 70.00 604 LEU A C 1
ATOM 4538 O O . LEU A 1 604 ? 77.997 30.542 33.547 1.00 70.00 604 LEU A O 1
ATOM 4543 N N . LYS A 1 605 ? 76.704 32.377 33.461 1.00 70.00 605 LYS A N 1
ATOM 4544 C CA . LYS A 1 605 ? 76.137 32.019 32.172 1.00 70.00 605 LYS A CA 1
ATOM 4545 C C . LYS A 1 605 ? 75.438 33.203 31.515 1.00 70.00 605 LYS A C 1
ATOM 4546 O O . LYS A 1 605 ? 74.956 34.098 32.194 1.00 70.00 605 LYS A O 1
ATOM 4552 N N . LEU A 1 606 ? 75.387 33.207 30.189 1.00 70.00 606 LEU A N 1
ATOM 4553 C CA . LEU A 1 606 ? 74.961 34.389 29.446 1.00 70.00 606 LEU A CA 1
ATOM 4554 C C . LEU A 1 606 ? 73.965 34.109 28.317 1.00 70.00 606 LEU A C 1
ATOM 4555 O O . LEU A 1 606 ? 73.921 33.010 27.778 1.00 70.00 606 LEU A O 1
ATOM 4560 N N . SER A 1 607 ? 73.175 35.125 27.970 1.00 70.00 607 SER A N 1
ATOM 4561 C CA . SER A 1 607 ? 71.984 34.965 27.130 1.00 70.00 607 SER A CA 1
ATOM 4562 C C . SER A 1 607 ? 72.266 34.559 25.698 1.00 70.00 607 SER A C 1
ATOM 4563 O O . SER A 1 607 ? 73.284 34.936 25.130 1.00 70.00 607 SER A O 1
ATOM 4566 N N . ALA A 1 608 ? 71.337 33.812 25.110 1.00 70.00 608 ALA A N 1
ATOM 4567 C CA . ALA A 1 608 ? 71.519 33.276 23.770 1.00 70.00 608 ALA A CA 1
ATOM 4568 C C . ALA A 1 608 ? 70.197 32.984 23.077 1.00 70.00 608 ALA A C 1
ATOM 4569 O O . ALA A 1 608 ? 69.157 32.908 23.716 1.00 70.00 608 ALA A O 1
ATOM 4571 N N . PHE A 1 609 ? 70.253 32.833 21.761 1.00 70.00 609 PHE A N 1
ATOM 4572 C CA . PHE A 1 609 ? 69.097 32.460 20.955 1.00 70.00 609 PHE A CA 1
ATOM 4573 C C . PHE A 1 609 ? 69.567 31.715 19.728 1.00 70.00 609 PHE A C 1
ATOM 4574 O O . PHE A 1 609 ? 70.606 32.041 19.163 1.00 70.00 609 PHE A O 1
ATOM 4582 N N . SER A 1 610 ? 68.804 30.719 19.303 1.00 70.00 610 SER A N 1
ATOM 4583 C CA . SER A 1 610 ? 69.227 29.897 18.182 1.00 70.00 610 SER A CA 1
ATOM 4584 C C . SER A 1 610 ? 68.085 29.597 17.231 1.00 70.00 610 SER A C 1
ATOM 4585 O O . SER A 1 610 ? 66.918 29.731 17.585 1.00 70.00 610 SER A O 1
ATOM 4588 N N . ALA A 1 611 ? 68.435 29.196 16.017 1.00 70.00 611 ALA A N 1
ATOM 4589 C CA . ALA A 1 611 ? 67.446 28.901 14.994 1.00 70.00 611 ALA A CA 1
ATOM 4590 C C . ALA A 1 611 ? 68.016 27.968 13.940 1.00 70.00 611 ALA A C 1
ATOM 4591 O O . ALA A 1 611 ? 69.201 27.664 13.948 1.00 70.00 611 ALA A O 1
ATOM 4593 N N . GLY A 1 612 ? 67.160 27.501 13.042 1.00 70.00 612 GLY A N 1
ATOM 4594 C CA . GLY A 1 612 ? 67.605 26.732 11.897 1.00 70.00 612 GLY A CA 1
ATOM 4595 C C . GLY A 1 612 ? 66.804 27.179 10.698 1.00 70.00 612 GLY A C 1
ATOM 4596 O O . GLY A 1 612 ? 65.672 27.623 10.858 1.00 70.00 612 GLY A O 1
ATOM 4597 N N . LEU A 1 613 ? 67.363 27.073 9.498 1.00 70.00 613 LEU A N 1
ATOM 4598 C CA . LEU A 1 613 ? 66.613 27.524 8.332 1.00 70.00 613 LEU A CA 1
ATOM 4599 C C . LEU A 1 613 ? 66.951 26.804 7.028 1.00 70.00 613 LEU A C 1
ATOM 4600 O O . LEU A 1 613 ? 68.086 26.418 6.793 1.00 70.00 613 LEU A O 1
ATOM 4605 N N . GLU A 1 614 ? 65.935 26.643 6.189 1.00 70.00 614 GLU A N 1
ATOM 4606 C CA . GLU A 1 614 ? 66.007 25.834 4.978 1.00 70.00 614 GLU A CA 1
ATOM 4607 C C . GLU A 1 614 ? 66.738 26.492 3.815 1.00 70.00 614 GLU A C 1
ATOM 4608 O O . GLU A 1 614 ? 66.755 27.711 3.697 1.00 70.00 614 GLU A O 1
ATOM 4614 N N . ILE A 1 615 ? 67.321 25.668 2.949 1.00 70.00 615 ILE A N 1
ATOM 4615 C CA . ILE A 1 615 ? 68.015 26.126 1.745 1.00 70.00 615 ILE A CA 1
ATOM 4616 C C . ILE A 1 615 ? 67.859 25.066 0.660 1.00 70.00 615 ILE A C 1
ATOM 4617 O O . ILE A 1 615 ? 67.729 23.891 0.972 1.00 70.00 615 ILE A O 1
ATOM 4622 N N . TYR A 1 616 ? 67.857 25.465 -0.607 1.00 70.00 616 TYR A N 1
ATOM 4623 C CA . TYR A 1 616 ? 67.783 24.510 -1.707 1.00 70.00 616 TYR A CA 1
ATOM 4624 C C . TYR A 1 616 ? 69.077 24.434 -2.509 1.00 70.00 616 TYR A C 1
ATOM 4625 O O . TYR A 1 616 ? 69.899 25.337 -2.454 1.00 70.00 616 TYR A O 1
ATOM 4634 N N . ASP A 1 617 ? 69.246 23.347 -3.255 1.00 70.00 617 ASP A N 1
ATOM 4635 C CA . ASP A 1 617 ? 70.426 23.159 -4.091 1.00 70.00 617 ASP A CA 1
ATOM 4636 C C . ASP A 1 617 ? 70.099 23.356 -5.557 1.00 70.00 617 ASP A C 1
ATOM 4637 O O . ASP A 1 617 ? 68.966 23.673 -5.902 1.00 70.00 617 ASP A O 1
ATOM 4642 N N . SER A 1 618 ? 71.091 23.175 -6.423 1.00 70.00 618 SER A N 1
ATOM 4643 C CA . SER A 1 618 ? 70.813 23.102 -7.850 1.00 70.00 618 SER A CA 1
ATOM 4644 C C . SER A 1 618 ? 69.966 21.868 -8.104 1.00 70.00 618 SER A C 1
ATOM 4645 O O . SER A 1 618 ? 69.094 21.860 -8.969 1.00 70.00 618 SER A O 1
ATOM 4648 N N . LEU A 1 619 ? 70.235 20.823 -7.335 1.00 70.00 619 LEU A N 1
ATOM 4649 C CA . LEU A 1 619 ? 69.346 19.679 -7.245 1.00 70.00 619 LEU A CA 1
ATOM 4650 C C . LEU A 1 619 ? 68.203 20.047 -6.310 1.00 70.00 619 LEU A C 1
ATOM 4651 O O . LEU A 1 619 ? 68.360 20.914 -5.456 1.00 70.00 619 LEU A O 1
ATOM 4656 N N . GLY A 1 620 ? 67.056 19.404 -6.461 1.00 70.00 620 GLY A N 1
ATOM 4657 C CA . GLY A 1 620 ? 65.935 19.694 -5.587 1.00 70.00 620 GLY A CA 1
ATOM 4658 C C . GLY A 1 620 ? 66.029 19.012 -4.235 1.00 70.00 620 GLY A C 1
ATOM 4659 O O . GLY A 1 620 ? 65.415 17.968 -4.026 1.00 70.00 620 GLY A O 1
ATOM 4660 N N . SER A 1 621 ? 66.790 19.598 -3.314 1.00 70.00 621 SER A N 1
ATOM 4661 C CA . SER A 1 621 ? 66.935 19.021 -1.983 1.00 70.00 621 SER A CA 1
ATOM 4662 C C . SER A 1 621 ? 67.206 20.072 -0.912 1.00 70.00 621 SER A C 1
ATOM 4663 O O . SER A 1 621 ? 67.987 20.994 -1.120 1.00 70.00 621 SER A O 1
ATOM 4666 N N . LYS A 1 622 ? 66.561 19.913 0.239 1.00 70.00 622 LYS A N 1
ATOM 4667 C CA . LYS A 1 622 ? 66.704 20.848 1.350 1.00 70.00 622 LYS A CA 1
ATOM 4668 C C . LYS A 1 622 ? 67.982 20.677 2.141 1.00 70.00 622 LYS A C 1
ATOM 4669 O O . LYS A 1 622 ? 68.573 19.603 2.175 1.00 70.00 622 LYS A O 1
ATOM 4675 N N . HIS A 1 623 ? 68.396 21.760 2.780 1.00 70.00 623 HIS A N 1
ATOM 4676 C CA . HIS A 1 623 ? 69.462 21.734 3.760 1.00 70.00 623 HIS A CA 1
ATOM 4677 C C . HIS A 1 623 ? 69.175 22.799 4.783 1.00 70.00 623 HIS A C 1
ATOM 4678 O O . HIS A 1 623 ? 69.156 23.978 4.452 1.00 70.00 623 HIS A O 1
ATOM 4685 N N . THR A 1 624 ? 68.912 22.407 6.018 1.00 70.00 624 THR A N 1
ATOM 4686 C CA . THR A 1 624 ? 68.833 23.408 7.063 1.00 70.00 624 THR A CA 1
ATOM 4687 C C . THR A 1 624 ? 70.232 23.813 7.475 1.00 70.00 624 THR A C 1
ATOM 4688 O O . THR A 1 624 ? 71.160 23.016 7.400 1.00 70.00 624 THR A O 1
ATOM 4692 N N . LEU A 1 625 ? 70.388 25.058 7.897 1.00 70.00 625 LEU A N 1
ATOM 4693 C CA . LEU A 1 625 ? 71.613 25.458 8.564 1.00 70.00 625 LEU A CA 1
ATOM 4694 C C . LEU A 1 625 ? 71.269 26.087 9.897 1.00 70.00 625 LEU A C 1
ATOM 4695 O O . LEU A 1 625 ? 70.234 26.737 10.037 1.00 70.00 625 LEU A O 1
ATOM 4700 N N . GLU A 1 626 ? 72.125 25.858 10.881 1.00 70.00 626 GLU A N 1
ATOM 4701 C CA . GLU A 1 626 ? 71.893 26.381 12.210 1.00 70.00 626 GLU A CA 1
ATOM 4702 C C . GLU A 1 626 ? 72.500 27.755 12.384 1.00 70.00 626 GLU A C 1
ATOM 4703 O O . GLU A 1 626 ? 73.538 28.073 11.800 1.00 70.00 626 GLU A O 1
ATOM 4709 N N . VAL A 1 627 ? 71.852 28.550 13.225 1.00 70.00 627 VAL A N 1
ATOM 4710 C CA . VAL A 1 627 ? 72.318 29.879 13.567 1.00 70.00 627 VAL A CA 1
ATOM 4711 C C . VAL A 1 627 ? 72.290 30.044 15.074 1.00 70.00 627 VAL A C 1
ATOM 4712 O O . VAL A 1 627 ? 71.298 29.714 15.718 1.00 70.00 627 VAL A O 1
ATOM 4716 N N . GLN A 1 628 ? 73.373 30.572 15.626 1.00 70.00 628 GLN A N 1
ATOM 4717 C CA . GLN A 1 628 ? 73.510 30.748 17.063 1.00 70.00 628 GLN A CA 1
ATOM 4718 C C . GLN A 1 628 ? 73.867 32.179 17.413 1.00 70.00 628 GLN A C 1
ATOM 4719 O O . GLN A 1 628 ? 74.937 32.665 17.042 1.00 70.00 628 GLN A O 1
ATOM 4725 N N . PHE A 1 629 ? 72.961 32.860 18.110 1.00 70.00 629 PHE A N 1
ATOM 4726 C CA . PHE A 1 629 ? 73.225 34.210 18.592 1.00 70.00 629 PHE A CA 1
ATOM 4727 C C . PHE A 1 629 ? 73.653 34.236 20.045 1.00 70.00 629 PHE A C 1
ATOM 4728 O O . PHE A 1 629 ? 73.109 33.518 20.874 1.00 70.00 629 PHE A O 1
ATOM 4736 N N . VAL A 1 630 ? 74.616 35.095 20.349 1.00 70.00 630 VAL A N 1
ATOM 4737 C CA . VAL A 1 630 ? 75.094 35.273 21.710 1.00 70.00 630 VAL A CA 1
ATOM 4738 C C . VAL A 1 630 ? 75.459 36.723 21.954 1.00 70.00 630 VAL A C 1
ATOM 4739 O O . VAL A 1 630 ? 76.291 37.283 21.257 1.00 70.00 630 VAL A O 1
ATOM 4743 N N . LYS A 1 631 ? 74.830 37.324 22.950 1.00 70.00 631 LYS A N 1
ATOM 4744 C CA . LYS A 1 631 ? 75.158 38.675 23.371 1.00 70.00 631 LYS A CA 1
ATOM 4745 C C . LYS A 1 631 ? 76.401 38.670 24.220 1.00 70.00 631 LYS A C 1
ATOM 4746 O O . LYS A 1 631 ? 76.336 38.227 25.359 1.00 70.00 631 LYS A O 1
ATOM 4752 N N . GLN A 1 632 ? 77.537 39.149 23.718 1.00 70.00 632 GLN A N 1
ATOM 4753 C CA . GLN A 1 632 ? 78.704 39.104 24.598 1.00 70.00 632 GLN A CA 1
ATOM 4754 C C . GLN A 1 632 ? 79.131 40.461 25.137 1.00 70.00 632 GLN A C 1
ATOM 4755 O O . GLN A 1 632 ? 80.059 40.536 25.938 1.00 70.00 632 GLN A O 1
ATOM 4761 N N . SER A 1 633 ? 78.459 41.529 24.734 1.00 70.00 633 SER A N 1
ATOM 4762 C CA . SER A 1 633 ? 78.761 42.822 25.329 1.00 70.00 633 SER A CA 1
ATOM 4763 C C . SER A 1 633 ? 77.712 43.895 25.090 1.00 70.00 633 SER A C 1
ATOM 4764 O O . SER A 1 633 ? 77.161 44.012 23.999 1.00 70.00 633 SER A O 1
ATOM 4767 N N . THR A 1 634 ? 77.459 44.693 26.118 1.00 70.00 634 THR A N 1
ATOM 4768 C CA . THR A 1 634 ? 76.821 45.981 25.924 1.00 70.00 634 THR A CA 1
ATOM 4769 C C . THR A 1 634 ? 77.894 46.879 25.341 1.00 70.00 634 THR A C 1
ATOM 4770 O O . THR A 1 634 ? 79.082 46.638 25.555 1.00 70.00 634 THR A O 1
ATOM 4774 N N . THR A 1 635 ? 77.495 47.887 24.579 1.00 70.00 635 THR A N 1
ATOM 4775 C CA . THR A 1 635 ? 78.469 48.768 23.949 1.00 70.00 635 THR A CA 1
ATOM 4776 C C . THR A 1 635 ? 77.908 50.143 23.641 1.00 70.00 635 THR A C 1
ATOM 4777 O O . THR A 1 635 ? 77.146 50.315 22.691 1.00 70.00 635 THR A O 1
ATOM 4781 N N . GLN A 1 636 ? 78.305 51.116 24.455 1.00 70.00 636 GLN A N 1
ATOM 4782 C CA . GLN A 1 636 ? 77.971 52.519 24.240 1.00 70.00 636 GLN A CA 1
ATOM 4783 C C . GLN A 1 636 ? 76.473 52.742 24.066 1.00 70.00 636 GLN A C 1
ATOM 4784 O O . GLN A 1 636 ? 75.682 52.450 24.961 1.00 70.00 636 GLN A O 1
ATOM 4790 N N . ASP A 1 637 ? 76.094 53.259 22.904 1.00 70.00 637 ASP A N 1
ATOM 4791 C CA . ASP A 1 637 ? 74.704 53.569 22.622 1.00 70.00 637 ASP A CA 1
ATOM 4792 C C . ASP A 1 637 ? 73.877 52.307 22.491 1.00 70.00 637 ASP A C 1
ATOM 4793 O O . ASP A 1 637 ? 73.458 51.713 23.487 1.00 70.00 637 ASP A O 1
ATOM 4798 N N . GLY A 1 638 ? 73.641 51.903 21.249 1.00 70.00 638 GLY A N 1
ATOM 4799 C CA . GLY A 1 638 ? 72.983 50.643 20.981 1.00 70.00 638 GLY A CA 1
ATOM 4800 C C . GLY A 1 638 ? 73.881 49.580 21.552 1.00 70.00 638 GLY A C 1
ATOM 4801 O O . GLY A 1 638 ? 74.750 49.049 20.866 1.00 70.00 638 GLY A O 1
ATOM 4802 N N . GLY A 1 639 ? 73.672 49.279 22.824 1.00 70.00 639 GLY A N 1
ATOM 4803 C CA . GLY A 1 639 ? 74.632 48.499 23.562 1.00 70.00 639 GLY A CA 1
ATOM 4804 C C . GLY A 1 639 ? 74.838 47.114 22.998 1.00 70.00 639 GLY A C 1
ATOM 4805 O O . GLY A 1 639 ? 75.944 46.583 23.032 1.00 70.00 639 GLY A O 1
ATOM 4806 N N . ASN A 1 640 ? 73.780 46.544 22.444 1.00 70.00 640 ASN A N 1
ATOM 4807 C CA . ASN A 1 640 ? 73.789 45.138 22.098 1.00 70.00 640 ASN A CA 1
ATOM 4808 C C . ASN A 1 640 ? 74.843 44.758 21.065 1.00 70.00 640 ASN A C 1
ATOM 4809 O O . ASN A 1 640 ? 75.004 45.431 20.055 1.00 70.00 640 ASN A O 1
ATOM 4814 N N . GLU A 1 641 ? 75.563 43.674 21.345 1.00 70.00 641 GLU A N 1
ATOM 4815 C CA . GLU A 1 641 ? 76.452 43.042 20.377 1.00 70.00 641 GLU A CA 1
ATOM 4816 C C . GLU A 1 641 ? 76.345 41.537 20.464 1.00 70.00 641 GLU A C 1
ATOM 4817 O O . GLU A 1 641 ? 76.647 40.922 21.494 1.00 70.00 641 GLU A O 1
ATOM 4823 N N . TRP A 1 642 ? 75.940 40.950 19.349 1.00 70.00 642 TRP A N 1
ATOM 4824 C CA . TRP A 1 642 ? 75.623 39.543 19.289 1.00 70.00 642 TRP A CA 1
ATOM 4825 C C . TRP A 1 642 ? 76.529 38.860 18.281 1.00 70.00 642 TRP A C 1
ATOM 4826 O O . TRP A 1 642 ? 76.357 39.062 17.085 1.00 70.00 642 TRP A O 1
ATOM 4837 N N . GLN A 1 643 ? 77.501 38.072 18.725 1.00 70.00 643 GLN A N 1
ATOM 4838 C CA . GLN A 1 643 ? 78.278 37.325 17.746 1.00 70.00 643 GLN A CA 1
ATOM 4839 C C . GLN A 1 643 ? 77.393 36.248 17.162 1.00 70.00 643 GLN A C 1
ATOM 4840 O O . GLN A 1 643 ? 76.570 35.660 17.853 1.00 70.00 643 GLN A O 1
ATOM 4846 N N . MET A 1 644 ? 77.566 35.998 15.877 1.00 70.00 644 MET A N 1
ATOM 4847 C CA . MET A 1 644 ? 76.653 35.140 15.150 1.00 70.00 644 MET A CA 1
ATOM 4848 C C . MET A 1 644 ? 77.379 33.956 14.550 1.00 70.00 644 MET A C 1
ATOM 4849 O O . MET A 1 644 ? 78.348 34.128 13.821 1.00 70.00 644 MET A O 1
ATOM 4854 N N . ILE A 1 645 ? 76.916 32.749 14.851 1.00 70.00 645 ILE A N 1
ATOM 4855 C CA . ILE A 1 645 ? 77.566 31.570 14.301 1.00 70.00 645 ILE A CA 1
ATOM 4856 C C . ILE A 1 645 ? 76.631 30.834 13.351 1.00 70.00 645 ILE A C 1
ATOM 4857 O O . ILE A 1 645 ? 75.439 30.724 13.610 1.00 70.00 645 ILE A O 1
ATOM 4862 N N . ILE A 1 646 ? 77.171 30.341 12.244 1.00 70.00 646 ILE A N 1
ATOM 4863 C CA . ILE A 1 646 ? 76.387 29.577 11.288 1.00 70.00 646 ILE A CA 1
ATOM 4864 C C . ILE A 1 646 ? 77.041 28.232 11.039 1.00 70.00 646 ILE A C 1
ATOM 4865 O O . ILE A 1 646 ? 78.254 28.167 10.824 1.00 70.00 646 ILE A O 1
ATOM 4870 N N . ARG A 1 647 ? 76.246 27.165 11.055 1.00 70.00 647 ARG A N 1
ATOM 4871 C CA . ARG A 1 647 ? 76.794 25.825 10.867 1.00 70.00 647 ARG A CA 1
ATOM 4872 C C . ARG A 1 647 ? 76.061 24.958 9.860 1.00 70.00 647 ARG A C 1
ATOM 4873 O O . ARG A 1 647 ? 74.878 25.147 9.601 1.00 70.00 647 ARG A O 1
ATOM 4881 N N . VAL A 1 648 ? 76.797 24.003 9.300 1.00 70.00 648 VAL A N 1
ATOM 4882 C CA . VAL A 1 648 ? 76.243 22.942 8.470 1.00 70.00 648 VAL A CA 1
ATOM 4883 C C . VAL A 1 648 ? 76.843 21.597 8.863 1.00 70.00 648 VAL A C 1
ATOM 4884 O O . VAL A 1 648 ? 77.941 21.547 9.404 1.00 70.00 648 VAL A O 1
ATOM 4888 N N . PRO A 1 649 ? 76.120 20.500 8.599 1.00 70.00 649 PRO A N 1
ATOM 4889 C CA . PRO A 1 649 ? 76.606 19.129 8.793 1.00 70.00 649 PRO A CA 1
ATOM 4890 C C . PRO A 1 649 ? 77.806 18.782 7.911 1.00 70.00 649 PRO A C 1
ATOM 4891 O O . PRO A 1 649 ? 77.930 19.295 6.803 1.00 70.00 649 PRO A O 1
ATOM 4895 N N . GLU A 1 650 ? 78.664 17.905 8.425 1.00 70.00 650 GLU A N 1
ATOM 4896 C CA . GLU A 1 650 ? 80.018 17.644 7.922 1.00 70.00 650 GLU A CA 1
ATOM 4897 C C . GLU A 1 650 ? 80.292 17.777 6.415 1.00 70.00 650 GLU A C 1
ATOM 4898 O O . GLU A 1 650 ? 81.112 18.606 6.030 1.00 70.00 650 GLU A O 1
ATOM 4904 N N . PRO A 1 651 ? 79.639 16.958 5.567 1.00 70.00 651 PRO A N 1
ATOM 4905 C CA . PRO A 1 651 ? 80.104 16.909 4.174 1.00 70.00 651 PRO A CA 1
ATOM 4906 C C . PRO A 1 651 ? 80.067 18.256 3.450 1.00 70.00 651 PRO A C 1
ATOM 4907 O O . PRO A 1 651 ? 80.922 18.508 2.606 1.00 70.00 651 PRO A O 1
ATOM 4911 N N . ALA A 1 652 ? 79.103 19.105 3.783 1.00 70.00 652 ALA A N 1
ATOM 4912 C CA . ALA A 1 652 ? 78.996 20.426 3.175 1.00 70.00 652 ALA A CA 1
ATOM 4913 C C . ALA A 1 652 ? 80.068 21.380 3.692 1.00 70.00 652 ALA A C 1
ATOM 4914 O O . ALA A 1 652 ? 80.553 21.218 4.804 1.00 70.00 652 ALA A O 1
ATOM 4916 N N . GLU A 1 653 ? 80.442 22.370 2.884 1.00 70.00 653 GLU A N 1
ATOM 4917 C CA . GLU A 1 653 ? 81.361 23.422 3.327 1.00 70.00 653 GLU A CA 1
ATOM 4918 C C . GLU A 1 653 ? 80.832 24.820 3.044 1.00 70.00 653 GLU A C 1
ATOM 4919 O O . GLU A 1 653 ? 79.949 25.001 2.211 1.00 70.00 653 GLU A O 1
ATOM 4925 N N . ILE A 1 654 ? 81.386 25.811 3.740 1.00 70.00 654 ILE A N 1
ATOM 4926 C CA . ILE A 1 654 ? 80.956 27.193 3.582 1.00 70.00 654 ILE A CA 1
ATOM 4927 C C . ILE A 1 654 ? 82.109 28.186 3.439 1.00 70.00 654 ILE A C 1
ATOM 4928 O O . ILE A 1 654 ? 82.337 28.720 2.359 1.00 70.00 654 ILE A O 1
ATOM 4933 N N . ASN A 1 655 ? 82.834 28.435 4.526 1.00 70.00 655 ASN A N 1
ATOM 4934 C CA . ASN A 1 655 ? 83.832 29.499 4.543 1.00 70.00 655 ASN A CA 1
ATOM 4935 C C . ASN A 1 655 ? 84.999 29.225 3.615 1.00 70.00 655 ASN A C 1
ATOM 4936 O O . ASN A 1 655 ? 85.303 28.076 3.311 1.00 70.00 655 ASN A O 1
ATOM 4941 N N . THR A 1 656 ? 85.631 30.292 3.146 1.00 70.00 656 THR A N 1
ATOM 4942 C CA . THR A 1 656 ? 86.830 30.162 2.337 1.00 70.00 656 THR A CA 1
ATOM 4943 C C . THR A 1 656 ? 87.926 29.498 3.145 1.00 70.00 656 THR A C 1
ATOM 4944 O O . THR A 1 656 ? 88.049 28.275 3.154 1.00 70.00 656 THR A O 1
ATOM 4948 N N . THR A 1 657 ? 88.715 30.309 3.842 1.00 70.00 657 THR A N 1
ATOM 4949 C CA . THR A 1 657 ? 89.901 29.805 4.517 1.00 70.00 657 THR A CA 1
ATOM 4950 C C . THR A 1 657 ? 90.273 30.554 5.787 1.00 70.00 657 THR A C 1
ATOM 4951 O O . THR A 1 657 ? 89.877 31.700 5.994 1.00 70.00 657 THR A O 1
ATOM 4955 N N . GLY A 1 658 ? 91.036 29.873 6.634 1.00 70.00 658 GLY A N 1
ATOM 4956 C CA . GLY A 1 658 ? 91.827 30.518 7.664 1.00 70.00 658 GLY A CA 1
ATOM 4957 C C . GLY A 1 658 ? 91.255 30.747 9.047 1.00 70.00 658 GLY A C 1
ATOM 4958 O O . GLY A 1 658 ? 91.989 31.173 9.937 1.00 70.00 658 GLY A O 1
ATOM 4959 N N . GLU A 1 659 ? 89.973 30.476 9.256 1.00 70.00 659 GLU A N 1
ATOM 4960 C CA . GLU A 1 659 ? 89.418 30.638 10.600 1.00 70.00 659 GLU A CA 1
ATOM 4961 C C . GLU A 1 659 ? 89.695 29.449 11.551 1.00 70.00 659 GLU A C 1
ATOM 4962 O O . GLU A 1 659 ? 90.096 29.686 12.689 1.00 70.00 659 GLU A O 1
ATOM 4968 N N . GLY A 1 660 ? 89.494 28.193 11.138 1.00 70.00 660 GLY A N 1
ATOM 4969 C CA . GLY A 1 660 ? 88.864 27.819 9.887 1.00 70.00 660 GLY A CA 1
ATOM 4970 C C . GLY A 1 660 ? 88.342 26.403 9.759 1.00 70.00 660 GLY A C 1
ATOM 4971 O O . GLY A 1 660 ? 88.692 25.716 8.801 1.00 70.00 660 GLY A O 1
ATOM 4972 N N . PRO A 1 661 ? 87.522 25.940 10.717 1.00 70.00 661 PRO A N 1
ATOM 4973 C CA . PRO A 1 661 ? 86.796 24.739 10.321 1.00 70.00 661 PRO A CA 1
ATOM 4974 C C . PRO A 1 661 ? 85.919 25.090 9.134 1.00 70.00 661 PRO A C 1
ATOM 4975 O O . PRO A 1 661 ? 85.393 26.198 9.079 1.00 70.00 661 PRO A O 1
ATOM 4979 N N . THR A 1 662 ? 85.780 24.174 8.191 1.00 70.00 662 THR A N 1
ATOM 4980 C CA . THR A 1 662 ? 85.091 24.485 6.953 1.00 70.00 662 THR A CA 1
ATOM 4981 C C . THR A 1 662 ? 83.605 24.791 7.146 1.00 70.00 662 THR A C 1
ATOM 4982 O O . THR A 1 662 ? 83.036 25.603 6.423 1.00 70.00 662 THR A O 1
ATOM 4986 N N . ASN A 1 663 ? 82.984 24.138 8.120 1.00 70.00 663 ASN A N 1
ATOM 4987 C CA . ASN A 1 663 ? 81.552 24.291 8.365 1.00 70.00 663 ASN A CA 1
ATOM 4988 C C . ASN A 1 663 ? 81.086 25.648 8.871 1.00 70.00 663 ASN A C 1
ATOM 4989 O O . ASN A 1 663 ? 79.982 26.084 8.561 1.00 70.00 663 ASN A O 1
ATOM 4994 N N . ILE A 1 664 ? 81.923 26.311 9.657 1.00 70.00 664 ILE A N 1
ATOM 4995 C CA . ILE A 1 664 ? 81.435 27.376 10.520 1.00 70.00 664 ILE A CA 1
ATOM 4996 C C . ILE A 1 664 ? 81.733 28.785 10.035 1.00 70.00 664 ILE A C 1
ATOM 4997 O O . ILE A 1 664 ? 82.849 29.090 9.640 1.00 70.00 664 ILE A O 1
ATOM 5002 N N . ILE A 1 665 ? 80.719 29.641 10.073 1.00 70.00 665 ILE A N 1
ATOM 5003 C CA . ILE A 1 665 ? 80.919 31.076 9.881 1.00 70.00 665 ILE A CA 1
ATOM 5004 C C . ILE A 1 665 ? 80.855 31.813 11.214 1.00 70.00 665 ILE A C 1
ATOM 5005 O O . ILE A 1 665 ? 80.008 31.510 12.048 1.00 70.00 665 ILE A O 1
ATOM 5010 N N . VAL A 1 666 ? 81.738 32.785 11.418 1.00 70.00 666 VAL A N 1
ATOM 5011 C CA . VAL A 1 666 ? 81.709 33.566 12.647 1.00 70.00 666 VAL A CA 1
ATOM 5012 C C . VAL A 1 666 ? 81.554 35.052 12.336 1.00 70.00 666 VAL A C 1
ATOM 5013 O O . VAL A 1 666 ? 82.536 35.770 12.170 1.00 70.00 666 VAL A O 1
ATOM 5017 N N . GLY A 1 667 ? 80.312 35.501 12.218 1.00 70.00 667 GLY A N 1
ATOM 5018 C CA . GLY A 1 667 ? 80.027 36.909 12.014 1.00 70.00 667 GLY A CA 1
ATOM 5019 C C . GLY A 1 667 ? 79.636 37.620 13.291 1.00 70.00 667 GLY A C 1
ATOM 5020 O O . GLY A 1 667 ? 79.806 37.084 14.380 1.00 70.00 667 GLY A O 1
ATOM 5021 N N . THR A 1 668 ? 79.095 38.827 13.154 1.00 70.00 668 THR A N 1
ATOM 5022 C CA . THR A 1 668 ? 78.638 39.618 14.293 1.00 70.00 668 THR A CA 1
ATOM 5023 C C . THR A 1 668 ? 77.401 40.415 13.914 1.00 70.00 668 THR A C 1
ATOM 5024 O O . THR A 1 668 ? 77.094 40.558 12.733 1.00 70.00 668 THR A O 1
ATOM 5028 N N . ALA A 1 669 ? 76.697 40.939 14.911 1.00 70.00 669 ALA A N 1
ATOM 5029 C CA . ALA A 1 669 ? 75.526 41.766 14.653 1.00 70.00 669 ALA A CA 1
ATOM 5030 C C . ALA A 1 669 ? 75.329 42.802 15.748 1.00 70.00 669 ALA A C 1
ATOM 5031 O O . ALA A 1 669 ? 75.569 42.524 16.920 1.00 70.00 669 ALA A O 1
ATOM 5033 N N . ARG A 1 670 ? 74.884 43.995 15.364 1.00 70.00 670 ARG A N 1
ATOM 5034 C CA . ARG A 1 670 ? 74.666 45.071 16.326 1.00 70.00 670 ARG A CA 1
ATOM 5035 C C . ARG A 1 670 ? 73.312 45.729 16.181 1.00 70.00 670 ARG A C 1
ATOM 5036 O O . ARG A 1 670 ? 72.878 46.049 15.079 1.00 70.00 670 ARG A O 1
ATOM 5044 N N . PHE A 1 671 ? 72.661 45.962 17.310 1.00 70.00 671 PHE A N 1
ATOM 5045 C CA . PHE A 1 671 ? 71.380 46.633 17.304 1.00 70.00 671 PHE A CA 1
ATOM 5046 C C . PHE A 1 671 ? 71.503 48.017 17.889 1.00 70.00 671 PHE A C 1
ATOM 5047 O O . PHE A 1 671 ? 72.275 48.248 18.813 1.00 70.00 671 PHE A O 1
ATOM 5055 N N . ASN A 1 672 ? 70.727 48.937 17.344 1.00 70.00 672 ASN A N 1
ATOM 5056 C CA . ASN A 1 672 ? 70.877 50.336 17.675 1.00 70.00 672 ASN A CA 1
ATOM 5057 C C . ASN A 1 672 ? 70.220 50.594 19.022 1.00 70.00 672 ASN A C 1
ATOM 5058 O O . ASN A 1 672 ? 69.746 49.667 19.664 1.00 70.00 672 ASN A O 1
ATOM 5063 N N . ASN A 1 673 ? 70.202 51.847 19.457 1.00 70.00 673 ASN A N 1
ATOM 5064 C CA . ASN A 1 673 ? 69.809 52.174 20.823 1.00 70.00 673 ASN A CA 1
ATOM 5065 C C . ASN A 1 673 ? 68.372 51.825 21.198 1.00 70.00 673 ASN A C 1
ATOM 5066 O O . ASN A 1 673 ? 68.082 51.559 22.361 1.00 70.00 673 ASN A O 1
ATOM 5071 N N . ASP A 1 674 ? 67.472 51.834 20.225 1.00 70.00 674 ASP A N 1
ATOM 5072 C CA . ASP A 1 674 ? 66.065 51.570 20.504 1.00 70.00 674 ASP A CA 1
ATOM 5073 C C . ASP A 1 674 ? 65.610 50.206 20.005 1.00 70.00 674 ASP A C 1
ATOM 5074 O O . ASP A 1 674 ? 64.417 49.958 19.860 1.00 70.00 674 ASP A O 1
ATOM 5079 N N . GLY A 1 675 ? 66.562 49.331 19.718 1.00 70.00 675 GLY A N 1
ATOM 5080 C CA . GLY A 1 675 ? 66.235 47.989 19.289 1.00 70.00 675 GLY A CA 1
ATOM 5081 C C . GLY A 1 675 ? 66.139 47.841 17.787 1.00 70.00 675 GLY A C 1
ATOM 5082 O O . GLY A 1 675 ? 66.049 46.730 17.275 1.00 70.00 675 GLY A O 1
ATOM 5083 N N . SER A 1 676 ? 66.162 48.955 17.072 1.00 70.00 676 SER A N 1
ATOM 5084 C CA . SER 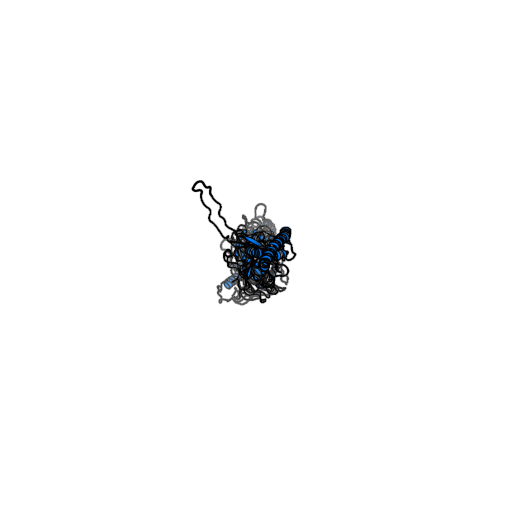A 1 676 ? 66.270 48.897 15.627 1.00 70.00 676 SER A CA 1
ATOM 5085 C C . SER A 1 676 ? 67.639 48.349 15.269 1.00 70.00 676 SER A C 1
ATOM 5086 O O . SER A 1 676 ? 68.610 48.615 15.965 1.00 70.00 676 SER A O 1
ATOM 5089 N N . LEU A 1 677 ? 67.725 47.577 14.196 1.00 70.00 677 LEU A N 1
ATOM 5090 C CA . LEU A 1 677 ? 69.003 47.017 13.777 1.00 70.00 677 LEU A CA 1
ATOM 5091 C C . LEU A 1 677 ? 69.959 48.103 13.305 1.00 70.00 677 LEU A C 1
ATOM 5092 O O . LEU A 1 677 ? 69.536 49.099 12.731 1.00 70.00 677 LEU A O 1
ATOM 5097 N N . ALA A 1 678 ? 71.246 47.918 13.569 1.00 70.00 678 ALA A N 1
ATOM 5098 C CA . ALA A 1 678 ? 72.262 48.839 13.077 1.00 70.00 678 ALA A CA 1
ATOM 5099 C C . ALA A 1 678 ? 72.966 48.254 11.865 1.00 70.00 678 ALA A C 1
ATOM 5100 O O . ALA A 1 678 ? 72.952 48.840 10.787 1.00 70.00 678 ALA A O 1
ATOM 5102 N N . ASN A 1 679 ? 73.581 47.093 12.057 1.00 70.00 679 ASN A N 1
ATOM 5103 C CA . ASN A 1 679 ? 74.309 46.415 10.996 1.00 70.00 679 ASN A CA 1
ATOM 5104 C C . ASN A 1 679 ? 74.551 44.954 11.346 1.00 70.00 679 ASN A C 1
ATOM 5105 O O . ASN A 1 679 ? 74.492 44.576 12.511 1.00 70.00 679 ASN A O 1
ATOM 5110 N N . TYR A 1 680 ? 74.816 44.130 10.341 1.00 70.00 680 TYR A N 1
ATOM 5111 C CA . TYR A 1 680 ? 75.132 42.730 10.586 1.00 70.00 680 TYR A CA 1
ATOM 5112 C C . TYR A 1 680 ? 76.032 42.201 9.484 1.00 70.00 680 TYR A C 1
ATOM 5113 O O . TYR A 1 680 ? 75.900 42.589 8.330 1.00 70.00 680 TYR A O 1
ATOM 5122 N N . THR A 1 681 ? 76.953 41.320 9.851 1.00 70.00 681 THR A N 1
ATOM 5123 C CA . THR A 1 681 ? 77.963 40.821 8.924 1.00 70.00 681 THR A CA 1
ATOM 5124 C C . THR A 1 681 ? 78.234 39.349 9.201 1.00 70.00 681 THR A C 1
ATOM 5125 O O . THR A 1 681 ? 78.119 38.917 10.343 1.00 70.00 681 THR A O 1
ATOM 5129 N N . PRO A 1 682 ? 78.593 38.557 8.173 1.00 70.00 682 PRO A N 1
ATOM 5130 C CA . PRO A 1 682 ? 78.563 38.705 6.713 1.00 70.00 682 PRO A CA 1
ATOM 5131 C C . PRO A 1 682 ? 77.156 38.804 6.157 1.00 70.00 682 PRO A C 1
ATOM 5132 O O . PRO A 1 682 ? 76.260 38.185 6.712 1.00 70.00 682 PRO A O 1
ATOM 5136 N N . LYS A 1 683 ? 76.965 39.561 5.083 1.00 70.00 683 LYS A N 1
ATOM 5137 C CA . LYS A 1 683 ? 75.672 39.605 4.419 1.00 70.00 683 LYS A CA 1
ATOM 5138 C C . LYS A 1 683 ? 75.463 38.487 3.406 1.00 70.00 683 LYS A C 1
ATOM 5139 O O . LYS A 1 683 ? 74.360 38.329 2.889 1.00 70.00 683 LYS A O 1
ATOM 5145 N N . THR A 1 684 ? 76.502 37.712 3.114 1.00 70.00 684 THR A N 1
ATOM 5146 C CA . THR A 1 684 ? 76.382 36.644 2.120 1.00 70.00 684 THR A CA 1
ATOM 5147 C C . THR A 1 684 ? 77.105 35.381 2.527 1.00 70.00 684 THR A C 1
ATOM 5148 O O . THR A 1 684 ? 77.926 35.391 3.435 1.00 70.00 684 THR A O 1
ATOM 5152 N N . ILE A 1 685 ? 76.792 34.289 1.842 1.00 70.00 685 ILE A N 1
ATOM 5153 C CA . ILE A 1 685 ? 77.352 32.986 2.163 1.00 70.00 685 ILE A CA 1
ATOM 5154 C C . ILE A 1 685 ? 77.650 32.167 0.913 1.00 70.00 685 ILE A C 1
ATOM 5155 O O . ILE A 1 685 ? 76.735 31.852 0.153 1.00 70.00 685 ILE A O 1
ATOM 5160 N N . ASN A 1 686 ? 78.917 31.841 0.678 1.00 70.00 686 ASN A N 1
ATOM 5161 C CA . ASN A 1 686 ? 79.224 30.783 -0.276 1.00 70.00 686 ASN A CA 1
ATOM 5162 C C . ASN A 1 686 ? 78.828 29.449 0.306 1.00 70.00 686 ASN A C 1
ATOM 5163 O O . ASN A 1 686 ? 79.020 29.202 1.489 1.00 70.00 686 ASN A O 1
ATOM 5168 N N . PHE A 1 687 ? 78.289 28.578 -0.529 1.00 70.00 687 PHE A N 1
ATOM 5169 C CA . PHE A 1 687 ? 77.761 27.317 -0.050 1.00 70.00 687 PHE A CA 1
ATOM 5170 C C . PHE A 1 687 ? 77.873 26.259 -1.122 1.00 70.00 687 PHE A C 1
ATOM 5171 O O . PHE A 1 687 ? 77.226 26.343 -2.163 1.00 70.00 687 PHE A O 1
ATOM 5179 N N . SER A 1 688 ? 78.728 25.278 -0.874 1.00 70.00 688 SER A N 1
ATOM 5180 C CA . SER A 1 688 ? 78.855 24.140 -1.757 1.00 70.00 688 SER A CA 1
ATOM 5181 C C . SER A 1 688 ? 78.371 22.892 -1.041 1.00 70.00 688 SER A C 1
ATOM 5182 O O . SER A 1 688 ? 78.971 22.469 -0.057 1.00 70.00 688 SER A O 1
ATOM 5185 N N . PRO A 1 689 ? 77.266 22.313 -1.523 1.00 70.00 689 PRO A N 1
ATOM 5186 C CA . PRO A 1 689 ? 76.628 21.122 -0.962 1.00 70.00 689 PRO A CA 1
ATOM 5187 C C . PRO A 1 689 ? 77.556 19.919 -0.934 1.00 70.00 689 PRO A C 1
ATOM 5188 O O . PRO A 1 689 ? 77.460 19.092 -0.031 1.00 70.00 689 PRO A O 1
ATOM 5192 N N . ASN A 1 690 ? 78.442 19.838 -1.921 1.00 70.00 690 ASN A N 1
ATOM 5193 C CA . ASN A 1 690 ? 79.355 18.713 -2.069 1.00 70.00 690 ASN A CA 1
ATOM 5194 C C . ASN A 1 690 ? 78.631 17.377 -2.191 1.00 70.00 690 ASN A C 1
ATOM 5195 O O . ASN A 1 690 ? 79.006 16.406 -1.543 1.00 70.00 690 ASN A O 1
ATOM 5200 N N . ASN A 1 691 ? 77.588 17.332 -3.013 1.00 70.00 691 ASN A N 1
ATOM 5201 C CA . ASN A 1 691 ? 76.890 16.079 -3.279 1.00 70.00 691 ASN A CA 1
ATOM 5202 C C . ASN A 1 691 ? 76.504 15.934 -4.742 1.00 70.00 691 ASN A C 1
ATOM 5203 O O . ASN A 1 691 ? 75.524 15.273 -5.068 1.00 70.00 691 ASN A O 1
ATOM 5208 N N . GLY A 1 692 ? 77.272 16.565 -5.619 1.00 70.00 692 GLY A N 1
ATOM 5209 C CA . GLY A 1 692 ? 77.022 16.489 -7.046 1.00 70.00 692 GLY A CA 1
ATOM 5210 C C . GLY A 1 692 ? 76.153 17.626 -7.535 1.00 70.00 692 GLY A C 1
ATOM 5211 O O . GLY A 1 692 ? 76.013 17.844 -8.737 1.00 70.00 692 GLY A O 1
ATOM 5212 N N . ALA A 1 693 ? 75.577 18.361 -6.594 1.00 70.00 693 ALA A N 1
ATOM 5213 C CA . ALA A 1 693 ? 74.839 19.570 -6.919 1.00 70.00 693 ALA A CA 1
ATOM 5214 C C . ALA A 1 693 ? 75.844 20.616 -7.350 1.00 70.00 693 ALA A C 1
ATOM 5215 O O . ALA A 1 693 ? 77.018 20.513 -7.005 1.00 70.00 693 ALA A O 1
ATOM 5217 N N . ALA A 1 694 ? 75.406 21.607 -8.118 1.00 70.00 694 ALA A N 1
ATOM 5218 C CA . ALA A 1 694 ? 76.347 22.595 -8.625 1.00 70.00 694 ALA A CA 1
ATOM 5219 C C . ALA A 1 694 ? 76.972 23.357 -7.472 1.00 70.00 694 ALA A C 1
ATOM 5220 O O . ALA A 1 694 ? 76.274 23.958 -6.659 1.00 70.00 694 ALA A O 1
ATOM 5222 N N . PRO A 1 695 ? 78.306 23.336 -7.409 1.00 70.00 695 PRO A N 1
ATOM 5223 C CA . PRO A 1 695 ? 79.116 23.932 -6.346 1.00 70.00 695 PRO A CA 1
ATOM 5224 C C . PRO A 1 695 ? 79.082 25.448 -6.343 1.00 70.00 695 PRO A C 1
ATOM 5225 O O . PRO A 1 695 ? 78.778 26.061 -7.364 1.00 70.00 695 PRO A O 1
ATOM 5229 N N . ASN A 1 696 ? 79.374 26.029 -5.184 1.00 70.00 696 ASN A N 1
ATOM 5230 C CA . ASN A 1 696 ? 79.488 27.473 -5.018 1.00 70.00 696 ASN A CA 1
ATOM 5231 C C . ASN A 1 696 ? 78.204 28.232 -5.286 1.00 70.00 696 ASN A C 1
ATOM 5232 O O . ASN A 1 696 ? 78.205 29.224 -6.011 1.00 70.00 696 ASN A O 1
ATOM 5237 N N . GLN A 1 697 ? 77.107 27.750 -4.719 1.00 70.00 697 GLN A N 1
ATOM 5238 C CA . GLN A 1 697 ? 75.892 28.540 -4.666 1.00 70.00 697 GLN A CA 1
ATOM 5239 C C . GLN A 1 697 ? 76.161 29.747 -3.788 1.00 70.00 697 GLN A C 1
ATOM 5240 O O . GLN A 1 697 ? 76.838 29.626 -2.777 1.00 70.00 697 GLN A O 1
ATOM 5246 N N . GLN A 1 698 ? 75.643 30.909 -4.159 1.00 70.00 698 GLN A N 1
ATOM 5247 C CA . GLN A 1 698 ? 75.868 32.093 -3.344 1.00 70.00 698 GLN A CA 1
ATOM 5248 C C . GLN A 1 698 ? 74.590 32.608 -2.715 1.00 70.00 698 GLN A C 1
ATOM 5249 O O . GLN A 1 698 ? 73.837 33.348 -3.337 1.00 70.00 698 GLN A O 1
ATOM 5255 N N . ILE A 1 699 ? 74.347 32.197 -1.479 1.00 70.00 699 ILE A N 1
ATOM 5256 C CA . ILE A 1 699 ? 73.201 32.679 -0.727 1.00 70.00 699 ILE A CA 1
ATOM 5257 C C . ILE A 1 699 ? 73.479 34.100 -0.266 1.00 70.00 699 ILE A C 1
ATOM 5258 O O . ILE A 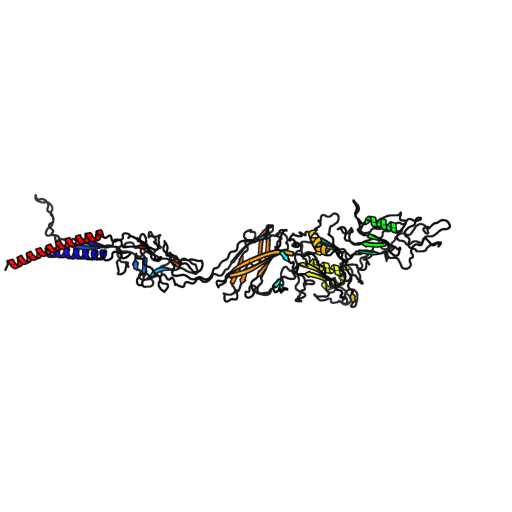1 699 ? 74.634 34.465 -0.072 1.00 70.00 699 ILE A O 1
ATOM 5263 N N . LYS A 1 700 ? 72.441 34.911 -0.104 1.00 70.00 700 LYS A N 1
ATOM 5264 C CA . LYS A 1 700 ? 72.626 36.188 0.568 1.00 70.00 700 LYS A CA 1
ATOM 5265 C C . LYS A 1 700 ? 71.577 36.381 1.653 1.00 70.00 700 LYS A C 1
ATOM 5266 O O . LYS A 1 700 ? 70.435 36.751 1.396 1.00 70.00 700 LYS A O 1
ATOM 5272 N N . LEU A 1 701 ? 71.981 36.105 2.884 1.00 70.00 701 LEU A N 1
ATOM 5273 C CA . LEU A 1 701 ? 71.077 36.219 4.010 1.00 70.00 701 LEU A CA 1
ATOM 5274 C C . LEU A 1 701 ? 70.607 37.649 4.201 1.00 70.00 701 LEU A C 1
ATOM 5275 O O . LEU A 1 701 ? 71.347 38.595 3.958 1.00 70.00 701 LEU A O 1
ATOM 5280 N N . SER A 1 702 ? 69.350 37.795 4.606 1.00 70.00 702 SER A N 1
ATOM 5281 C CA . SER A 1 702 ? 68.757 39.103 4.818 1.00 70.00 702 SER A CA 1
ATOM 5282 C C . SER A 1 702 ? 68.093 39.157 6.178 1.00 70.00 702 SER A C 1
ATOM 5283 O O . SER A 1 702 ? 67.289 38.296 6.518 1.00 70.00 702 SER A O 1
ATOM 5286 N N . PHE A 1 703 ? 68.432 40.175 6.954 1.00 70.00 703 PHE A N 1
ATOM 5287 C CA . PHE A 1 703 ? 67.866 40.335 8.280 1.00 70.00 703 PHE A CA 1
ATOM 5288 C C . PHE A 1 703 ? 67.349 41.748 8.483 1.00 70.00 703 PHE A C 1
ATOM 5289 O O . PHE A 1 703 ? 67.380 42.279 9.588 1.00 70.00 703 PHE A O 1
ATOM 5297 N N . GLY A 1 704 ? 66.898 42.357 7.398 1.00 70.00 704 GLY A N 1
ATOM 5298 C CA . GLY A 1 704 ? 66.235 43.644 7.460 1.00 70.00 704 GLY A CA 1
ATOM 5299 C C . GLY A 1 704 ? 67.146 44.837 7.266 1.00 70.00 704 GLY A C 1
ATOM 5300 O O . GLY A 1 704 ? 68.339 44.780 7.538 1.00 70.00 704 GLY A O 1
ATOM 5301 N N . THR A 1 705 ? 66.553 45.930 6.810 1.00 70.00 705 THR A N 1
ATOM 5302 C CA . THR A 1 705 ? 67.271 47.163 6.536 1.00 70.00 705 THR A CA 1
ATOM 5303 C C . THR A 1 705 ? 67.717 47.832 7.826 1.00 70.00 705 THR A C 1
ATOM 5304 O O . THR A 1 705 ? 67.121 47.610 8.876 1.00 70.00 705 THR A O 1
ATOM 5308 N N . SER A 1 706 ? 68.773 48.637 7.755 1.00 70.00 706 SER A N 1
ATOM 5309 C CA . SER A 1 706 ? 69.270 49.337 8.933 1.00 70.00 706 SER A CA 1
ATOM 5310 C C . SER A 1 706 ? 68.248 50.310 9.486 1.00 70.00 706 SER A C 1
ATOM 5311 O O . SER A 1 706 ? 67.595 51.021 8.733 1.00 70.00 706 SER A O 1
ATOM 5314 N N . GLY A 1 707 ? 68.129 50.357 10.806 1.00 70.00 707 GLY A N 1
ATOM 5315 C CA . GLY A 1 707 ? 67.255 51.317 11.450 1.00 70.00 707 GLY A CA 1
ATOM 5316 C C . GLY A 1 707 ? 65.778 50.980 11.402 1.00 70.00 707 GLY A C 1
ATOM 5317 O O . GLY A 1 707 ? 64.942 51.840 11.668 1.00 70.00 707 GLY A O 1
ATOM 5318 N N . SER A 1 708 ? 65.445 49.737 11.071 1.00 70.00 708 SER A N 1
ATOM 5319 C CA . SER A 1 708 ? 64.044 49.364 10.907 1.00 70.00 708 SER A CA 1
ATOM 5320 C C . SER A 1 708 ? 63.640 48.114 11.679 1.00 70.00 708 SER A C 1
ATOM 5321 O O . SER A 1 708 ? 64.469 47.266 12.001 1.00 70.00 708 SER A O 1
ATOM 5324 N N . ASN A 1 709 ? 62.346 48.021 11.964 1.00 70.00 709 ASN A N 1
ATOM 5325 C CA . ASN A 1 709 ? 61.770 46.898 12.691 1.00 70.00 709 ASN A CA 1
ATOM 5326 C C . ASN A 1 709 ? 61.609 45.653 11.834 1.00 70.00 709 ASN A C 1
ATOM 5327 O O . ASN A 1 709 ? 61.318 44.575 12.342 1.00 70.00 709 ASN A O 1
ATOM 5332 N N . ASP A 1 710 ? 61.788 45.813 10.531 1.00 70.00 710 ASP A N 1
ATOM 5333 C CA . ASP A 1 710 ? 61.451 44.770 9.570 1.00 70.00 710 ASP A CA 1
ATOM 5334 C C . ASP A 1 710 ? 62.251 43.482 9.730 1.00 70.00 710 ASP A C 1
ATOM 5335 O O . ASP A 1 710 ? 61.765 42.403 9.404 1.00 70.00 710 ASP A O 1
ATOM 5340 N N . GLY A 1 711 ? 63.472 43.588 10.233 1.00 70.00 711 GLY A N 1
ATOM 5341 C CA . GLY A 1 711 ? 64.315 42.418 10.390 1.00 70.00 711 GLY A CA 1
ATOM 5342 C C . GLY A 1 711 ? 64.419 41.956 11.824 1.00 70.00 711 GLY A C 1
ATOM 5343 O O . GLY A 1 711 ? 63.426 41.860 12.532 1.00 70.00 711 GLY A O 1
ATOM 5344 N N . LEU A 1 712 ? 65.635 41.641 12.241 1.00 70.00 712 LEU A N 1
ATOM 5345 C CA . LEU A 1 712 ? 65.910 41.340 13.633 1.00 70.00 712 LEU A CA 1
ATOM 5346 C C . LEU A 1 712 ? 65.675 42.573 14.487 1.00 70.00 712 LEU A C 1
ATOM 5347 O O . LEU A 1 712 ? 65.970 43.686 14.065 1.00 70.00 712 LEU A O 1
ATOM 5352 N N . VAL A 1 713 ? 65.142 42.377 15.687 1.00 70.00 713 VAL A N 1
ATOM 5353 C CA . VAL A 1 713 ? 64.889 43.479 16.604 1.00 70.00 713 VAL A CA 1
ATOM 5354 C C . VAL A 1 713 ? 65.149 43.059 18.037 1.00 70.00 713 VAL A C 1
ATOM 5355 O O . VAL A 1 713 ? 64.579 42.087 18.508 1.00 70.00 713 VAL A O 1
ATOM 5359 N N . SER A 1 714 ? 66.024 43.764 18.737 1.00 70.00 714 SER A N 1
ATOM 5360 C CA . SER A 1 714 ? 66.181 43.501 20.160 1.00 70.00 714 SER A CA 1
ATOM 5361 C C . SER A 1 714 ? 65.053 44.145 20.939 1.00 70.00 714 SER A C 1
ATOM 5362 O O . SER A 1 714 ? 64.517 45.167 20.531 1.00 70.00 714 SER A O 1
ATOM 5365 N N . SER A 1 715 ? 64.708 43.553 22.071 1.00 70.00 715 SER A N 1
ATOM 5366 C CA . SER A 1 715 ? 63.622 44.058 22.892 1.00 70.00 715 SER A CA 1
ATOM 5367 C C . SER A 1 715 ? 63.702 43.457 24.277 1.00 70.00 715 SER A C 1
ATOM 5368 O O . SER A 1 715 ? 64.364 42.454 24.472 1.00 70.00 715 SER A O 1
ATOM 5371 N N . ASN A 1 716 ? 63.029 44.067 25.242 1.00 70.00 716 ASN A N 1
ATOM 5372 C CA . ASN A 1 716 ? 63.025 43.530 26.592 1.00 70.00 716 ASN A CA 1
ATOM 5373 C C . ASN A 1 716 ? 62.300 42.197 26.705 1.00 70.00 716 ASN A C 1
ATOM 5374 O O . ASN A 1 716 ? 62.580 41.405 27.597 1.00 70.00 716 ASN A O 1
ATOM 5379 N N . SER A 1 717 ? 61.362 41.965 25.795 1.00 70.00 717 SER A N 1
ATOM 5380 C CA . SER A 1 717 ? 60.552 40.749 25.779 1.00 70.00 717 SER A CA 1
ATOM 5381 C C . SER A 1 717 ? 61.341 39.540 25.320 1.00 70.00 717 SER A C 1
ATOM 5382 O O . SER A 1 717 ? 62.327 39.676 24.608 1.00 70.00 717 SER A O 1
ATOM 5385 N N . ALA A 1 718 ? 60.886 38.359 25.723 1.00 70.00 718 ALA A N 1
ATOM 5386 C CA . ALA A 1 718 ? 61.597 37.115 25.456 1.00 70.00 718 ALA A CA 1
ATOM 5387 C C . ALA A 1 718 ? 61.794 36.869 23.967 1.00 70.00 718 ALA A C 1
ATOM 5388 O O . ALA A 1 718 ? 60.894 37.092 23.163 1.00 70.00 718 ALA A O 1
ATOM 5390 N N . SER A 1 719 ? 62.991 36.420 23.611 1.00 70.00 719 SER A N 1
ATOM 5391 C CA . SER A 1 719 ? 63.345 36.183 22.220 1.00 70.00 719 SER A CA 1
ATOM 5392 C C . SER A 1 719 ? 62.632 34.977 21.629 1.00 70.00 719 SER A C 1
ATOM 5393 O O . SER A 1 719 ? 62.531 33.938 22.274 1.00 70.00 719 SER A O 1
ATOM 5396 N N . THR A 1 720 ? 62.183 35.116 20.383 1.00 70.00 720 THR A N 1
ATOM 5397 C CA . THR A 1 720 ? 61.507 34.051 19.636 1.00 70.00 720 THR A CA 1
ATOM 5398 C C . THR A 1 720 ? 61.721 34.217 18.139 1.00 70.00 720 THR A C 1
ATOM 5399 O O . THR A 1 720 ? 61.825 35.336 17.647 1.00 70.00 720 THR A O 1
ATOM 5403 N N . LEU A 1 721 ? 61.770 33.107 17.411 1.00 70.00 721 LEU A N 1
ATOM 5404 C CA . LEU A 1 721 ? 61.831 33.164 15.957 1.00 70.00 721 LEU A CA 1
ATOM 5405 C C . LEU A 1 721 ? 60.475 33.531 15.393 1.00 70.00 721 LEU A C 1
ATOM 5406 O O . LEU A 1 721 ? 59.448 33.205 15.979 1.00 70.00 721 LEU A O 1
ATOM 5411 N N . THR A 1 722 ? 60.469 34.219 14.258 1.00 70.00 722 THR A N 1
ATOM 5412 C CA . THR A 1 722 ? 59.235 34.453 13.527 1.00 70.00 722 THR A CA 1
ATOM 5413 C C . THR A 1 722 ? 59.522 34.586 12.040 1.00 70.00 722 THR A C 1
ATOM 5414 O O . THR A 1 722 ? 60.495 35.223 11.626 1.00 70.00 722 THR A O 1
ATOM 5418 N N . GLY A 1 723 ? 58.685 33.958 11.229 1.00 70.00 723 GLY A N 1
ATOM 5419 C CA . GLY A 1 723 ? 58.825 34.075 9.798 1.00 70.00 723 GLY A CA 1
ATOM 5420 C C . GLY A 1 723 ? 59.992 33.261 9.294 1.00 70.00 723 GLY A C 1
ATOM 5421 O O . GLY A 1 723 ? 60.859 32.868 10.065 1.00 70.00 723 GLY A O 1
ATOM 5422 N N . GLN A 1 724 ? 60.000 33.046 7.986 1.00 70.00 724 GLN A N 1
ATOM 5423 C CA . GLN A 1 724 ? 61.048 32.340 7.264 1.00 70.00 724 GLN A CA 1
ATOM 5424 C C . GLN A 1 724 ? 60.536 32.141 5.860 1.00 70.00 724 GLN A C 1
ATOM 5425 O O . GLN A 1 724 ? 59.423 31.658 5.672 1.00 70.00 724 GLN A O 1
ATOM 5431 N N . ALA A 1 725 ? 61.326 32.519 4.869 1.00 70.00 725 ALA A N 1
ATOM 5432 C CA . ALA A 1 725 ? 60.892 32.354 3.496 1.00 70.00 725 ALA A CA 1
ATOM 5433 C C . ALA A 1 725 ? 62.081 32.404 2.574 1.00 70.00 725 ALA A C 1
ATOM 5434 O O . ALA A 1 725 ? 63.083 33.039 2.882 1.00 70.00 725 ALA A O 1
ATOM 5436 N N . THR A 1 726 ? 61.961 31.749 1.430 1.00 70.00 726 THR A N 1
ATOM 5437 C CA . THR A 1 726 ? 63.063 31.695 0.492 1.00 70.00 726 THR A CA 1
ATOM 5438 C C . THR A 1 726 ? 62.610 31.285 -0.892 1.00 70.00 726 THR A C 1
ATOM 5439 O O . THR A 1 726 ? 61.498 30.805 -1.084 1.00 70.00 726 THR A O 1
ATOM 5443 N N . ASP A 1 727 ? 63.488 31.501 -1.859 1.00 70.00 727 ASP A N 1
ATOM 5444 C CA . ASP A 1 727 ? 63.263 31.063 -3.223 1.00 70.00 727 ASP A CA 1
ATOM 5445 C C . ASP A 1 727 ? 63.419 29.560 -3.290 1.00 70.00 727 ASP A C 1
ATOM 5446 O O . ASP A 1 727 ? 64.060 28.965 -2.430 1.00 70.00 727 ASP A O 1
ATOM 5451 N N . GLY A 1 728 ? 62.818 28.933 -4.288 1.00 70.00 728 GLY A N 1
ATOM 5452 C CA . GLY A 1 728 ? 63.183 27.565 -4.581 1.00 70.00 728 GLY A CA 1
ATOM 5453 C C . GLY A 1 728 ? 62.084 26.533 -4.625 1.00 70.00 728 GLY A C 1
ATOM 5454 O O . GLY A 1 728 ? 61.017 26.694 -4.038 1.00 70.00 728 GLY A O 1
ATOM 5455 N N . TYR A 1 729 ? 62.380 25.445 -5.322 1.00 70.00 729 TYR A N 1
ATOM 5456 C CA . TYR A 1 729 ? 61.394 24.440 -5.645 1.00 70.00 729 TYR A CA 1
ATOM 5457 C C . TYR A 1 729 ? 61.968 23.064 -5.412 1.00 70.00 729 TYR A C 1
ATOM 5458 O O . TYR A 1 729 ? 62.948 22.895 -4.695 1.00 70.00 729 TYR A O 1
ATOM 5467 N N . THR A 1 730 ? 61.339 22.087 -6.049 1.00 70.00 730 THR A N 1
ATOM 5468 C CA . THR A 1 730 ? 61.920 20.777 -6.268 1.00 70.00 730 THR A CA 1
ATOM 5469 C C . THR A 1 730 ? 61.553 20.397 -7.686 1.00 70.00 730 THR A C 1
ATOM 5470 O O . THR A 1 730 ? 60.578 20.910 -8.227 1.00 70.00 730 THR A O 1
ATOM 5474 N N . SER A 1 731 ? 62.330 19.516 -8.298 1.00 70.00 731 SER A N 1
ATOM 5475 C CA . SER A 1 731 ? 62.066 19.129 -9.673 1.00 70.00 731 SER A CA 1
ATOM 5476 C C . SER A 1 731 ? 60.713 18.455 -9.783 1.00 70.00 731 SER A C 1
ATOM 5477 O O . SER A 1 731 ? 60.312 17.713 -8.896 1.00 70.00 731 SER A O 1
ATOM 5480 N N . GLY A 1 732 ? 60.010 18.723 -10.873 1.00 70.00 732 GLY A N 1
ATOM 5481 C CA . GLY A 1 732 ? 58.721 18.104 -11.097 1.00 70.00 732 GLY A CA 1
ATOM 5482 C C . GLY A 1 732 ? 58.557 17.618 -12.519 1.00 70.00 732 GLY A C 1
ATOM 5483 O O . GLY A 1 732 ? 59.366 17.931 -13.387 1.00 70.00 732 GLY A O 1
ATOM 5484 N N . ASN A 1 733 ? 57.497 16.860 -12.753 1.00 70.00 733 ASN A N 1
ATOM 5485 C CA . ASN A 1 733 ? 57.197 16.331 -14.068 1.00 70.00 733 ASN A CA 1
ATOM 5486 C C . ASN A 1 733 ? 55.714 16.437 -14.359 1.00 70.00 733 ASN A C 1
ATOM 5487 O O . ASN A 1 733 ? 54.893 16.363 -13.454 1.00 70.00 733 ASN A O 1
ATOM 5492 N N . LEU A 1 734 ? 55.379 16.620 -15.628 1.00 70.00 734 LEU A N 1
ATOM 5493 C CA . LEU A 1 734 ? 53.992 16.729 -16.054 1.00 70.00 734 LEU A CA 1
ATOM 5494 C C . LEU A 1 734 ? 53.293 15.373 -16.052 1.00 70.00 734 LEU A C 1
ATOM 5495 O O . LEU A 1 734 ? 53.927 14.345 -16.266 1.00 70.00 734 LEU A O 1
ATOM 5500 N N . LYS A 1 735 ? 51.988 15.370 -15.799 1.00 70.00 735 LYS A N 1
ATOM 5501 C CA . LYS A 1 735 ? 51.199 14.146 -15.910 1.00 70.00 735 LYS A CA 1
ATOM 5502 C C . LYS A 1 735 ? 50.127 14.267 -16.998 1.00 70.00 735 LYS A C 1
ATOM 5503 O O . LYS A 1 735 ? 49.130 14.961 -16.835 1.00 70.00 735 LYS A O 1
ATOM 5509 N N . PRO A 1 736 ? 50.345 13.576 -18.122 1.00 70.00 736 PRO A N 1
ATOM 5510 C CA . PRO A 1 736 ? 49.596 13.740 -19.370 1.00 70.00 736 PRO A CA 1
ATOM 5511 C C . PRO A 1 736 ? 48.100 13.498 -19.256 1.00 70.00 736 PRO A C 1
ATOM 5512 O O . PRO A 1 736 ? 47.336 14.125 -19.980 1.00 70.00 736 PRO A O 1
ATOM 5516 N N . ASP A 1 737 ? 47.691 12.593 -18.379 1.00 70.00 737 ASP A N 1
ATOM 5517 C CA . ASP A 1 737 ? 46.286 12.221 -18.277 1.00 70.00 737 ASP A CA 1
ATOM 5518 C C . ASP A 1 737 ? 45.392 13.379 -17.845 1.00 70.00 737 ASP A C 1
ATOM 5519 O O . ASP A 1 737 ? 44.208 13.410 -18.171 1.00 70.00 737 ASP A O 1
ATOM 5524 N N . ALA A 1 738 ? 45.959 14.329 -17.114 1.00 70.00 738 ALA A N 1
ATOM 5525 C CA . ALA A 1 738 ? 45.205 15.487 -16.657 1.00 70.00 738 ALA A CA 1
ATOM 5526 C C . ALA A 1 738 ? 45.727 16.767 -17.296 1.00 70.00 738 ALA A C 1
ATOM 5527 O O . ALA A 1 738 ? 46.841 17.191 -17.010 1.00 70.00 738 ALA A O 1
ATOM 5529 N N . ILE A 1 739 ? 44.922 17.388 -18.153 1.00 70.00 739 ILE A N 1
ATOM 5530 C CA . ILE A 1 739 ? 45.363 18.573 -18.880 1.00 70.00 739 ILE A CA 1
ATOM 5531 C C . ILE A 1 739 ? 44.466 19.790 -18.708 1.00 70.00 739 ILE A C 1
ATOM 5532 O O . ILE A 1 739 ? 44.898 20.794 -18.156 1.00 70.00 739 ILE A O 1
ATOM 5537 N N . ARG A 1 740 ? 43.233 19.708 -19.199 1.00 70.00 740 ARG A N 1
ATOM 5538 C CA . ARG A 1 740 ? 42.281 20.813 -19.093 1.00 70.00 740 ARG A CA 1
ATOM 5539 C C . ARG A 1 740 ? 42.677 22.085 -19.830 1.00 70.00 740 ARG A C 1
ATOM 5540 O O . ARG A 1 740 ? 43.543 22.831 -19.386 1.00 70.00 740 ARG A O 1
ATOM 5548 N N . VAL A 1 741 ? 42.046 22.312 -20.973 1.00 70.00 741 VAL A N 1
ATOM 5549 C CA . VAL A 1 741 ? 42.006 23.624 -21.595 1.00 70.00 741 VAL A CA 1
ATOM 5550 C C . VAL A 1 741 ? 40.954 24.465 -20.876 1.00 70.00 741 VAL A C 1
ATOM 5551 O O . VAL A 1 741 ? 39.998 23.914 -20.345 1.00 70.00 741 VAL A O 1
ATOM 5555 N N . ASP A 1 742 ? 41.114 25.785 -20.847 1.00 70.00 742 ASP A N 1
ATOM 5556 C CA . ASP A 1 742 ? 40.106 26.650 -20.237 1.00 70.00 742 ASP A CA 1
ATOM 5557 C C . ASP A 1 742 ? 39.543 27.671 -21.218 1.00 70.00 742 ASP A C 1
ATOM 5558 O O . ASP A 1 742 ? 39.843 27.630 -22.405 1.00 70.00 742 ASP A O 1
ATOM 5563 N N . ASP A 1 743 ? 38.743 28.598 -20.703 1.00 70.00 743 ASP A N 1
ATOM 5564 C CA . ASP A 1 743 ? 38.298 29.742 -21.487 1.00 70.00 743 ASP A CA 1
ATOM 5565 C C . ASP A 1 743 ? 39.497 30.598 -21.832 1.00 70.00 743 ASP A C 1
ATOM 5566 O O . ASP A 1 743 ? 40.500 30.574 -21.123 1.00 70.00 743 ASP A O 1
ATOM 5571 N N . LYS A 1 744 ? 39.398 31.319 -22.942 1.00 70.00 744 LYS A N 1
ATOM 5572 C CA . LYS A 1 744 ? 40.493 32.123 -23.485 1.00 70.00 744 LYS A CA 1
ATOM 5573 C C . LYS A 1 744 ? 41.631 31.264 -24.021 1.00 70.00 744 LYS A C 1
ATOM 5574 O O . LYS A 1 744 ? 42.643 31.783 -24.479 1.00 70.00 744 LYS A O 1
ATOM 5580 N N . GLY A 1 745 ? 41.469 29.953 -23.960 1.00 70.00 745 GLY A N 1
ATOM 5581 C CA . GLY A 1 745 ? 42.289 29.064 -24.751 1.00 70.00 745 GLY A CA 1
ATOM 5582 C C . GLY A 1 745 ? 43.747 28.876 -24.399 1.00 70.00 745 GLY A C 1
ATOM 5583 O O . GLY A 1 745 ? 44.535 28.543 -25.277 1.00 70.00 745 GLY A O 1
ATOM 5584 N N . ASN A 1 746 ? 44.138 29.103 -23.152 1.00 70.00 746 ASN A N 1
ATOM 5585 C CA . ASN A 1 746 ? 45.471 28.678 -22.750 1.00 70.00 746 ASN A CA 1
ATOM 5586 C C . ASN A 1 746 ? 45.401 27.328 -22.050 1.00 70.00 746 ASN A C 1
ATOM 5587 O O . ASN A 1 746 ? 44.457 27.041 -21.334 1.00 70.00 746 ASN A O 1
ATOM 5592 N N . ILE A 1 747 ? 46.393 26.486 -22.296 1.00 70.00 747 ILE A N 1
ATOM 5593 C CA . ILE A 1 747 ? 46.307 25.087 -21.916 1.00 70.00 747 ILE A CA 1
ATOM 5594 C C . ILE A 1 747 ? 47.008 24.787 -20.604 1.00 70.00 747 ILE A C 1
ATOM 5595 O O . ILE A 1 747 ? 48.228 24.815 -20.520 1.00 70.00 747 ILE A O 1
ATOM 5600 N N . LEU A 1 748 ? 46.222 24.499 -19.579 1.00 70.00 748 LEU A N 1
ATOM 5601 C CA . LEU A 1 748 ? 46.759 24.267 -18.250 1.00 70.00 748 LEU A CA 1
ATOM 5602 C C . LEU A 1 748 ? 47.448 22.915 -18.158 1.00 70.00 748 LEU A C 1
ATOM 5603 O O . LEU A 1 748 ? 47.136 22.008 -18.912 1.00 70.00 748 LEU A O 1
ATOM 5608 N N . GLY A 1 749 ? 48.404 22.794 -17.247 1.00 70.00 749 GLY A N 1
ATOM 5609 C CA . GLY A 1 749 ? 49.070 21.532 -17.002 1.00 70.00 749 GLY A CA 1
ATOM 5610 C C . GLY A 1 749 ? 49.368 21.428 -15.525 1.00 70.00 749 GLY A C 1
ATOM 5611 O O . GLY A 1 749 ? 49.580 22.440 -14.868 1.00 70.00 749 GLY A O 1
ATOM 5612 N N . GLU A 1 750 ? 49.394 20.211 -14.995 1.00 70.00 750 GLU A N 1
ATOM 5613 C CA . GLU A 1 750 ? 49.434 20.026 -13.551 1.00 70.00 750 GLU A CA 1
ATOM 5614 C C . GLU A 1 750 ? 50.548 19.065 -13.139 1.00 70.00 750 GLU A C 1
ATOM 5615 O O . GLU A 1 750 ? 50.354 17.856 -13.093 1.00 70.00 750 GLU A O 1
ATOM 5621 N N . PHE A 1 751 ? 51.710 19.622 -12.822 1.00 70.00 751 PHE A N 1
ATOM 5622 C CA . PHE A 1 751 ? 52.921 18.849 -12.564 1.00 70.00 751 PHE A CA 1
ATOM 5623 C C . PHE A 1 751 ? 52.871 18.037 -11.283 1.00 70.00 751 PHE A C 1
ATOM 5624 O O . PHE A 1 751 ? 52.047 18.287 -10.417 1.00 70.00 751 PHE A O 1
ATOM 5632 N N . THR A 1 752 ? 53.723 17.019 -11.204 1.00 70.00 752 THR A N 1
ATOM 5633 C CA . THR A 1 752 ? 53.798 16.155 -10.030 1.00 70.00 752 THR A CA 1
ATOM 5634 C C . THR A 1 752 ? 54.274 16.941 -8.819 1.00 70.00 752 THR A C 1
ATOM 5635 O O . THR A 1 752 ? 53.998 16.583 -7.680 1.00 70.00 752 THR A O 1
ATOM 5639 N N . ASN A 1 753 ? 54.997 18.020 -9.080 1.00 70.00 753 ASN A N 1
ATOM 5640 C CA . ASN A 1 753 ? 55.325 18.997 -8.064 1.00 70.00 753 ASN A CA 1
ATOM 5641 C C . ASN A 1 753 ? 54.052 19.755 -7.722 1.00 70.00 753 ASN A C 1
ATOM 5642 O O . ASN A 1 753 ? 53.047 19.591 -8.399 1.00 70.00 753 ASN A O 1
ATOM 5647 N N . GLY A 1 754 ? 54.066 20.580 -6.686 1.00 70.00 754 GLY A N 1
ATOM 5648 C CA . GLY A 1 754 ? 52.854 21.289 -6.320 1.00 70.00 754 GLY A CA 1
ATOM 5649 C C . GLY A 1 754 ? 52.338 22.210 -7.413 1.00 70.00 754 GLY A C 1
ATOM 5650 O O . GLY A 1 754 ? 51.141 22.471 -7.499 1.00 70.00 754 GLY A O 1
ATOM 5651 N N . LYS A 1 755 ? 53.241 22.675 -8.267 1.00 70.00 755 LYS A N 1
ATOM 5652 C CA . LYS A 1 755 ? 52.940 23.719 -9.244 1.00 70.00 755 LYS A CA 1
ATOM 5653 C C . LYS A 1 755 ? 52.050 23.249 -10.390 1.00 70.00 755 LYS A C 1
ATOM 5654 O O . LYS A 1 755 ? 52.007 22.067 -10.702 1.00 70.00 755 LYS A O 1
ATOM 5660 N N . THR A 1 756 ? 51.327 24.183 -11.003 1.00 70.00 756 THR A N 1
ATOM 5661 C CA . THR A 1 756 ? 50.504 23.882 -12.171 1.00 70.00 756 THR A CA 1
ATOM 5662 C C . THR A 1 756 ? 50.582 24.975 -13.234 1.00 70.00 756 THR A C 1
ATOM 5663 O O . THR A 1 756 ? 49.600 25.671 -13.472 1.00 70.00 756 THR A O 1
ATOM 5667 N N . PHE A 1 757 ? 51.736 25.122 -13.873 1.00 70.00 757 PHE A N 1
ATOM 5668 C CA . PHE A 1 757 ? 51.939 26.159 -14.880 1.00 70.00 757 PHE A CA 1
ATOM 5669 C C . PHE A 1 757 ? 51.078 25.977 -16.124 1.00 70.00 757 PHE A C 1
ATOM 5670 O O . PHE A 1 757 ? 50.806 24.854 -16.533 1.00 70.00 757 PHE A O 1
ATOM 5678 N N . ALA A 1 758 ? 50.635 27.085 -16.712 1.00 70.00 758 ALA A N 1
ATOM 5679 C CA . ALA A 1 758 ? 50.064 27.049 -18.057 1.00 70.00 758 ALA A CA 1
ATOM 5680 C C . ALA A 1 758 ? 51.171 26.687 -19.033 1.00 70.00 758 ALA A C 1
ATOM 5681 O O . ALA A 1 758 ? 52.258 27.247 -18.957 1.00 70.00 758 ALA A O 1
ATOM 5683 N N . VAL A 1 759 ? 50.908 25.778 -19.964 1.00 70.00 759 VAL A N 1
ATOM 5684 C CA . VAL A 1 759 ? 51.997 25.263 -20.783 1.00 70.00 759 VAL A CA 1
ATOM 5685 C C . VAL A 1 759 ? 51.955 25.666 -22.255 1.00 70.00 759 VAL A C 1
ATOM 5686 O O . VAL A 1 759 ? 52.913 25.421 -22.983 1.00 70.00 759 VAL A O 1
ATOM 5690 N N . ALA A 1 760 ? 50.868 26.297 -22.687 1.00 70.00 760 ALA A N 1
ATOM 5691 C CA . ALA A 1 760 ? 50.713 26.687 -24.087 1.00 70.00 760 ALA A CA 1
ATOM 5692 C C . ALA A 1 760 ? 49.519 27.609 -24.271 1.00 70.00 760 ALA A C 1
ATOM 5693 O O . ALA A 1 760 ? 48.786 27.862 -23.325 1.00 70.00 760 ALA A O 1
ATOM 5695 N N . LYS A 1 761 ? 49.312 28.110 -25.483 1.00 70.00 761 LYS A N 1
ATOM 5696 C CA . LYS A 1 761 ? 48.127 28.925 -25.727 1.00 70.00 761 LYS A CA 1
ATOM 5697 C C . LYS A 1 761 ? 47.643 28.868 -27.170 1.00 70.00 761 LYS A C 1
ATOM 5698 O O . LYS A 1 761 ? 48.445 28.886 -28.103 1.00 70.00 761 LYS A O 1
ATOM 5704 N N . ILE A 1 762 ? 46.324 28.821 -27.345 1.00 70.00 762 ILE A N 1
ATOM 5705 C CA . ILE A 1 762 ? 45.727 28.601 -28.660 1.00 70.00 762 ILE A CA 1
ATOM 5706 C C . ILE A 1 762 ? 45.244 29.868 -29.349 1.00 70.00 762 ILE A C 1
ATOM 5707 O O . ILE A 1 762 ? 44.386 30.575 -28.833 1.00 70.00 762 ILE A O 1
ATOM 5712 N N . ALA A 1 763 ? 45.783 30.136 -30.530 1.00 70.00 763 ALA A N 1
ATOM 5713 C CA . ALA A 1 763 ? 45.337 31.255 -31.349 1.00 70.00 763 ALA A CA 1
ATOM 5714 C C . ALA A 1 763 ? 44.072 30.924 -32.119 1.00 70.00 763 ALA A C 1
ATOM 5715 O O . ALA A 1 763 ? 43.819 29.763 -32.420 1.00 70.00 763 ALA A O 1
ATOM 5717 N N . MET A 1 764 ? 43.278 31.939 -32.440 1.00 70.00 764 MET A N 1
ATOM 5718 C CA . MET A 1 764 ? 42.247 31.776 -33.454 1.00 70.00 764 MET A CA 1
ATOM 5719 C C . MET A 1 764 ? 42.261 32.959 -34.408 1.00 70.00 764 MET A C 1
ATOM 5720 O O . MET A 1 764 ? 43.065 33.874 -34.259 1.00 70.00 764 MET A O 1
ATOM 5725 N N . ALA A 1 765 ? 41.372 32.935 -35.392 1.00 70.00 765 ALA A N 1
ATOM 5726 C CA . ALA A 1 765 ? 41.432 33.888 -36.487 1.00 70.00 765 ALA A CA 1
ATOM 5727 C C . ALA A 1 765 ? 40.059 34.180 -37.051 1.00 70.00 765 ALA A C 1
ATOM 5728 O O . ALA A 1 765 ? 39.100 33.492 -36.739 1.00 70.00 765 ALA A O 1
ATOM 5730 N N . SER A 1 766 ? 39.965 35.200 -37.891 1.00 70.00 766 SER A N 1
ATOM 5731 C CA . SER A 1 766 ? 38.688 35.549 -38.486 1.00 70.00 766 SER A CA 1
ATOM 5732 C C . SER A 1 766 ? 38.854 36.218 -39.836 1.00 70.00 766 SER A C 1
ATOM 5733 O O . SER A 1 766 ? 39.841 36.890 -40.092 1.00 70.00 766 SER A O 1
ATOM 5736 N N . VAL A 1 767 ? 37.860 36.032 -40.692 1.00 70.00 767 VAL A N 1
ATOM 5737 C CA . VAL A 1 767 ? 37.919 36.496 -42.063 1.00 70.00 767 VAL A CA 1
ATOM 5738 C C . VAL A 1 767 ? 36.824 37.528 -42.278 1.00 70.00 767 VAL A C 1
ATOM 5739 O O . VAL A 1 767 ? 35.792 37.481 -41.620 1.00 70.00 767 VAL A O 1
ATOM 5743 N N . ALA A 1 768 ? 37.047 38.464 -43.191 1.00 70.00 768 ALA A N 1
ATOM 5744 C CA . ALA A 1 768 ? 36.055 39.484 -43.493 1.00 70.00 768 ALA A CA 1
ATOM 5745 C C . ALA A 1 768 ? 34.795 38.889 -44.104 1.00 70.00 768 ALA A C 1
ATOM 5746 O O . ALA A 1 768 ? 33.731 39.492 -44.049 1.00 70.00 768 ALA A O 1
ATOM 5748 N N . ASN A 1 769 ? 34.912 37.713 -44.700 1.00 70.00 769 ASN A N 1
ATOM 5749 C CA . ASN A 1 769 ? 33.754 37.078 -45.303 1.00 70.00 769 ASN A CA 1
ATOM 5750 C C . ASN A 1 769 ? 33.723 35.575 -45.158 1.00 70.00 769 ASN A C 1
ATOM 5751 O O . ASN A 1 769 ? 34.371 34.858 -45.908 1.00 70.00 769 ASN A O 1
ATOM 5756 N N . ASN A 1 770 ? 32.941 35.101 -44.202 1.00 70.00 770 ASN A N 1
ATOM 5757 C CA . ASN A 1 770 ? 32.662 33.686 -44.095 1.00 70.00 770 ASN A CA 1
ATOM 5758 C C . ASN A 1 770 ? 31.855 33.294 -45.302 1.00 70.00 770 ASN A C 1
ATOM 5759 O O . ASN A 1 770 ? 31.239 34.146 -45.934 1.00 70.00 770 ASN A O 1
ATOM 5764 N N . SER A 1 771 ? 31.929 32.025 -45.667 1.00 70.00 771 SER A N 1
ATOM 5765 C CA . SER A 1 771 ? 31.146 31.480 -46.766 1.00 70.00 771 SER A CA 1
ATOM 5766 C C . SER A 1 771 ? 31.644 31.940 -48.125 1.00 70.00 771 SER A C 1
ATOM 5767 O O . SER A 1 771 ? 31.248 31.388 -49.148 1.00 70.00 771 SER A O 1
ATOM 5770 N N . GLY A 1 772 ? 32.496 32.955 -48.149 1.00 70.00 772 GLY A N 1
ATOM 5771 C CA . GLY A 1 772 ? 33.227 33.257 -49.358 1.00 70.00 772 GLY A CA 1
ATOM 5772 C C . GLY A 1 772 ? 34.347 32.249 -49.487 1.00 70.00 772 GLY A C 1
ATOM 5773 O O . GLY A 1 772 ? 34.717 31.847 -50.583 1.00 70.00 772 GLY A O 1
ATOM 5774 N N . LEU A 1 773 ? 34.873 31.825 -48.343 1.00 70.00 773 LEU A N 1
ATOM 5775 C CA . LEU A 1 773 ? 35.996 30.901 -48.314 1.00 70.00 773 LEU A CA 1
ATOM 5776 C C . LEU A 1 773 ? 35.613 29.478 -48.710 1.00 70.00 773 LEU A C 1
ATOM 5777 O O . LEU A 1 773 ? 34.531 28.998 -48.392 1.00 70.00 773 LEU A O 1
ATOM 5782 N N . GLU A 1 774 ? 36.519 28.820 -49.421 1.00 70.00 774 GLU A N 1
ATOM 5783 C CA . GLU A 1 774 ? 36.246 27.535 -50.047 1.00 70.00 774 GLU A CA 1
ATOM 5784 C C . GLU A 1 774 ? 36.388 26.346 -49.101 1.00 70.00 774 GLU A C 1
ATOM 5785 O O . GLU A 1 774 ? 37.134 26.402 -48.131 1.00 70.00 774 GLU A O 1
ATOM 5791 N N . GLU A 1 775 ? 35.656 25.277 -49.399 1.00 70.00 775 GLU A N 1
ATOM 5792 C CA . GLU A 1 775 ? 35.676 24.030 -48.640 1.00 70.00 775 GLU A CA 1
ATOM 5793 C C . GLU A 1 775 ? 36.736 23.046 -49.135 1.00 70.00 775 GLU A C 1
ATOM 5794 O O . GLU A 1 775 ? 37.113 23.086 -50.297 1.00 70.00 775 GLU A O 1
ATOM 5800 N N . ILE A 1 776 ? 37.214 22.164 -48.261 1.00 70.00 776 ILE A N 1
ATOM 5801 C CA . ILE A 1 776 ? 38.046 21.037 -48.680 1.00 70.00 776 ILE A CA 1
ATOM 5802 C C . ILE A 1 776 ? 37.428 19.798 -48.045 1.00 70.00 776 ILE A C 1
ATOM 5803 O O . ILE A 1 776 ? 36.443 19.902 -47.327 1.00 70.00 776 ILE A O 1
ATOM 5808 N N . GLY A 1 777 ? 37.999 18.628 -48.300 1.00 70.00 777 GLY A N 1
ATOM 5809 C CA . GLY A 1 777 ? 37.607 17.429 -47.593 1.00 70.00 777 GLY A CA 1
ATOM 5810 C C . GLY A 1 777 ? 38.105 17.540 -46.171 1.00 70.00 777 GLY A C 1
ATOM 5811 O O . GLY A 1 777 ? 38.956 18.367 -45.878 1.00 70.00 777 GLY A O 1
ATOM 5812 N N . GLY A 1 778 ? 37.578 16.713 -45.281 1.00 70.00 778 GLY A N 1
ATOM 5813 C CA . GLY A 1 778 ? 37.851 16.876 -43.870 1.00 70.00 778 GLY A CA 1
ATOM 5814 C C . GLY A 1 778 ? 36.946 17.997 -43.431 1.00 70.00 778 GLY A C 1
ATOM 5815 O O . GLY A 1 778 ? 36.113 18.443 -44.209 1.00 70.00 778 GLY A O 1
ATOM 5816 N N . ASN A 1 779 ? 37.095 18.462 -42.203 1.00 70.00 779 ASN A N 1
ATOM 5817 C CA . ASN A 1 779 ? 36.292 19.580 -41.747 1.00 70.00 779 ASN A CA 1
ATOM 5818 C C . ASN A 1 779 ? 36.989 20.906 -41.998 1.00 70.00 779 ASN A C 1
ATOM 5819 O O . ASN A 1 779 ? 36.674 21.915 -41.377 1.00 70.00 779 ASN A O 1
ATOM 5824 N N . LEU A 1 780 ? 37.956 20.883 -42.906 1.00 70.00 780 LEU A N 1
ATOM 5825 C CA . LEU A 1 780 ? 38.771 22.044 -43.233 1.00 70.00 780 LEU A CA 1
ATOM 5826 C C . LEU A 1 780 ? 38.046 23.082 -44.078 1.00 70.00 780 LEU A C 1
ATOM 5827 O O . LEU A 1 780 ? 37.158 22.753 -44.853 1.00 70.00 780 LEU A O 1
ATOM 5832 N N . PHE A 1 781 ? 38.441 24.339 -43.922 1.00 70.00 781 PHE A N 1
ATOM 5833 C CA . PHE A 1 781 ? 38.042 25.407 -44.827 1.00 70.00 781 PHE A CA 1
ATOM 5834 C C . PHE A 1 781 ? 39.299 25.983 -45.444 1.00 70.00 781 PHE A C 1
ATOM 5835 O O . PHE A 1 781 ? 40.397 25.621 -45.045 1.00 70.00 781 PHE A O 1
ATOM 5843 N N . LYS A 1 782 ? 39.161 26.881 -46.411 1.00 70.00 782 LYS A N 1
ATOM 5844 C CA . LYS A 1 782 ? 40.346 27.458 -47.031 1.00 70.00 782 LYS A CA 1
ATOM 5845 C C . LYS A 1 782 ? 40.139 28.880 -47.525 1.00 70.00 782 LYS A C 1
ATOM 5846 O O . LYS A 1 782 ? 39.099 29.204 -48.087 1.00 70.00 782 LYS A O 1
ATOM 5852 N N . VAL A 1 783 ? 41.150 29.715 -47.317 1.00 70.00 783 VAL A N 1
ATOM 5853 C CA . VAL A 1 783 ? 41.131 31.102 -47.761 1.00 70.00 783 VAL A CA 1
ATOM 5854 C C . VAL A 1 783 ? 41.099 31.192 -49.278 1.00 70.00 783 VAL A C 1
ATOM 5855 O O . VAL A 1 783 ? 41.724 30.395 -49.968 1.00 70.00 783 VAL A O 1
ATOM 5859 N N . THR A 1 784 ? 40.366 32.170 -49.792 1.00 70.00 784 THR A N 1
ATOM 5860 C CA . THR A 1 784 ? 40.236 32.355 -51.224 1.00 70.00 784 THR A CA 1
ATOM 5861 C C . THR A 1 784 ? 39.932 33.816 -51.529 1.00 70.00 784 THR A C 1
ATOM 5862 O O . THR A 1 784 ? 39.775 34.622 -50.620 1.00 70.00 784 THR A O 1
ATOM 5866 N N . ALA A 1 785 ? 39.886 34.171 -52.805 1.00 70.00 785 ALA A N 1
ATOM 5867 C CA . ALA A 1 785 ? 39.421 35.494 -53.188 1.00 70.00 785 ALA A CA 1
ATOM 5868 C C . ALA A 1 785 ? 37.944 35.600 -52.855 1.00 70.00 785 ALA A C 1
ATOM 5869 O O . ALA A 1 785 ? 37.258 34.587 -52.795 1.00 70.00 785 ALA A O 1
ATOM 5871 N N . ASN A 1 786 ? 37.466 36.821 -52.632 1.00 70.00 786 ASN A N 1
ATOM 5872 C CA . ASN A 1 786 ? 36.102 37.069 -52.167 1.00 70.00 786 ASN A CA 1
ATOM 5873 C C . ASN A 1 786 ? 35.899 36.418 -50.807 1.00 70.00 786 ASN A C 1
ATOM 5874 O O . ASN A 1 786 ? 34.836 35.891 -50.505 1.00 70.00 786 ASN A O 1
ATOM 5879 N N . SER A 1 787 ? 36.945 36.451 -49.991 1.00 70.00 787 SER A N 1
ATOM 5880 C CA . SER A 1 787 ? 36.893 35.922 -48.635 1.00 70.00 787 SER A CA 1
ATOM 5881 C C . SER A 1 787 ? 37.606 36.869 -47.694 1.00 70.00 787 SER A C 1
ATOM 5882 O O . SER A 1 787 ? 36.973 37.639 -46.985 1.00 70.00 787 SER A O 1
ATOM 5885 N N . GLY A 1 788 ? 38.931 36.817 -47.697 1.00 70.00 788 GLY A N 1
ATOM 5886 C CA . GLY A 1 788 ? 39.714 37.768 -46.935 1.00 70.00 788 GLY A CA 1
ATOM 5887 C C . GLY A 1 788 ? 41.016 37.178 -46.449 1.00 70.00 788 GLY A C 1
ATOM 5888 O O . GLY A 1 788 ? 41.365 36.064 -46.812 1.00 70.00 788 GLY A O 1
ATOM 5889 N N . ASN A 1 789 ? 41.750 37.933 -45.643 1.00 70.00 789 ASN A N 1
ATOM 5890 C CA . ASN A 1 789 ? 42.947 37.403 -45.013 1.00 70.00 789 ASN A CA 1
ATOM 5891 C C . ASN A 1 789 ? 42.669 36.902 -43.609 1.00 70.00 789 ASN A C 1
ATOM 5892 O O . ASN A 1 789 ? 41.679 37.272 -42.992 1.00 70.00 789 ASN A O 1
ATOM 5897 N N . ILE A 1 790 ? 43.563 36.055 -43.117 1.00 70.00 790 ILE A N 1
ATOM 5898 C CA . ILE A 1 790 ? 43.324 35.280 -41.911 1.00 70.00 790 ILE A CA 1
ATOM 5899 C C . ILE A 1 790 ? 43.133 36.096 -40.630 1.00 70.00 790 ILE A C 1
ATOM 5900 O O . ILE A 1 790 ? 42.316 35.727 -39.790 1.00 70.00 790 ILE A O 1
ATOM 5905 N N . VAL A 1 791 ? 43.837 37.216 -40.503 1.00 70.00 791 VAL A N 1
ATOM 5906 C CA . VAL A 1 791 ? 43.712 38.097 -39.337 1.00 70.00 791 VAL A CA 1
ATOM 5907 C C . VAL A 1 791 ? 43.834 37.322 -38.024 1.00 70.00 791 VAL A C 1
ATOM 5908 O O . VAL A 1 791 ? 42.842 37.040 -37.359 1.00 70.00 791 VAL A O 1
ATOM 5912 N N . VAL A 1 792 ? 45.055 36.934 -37.682 1.00 70.00 792 VAL A N 1
ATOM 5913 C CA . VAL A 1 792 ? 45.317 36.201 -36.448 1.00 70.00 792 VAL A CA 1
ATOM 5914 C C . VAL A 1 792 ? 45.168 37.094 -35.217 1.00 70.00 792 VAL A C 1
ATOM 5915 O O . VAL A 1 792 ? 45.518 38.268 -35.258 1.00 70.00 792 VAL A O 1
ATOM 5919 N N . GLY A 1 793 ? 44.646 36.538 -34.128 1.00 70.00 793 GLY A N 1
ATOM 5920 C CA . GLY A 1 793 ? 44.508 37.274 -32.884 1.00 70.00 793 GLY A CA 1
ATOM 5921 C C . GLY A 1 793 ? 44.318 36.343 -31.703 1.00 70.00 793 GLY A C 1
ATOM 5922 O O . GLY A 1 793 ? 44.412 35.130 -31.848 1.00 70.00 793 GLY A O 1
ATOM 5923 N N . GLU A 1 794 ? 44.062 36.907 -30.526 1.00 70.00 794 GLU A N 1
ATOM 5924 C CA . GLU A 1 794 ? 43.800 36.099 -29.337 1.00 70.00 794 GLU A CA 1
ATOM 5925 C C . GLU A 1 794 ? 42.358 35.663 -29.196 1.00 70.00 794 GLU A C 1
ATOM 5926 O O . GLU A 1 794 ? 41.490 36.052 -29.966 1.00 70.00 794 GLU A O 1
ATOM 5932 N N . ALA A 1 795 ? 42.129 34.856 -28.170 1.00 70.00 795 ALA A N 1
ATOM 5933 C CA . ALA A 1 795 ? 40.893 34.117 -27.997 1.00 70.00 795 ALA A CA 1
ATOM 5934 C C . ALA A 1 795 ? 39.641 34.961 -27.817 1.00 70.00 795 ALA A C 1
ATOM 5935 O O . ALA A 1 795 ? 38.546 34.496 -28.108 1.00 70.00 795 ALA A O 1
ATOM 5937 N N . GLY A 1 796 ? 39.774 36.180 -27.319 1.00 70.00 796 GLY A N 1
ATOM 5938 C CA . GLY A 1 796 ? 38.588 36.986 -27.112 1.00 70.00 796 GLY A CA 1
ATOM 5939 C C . GLY A 1 796 ? 38.856 38.452 -26.882 1.00 70.00 796 GLY A C 1
ATOM 5940 O O . GLY A 1 796 ? 38.834 38.920 -25.747 1.00 70.00 796 GLY A O 1
ATOM 5941 N N . THR A 1 797 ? 39.100 39.184 -27.960 1.00 70.00 797 THR A N 1
ATOM 5942 C CA . THR A 1 797 ? 39.398 40.600 -27.840 1.00 70.00 797 THR A CA 1
ATOM 5943 C C . THR A 1 797 ? 39.194 41.340 -29.155 1.00 70.00 797 THR A C 1
ATOM 5944 O O . THR A 1 797 ? 38.945 42.541 -29.169 1.00 70.00 797 THR A O 1
ATOM 5948 N N . GLY A 1 798 ? 39.293 40.618 -30.261 1.00 70.00 798 GLY A N 1
ATOM 5949 C CA . GLY A 1 798 ? 39.178 41.227 -31.568 1.00 70.00 798 GLY A CA 1
ATOM 5950 C C . GLY A 1 798 ? 37.738 41.302 -32.009 1.00 70.00 798 GLY A C 1
ATOM 5951 O O . GLY A 1 798 ? 37.444 41.723 -33.123 1.00 70.00 798 GLY A O 1
ATOM 5952 N N . GLY A 1 799 ? 36.837 40.889 -31.128 1.00 70.00 799 GLY A N 1
ATOM 5953 C CA . GLY A 1 799 ? 35.441 40.750 -31.492 1.00 70.00 799 GLY A CA 1
ATOM 5954 C C . GLY A 1 799 ? 35.154 39.308 -31.858 1.00 70.00 799 GLY A C 1
ATOM 5955 O O . GLY A 1 799 ? 34.134 38.993 -32.468 1.00 70.00 799 GLY A O 1
ATOM 5956 N N . ARG A 1 800 ? 36.085 38.434 -31.495 1.00 70.00 800 ARG A N 1
ATOM 5957 C CA . ARG A 1 800 ? 35.951 37.007 -31.729 1.00 70.00 800 ARG A CA 1
ATOM 5958 C C . ARG A 1 800 ? 35.664 36.261 -30.424 1.00 70.00 800 ARG A C 1
ATOM 5959 O O . ARG A 1 800 ? 36.228 36.582 -29.383 1.00 70.00 800 ARG A O 1
ATOM 5967 N N . GLY A 1 801 ? 34.789 35.262 -30.492 1.00 70.00 801 GLY A N 1
ATOM 5968 C CA . GLY A 1 801 ? 34.239 34.632 -29.301 1.00 70.00 801 GLY A CA 1
ATOM 5969 C C . GLY A 1 801 ? 35.159 33.726 -28.511 1.00 70.00 801 GLY A C 1
ATOM 5970 O O . GLY A 1 801 ? 36.148 33.226 -29.033 1.00 70.00 801 GLY A O 1
ATOM 5971 N N . GLU A 1 802 ? 34.817 33.510 -27.244 1.00 70.00 802 GLU A N 1
ATOM 5972 C CA . GLU A 1 802 ? 35.629 32.700 -26.339 1.00 70.00 802 GLU A CA 1
ATOM 5973 C C . GLU A 1 802 ? 35.505 31.202 -26.549 1.00 70.00 802 GLU A C 1
ATOM 5974 O O . GLU A 1 802 ? 34.513 30.715 -27.078 1.00 70.00 802 GLU A O 1
ATOM 5980 N N . MET A 1 803 ? 36.532 30.479 -26.122 1.00 70.00 803 MET A N 1
ATOM 5981 C CA . MET A 1 803 ? 36.489 29.029 -26.084 1.00 70.00 803 MET A CA 1
ATOM 5982 C C . MET A 1 803 ? 35.449 28.561 -25.089 1.00 70.00 803 MET A C 1
ATOM 5983 O O . MET A 1 803 ? 35.203 29.220 -24.086 1.00 70.00 803 MET A O 1
ATOM 5988 N N . LYS A 1 804 ? 34.825 27.429 -25.373 1.00 70.00 804 LYS A N 1
ATOM 5989 C CA . LYS A 1 804 ? 34.070 26.730 -24.350 1.00 70.00 804 LYS A CA 1
ATOM 5990 C C . LYS A 1 804 ? 34.662 25.350 -24.154 1.00 70.00 804 LYS A C 1
ATOM 5991 O O . LYS A 1 804 ? 34.574 24.499 -25.031 1.00 70.00 804 LYS A O 1
ATOM 5997 N N . THR A 1 805 ? 35.271 25.135 -22.999 1.00 70.00 805 THR A N 1
ATOM 5998 C CA . THR A 1 805 ? 36.016 23.917 -22.739 1.00 70.00 805 THR A CA 1
ATOM 5999 C C . THR A 1 805 ? 35.143 22.694 -22.527 1.00 70.00 805 THR A C 1
ATOM 6000 O O . THR A 1 805 ? 33.989 22.802 -22.126 1.00 70.00 805 THR A O 1
ATOM 6004 N N . SER A 1 806 ? 35.716 21.532 -22.822 1.00 70.00 806 SER A N 1
ATOM 6005 C CA . SER A 1 806 ? 35.104 20.238 -22.540 1.00 70.00 806 SER A CA 1
ATOM 6006 C C . SER A 1 806 ? 33.733 20.045 -23.151 1.00 70.00 806 SER A C 1
ATOM 6007 O O . SER A 1 806 ? 32.876 19.402 -22.558 1.00 70.00 806 SER A O 1
ATOM 6010 N N . ALA A 1 807 ? 33.536 20.579 -24.345 1.00 70.00 807 ALA A N 1
ATOM 6011 C CA . ALA A 1 807 ? 32.259 20.451 -25.017 1.00 70.00 807 ALA A CA 1
ATOM 6012 C C . ALA A 1 807 ? 32.441 20.601 -26.506 1.00 70.00 807 ALA A C 1
ATOM 6013 O O . ALA A 1 807 ? 33.363 21.262 -26.959 1.00 70.00 807 ALA A O 1
ATOM 6015 N N . LEU A 1 808 ? 31.527 20.025 -27.269 1.00 70.00 808 LEU A N 1
ATOM 6016 C CA . LEU A 1 808 ? 31.761 19.854 -28.685 1.00 70.00 808 LEU A CA 1
ATOM 6017 C C . LEU A 1 808 ? 30.567 20.357 -29.476 1.00 70.00 808 LEU A C 1
ATOM 6018 O O . LEU A 1 808 ? 29.425 20.173 -29.065 1.00 70.00 808 LEU A O 1
ATOM 6023 N N . GLU A 1 809 ? 30.834 20.992 -30.611 1.00 70.00 809 GLU A N 1
ATOM 6024 C CA . GLU A 1 809 ? 29.824 21.794 -31.291 1.00 70.00 809 GLU A CA 1
ATOM 6025 C C . GLU A 1 809 ? 29.229 21.096 -32.504 1.00 70.00 809 GLU A C 1
ATOM 6026 O O . GLU A 1 809 ? 29.908 20.881 -33.502 1.00 70.00 809 GLU A O 1
ATOM 6032 N N . MET A 1 810 ? 27.948 20.758 -32.410 1.00 70.00 810 MET A N 1
ATOM 6033 C CA . MET A 1 810 ? 27.267 19.975 -33.433 1.00 70.00 810 MET A CA 1
ATOM 6034 C C . MET A 1 810 ? 26.809 20.787 -34.633 1.00 70.00 810 MET A C 1
ATOM 6035 O O . MET A 1 810 ? 26.797 22.012 -34.596 1.00 70.00 810 MET A O 1
ATOM 6040 N N . SER A 1 811 ? 26.465 20.088 -35.708 1.00 70.00 811 SER A N 1
ATOM 6041 C CA . SER A 1 811 ? 26.108 20.721 -36.970 1.00 70.00 811 SER A CA 1
ATOM 6042 C C . SER A 1 811 ? 24.837 21.534 -36.862 1.00 70.00 811 SER A C 1
ATOM 6043 O O . SER A 1 811 ? 23.963 21.226 -36.059 1.00 70.00 811 SER A O 1
ATOM 6046 N N . ASN A 1 812 ? 24.734 22.577 -37.675 1.00 70.00 812 ASN A N 1
ATOM 6047 C CA . ASN A 1 812 ? 23.587 23.470 -37.614 1.00 70.00 812 ASN A CA 1
ATOM 6048 C C . ASN A 1 812 ? 22.413 23.023 -38.463 1.00 70.00 812 ASN A C 1
ATOM 6049 O O . ASN A 1 812 ? 21.407 23.718 -38.540 1.00 70.00 812 ASN A O 1
ATOM 6054 N N . VAL A 1 813 ? 22.538 21.878 -39.117 1.00 70.00 813 VAL A N 1
ATOM 6055 C CA . VAL A 1 813 ? 21.476 21.404 -39.993 1.00 70.00 813 VAL A CA 1
ATOM 6056 C C . VAL A 1 813 ? 20.178 21.138 -39.248 1.00 70.00 813 VAL A C 1
ATOM 6057 O O . VAL A 1 813 ? 20.119 20.260 -38.395 1.00 70.00 813 VAL A O 1
ATOM 6061 N N . ASP A 1 814 ? 19.142 21.903 -39.566 1.00 70.00 814 ASP A N 1
ATOM 6062 C CA . ASP A 1 814 ? 17.788 21.557 -39.157 1.00 70.00 814 ASP A CA 1
ATOM 6063 C C . ASP A 1 814 ? 17.280 20.512 -40.123 1.00 70.00 814 ASP A C 1
ATOM 6064 O O . ASP A 1 814 ? 17.724 20.467 -41.263 1.00 70.00 814 ASP A O 1
ATOM 6069 N N . LEU A 1 815 ? 16.360 19.664 -39.696 1.00 70.00 815 LEU A N 1
ATOM 6070 C CA . LEU A 1 815 ? 16.082 18.495 -40.504 1.00 70.00 815 LEU A CA 1
ATOM 6071 C C . LEU A 1 815 ? 14.763 18.610 -41.261 1.00 70.00 815 LEU A C 1
ATOM 6072 O O . LEU A 1 815 ? 14.637 18.123 -42.393 1.00 70.00 815 LEU A O 1
ATOM 6077 N N . SER A 1 816 ? 13.790 19.275 -40.652 1.00 70.00 816 SER A N 1
ATOM 6078 C CA . SER A 1 816 ? 12.488 19.433 -41.282 1.00 70.00 816 SER A CA 1
ATOM 6079 C C . SER A 1 816 ? 12.614 20.231 -42.566 1.00 70.00 816 SER A C 1
ATOM 6080 O O . SER A 1 816 ? 12.006 19.905 -43.599 1.00 70.00 816 SER A O 1
ATOM 6083 N N . ARG A 1 817 ? 13.467 21.244 -42.505 1.00 70.00 817 ARG A N 1
ATOM 6084 C CA . ARG A 1 817 ? 13.700 22.108 -43.641 1.00 70.00 817 ARG A CA 1
ATOM 6085 C C . ARG A 1 817 ? 14.281 21.304 -44.779 1.00 70.00 817 ARG A C 1
ATOM 6086 O O . ARG A 1 817 ? 14.027 21.579 -45.946 1.00 70.00 817 ARG A O 1
ATOM 6094 N N . SER A 1 818 ? 15.067 20.300 -44.426 1.00 70.00 818 SER A N 1
ATOM 6095 C CA . SER A 1 818 ? 15.704 19.473 -45.427 1.00 70.00 818 SER A CA 1
ATOM 6096 C C . SER A 1 818 ? 14.718 18.520 -46.081 1.00 70.00 818 SER A C 1
ATOM 6097 O O . SER A 1 818 ? 14.673 18.393 -47.311 1.00 70.00 818 SER A O 1
ATOM 6100 N N . LEU A 1 819 ? 13.912 17.861 -45.260 1.00 70.00 819 LEU A N 1
ATOM 6101 C CA . LEU A 1 819 ? 12.987 16.871 -45.791 1.00 70.00 819 LEU A CA 1
ATOM 6102 C C . LEU A 1 819 ? 11.946 17.512 -46.705 1.00 70.00 819 LEU A C 1
ATOM 6103 O O . LEU A 1 819 ? 11.614 16.981 -47.790 1.00 70.00 819 LEU A O 1
ATOM 6108 N N . THR A 1 820 ? 11.466 18.687 -46.311 1.00 70.00 820 THR A N 1
ATOM 6109 C CA . THR A 1 820 ? 10.468 19.332 -47.142 1.00 70.00 820 THR A CA 1
ATOM 6110 C C . THR A 1 820 ? 11.057 19.664 -48.505 1.00 70.00 820 THR A C 1
ATOM 6111 O O . THR A 1 820 ? 10.388 19.532 -49.533 1.00 70.00 820 THR A O 1
ATOM 6115 N N . GLU A 1 821 ? 12.323 20.058 -48.521 1.00 70.00 821 GLU A N 1
ATOM 6116 C CA . GLU A 1 821 ? 12.974 20.323 -49.789 1.00 70.00 821 GLU A CA 1
ATOM 6117 C C . GLU A 1 821 ? 13.137 19.048 -50.586 1.00 70.00 821 GLU A C 1
ATOM 6118 O O . GLU A 1 821 ? 13.086 19.080 -51.815 1.00 70.00 821 GLU A O 1
ATOM 6124 N N . LEU A 1 822 ? 13.293 17.917 -49.907 1.00 70.00 822 LEU A N 1
ATOM 6125 C CA . LEU A 1 822 ? 13.309 16.671 -50.661 1.00 70.00 822 LEU A CA 1
ATOM 6126 C C . LEU A 1 822 ? 11.989 16.471 -51.354 1.00 70.00 822 LEU A C 1
ATOM 6127 O O . LEU A 1 822 ? 11.933 15.851 -52.405 1.00 70.00 822 LEU A O 1
ATOM 6132 N N . ILE A 1 823 ? 10.915 16.993 -50.785 1.00 70.00 823 ILE A N 1
ATOM 6133 C CA . ILE A 1 823 ? 9.664 16.901 -51.527 1.00 70.00 823 ILE A CA 1
ATOM 6134 C C . ILE A 1 823 ? 9.604 17.878 -52.702 1.00 70.00 823 ILE A C 1
ATOM 6135 O O . ILE A 1 823 ? 9.283 17.489 -53.837 1.00 70.00 823 ILE A O 1
ATOM 6140 N N . ILE A 1 824 ? 9.945 19.134 -52.434 1.00 70.00 824 ILE A N 1
ATOM 6141 C CA . ILE A 1 824 ? 9.858 20.175 -53.450 1.00 70.00 824 ILE A CA 1
ATOM 6142 C C . ILE A 1 824 ? 10.638 19.814 -54.702 1.00 70.00 824 ILE A C 1
ATOM 6143 O O . ILE A 1 824 ? 10.108 19.859 -55.827 1.00 70.00 824 ILE A O 1
ATOM 6148 N N . ILE A 1 825 ? 11.888 19.419 -54.495 1.00 70.00 825 ILE A N 1
ATOM 6149 C CA . ILE A 1 825 ? 12.771 19.131 -55.607 1.00 70.00 825 ILE A CA 1
ATOM 6150 C C . ILE A 1 825 ? 12.169 18.037 -56.453 1.00 70.00 825 ILE A C 1
ATOM 6151 O O . ILE A 1 825 ? 12.159 18.106 -57.686 1.00 70.00 825 ILE A O 1
ATOM 6156 N N . GLN A 1 826 ? 11.602 17.054 -55.774 1.00 70.00 826 GLN A N 1
ATOM 6157 C CA . GLN A 1 826 ? 11.078 15.899 -56.454 1.00 70.00 826 GLN A CA 1
ATOM 6158 C C . GLN A 1 826 ? 9.922 16.288 -57.339 1.00 70.00 826 GLN A C 1
ATOM 6159 O O . GLN A 1 826 ? 9.884 15.920 -58.510 1.00 70.00 826 GLN A O 1
ATOM 6165 N N . ARG A 1 827 ? 8.987 17.059 -56.799 1.00 70.00 827 ARG A N 1
ATOM 6166 C CA . ARG A 1 827 ? 7.815 17.404 -57.595 1.00 70.00 827 ARG A CA 1
ATOM 6167 C C . ARG A 1 827 ? 8.151 18.294 -58.784 1.00 70.00 827 ARG A C 1
ATOM 6168 O O . ARG A 1 827 ? 7.604 18.108 -59.882 1.00 70.00 827 ARG A O 1
ATOM 6176 N N . GLY A 1 828 ? 9.081 19.226 -58.599 1.00 70.00 828 GLY A N 1
ATOM 6177 C CA . GLY A 1 828 ? 9.452 20.067 -59.724 1.00 70.00 828 GLY A CA 1
ATOM 6178 C C . GLY A 1 828 ? 10.112 19.236 -60.809 1.00 70.00 828 GLY A C 1
ATOM 6179 O O . GLY A 1 828 ? 9.881 19.423 -62.023 1.00 70.00 828 GLY A O 1
ATOM 6180 N N . TYR A 1 829 ? 10.895 18.265 -60.360 1.00 70.00 829 TYR A N 1
ATOM 6181 C CA . TYR A 1 829 ? 11.596 17.368 -61.256 1.00 70.00 829 TYR A CA 1
ATOM 6182 C C . TYR A 1 829 ? 10.573 16.612 -62.090 1.00 70.00 829 TYR A C 1
ATOM 6183 O O . TYR A 1 829 ? 10.699 16.494 -63.314 1.00 70.00 829 TYR A O 1
ATOM 6192 N N . GLN A 1 830 ? 9.522 16.149 -61.419 1.00 70.00 830 GLN A N 1
ATOM 6193 C CA . GLN A 1 830 ? 8.481 15.375 -62.074 1.00 70.00 830 GLN A CA 1
ATOM 6194 C C . GLN A 1 830 ? 7.829 16.212 -63.158 1.00 70.00 830 GLN A C 1
ATOM 6195 O O . GLN A 1 830 ? 7.583 15.740 -64.276 1.00 70.00 830 GLN A O 1
ATOM 6201 N N . ALA A 1 831 ? 7.578 17.476 -62.836 1.00 70.00 831 ALA A N 1
ATOM 6202 C CA . ALA A 1 831 ? 6.869 18.333 -63.775 1.00 70.00 831 ALA A CA 1
ATOM 6203 C C . ALA A 1 831 ? 7.682 18.557 -65.041 1.00 70.00 831 ALA A C 1
ATOM 6204 O O . ALA A 1 831 ? 7.173 18.389 -66.167 1.00 70.00 831 ALA A O 1
ATOM 6206 N N . ASN A 1 832 ? 8.955 18.904 -64.875 1.00 70.00 832 ASN A N 1
ATOM 6207 C CA . ASN A 1 832 ? 9.765 19.158 -66.061 1.00 70.00 832 ASN A CA 1
ATOM 6208 C C . ASN A 1 832 ? 9.869 17.887 -66.884 1.00 70.00 832 ASN A C 1
ATOM 6209 O O . ASN A 1 832 ? 9.888 17.908 -68.131 1.00 70.00 832 ASN A O 1
ATOM 6214 N N . SER A 1 833 ? 9.866 16.769 -66.169 1.00 70.00 833 SER A N 1
ATOM 6215 C CA . SER A 1 833 ? 9.859 15.479 -66.818 1.00 70.00 833 SER A CA 1
ATOM 6216 C C . SER A 1 833 ? 8.624 15.312 -67.678 1.00 70.00 833 SER A C 1
ATOM 6217 O O . SER A 1 833 ? 8.683 14.660 -68.710 1.00 70.00 833 SER A O 1
ATOM 6220 N N . LYS A 1 834 ? 7.502 15.898 -67.270 1.00 70.00 834 LYS A N 1
ATOM 6221 C CA . LYS A 1 834 ? 6.338 15.892 -68.160 1.00 70.00 834 LYS A CA 1
ATOM 6222 C C . LYS A 1 834 ? 6.540 16.772 -69.383 1.00 70.00 834 LYS A C 1
ATOM 6223 O O . LYS A 1 834 ? 6.160 16.389 -70.508 1.00 70.00 834 LYS A O 1
ATOM 6229 N N . THR A 1 835 ? 7.150 17.936 -69.177 1.00 70.00 835 THR A N 1
ATOM 6230 C CA . THR A 1 835 ? 7.336 18.850 -70.301 1.00 70.00 835 THR A CA 1
ATOM 6231 C C . THR A 1 835 ? 8.091 18.175 -71.425 1.00 70.00 835 THR A C 1
ATOM 6232 O O . THR A 1 835 ? 7.670 18.208 -72.594 1.00 70.00 835 THR A O 1
ATOM 6236 N N . ILE A 1 836 ? 9.187 17.519 -71.065 1.00 70.00 836 ILE A N 1
ATOM 6237 C CA . ILE A 1 836 ? 10.003 16.878 -72.083 1.00 70.00 836 ILE A CA 1
ATOM 6238 C C . ILE A 1 836 ? 9.222 15.810 -72.831 1.00 70.00 836 ILE A C 1
ATOM 6239 O O . ILE A 1 836 ? 9.348 15.668 -74.045 1.00 70.00 836 ILE A O 1
ATOM 6244 N N . SER A 1 837 ? 8.369 15.094 -72.113 1.00 70.00 837 SER A N 1
ATOM 6245 C CA . SER A 1 837 ? 7.632 13.996 -72.713 1.00 70.00 837 SER A CA 1
ATOM 6246 C C . SER A 1 837 ? 6.641 14.496 -73.747 1.00 70.00 837 SER A C 1
ATOM 6247 O O . SER A 1 837 ? 6.606 13.993 -74.879 1.00 70.00 837 SER A O 1
ATOM 6250 N N . THR A 1 838 ? 5.846 15.500 -73.383 1.00 70.00 838 THR A N 1
ATOM 6251 C CA . THR A 1 838 ? 4.879 16.015 -74.348 1.00 70.00 838 THR A CA 1
ATOM 6252 C C . THR A 1 838 ? 5.610 16.598 -75.543 1.00 70.00 838 THR A C 1
ATOM 6253 O O . THR A 1 838 ? 5.160 16.485 -76.695 1.00 70.00 838 THR A O 1
ATOM 6257 N N . SER A 1 839 ? 6.768 17.188 -75.270 1.00 70.00 839 SER A N 1
ATOM 6258 C CA . SER A 1 839 ? 7.568 17.740 -76.344 1.00 70.00 839 SER A CA 1
ATOM 6259 C C . SER A 1 839 ? 8.049 16.655 -77.287 1.00 70.00 839 SER A C 1
ATOM 6260 O O . SER A 1 839 ? 8.210 16.898 -78.475 1.00 70.00 839 SER A O 1
ATOM 6263 N N . ASP A 1 840 ? 8.269 15.452 -76.770 1.00 70.00 840 ASP A N 1
ATOM 6264 C CA . ASP A 1 840 ? 8.654 14.342 -77.634 1.00 70.00 840 ASP A CA 1
ATOM 6265 C C . ASP A 1 840 ? 7.489 13.871 -78.473 1.00 70.00 840 ASP A C 1
ATOM 6266 O O . ASP A 1 840 ? 7.625 13.625 -79.678 1.00 70.00 840 ASP A O 1
ATOM 6271 N N . GLN A 1 841 ? 6.333 13.749 -77.835 1.00 70.00 841 GLN A N 1
ATOM 6272 C CA . GLN A 1 841 ? 5.178 13.233 -78.548 1.00 70.00 841 GLN A CA 1
ATOM 6273 C C . GLN A 1 841 ? 4.779 14.142 -79.697 1.00 70.00 841 GLN A C 1
ATOM 6274 O O . GLN A 1 841 ? 4.356 13.667 -80.755 1.00 70.00 841 GLN A O 1
ATOM 6280 N N . MET A 1 842 ? 4.937 15.449 -79.517 1.00 70.00 842 MET A N 1
ATOM 6281 C CA . MET A 1 842 ? 4.625 16.332 -80.629 1.00 70.00 842 MET A CA 1
ATOM 6282 C C . MET A 1 842 ? 5.585 16.080 -81.789 1.00 70.00 842 MET A C 1
ATOM 6283 O O . MET A 1 842 ? 5.200 16.156 -82.955 1.00 70.00 842 MET A O 1
ATOM 6288 N N . LEU A 1 843 ? 6.823 15.726 -81.469 1.00 70.00 843 LEU A N 1
ATOM 6289 C CA . LEU A 1 843 ? 7.789 15.424 -82.516 1.00 70.00 843 LEU A CA 1
ATOM 6290 C C . LEU A 1 843 ? 7.437 14.164 -83.270 1.00 70.00 843 LEU A C 1
ATOM 6291 O O . LEU A 1 843 ? 7.548 14.120 -84.495 1.00 70.00 843 LEU A O 1
ATOM 6296 N N . GLN A 1 844 ? 7.021 13.127 -82.555 1.00 70.00 844 GLN A N 1
ATOM 6297 C CA . GLN A 1 844 ? 6.668 11.909 -83.265 1.00 70.00 844 GLN A CA 1
ATOM 6298 C C . GLN A 1 844 ? 5.398 12.102 -84.086 1.00 70.00 844 GLN A C 1
ATOM 6299 O O . GLN A 1 844 ? 5.236 11.476 -85.131 1.00 70.00 844 GLN A O 1
ATOM 6305 N N . THR A 1 845 ? 4.509 12.989 -83.647 1.00 70.00 845 THR A N 1
ATOM 6306 C CA . THR A 1 845 ? 3.380 13.333 -84.509 1.00 70.00 845 THR A CA 1
ATOM 6307 C C . THR A 1 845 ? 3.856 14.047 -85.765 1.00 70.00 845 THR A C 1
ATOM 6308 O O . THR A 1 845 ? 3.332 13.811 -86.856 1.00 70.00 845 THR A O 1
ATOM 6312 N N . LEU A 1 846 ? 4.871 14.898 -85.625 1.00 70.00 846 LEU A N 1
ATOM 6313 C CA . LEU A 1 846 ? 5.426 15.562 -86.800 1.00 70.00 846 LEU A CA 1
ATOM 6314 C C . LEU A 1 846 ? 6.018 14.585 -87.789 1.00 70.00 846 LEU A C 1
ATOM 6315 O O . LEU A 1 846 ? 5.710 14.640 -88.970 1.00 70.00 846 LEU A O 1
ATOM 6320 N N . ILE A 1 847 ? 6.881 13.697 -87.318 1.00 70.00 847 ILE A N 1
ATOM 6321 C CA . ILE A 1 847 ? 7.505 12.754 -88.230 1.00 70.00 847 ILE A CA 1
ATOM 6322 C C . ILE A 1 847 ? 6.496 11.763 -88.814 1.00 70.00 847 ILE A C 1
ATOM 6323 O O . ILE A 1 847 ? 6.639 11.343 -89.956 1.00 70.00 847 ILE A O 1
ATOM 6328 N N . GLN A 1 848 ? 5.455 11.415 -88.067 1.00 70.00 848 GLN A N 1
ATOM 6329 C CA . GLN A 1 848 ? 4.454 10.506 -88.619 1.00 70.00 848 GLN A CA 1
ATOM 6330 C C . GLN A 1 848 ? 3.466 11.205 -89.538 1.00 70.00 848 GLN A C 1
ATOM 6331 O O . GLN A 1 848 ? 2.696 10.555 -90.236 1.00 70.00 848 GLN A O 1
ATOM 6337 N N . LEU A 1 849 ? 3.476 12.531 -89.522 1.00 70.00 849 LEU A N 1
ATOM 6338 C CA . LEU A 1 849 ? 2.558 13.303 -90.351 1.00 70.00 849 LEU A CA 1
ATOM 6339 C C . LEU A 1 849 ? 2.782 13.032 -91.833 1.00 70.00 849 LEU A C 1
ATOM 6340 O O . LEU A 1 849 ? 1.842 13.047 -92.622 1.00 70.00 849 LEU A O 1
ATOM 6345 N N . LYS A 1 850 ? 4.030 12.778 -92.204 1.00 70.00 850 LYS A N 1
ATOM 6346 C CA . LYS A 1 850 ? 4.377 12.521 -93.598 1.00 70.00 850 LYS A CA 1
ATOM 6347 C C . LYS A 1 850 ? 4.113 11.076 -93.981 1.00 70.00 850 LYS A C 1
ATOM 6348 O O . LYS A 1 850 ? 3.701 10.788 -95.104 1.00 70.00 850 LYS A O 1
ATOM 6354 N N . GLN A 1 851 ? 4.362 10.183 -93.027 1.00 70.00 851 GLN A N 1
ATOM 6355 C CA . GLN A 1 851 ? 4.148 8.746 -93.175 1.00 70.00 851 GLN A CA 1
ATOM 6356 C C . GLN A 1 851 ? 5.065 8.122 -94.222 1.00 70.00 851 GLN A C 1
ATOM 6357 O O . GLN A 1 851 ? 5.521 6.991 -94.060 1.00 70.00 851 GLN A O 1
#

Solvent-accessible surface area: 42618 Å² total; per-residue (Å²): 140,118,53,36,158,37,5,57,20,7,33,118,3,36,78,61,10,61,90,30,11,34,82,8,47,90,41,51,117,42,19,7,35,10,35,27,101,26,34,85,30,122,91,170,32,81,82,76,124,150,49,80,76,88,109,136,83,186,56,48,67,134,74,93,85,102,40,57,19,56,43,51,81,56,72,48,42,51,53,61,80,9,80,67,90,106,38,152,74,69,22,2,1,2,4,98,43,64,1,4,0,1,0,2,100,70,57,21,160,66,37,52,2,8,14,16,0,30,3,85,51,65,92,172,1,42,2,8,23,85,98,54,48,20,0,3,0,18,49,25,64,66,129,86,91,61,46,64,35,109,179,117,28,117,46,0,110,6,53,44,53,37,106,11,95,16,34,81,0,57,70,6,44,15,110,7,37,0,9,35,12,84,122,6,52,145,37,30,60,56,2,3,14,0,59,2,24,63,1,67,22,67,156,84,127,179,57,89,91,21,61,82,92,32,89,13,30,38,74,95,28,119,179,118,52,50,64,16,14,14,18,11,2,6,4,20,1,4,6,16,66,115,1,60,14,4,66,10,152,110,26,28,8,5,13,9,4,4,13,66,0,96,10,42,3,56,91,56,156,67,3,90,50,31,57,73,148,68,93,83,73,67,17,110,89,12,7,0,20,10,20,174,57,28,40,0,48,8,22,6,44,3,21,63,16,131,1,60,40,91,94,1,83,42,23,81,75,0,17,57,65,10,38,80,14,43,55,76,68,151,119,104,70,0,2,13,3,93,0,60,100,29,103,75,15,1,0,5,59,2,37,2,96,6,28,89,42,42,22,80,11,18,8,20,2,48,2,32,1,34,83,12,2,11,0,1,8,85,12,41,2,40,56,67,83,130,117,37,75,24,42,31,84,51,70,129,25,79,68,0,112,59,57,7,32,14,7,71,40,81,24,152,83,66,132,16,6,34,0,75,1,8,1,4,4,28,5,23,7,30,74,106,109,42,130,22,83,64,30,23,26,67,82,19,24,100,67,18,76,55,52,129,54,105,136,74,33,77,96,32,0,26,44,6,40,55,1,3,24,10,39,27,13,62,95,76,62,26,53,3,42,22,1,0,7,8,6,11,14,22,15,24,1,4,8,7,0,1,11,37,87,20,67,19,47,68,43,102,87,92,73,89,66,43,94,29,3,2,0,7,14,0,80,4,50,1,35,101,73,0,16,2,8,11,24,1,31,108,126,83,18,84,3,54,39,32,0,9,43,29,88,39,87,34,100,13,107,19,98,58,7,42,12,32,8,21,14,30,21,57,106,194,36,132,50,77,70,25,101,36,6,13,112,1,13,97,45,10,52,30,103,6,107,45,32,152,150,94,45,81,11,58,52,1,45,0,1,9,28,67,19,36,7,62,2,28,0,32,91,35,39,116,56,83,9,111,3,61,4,2,13,13,11,54,30,172,113,3,17,16,34,2,5,1,13,1,69,10,98,147,99,11,72,11,25,109,122,80,76,38,48,57,34,6,26,40,5,61,2,92,2,70,115,121,5,11,2,35,76,20,82,35,132,83,7,66,4,19,7,80,78,78,5,48,95,105,3,130,4,101,12,43,4,25,87,83,49,40,114,76,3,2,30,7,36,123,66,72,16,74,71,73,41,79,67,51,67,18,85,53,50,2,70,13,94,75,128,34,16,114,2,32,70,114,0,37,0,50,0,67,9,89,30,72,71,78,54,34,9,0,32,1,0,0,0,29,20,101,56,43,39,24,2,91,79,59,57,64,63,24,9,76,49,48,88,130,9,25,122,38,85,65,17,58,2,36,107,51,77,27,18,74,4,94,33,32,1,20,4,41,14,21,21,69,87,81,123,7,86,74,58,57,102,114,20,88,153,22,78,86,56,30,50,136,51,33,41,70,7,66,103,129,69,96,80,111,130,130,143,172,211

Sequence (851 aa):
MRSLWSGVSGLQAHQVAMDVEGNNISNVNTTGFKYSRADFGTMFSQTVKIATAPTDGRGGSNPLQIGLGVSVSSTTRIHSQGSVQTTDKNTDVAINGDGFFMVSDDGGLTNYLTRSGDFKLDAYGNFVNNAGFVVQGWNINWDDQTIDSSRTPQNIFIDPGMHIPAAKSTEVAIKANLNSGLNIGTSSRNLYALDSVHGWNTKTQRAEDENDTGTTQFYTTSKNSVEVTEKGVDAGALFNANGTGLNLRDGQGIWVSYADAKFTTDRANGANVFDPNLTVAQQNNVIFWGNKDIAVTLDINLNGVRIQNDNIRSLDEAIAYINTFTAPTDTRDGTGVKAVKKADGSGIEFVNNNADGTTDNMKNIDLTVNVGNSAGERNTINYNANTGVFSPQGGNLTTAQNDTDWIAGAAQAGQPQNVKVVTAHKYIYSSNPVTIPPMINPDGGPAFQPNNGNRPTDPASANYWDAIQGSLKNTTERTFRTTEDLRELLQRDARYGVDYNGSGIIDNATPTFDANDINQAVKVVVTENGNFAISNANETSTIPANAGAGAGAATTNPKNMSFNITAYSNKQGTVSTNDAFTKIFKAFDGPLVIGNQIKESEQLKLSAFSAGLEIYDSLGSKHTLEVQFVKQSTTQDGGNEWQMIIRVPEPAEINTTGEGPTNIIVGTARFNNDGSLANYTPKTINFSPNNGAAPNQQIKLSFGTSGSNDGLVSSNSASTLTGQATDGYTSGNLKPDAIRVDDKGNILGEFTNGKTFAVAKIAMASVANNSGLEEIGGNLFKVTANSGNIVVGEAGTGGRGEMKTSALEMSNVDLSRSLTELIIIQRGYQANSKTISTSDQMLQTLIQLKQ

Secondary structure (DSSP, 8-state):
-HHHHHHHHHHHHHHHHHHHHHHHHHTSS-TT---EEEEEEEPPPPEEE--B---SS---B--EE----EEEEEEEE--PPPPEEE-S-SS--EESSS-EEEEESSSSSS-EEES----EE-SSSBEE-SSSPEEEEEEEETTTTEE-TTSPPEE-B--TT-EEPPPPP-EEEEEEEEE-SSB--S---BPPPB--SSS--SSS-----S--SSS-EEEE-SSS-EEEES----SSS-B-TT-BB----TT-EEEEESS-EEEE----TT-----TT---SEE-S------SS--B---EEETTEEE--S-B-SHHHHHHHHHTTSS--SSSPP---EEEE-TTSSSEEEEE---S-SSGGGSSEEEE--S--GGG----EE--SSS---EESSSS----TTS-SSSSS---SSSPP-EEE--EEEEEE-SS---------SSSS------SS-----HHHHHHHHHTTTGGGS---EEE-SHHHHHHHHHHHHHHS--TTS----SS------SSS--TTEEEEE-TTS-EEEEE-S--EEE-TTSSS-SS-EEE----EE-EE-----TT--PPP-HHHHHHTGGG-SEE-SSS-EEE----B--EEEEEE--B-SSS-B--EEEEEEEEE--SSS--EEEEEEE--TT-B---SSS--TT-EEEEEEE-TTS-EEEEE---EEEB--SSSPS-EEEEEE---TT-TTS-EEESSPPEEEEEEE-----EE--TT---B-GGGEEE---SSS---EEEEE-EE--S-TTTSEE-STT-EE--TTT----EE-TTSSS-PPEETTEEE-----SHHHHHHHHHHHHHHHHHHHHHHHHHHHHHHHHHHH-

Foldseek 3Di:
DQLLVQLVQLQVQLVVQVVLLCVLVVDFFPFQDWGKGWDKDFDDWAFPADWADDDDPGHTDDTHIDGGHMHTDDMFTDDDFFDWFFDDDFFWWAFDFDFFWWWDQDFRPFIWTFRGGQWDQDQFFFIDHPDHIFTWFWWDDLVVLDTDRPDGTGGDGGGQWDKDFWDFWFEKAFAWAAAPAFQDAPQWAFDAWFPDLAQADPVPGDRGGEPPLDLFDWDQDPVGDIDTHRYWFQLCQWAFPRSGGLNDDDWWWWKKFWAWAKADFADDPVEAADDQPDAPFKDAFHFDFAAPQAWAWFWKAKLRQTDTDTRTHAQVVVQVSLQVQLCADPDRHHQQKHWDQDPVNRHIIIIHPLQDDAEPRNDFIKMFGFKGCSSLTTFMWGFDDPPTDIAGPPPDGHIQQLDPSRDPDGDNPDTRKMFGFAGMEMETEDSDDDDDQAAAAPRGPDDADAPQPDQCGDRNNNCQLCLQWAVQLDRDYHYDTIVSSVQSVVLSCSARHGDPVSRGCMGDNDTAHDLHSGARQWHWIADSLNKIKIARAQDKDKDCPPRGDNNHMDIHGHDWTAMHIDIHDYPPDDDDTSVVVSQLVRQRGGTDDHDDDMGIGGRMIGRKDKDWAWTQFSAGDIFIKIKIWTFRWQDDAQGTKIWMKIFGDPQKFKDDDDSCDRGMDIWMFTAGRQFFGADTPDQKIFIARNPPTDHGRIHGYDQDDGRDSRGYGYDNDHMDIDDMDIDIFHMWTWNSVDWRAAKQAFIWTCIPGRDIRGTTGGKTWRKPDPSLWADDPDSITRDDPVIGDTHIDTQDDVPTGMIDTSMTTGYRDDPVVSVVSVVVSVVSSVVSVVSVVVVVVVVVCVVVVVD

Organism: Campylobacter jejuni subsp. jejuni serotype O:6 (strain 81116 / NCTC 11828) (NCBI:txid407148)